Protein 6BVD (pdb70)

Radius of gyration: 31.52 Å; Cα contacts (8 Å, |Δi|>4): 1681; chains: 2; bounding box: 86×89×65 Å

Foldseek 3Di:
DQWDFDDDFLPDDFDVPQWFWWQAPPNVVVSDTAIWGRRTAQEIERAAADDPPHDPCLLPDDPVVPVPDPFDHDNCQRVDSVNSRVVRVLVSLLLLLLSQFPVSSVLVVLQNQLAFFQDFPPDDLQERHQPDNFFWTWIAHPVGDIDIDGGAEYEYEYYSTLADKAKAGDWDDPDDRDTTQQLQQQRAGRMYIHARQFKWWWFWDADPPVRAIFTFTAFSSLVVLLRSLQSSSSSRNLHDFDLWDDAPDQDPQFDDDDTGHLVQLLQQDDCSPVRRDPVVVVVSLVSNLVSLQVSLVSLQNHDYYPDPDDSVVVSVSVCVSQVWDQDPVRRTGDDVVSNVVNVCVSSVNHSNVVCVSLLHDDYPGSRGDIHFIKGAQPCVDCVQQGSNRGQCPDVCSVVVVSRTDTRGPVVNVVCVVVVNDDNGIDGDD/DQWDFDDDFLPDDADQPQWFWWQAPPCVVVVDTAIWGNRTAQEIEGAAADPPPHDPCLQPDDPVVPPVDPFDHDNCQRVDSVNSRVVRVLVSLLLLLLSQFPLSSVLVVLLNQLAFFQDFPPDALQARHQPDNFFWTWTQHPVGDIDIDGHAEYEYEYYSTLADKDKAGDWDDDDPRDTTQQLQQQRAGRMYIHDHQFKWWWFWDPVQIFTFTAFSSLVVLLRSLLSSSRSRNLHDFDLWDDAPDDDPQFDDDGTGHLVQLLQQDDPSPPSRDPVVVVVSLVSNLVSLQVSLVSLQNHDYYPDPDDSVVVSVSVCVSQVWDQDPVRRTGRDVVSNVVNVCVSSVRHSNVVCVSLLHDDYPGPRGDIHFIKGFPPCVPCVQQGSNRGQCPDVCSPVVVSRTDTRHDVVLVVCVVVVNDDNGIDGDD

Organism: Clostridium botulinum (NCBI:txid1491)

Structure (mmCIF, N/CA/C/O backbone):
data_6BVD
#
_entry.id   6BVD
#
_cell.length_a   76.249
_cell.length_b   160.745
_cell.length_c   219.099
_cell.angle_alpha   90.00
_cell.angle_beta   90.00
_cell.angle_gamma   90.00
#
_symmetry.space_group_name_H-M   'C 2 2 21'
#
loop_
_entity.id
_entity.type
_entity.pdbx_description
1 polymer 'Light Chain'
2 non-polymer 'CALCIUM ION'
3 non-polymer 'ACETATE ION'
4 non-polymer 'ZINC ION'
5 water water
#
loop_
_atom_site.group_PDB
_atom_site.id
_atom_site.type_symbol
_atom_site.label_atom_id
_atom_site.label_alt_id
_atom_site.label_comp_id
_atom_site.label_asym_id
_atom_site.label_entity_id
_atom_site.label_seq_id
_atom_site.pdbx_PDB_ins_code
_atom_site.Cartn_x
_atom_site.Cartn_y
_atom_site.Cartn_z
_atom_site.occupancy
_atom_site.B_iso_or_equiv
_atom_site.auth_seq_id
_atom_site.auth_comp_id
_atom_site.auth_asym_id
_atom_site.auth_atom_id
_atom_site.pdbx_PDB_model_num
ATOM 1 N N . MET A 1 3 ? -2.335 -32.752 -32.530 1.00 75.14 1 MET A N 1
ATOM 2 C CA . MET A 1 3 ? -1.644 -33.902 -31.962 1.00 72.39 1 MET A CA 1
ATOM 3 C C . MET A 1 3 ? -2.624 -34.830 -31.235 1.00 63.75 1 MET A C 1
ATOM 4 O O . MET A 1 3 ? -2.528 -36.053 -31.385 1.00 60.91 1 MET A O 1
ATOM 9 N N . PRO A 1 4 ? -3.582 -34.268 -30.457 1.00 57.00 2 PRO A N 1
ATOM 10 C CA . PRO A 1 4 ? -4.646 -35.190 -30.031 1.00 42.67 2 PRO A CA 1
ATOM 11 C C . PRO A 1 4 ? -5.454 -35.636 -31.252 1.00 38.79 2 PRO A C 1
ATOM 12 O O . PRO A 1 4 ? -5.566 -34.896 -32.241 1.00 29.32 2 PRO A O 1
ATOM 16 N N . VAL A 1 5 ? -5.972 -36.855 -31.212 1.00 30.11 3 VAL A N 1
ATOM 17 C CA . VAL A 1 5 ? -6.672 -37.380 -32.370 1.00 30.59 3 VAL A CA 1
ATOM 18 C C . VAL A 1 5 ? -8.061 -36.750 -32.521 1.00 32.14 3 VAL A C 1
ATOM 19 O O . VAL A 1 5 ? -8.614 -36.134 -31.598 1.00 23.80 3 VAL A O 1
ATOM 23 N N . VAL A 1 6 ? -8.608 -36.916 -33.715 1.00 29.16 4 VAL A N 1
ATOM 24 C CA . VAL A 1 6 ? -9.954 -36.505 -34.045 1.00 26.63 4 VAL A CA 1
ATOM 25 C C . VAL A 1 6 ? -10.950 -37.661 -33.875 1.00 25.74 4 VAL A C 1
ATOM 26 O O . VAL A 1 6 ? -10.745 -38.764 -34.406 1.00 25.00 4 VAL A O 1
ATOM 30 N N . ILE A 1 7 ? -12.016 -37.427 -33.111 1.00 26.52 5 ILE A N 1
ATOM 31 C CA . ILE A 1 7 ? -13.075 -38.415 -32.961 1.00 28.19 5 ILE A CA 1
ATOM 32 C C . ILE A 1 7 ? -14.186 -38.103 -33.964 1.00 24.14 5 ILE A C 1
ATOM 33 O O . ILE A 1 7 ? -14.716 -36.997 -33.961 1.00 24.65 5 ILE A O 1
ATOM 38 N N . ASN A 1 8 ? -14.509 -39.046 -34.863 1.00 19.51 6 ASN A N 1
ATOM 39 C CA . ASN A 1 8 ? -15.582 -38.817 -35.845 1.00 22.50 6 ASN A CA 1
ATOM 40 C C . ASN A 1 8 ? -16.978 -39.161 -35.332 1.00 29.13 6 ASN A C 1
ATOM 41 O O . ASN A 1 8 ? -17.104 -40.063 -34.534 1.00 27.30 6 ASN A O 1
ATOM 46 N N . SER A 1 9 ? -18.016 -38.490 -35.836 1.00 22.97 7 SER A N 1
ATOM 47 C CA . SER A 1 9 ? -19.423 -38.847 -35.571 1.00 23.56 7 SER A CA 1
ATOM 48 C C . SER A 1 9 ? -20.131 -39.356 -36.850 1.00 23.78 7 SER A C 1
ATOM 49 O O . SER A 1 9 ? -19.731 -39.029 -37.969 1.00 21.57 7 SER A O 1
ATOM 52 N N . PHE A 1 10 ? -21.144 -40.195 -36.657 1.00 21.04 8 PHE A N 1
ATOM 53 C CA . PHE A 1 10 ? -21.901 -40.848 -37.726 1.00 25.84 8 PHE A CA 1
ATOM 54 C C . PHE A 1 10 ? -23.174 -41.423 -37.111 1.00 30.82 8 PHE A C 1
ATOM 55 O O . PHE A 1 10 ? -23.223 -41.705 -35.902 1.00 26.47 8 PHE A O 1
ATOM 63 N N . ASN A 1 11 ? -24.200 -41.585 -37.934 1.00 23.96 9 ASN A N 1
ATOM 64 C CA . ASN A 1 11 ? -25.385 -42.348 -37.558 1.00 27.19 9 ASN A CA 1
ATOM 65 C C . ASN A 1 11 ? -25.334 -43.693 -38.288 1.00 27.23 9 ASN A C 1
ATOM 66 O O . ASN A 1 11 ? -24.710 -43.777 -39.346 1.00 25.96 9 ASN A O 1
ATOM 71 N N . TYR A 1 12 ? -25.962 -44.738 -37.744 1.00 24.77 10 TYR A N 1
ATOM 72 C CA . TYR A 1 12 ? -25.864 -46.054 -38.387 1.00 28.24 10 TYR A CA 1
ATOM 73 C C . TYR A 1 12 ? -26.382 -45.999 -39.834 1.00 27.43 10 TYR A C 1
ATOM 74 O O . TYR A 1 12 ? -25.871 -46.705 -40.707 1.00 30.52 10 TYR A O 1
ATOM 83 N N . ASP A 1 13 ? -27.383 -45.166 -40.082 1.00 30.36 11 ASP A N 1
ATOM 84 C CA . ASP A 1 13 ? -27.977 -45.106 -41.408 1.00 37.70 11 ASP A CA 1
ATOM 85 C C . ASP A 1 13 ? -27.289 -44.143 -42.381 1.00 34.08 11 ASP A C 1
ATOM 86 O O . ASP A 1 13 ? -27.717 -44.052 -43.522 1.00 36.47 11 ASP A O 1
ATOM 91 N N . ASP A 1 14 ? -26.236 -43.444 -41.965 1.00 26.70 12 ASP A N 1
ATOM 92 C CA . ASP A 1 14 ? -25.518 -42.575 -42.903 1.00 29.26 12 ASP A CA 1
ATOM 93 C C . ASP A 1 14 ? -24.991 -43.402 -44.086 1.00 27.57 12 ASP A C 1
ATOM 94 O O . ASP A 1 14 ? -24.523 -44.526 -43.931 1.00 27.63 12 ASP A O 1
ATOM 99 N N . PRO A 1 15 ? -25.023 -42.829 -45.278 1.00 31.52 13 PRO A N 1
ATOM 100 C CA . PRO A 1 15 ? -24.553 -43.613 -46.434 1.00 33.63 13 PRO A CA 1
ATOM 101 C C . PRO A 1 15 ? -23.046 -43.841 -46.414 1.00 30.67 13 PRO A C 1
ATOM 102 O O . PRO A 1 15 ? -22.329 -43.080 -45.767 1.00 28.62 13 PRO A O 1
ATOM 106 N N . VAL A 1 16 ? -22.576 -44.886 -47.091 1.00 24.09 14 VAL A N 1
ATOM 107 C CA . VAL A 1 16 ? -21.140 -45.125 -47.279 1.00 26.58 14 VAL A CA 1
ATOM 108 C C . VAL A 1 16 ? -20.476 -43.899 -47.906 1.00 28.16 14 VAL A C 1
ATOM 109 O O . VAL A 1 16 ? -21.090 -43.228 -48.744 1.00 32.02 14 VAL A O 1
ATOM 113 N N . ASN A 1 17 ? -19.256 -43.563 -47.488 1.00 23.72 15 ASN A N 1
ATOM 114 C CA . ASN A 1 17 ? -18.655 -42.306 -47.969 1.00 25.08 15 ASN A CA 1
ATOM 115 C C . ASN A 1 17 ? -17.170 -42.450 -48.282 1.00 24.37 15 ASN A C 1
ATOM 116 O O . ASN A 1 17 ? -16.478 -41.454 -48.457 1.00 26.16 15 ASN A O 1
ATOM 121 N N . ASP A 1 18 ? -16.691 -43.695 -48.349 1.00 27.94 16 ASP A N 1
ATOM 122 C CA . ASP A 1 18 ? -15.295 -44.015 -48.676 1.00 26.76 16 ASP A CA 1
ATOM 123 C C . ASP A 1 18 ? -14.266 -43.354 -47.763 1.00 30.16 16 ASP A C 1
ATOM 124 O O . ASP A 1 18 ? -13.127 -43.154 -48.160 1.00 23.24 16 ASP A O 1
ATOM 129 N N . ASN A 1 19 ? -14.672 -42.963 -46.556 1.00 23.83 17 ASN A N 1
ATOM 130 C CA . ASN A 1 19 ? -13.766 -42.279 -45.647 1.00 28.16 17 ASN A CA 1
ATOM 131 C C . ASN A 1 19 ? -14.031 -42.760 -44.214 1.00 34.02 17 ASN A C 1
ATOM 132 O O . ASN A 1 19 ? -13.241 -43.532 -43.677 1.00 28.98 17 ASN A O 1
ATOM 137 N N . THR A 1 20 ? -15.152 -42.342 -43.625 1.00 29.98 18 THR A N 1
ATOM 138 C CA . THR A 1 20 ? -15.468 -42.808 -42.263 1.00 28.15 18 THR A CA 1
ATOM 139 C C . THR A 1 20 ? -16.472 -43.944 -42.217 1.00 30.89 18 THR A C 1
ATOM 140 O O . THR A 1 20 ? -16.674 -44.559 -41.152 1.00 23.35 18 THR A O 1
ATOM 144 N N . ILE A 1 21 ? -17.119 -44.222 -43.360 1.00 23.03 19 ILE A N 1
ATOM 145 C CA . ILE A 1 21 ? -18.095 -45.296 -43.418 1.00 23.44 19 ILE A CA 1
ATOM 146 C C . ILE A 1 21 ? -17.954 -46.091 -44.699 1.00 28.81 19 ILE A C 1
ATOM 147 O O . ILE A 1 21 ? -18.266 -45.557 -45.782 1.00 23.09 19 ILE A O 1
ATOM 152 N N . ILE A 1 22 ? -17.514 -47.339 -44.549 1.00 21.84 20 ILE A N 1
ATOM 153 C CA . ILE A 1 22 ? -17.314 -48.274 -45.677 1.00 29.77 20 ILE A CA 1
ATOM 154 C C . ILE A 1 22 ? -17.754 -49.665 -45.255 1.00 29.81 20 ILE A C 1
ATOM 155 O O . ILE A 1 22 ? -18.024 -49.905 -44.087 1.00 26.25 20 ILE A O 1
ATOM 160 N N . TYR A 1 23 ? -17.893 -50.577 -46.218 1.00 24.03 21 TYR A N 1
ATOM 161 C CA . TYR A 1 23 ? -18.096 -51.987 -45.869 1.00 23.26 21 TYR A CA 1
ATOM 162 C C . TYR A 1 23 ? -16.775 -52.706 -45.715 1.00 28.91 21 TYR A C 1
ATOM 163 O O . TYR A 1 23 ? -15.879 -52.560 -46.559 1.00 34.83 21 TYR A O 1
ATOM 172 N N . ILE A 1 24 ? -16.597 -53.485 -44.649 1.00 23.73 22 ILE A N 1
ATOM 173 C CA . ILE A 1 24 ? -15.316 -54.151 -44.568 1.00 20.69 22 ILE A CA 1
ATOM 174 C C . ILE A 1 24 ? -15.483 -55.659 -44.424 1.00 20.55 22 ILE A C 1
ATOM 175 O O . ILE A 1 24 ? -16.454 -56.145 -43.859 1.00 20.76 22 ILE A O 1
ATOM 180 N N . ARG A 1 25 ? -14.522 -56.387 -44.962 1.00 20.08 23 ARG A N 1
ATOM 181 C CA . ARG A 1 25 ? -14.481 -57.860 -44.851 1.00 20.69 23 ARG A CA 1
ATOM 182 C C . ARG A 1 25 ? -13.525 -58.180 -43.726 1.00 22.91 23 ARG A C 1
ATOM 183 O O . ARG A 1 25 ? -12.319 -58.114 -43.930 1.00 19.92 23 ARG A O 1
ATOM 191 N N . PRO A 1 26 ? -14.046 -58.483 -42.523 1.00 24.21 24 PRO A N 1
ATOM 192 C CA . PRO A 1 26 ? -13.093 -58.524 -41.403 1.00 27.90 24 PRO A CA 1
ATOM 193 C C . PRO A 1 26 ? -12.266 -59.827 -41.376 1.00 30.27 24 PRO A C 1
ATOM 194 O O . PRO A 1 26 ? -12.579 -60.772 -42.102 1.00 24.37 24 PRO A O 1
ATOM 198 N N . PRO A 1 27 ? -11.166 -59.852 -40.593 1.00 23.97 25 PRO A N 1
ATOM 199 C CA . PRO A 1 27 ? -10.323 -61.051 -40.562 1.00 26.06 25 PRO A CA 1
ATOM 200 C C . PRO A 1 27 ? -11.149 -62.294 -40.218 1.00 24.11 25 PRO A C 1
ATOM 201 O O . PRO A 1 27 ? -12.074 -62.197 -39.389 1.00 22.95 25 PRO A O 1
ATOM 205 N N . TYR A 1 28 ? -10.836 -63.392 -40.904 1.00 24.82 26 TYR A N 1
ATOM 206 C CA . TYR A 1 28 ? -11.493 -64.707 -40.824 1.00 22.60 26 TYR A CA 1
ATOM 207 C C . TYR A 1 28 ? -12.780 -64.792 -41.688 1.00 31.10 26 TYR A C 1
ATOM 208 O O . TYR A 1 28 ? -13.371 -65.874 -41.801 1.00 31.88 26 TYR A O 1
ATOM 217 N N . TYR A 1 29 ? -13.194 -63.695 -42.338 1.00 25.79 27 TYR A N 1
ATOM 218 C CA . TYR A 1 29 ? -14.387 -63.736 -43.195 1.00 19.29 27 TYR A CA 1
ATOM 219 C C . TYR A 1 29 ? -13.999 -63.808 -44.705 1.00 27.32 27 TYR A C 1
ATOM 220 O O . TYR A 1 29 ? -14.825 -63.555 -45.606 1.00 24.45 27 TYR A O 1
ATOM 229 N N . GLU A 1 30 ? -12.747 -64.150 -44.965 1.00 23.57 28 GLU A N 1
ATOM 230 C CA . GLU A 1 30 ? -12.212 -64.110 -46.327 1.00 26.57 28 GLU A CA 1
ATOM 231 C C . GLU A 1 30 ? -12.900 -65.142 -47.241 1.00 28.92 28 GLU A C 1
ATOM 232 O O . GLU A 1 30 ? -13.344 -64.806 -48.324 1.00 33.05 28 GLU A O 1
ATOM 238 N N . THR A 1 31 ? -13.031 -66.382 -46.780 1.00 30.32 29 THR A N 1
ATOM 239 C CA . THR A 1 31 ? -13.570 -67.440 -47.638 1.00 38.49 29 THR A CA 1
ATOM 240 C C . THR A 1 31 ? -15.051 -67.251 -47.877 1.00 36.44 29 THR A C 1
ATOM 241 O O . THR A 1 31 ? -15.531 -67.412 -49.003 1.00 31.59 29 THR A O 1
ATOM 245 N N . SER A 1 32 ? -15.784 -66.920 -46.819 1.00 31.77 30 SER A N 1
ATOM 246 C CA . SER A 1 32 ? -17.192 -66.666 -46.984 1.00 28.32 30 SER A CA 1
ATOM 247 C C . SER A 1 32 ? -17.433 -65.330 -47.710 1.00 30.57 30 SER A C 1
ATOM 248 O O . SER A 1 32 ? -18.532 -65.086 -48.192 1.00 35.40 30 SER A O 1
ATOM 251 N N . ASN A 1 33 ? -16.422 -64.468 -47.767 1.00 26.16 31 ASN A N 1
ATOM 252 C CA . ASN A 1 33 ? -16.545 -63.141 -48.403 1.00 29.46 31 ASN A CA 1
ATOM 253 C C . ASN A 1 33 ? -17.689 -62.285 -47.832 1.00 28.52 31 ASN A C 1
ATOM 254 O O . ASN A 1 33 ? -18.464 -61.677 -48.586 1.00 29.77 31 ASN A O 1
ATOM 259 N N . THR A 1 34 ? -17.778 -62.210 -46.508 1.00 26.93 32 THR A N 1
ATOM 260 C CA . THR A 1 34 ? -18.857 -61.517 -45.824 1.00 22.50 32 THR A CA 1
ATOM 261 C C . THR A 1 34 ? -18.421 -60.095 -45.477 1.00 28.81 32 THR A C 1
ATOM 262 O O . THR A 1 34 ? -17.369 -59.911 -44.866 1.00 27.55 32 THR A O 1
ATOM 266 N N . TYR A 1 35 ? -19.219 -59.096 -45.855 1.00 30.98 33 TYR A N 1
ATOM 267 C CA . TYR A 1 35 ? -18.886 -57.688 -45.567 1.00 22.91 33 TYR A CA 1
ATOM 268 C C . TYR A 1 35 ? -19.839 -57.110 -44.541 1.00 24.64 33 TYR A C 1
ATOM 269 O O . TYR A 1 35 ? -20.983 -57.505 -44.477 1.00 30.56 33 TYR A O 1
ATOM 278 N N . PHE A 1 36 ? -19.340 -56.166 -43.744 1.00 22.51 34 PHE A N 1
ATOM 279 C CA . PHE A 1 36 ? -20.100 -55.524 -42.680 1.00 22.15 34 PHE A CA 1
ATOM 280 C C . PHE A 1 36 ? -19.935 -54.015 -42.779 1.00 21.94 34 PHE A C 1
ATOM 281 O O . PHE A 1 36 ? -18.821 -53.528 -42.992 1.00 28.61 34 PHE A O 1
ATOM 289 N N . LYS A 1 37 ? -21.018 -53.285 -42.558 1.00 20.30 35 LYS A N 1
ATOM 290 C CA . LYS A 1 37 ? -20.958 -51.820 -42.499 1.00 24.58 35 LYS A CA 1
ATOM 291 C C . LYS A 1 37 ? -20.130 -51.390 -41.270 1.00 24.43 35 LYS A C 1
ATOM 292 O O . LYS A 1 37 ? -20.417 -51.809 -40.134 1.00 25.09 35 LYS A O 1
ATOM 298 N N . ALA A 1 38 ? -19.094 -50.592 -41.505 1.00 23.53 36 ALA A N 1
ATOM 299 C CA . ALA A 1 38 ? -18.137 -50.209 -40.440 1.00 23.49 36 ALA A CA 1
ATOM 300 C C . ALA A 1 38 ? -17.910 -48.705 -40.381 1.00 27.66 36 ALA A C 1
ATOM 301 O O . ALA A 1 38 ? -18.088 -47.985 -41.407 1.00 23.06 36 ALA A O 1
ATOM 303 N N . PHE A 1 39 ? -17.528 -48.226 -39.179 1.00 25.65 37 PHE A N 1
ATOM 304 C CA . PHE A 1 39 ? -17.505 -46.788 -38.842 1.00 18.02 37 PHE A CA 1
ATOM 305 C C . PHE A 1 39 ? -16.150 -46.437 -38.217 1.00 18.84 37 PHE A C 1
ATOM 306 O O . PHE A 1 39 ? -15.734 -47.054 -37.244 1.00 20.21 37 PHE A O 1
ATOM 314 N N . GLN A 1 40 ? -15.412 -45.523 -38.839 1.00 16.63 38 GLN A N 1
ATOM 315 C CA . GLN A 1 40 ? -14.051 -45.241 -38.419 1.00 21.49 38 GLN A CA 1
ATOM 316 C C . GLN A 1 40 ? -14.106 -44.158 -37.358 1.00 23.26 38 GLN A C 1
ATOM 317 O O . GLN A 1 40 ? -14.152 -42.968 -37.665 1.00 22.01 38 GLN A O 1
ATOM 323 N N . ILE A 1 41 ? -14.142 -44.594 -36.109 1.00 20.31 39 ILE A N 1
ATOM 324 C CA . ILE A 1 41 ? -14.294 -43.664 -34.976 1.00 18.41 39 ILE A CA 1
ATOM 325 C C . ILE A 1 41 ? -13.083 -42.748 -34.815 1.00 20.88 39 ILE A C 1
ATOM 326 O O . ILE A 1 41 ? -13.200 -41.584 -34.342 1.00 23.40 39 ILE A O 1
ATOM 331 N N . MET A 1 42 ? -11.899 -43.241 -35.175 1.00 21.67 40 MET A N 1
ATOM 332 C CA . MET A 1 42 ? -10.684 -42.413 -35.207 1.00 19.95 40 MET A CA 1
ATOM 333 C C . MET A 1 42 ? -9.761 -43.073 -36.169 1.00 22.78 40 MET A C 1
ATOM 334 O O . MET A 1 42 ? -9.988 -44.256 -36.504 1.00 20.76 40 MET A O 1
ATOM 339 N N . ASP A 1 43 ? -8.708 -42.381 -36.620 1.00 22.22 41 ASP A N 1
ATOM 340 C CA A ASP A 1 43 ? -7.770 -42.992 -37.581 0.54 20.53 41 ASP A CA 1
ATOM 341 C CA B ASP A 1 43 ? -7.784 -42.996 -37.579 0.46 20.93 41 ASP A CA 1
ATOM 342 C C . ASP A 1 43 ? -7.304 -44.390 -37.127 1.00 25.79 41 ASP A C 1
ATOM 343 O O . ASP A 1 43 ? -6.756 -44.548 -36.018 1.00 21.35 41 ASP A O 1
ATOM 352 N N . ASN A 1 44 ? -7.492 -45.391 -38.011 1.00 21.93 42 ASN A N 1
ATOM 353 C CA . ASN A 1 44 ? -7.107 -46.785 -37.815 1.00 20.82 42 ASN A CA 1
ATOM 354 C C . ASN A 1 44 ? -7.988 -47.573 -36.830 1.00 15.53 42 ASN A C 1
ATOM 355 O O . ASN A 1 44 ? -7.645 -48.674 -36.453 1.00 20.81 42 ASN A O 1
ATOM 360 N N . VAL A 1 45 ? -9.117 -47.040 -36.424 1.00 19.13 43 VAL A N 1
ATOM 361 C CA . VAL A 1 45 ? -9.998 -47.790 -35.515 1.00 21.09 43 VAL A CA 1
ATOM 362 C C . VAL A 1 45 ? -11.394 -47.840 -36.115 1.00 21.90 43 VAL A C 1
ATOM 363 O O . VAL A 1 45 ? -12.031 -46.801 -36.386 1.00 22.38 43 VAL A O 1
ATOM 367 N N . TRP A 1 46 ? -11.883 -49.054 -36.319 1.00 20.23 44 TRP A N 1
ATOM 368 C CA . TRP A 1 46 ? -13.199 -49.251 -36.921 1.00 19.13 44 TRP A CA 1
ATOM 369 C C . TRP A 1 46 ? -14.126 -49.874 -35.935 1.00 19.84 44 TRP A C 1
ATOM 370 O O . TRP A 1 46 ? -13.721 -50.765 -35.176 1.00 24.20 44 TRP A O 1
ATOM 381 N N . ILE A 1 47 ? -15.376 -49.437 -35.959 1.00 22.37 45 ILE A N 1
ATOM 382 C CA . ILE A 1 47 ? -16.416 -50.102 -35.181 1.00 22.84 45 ILE A CA 1
ATOM 383 C C . ILE A 1 47 ? -17.424 -50.823 -36.067 1.00 27.07 45 ILE A C 1
ATOM 384 O O . ILE A 1 47 ? -17.971 -50.230 -37.015 1.00 20.93 45 ILE A O 1
ATOM 389 N N . ILE A 1 48 ? -17.674 -52.101 -35.754 1.00 18.99 46 ILE A N 1
ATOM 390 C CA . ILE A 1 48 ? -18.812 -52.794 -36.330 1.00 19.68 46 ILE A CA 1
ATOM 391 C C . ILE A 1 48 ? -19.853 -53.037 -35.238 1.00 26.72 46 ILE A C 1
ATOM 392 O O . ILE A 1 48 ? -19.710 -53.950 -34.423 1.00 25.10 46 ILE A O 1
ATOM 397 N N . PRO A 1 49 ? -20.918 -52.222 -35.221 1.00 33.83 47 PRO A N 1
ATOM 398 C CA . PRO A 1 49 ? -21.818 -52.256 -34.052 1.00 30.68 47 PRO A CA 1
ATOM 399 C C . PRO A 1 49 ? -22.824 -53.406 -34.118 1.00 31.99 47 PRO A C 1
ATOM 400 O O . PRO A 1 49 ? -24.030 -53.203 -34.156 1.00 41.09 47 PRO A O 1
ATOM 404 N N . GLU A 1 50 ? -22.296 -54.623 -34.171 1.00 27.63 48 GLU A N 1
ATOM 405 C CA . GLU A 1 50 ? -23.070 -55.836 -34.225 1.00 23.82 48 GLU A CA 1
ATOM 406 C C . GLU A 1 50 ? -22.535 -56.832 -33.216 1.00 24.18 48 GLU A C 1
ATOM 407 O O . GLU A 1 50 ? -21.356 -56.737 -32.815 1.00 28.69 48 GLU A O 1
ATOM 413 N N . ARG A 1 51 ? -23.348 -57.834 -32.884 1.00 24.32 49 ARG A N 1
ATOM 414 C CA . ARG A 1 51 ? -22.893 -58.931 -32.017 1.00 26.67 49 ARG A CA 1
ATOM 415 C C . ARG A 1 51 ? -21.752 -59.703 -32.653 1.00 31.41 49 ARG A C 1
ATOM 416 O O . ARG A 1 51 ? -21.754 -60.000 -33.877 1.00 32.02 49 ARG A O 1
ATOM 424 N N . TYR A 1 52 ? -20.757 -60.023 -31.833 1.00 27.73 50 TYR A N 1
ATOM 425 C CA . TYR A 1 52 ? -19.648 -60.855 -32.272 1.00 31.54 50 TYR A CA 1
ATOM 426 C C . TYR A 1 52 ? -20.097 -62.313 -32.334 1.00 29.23 50 TYR A C 1
ATOM 427 O O . TYR A 1 52 ? -20.546 -62.866 -31.319 1.00 25.34 50 TYR A O 1
ATOM 436 N N . ARG A 1 53 ? -19.969 -62.937 -33.510 1.00 28.29 51 ARG A N 1
ATOM 437 C CA . ARG A 1 53 ? -20.443 -64.315 -33.716 1.00 28.97 51 ARG A CA 1
ATOM 438 C C . ARG A 1 53 ? -19.400 -65.281 -34.265 1.00 34.36 51 ARG A C 1
ATOM 439 O O . ARG A 1 53 ? -19.624 -66.495 -34.278 1.00 34.21 51 ARG A O 1
ATOM 447 N N . LEU A 1 54 ? -18.248 -64.780 -34.693 1.00 33.89 52 LEU A N 1
ATOM 448 C CA . LEU A 1 54 ? -17.314 -65.676 -35.377 1.00 39.48 52 LEU A CA 1
ATOM 449 C C . LEU A 1 54 ? -16.780 -66.848 -34.519 1.00 39.43 52 LEU A C 1
ATOM 450 O O . LEU A 1 54 ? -16.200 -66.648 -33.444 1.00 37.58 52 LEU A O 1
ATOM 455 N N . GLY A 1 55 ? -16.946 -68.071 -35.026 1.00 37.18 53 GLY A N 1
ATOM 456 C CA . GLY A 1 55 ? -16.425 -69.247 -34.346 1.00 36.58 53 GLY A CA 1
ATOM 457 C C . GLY A 1 55 ? -17.209 -69.656 -33.116 1.00 41.45 53 GLY A C 1
ATOM 458 O O . GLY A 1 55 ? -16.770 -70.512 -32.337 1.00 44.58 53 GLY A O 1
ATOM 459 N N . ILE A 1 56 ? -18.384 -69.068 -32.943 1.00 43.62 54 ILE A N 1
ATOM 460 C CA . ILE A 1 56 ? -19.152 -69.282 -31.724 1.00 43.47 54 ILE A CA 1
ATOM 461 C C . ILE A 1 56 ? -20.428 -70.067 -31.994 1.00 48.08 54 ILE A C 1
ATOM 462 O O . ILE A 1 56 ? -21.258 -69.663 -32.811 1.00 48.52 54 ILE A O 1
ATOM 467 N N . ASP A 1 57 ? -20.583 -71.177 -31.281 1.00 57.58 55 ASP A N 1
ATOM 468 C CA . ASP A 1 57 ? -21.806 -71.970 -31.324 1.00 62.93 55 ASP A CA 1
ATOM 469 C C . ASP A 1 57 ? -23.007 -71.071 -31.026 1.00 59.36 55 ASP A C 1
ATOM 470 O O . ASP A 1 57 ? -23.084 -70.476 -29.947 1.00 61.48 55 ASP A O 1
ATOM 475 N N . PRO A 1 58 ? -23.938 -70.952 -31.995 1.00 49.16 56 PRO A N 1
ATOM 476 C CA . PRO A 1 58 ? -25.081 -70.032 -31.921 1.00 44.80 56 PRO A CA 1
ATOM 477 C C . PRO A 1 58 ? -26.038 -70.308 -30.765 1.00 51.22 56 PRO A C 1
ATOM 478 O O . PRO A 1 58 ? -26.787 -69.416 -30.349 1.00 51.87 56 PRO A O 1
ATOM 482 N N . SER A 1 59 ? -26.013 -71.531 -30.248 1.00 58.09 57 SER A N 1
ATOM 483 C CA . SER A 1 59 ? -26.895 -71.896 -29.154 1.00 51.14 57 SER A CA 1
ATOM 484 C C . SER A 1 59 ? -26.444 -71.184 -27.884 1.00 41.90 57 SER A C 1
ATOM 485 O O . SER A 1 59 ? -27.220 -71.021 -26.968 1.00 42.62 57 SER A O 1
ATOM 488 N N . LEU A 1 60 ? -25.198 -70.721 -27.852 1.00 44.61 58 LEU A N 1
ATOM 489 C CA . LEU A 1 60 ? -24.675 -70.077 -26.653 1.00 46.00 58 LEU A CA 1
ATOM 490 C C . LEU A 1 60 ? -25.254 -68.682 -26.415 1.00 40.51 58 LEU A C 1
ATOM 491 O O . LEU A 1 60 ? -25.181 -68.174 -25.292 1.00 39.88 58 LEU A O 1
ATOM 496 N N . PHE A 1 61 ? -25.857 -68.079 -27.438 1.00 36.48 59 PHE A N 1
ATOM 497 C CA . PHE A 1 61 ? -26.426 -66.733 -27.296 1.00 40.52 59 PHE A CA 1
ATOM 498 C C . PHE A 1 61 ? -27.702 -66.763 -26.471 1.00 41.47 59 PHE A C 1
ATOM 499 O O . PHE A 1 61 ? -28.144 -65.729 -25.975 1.00 31.99 59 PHE A O 1
ATOM 507 N N . ASN A 1 62 ? -28.291 -67.951 -26.345 1.00 39.34 60 ASN A N 1
ATOM 508 C CA . ASN A 1 62 ? -29.527 -68.105 -25.609 1.00 44.68 60 ASN A CA 1
ATOM 509 C C . ASN A 1 62 ? -29.496 -69.294 -24.639 1.00 55.29 60 ASN A C 1
ATOM 510 O O . ASN A 1 62 ? -30.275 -70.238 -24.794 1.00 51.54 60 ASN A O 1
ATOM 515 N N . PRO A 1 63 ? -28.634 -69.231 -23.607 1.00 58.70 61 PRO A N 1
ATOM 516 C CA . PRO A 1 63 ? -28.469 -70.387 -22.705 1.00 61.28 61 PRO A CA 1
ATOM 517 C C . PRO A 1 63 ? -29.724 -70.723 -21.901 1.00 61.55 61 PRO A C 1
ATOM 518 O O . PRO A 1 63 ? -30.468 -69.817 -21.525 1.00 57.47 61 PRO A O 1
ATOM 522 N N . PRO A 1 64 ? -29.933 -72.021 -21.612 1.00 67.22 62 PRO A N 1
ATOM 523 C CA . PRO A 1 64 ? -31.080 -72.532 -20.849 1.00 73.01 62 PRO A CA 1
ATOM 524 C C . PRO A 1 64 ? -31.035 -72.094 -19.389 1.00 77.11 62 PRO A C 1
ATOM 525 O O . PRO A 1 64 ? -30.002 -71.594 -18.939 1.00 71.65 62 PRO A O 1
ATOM 529 N N . VAL A 1 65 ? -32.150 -72.260 -18.677 1.00 88.05 63 VAL A N 1
ATOM 530 C CA . VAL A 1 65 ? -32.277 -71.819 -17.283 1.00 92.31 63 VAL A CA 1
ATOM 531 C C . VAL A 1 65 ? -31.176 -72.435 -16.419 1.00 97.27 63 VAL A C 1
ATOM 532 O O . VAL A 1 65 ? -30.642 -71.791 -15.508 1.00 93.19 63 VAL A O 1
ATOM 536 N N . SER A 1 66 ? -30.841 -73.688 -16.724 1.00 102.65 64 SER A N 1
ATOM 537 C CA . SER A 1 66 ? -29.847 -74.436 -15.965 1.00 105.91 64 SER A CA 1
ATOM 538 C C . SER A 1 66 ? -28.449 -73.832 -15.964 1.00 107.08 64 SER A C 1
ATOM 539 O O . SER A 1 66 ? -27.883 -73.583 -14.898 1.00 107.67 64 SER A O 1
ATOM 542 N N . LEU A 1 67 ? -27.877 -73.648 -17.148 1.00 108.33 65 LEU A N 1
ATOM 543 C CA . LEU A 1 67 ? -26.574 -73.004 -17.277 1.00 110.86 65 LEU A CA 1
ATOM 544 C C . LEU A 1 67 ? -26.604 -71.544 -16.829 1.00 108.95 65 LEU A C 1
ATOM 545 O O . LEU A 1 67 ? -25.678 -71.062 -16.176 1.00 108.58 65 LEU A O 1
ATOM 550 N N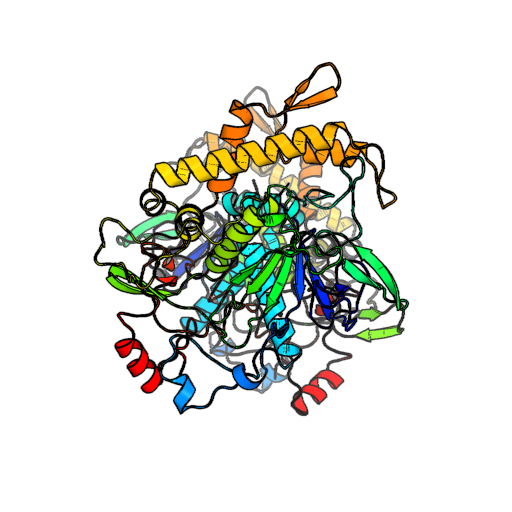 . LYS A 1 68 ? -27.674 -70.847 -17.197 1.00 105.30 66 LYS A N 1
ATOM 551 C CA . LYS A 1 68 ? -27.794 -69.407 -16.972 1.00 102.07 66 LYS A CA 1
ATOM 552 C C . LYS A 1 68 ? -27.811 -68.975 -15.505 1.00 107.77 66 LYS A C 1
ATOM 553 O O . LYS A 1 68 ? -27.203 -67.967 -15.145 1.00 105.69 66 LYS A O 1
ATOM 559 N N . ALA A 1 69 ? -28.512 -69.728 -14.664 1.00 115.26 67 ALA A N 1
ATOM 560 C CA . ALA A 1 69 ? -28.708 -69.328 -13.274 1.00 119.53 67 ALA A CA 1
ATOM 561 C C . ALA A 1 69 ? -27.398 -69.239 -12.494 1.00 117.95 67 ALA A C 1
ATOM 562 O O . ALA A 1 69 ? -27.194 -68.309 -11.714 1.00 119.46 67 ALA A O 1
ATOM 564 N N . GLY A 1 70 ? -26.516 -70.208 -12.709 1.00 111.55 68 GLY A N 1
ATOM 565 C CA . GLY A 1 70 ? -25.232 -70.234 -12.034 1.00 103.23 68 GLY A CA 1
ATOM 566 C C . GLY A 1 70 ? -24.329 -69.065 -12.384 1.00 96.88 68 GLY A C 1
ATOM 567 O O . GLY A 1 70 ? -23.638 -68.519 -11.524 1.00 99.11 68 GLY A O 1
ATOM 568 N N . SER A 1 71 ? -24.330 -68.692 -13.659 1.00 80.36 69 SER A N 1
ATOM 569 C CA . SER A 1 71 ? -23.403 -67.693 -14.182 1.00 65.52 69 SER A CA 1
ATOM 570 C C . SER A 1 71 ? -23.570 -66.279 -13.621 1.00 53.44 69 SER A C 1
ATOM 571 O O . SER A 1 71 ? -24.683 -65.802 -13.405 1.00 52.59 69 SER A O 1
ATOM 574 N N . ASP A 1 72 ? -22.433 -65.625 -13.402 1.00 45.63 70 ASP A N 1
ATOM 575 C CA . ASP A 1 72 ? -22.362 -64.209 -13.044 1.00 55.68 70 ASP A CA 1
ATOM 576 C C . ASP A 1 72 ? -22.714 -63.259 -14.197 1.00 56.14 70 ASP A C 1
ATOM 577 O O . ASP A 1 72 ? -22.799 -62.047 -13.987 1.00 56.08 70 ASP A O 1
ATOM 582 N N . GLY A 1 73 ? -22.938 -63.798 -15.397 1.00 48.41 71 GLY A N 1
ATOM 583 C CA . GLY A 1 73 ? -23.199 -62.953 -16.562 1.00 49.90 71 GLY A CA 1
ATOM 584 C C . GLY A 1 73 ? -24.657 -62.635 -16.876 1.00 45.67 71 GLY A C 1
ATOM 585 O O . GLY A 1 73 ? -25.550 -62.872 -16.071 1.00 47.04 71 GLY A O 1
ATOM 586 N N . TYR A 1 74 ? -24.900 -62.083 -18.062 1.00 36.58 72 TYR A N 1
ATOM 587 C CA . TYR A 1 74 ? -26.254 -61.768 -18.490 1.00 30.96 72 TYR A CA 1
ATOM 588 C C . TYR A 1 74 ? -26.394 -62.034 -19.996 1.00 37.45 72 TYR A C 1
ATOM 589 O O . TYR A 1 74 ? -25.513 -61.686 -20.782 1.00 36.97 72 TYR A O 1
ATOM 598 N N . PHE A 1 75 ? -27.524 -62.607 -20.390 1.00 33.66 73 PHE A N 1
ATOM 599 C CA . PHE A 1 75 ? -27.718 -63.078 -21.750 1.00 32.86 73 PHE A CA 1
ATOM 600 C C . PHE A 1 75 ? -28.998 -62.533 -22.342 1.00 30.44 73 PHE A C 1
ATOM 601 O O . PHE A 1 75 ? -30.013 -62.485 -21.671 1.00 35.90 73 PHE A O 1
ATOM 609 N N . ASP A 1 76 ? -28.929 -62.114 -23.599 1.00 29.72 74 ASP A N 1
ATOM 610 C CA . ASP A 1 76 ? -30.100 -61.669 -24.357 1.00 30.70 74 ASP A CA 1
ATOM 611 C C . ASP A 1 76 ? -29.779 -61.705 -25.856 1.00 33.16 74 ASP A C 1
ATOM 612 O O . ASP A 1 76 ? -29.018 -60.874 -26.362 1.00 37.66 74 ASP A O 1
ATOM 617 N N . PRO A 1 77 ? -30.366 -62.670 -26.575 1.00 40.47 75 PRO A N 1
ATOM 618 C CA . PRO A 1 77 ? -30.043 -62.888 -27.986 1.00 39.80 75 PRO A CA 1
ATOM 619 C C . PRO A 1 77 ? -30.483 -61.722 -28.848 1.00 34.48 75 PRO A C 1
ATOM 620 O O . PRO A 1 77 ? -30.042 -61.631 -29.976 1.00 37.18 75 PRO A O 1
ATOM 624 N N . ASN A 1 78 ? -31.364 -60.868 -28.332 1.00 42.52 76 ASN A N 1
ATOM 625 C CA . ASN A 1 78 ? -31.933 -59.794 -29.137 1.00 43.73 76 ASN A CA 1
ATOM 626 C C . ASN A 1 78 ? -31.184 -58.464 -29.042 1.00 39.71 76 ASN A C 1
ATOM 627 O O . ASN A 1 78 ? -31.472 -57.543 -29.799 1.00 38.13 76 ASN A O 1
ATOM 632 N N . TYR A 1 79 ? -30.210 -58.362 -28.142 1.00 39.43 77 TYR A N 1
ATOM 633 C CA . TYR A 1 79 ? -29.408 -57.140 -28.060 1.00 34.35 77 TYR A CA 1
ATOM 634 C C . TYR A 1 79 ? -28.697 -56.902 -29.399 1.00 27.81 77 TYR A C 1
ATOM 635 O O . TYR A 1 79 ? -28.105 -57.829 -29.955 1.00 28.36 77 TYR A O 1
ATOM 644 N N . LEU A 1 80 ? -28.801 -55.670 -29.905 1.00 28.39 78 LEU A N 1
ATOM 645 C CA . LEU A 1 80 ? -28.247 -55.218 -31.192 1.00 30.74 78 LEU A CA 1
ATOM 646 C C . LEU A 1 80 ? -28.845 -55.914 -32.422 1.00 35.11 78 LEU A C 1
ATOM 647 O O . LEU A 1 80 ? -28.194 -55.987 -33.448 1.00 34.83 78 LEU A O 1
ATOM 652 N N . SER A 1 81 ? -30.089 -56.366 -32.335 1.00 36.75 79 SER A N 1
ATOM 653 C CA . SER A 1 81 ? -30.757 -56.986 -33.479 1.00 37.92 79 SER A CA 1
ATOM 654 C C . SER A 1 81 ? -31.413 -55.949 -34.400 1.00 38.63 79 SER A C 1
ATOM 655 O O . SER A 1 81 ? -31.696 -56.244 -35.548 1.00 40.79 79 SER A O 1
ATOM 658 N N . THR A 1 82 ? -31.657 -54.743 -33.895 1.00 35.89 80 THR A N 1
ATOM 659 C CA . THR A 1 82 ? -32.266 -53.680 -34.699 1.00 36.83 80 THR A CA 1
ATOM 660 C C . THR A 1 82 ? -31.298 -52.532 -35.038 1.00 38.19 80 THR A C 1
ATOM 661 O O . THR A 1 82 ? -30.351 -52.263 -34.294 1.00 41.18 80 THR A O 1
ATOM 665 N N . ASN A 1 83 ? -31.565 -51.847 -36.152 1.00 37.31 81 ASN A N 1
ATOM 666 C CA . ASN A 1 83 ? -30.780 -50.699 -36.573 1.00 33.08 81 ASN A CA 1
ATOM 667 C C . ASN A 1 83 ? -30.810 -49.567 -35.573 1.00 38.63 81 ASN A C 1
ATOM 668 O O . ASN A 1 83 ? -29.815 -48.859 -35.404 1.00 36.71 81 ASN A O 1
ATOM 673 N N . THR A 1 84 ? -31.954 -49.375 -34.922 1.00 38.81 82 THR A N 1
ATOM 674 C CA . THR A 1 84 ? -32.049 -48.334 -33.913 1.00 36.76 82 THR A CA 1
ATOM 675 C C . THR A 1 84 ? -31.069 -48.614 -32.762 1.00 33.14 82 THR A C 1
ATOM 676 O O . THR A 1 84 ? -30.354 -47.720 -32.309 1.00 35.19 82 THR A O 1
ATOM 680 N N . GLU A 1 85 ? -31.014 -49.853 -32.292 1.00 31.49 83 GLU A N 1
ATOM 681 C CA . GLU A 1 85 ? -30.086 -50.163 -31.210 1.00 28.25 83 GLU A CA 1
ATOM 682 C C . GLU A 1 85 ? -28.611 -50.169 -31.668 1.00 30.10 83 GLU A C 1
ATOM 683 O O . GLU A 1 85 ? -27.723 -49.863 -30.877 1.00 28.58 83 GLU A O 1
ATOM 689 N N . LYS A 1 86 ? -28.333 -50.519 -32.925 1.00 23.04 84 LYS A N 1
ATOM 690 C CA . LYS A 1 86 ? -26.958 -50.410 -33.419 1.00 22.41 84 LYS A CA 1
ATOM 691 C C . LYS A 1 86 ? -26.516 -48.932 -33.415 1.00 24.58 84 LYS A C 1
ATOM 692 O O . LYS A 1 86 ? -25.363 -48.597 -33.090 1.00 22.20 84 LYS A O 1
ATOM 698 N N . ASN A 1 87 ? -27.445 -48.046 -33.765 1.00 25.02 85 ASN A N 1
ATOM 699 C CA . ASN A 1 87 ? -27.135 -46.627 -33.780 1.00 24.46 85 ASN A CA 1
ATOM 700 C C . ASN A 1 87 ? -26.897 -46.108 -32.358 1.00 23.26 85 ASN A C 1
ATOM 701 O O . ASN A 1 87 ? -26.022 -45.287 -32.126 1.00 29.06 85 ASN A O 1
ATOM 706 N N . LYS A 1 88 ? -27.688 -46.596 -31.413 1.00 23.17 86 LYS A N 1
ATOM 707 C CA . LYS A 1 88 ? -27.518 -46.190 -30.031 1.00 24.50 86 LYS A CA 1
ATOM 708 C C . LYS A 1 88 ? -26.123 -46.594 -29.548 1.00 32.33 86 LYS A C 1
ATOM 709 O O . LYS A 1 88 ? -25.416 -45.781 -28.956 1.00 23.15 86 LYS A O 1
ATOM 715 N N . TYR A 1 89 ? -25.725 -47.840 -29.862 1.00 24.19 87 TYR A N 1
ATOM 716 C CA . TYR A 1 89 ? -24.405 -48.381 -29.544 1.00 24.11 87 TYR A CA 1
ATOM 717 C C . TYR A 1 89 ? -23.295 -47.489 -30.140 1.00 26.53 87 TYR A C 1
ATOM 718 O O . TYR A 1 89 ? -22.297 -47.180 -29.478 1.00 20.42 87 TYR A O 1
ATOM 727 N N . LEU A 1 90 ? -23.448 -47.109 -31.402 1.00 22.00 88 LEU A N 1
ATOM 728 C CA . LEU A 1 90 ? -22.503 -46.204 -32.041 1.00 24.15 88 LEU A CA 1
ATOM 729 C C . LEU A 1 90 ? -22.398 -44.864 -31.267 1.00 22.88 88 LEU A C 1
ATOM 730 O O . LEU A 1 90 ? -21.313 -44.370 -31.044 1.00 23.71 88 LEU A O 1
ATOM 735 N N . GLN A 1 91 ? -23.527 -44.277 -30.898 1.00 20.97 89 GLN A N 1
ATOM 736 C CA . GLN A 1 91 ? -23.465 -42.972 -30.213 1.00 22.44 89 GLN A CA 1
ATOM 737 C C . GLN A 1 91 ? -22.803 -43.057 -28.839 1.00 16.70 89 GLN A C 1
ATOM 738 O O . GLN A 1 91 ? -22.189 -42.093 -28.371 1.00 19.31 89 GLN A O 1
ATOM 744 N N . ILE A 1 92 ? -22.998 -44.167 -28.145 1.00 22.91 90 ILE A N 1
ATOM 745 C CA . ILE A 1 92 ? -22.373 -44.330 -26.842 1.00 19.10 90 ILE A CA 1
ATOM 746 C C . ILE A 1 92 ? -20.874 -44.461 -27.045 1.00 22.95 90 ILE A C 1
ATOM 747 O O . ILE A 1 92 ? -20.089 -43.867 -26.324 1.00 20.92 90 ILE A O 1
ATOM 752 N N . MET A 1 93 ? -20.470 -45.231 -28.054 1.00 15.58 91 MET A N 1
ATOM 753 C CA . MET A 1 93 ? -19.058 -45.415 -28.331 1.00 18.92 91 MET A CA 1
ATOM 754 C C . MET A 1 93 ? -18.408 -44.064 -28.685 1.00 19.01 91 MET A C 1
ATOM 755 O O . MET A 1 93 ? -17.290 -43.766 -28.249 1.00 22.78 91 MET A O 1
ATOM 760 N N . ILE A 1 94 ? -19.122 -43.238 -29.437 1.00 17.99 92 ILE A N 1
ATOM 761 C CA . ILE A 1 94 ? -18.645 -41.900 -29.746 1.00 16.71 92 ILE A CA 1
ATOM 762 C C . ILE A 1 94 ? -18.462 -41.109 -28.434 1.00 15.61 92 ILE A C 1
ATOM 763 O O . ILE A 1 94 ? -17.460 -40.446 -28.193 1.00 18.31 92 ILE A O 1
ATOM 768 N N . LYS A 1 95 ? -19.434 -41.241 -27.554 1.00 16.91 93 LYS A N 1
ATOM 769 C CA . LYS A 1 95 ? -19.349 -40.500 -26.272 1.00 18.73 93 LYS A CA 1
ATOM 770 C C . LYS A 1 95 ? -18.157 -40.983 -25.430 1.00 18.11 93 LYS A C 1
ATOM 771 O O . LYS A 1 95 ? -17.429 -40.177 -24.799 1.00 19.56 93 LYS A O 1
ATOM 777 N N . LEU A 1 96 ? -17.924 -42.296 -25.433 1.00 21.94 94 LEU A N 1
ATOM 778 C CA . LEU A 1 96 ? -16.824 -42.841 -24.639 1.00 19.80 94 LEU A CA 1
ATOM 779 C C . LEU A 1 96 ? -15.448 -42.475 -25.200 1.00 21.04 94 LEU A C 1
ATOM 780 O O . LEU A 1 96 ? -14.532 -42.147 -24.441 1.00 13.90 94 LEU A O 1
ATOM 785 N N . PHE A 1 97 ? -15.315 -42.448 -26.529 1.00 16.09 95 PHE A N 1
ATOM 786 C CA . PHE A 1 97 ? -14.065 -42.011 -27.112 1.00 13.53 95 PHE A CA 1
ATOM 787 C C . PHE A 1 97 ? -13.841 -40.507 -26.847 1.00 17.25 95 PHE A C 1
ATOM 788 O O . PHE A 1 97 ? -12.705 -40.115 -26.569 1.00 19.15 95 PHE A O 1
ATOM 796 N N . LYS A 1 98 ? -14.898 -39.692 -26.916 1.00 19.16 96 LYS A N 1
ATOM 797 C CA . LYS A 1 98 ? -14.767 -38.269 -26.575 1.00 22.65 96 LYS A CA 1
ATOM 798 C C . LYS A 1 98 ? -14.401 -38.085 -25.097 1.00 23.09 96 LYS A C 1
ATOM 799 O O . LYS A 1 98 ? -13.708 -37.132 -24.757 1.00 24.27 96 LYS A O 1
ATOM 805 N N . ARG A 1 99 ? -14.908 -38.958 -24.232 1.00 24.24 97 ARG A N 1
ATOM 806 C CA . ARG A 1 99 ? -14.545 -38.871 -22.799 1.00 26.42 97 ARG A CA 1
ATOM 807 C C . ARG A 1 99 ? -13.039 -39.173 -22.648 1.00 21.58 97 ARG A C 1
ATOM 808 O O . ARG A 1 99 ? -12.293 -38.420 -22.033 1.00 18.49 97 ARG A O 1
ATOM 816 N N . ILE A 1 100 ? -12.582 -40.258 -23.278 1.00 17.44 98 ILE A N 1
ATOM 817 C CA . ILE A 1 100 ? -11.182 -40.628 -23.216 1.00 18.70 98 ILE A CA 1
ATOM 818 C C . ILE A 1 100 ? -10.300 -39.503 -23.760 1.00 23.08 98 ILE A C 1
ATOM 819 O O . ILE A 1 100 ? -9.230 -39.180 -23.205 1.00 24.10 98 ILE A O 1
ATOM 824 N N . ASN A 1 101 ? -10.771 -38.859 -24.823 1.00 24.36 99 ASN A N 1
ATOM 825 C CA . ASN A 1 101 ? -9.993 -37.795 -25.446 1.00 28.24 99 ASN A CA 1
ATOM 826 C C . ASN A 1 101 ? -10.128 -36.461 -24.696 1.00 23.55 99 ASN A C 1
ATOM 827 O O . ASN A 1 101 ? -9.617 -35.465 -25.170 1.00 22.79 99 ASN A O 1
ATOM 832 N N . SER A 1 102 ? -10.810 -36.430 -23.542 1.00 21.83 100 SER A N 1
ATOM 833 C CA . SER A 1 102 ? -11.036 -35.131 -22.854 1.00 28.58 100 SER A CA 1
ATOM 834 C C . SER A 1 102 ? -9.937 -34.783 -21.863 1.00 32.07 100 SER A C 1
ATOM 835 O O . SER A 1 102 ? -9.890 -33.652 -21.349 1.00 30.36 100 SER A O 1
ATOM 838 N N . LYS A 1 103 ? -9.054 -35.723 -21.578 1.00 27.84 101 LYS A N 1
ATOM 839 C CA . LYS A 1 103 ? -7.930 -35.424 -20.694 1.00 25.93 101 LYS A CA 1
ATOM 840 C C . LYS A 1 103 ? -6.639 -35.900 -21.311 1.00 24.99 101 LYS A C 1
ATOM 841 O O . LYS A 1 103 ? -6.641 -36.911 -22.026 1.00 22.16 101 LYS A O 1
ATOM 847 N N . PRO A 1 104 ? -5.526 -35.220 -21.005 1.00 29.64 102 PRO A N 1
ATOM 848 C CA . PRO A 1 104 ? -4.205 -35.572 -21.559 1.00 27.98 102 PRO A CA 1
ATOM 849 C C . PRO A 1 104 ? -3.800 -37.032 -21.406 1.00 32.67 102 PRO A C 1
ATOM 850 O O . PRO A 1 104 ? -3.304 -37.633 -22.374 1.00 28.70 102 PRO A O 1
ATOM 854 N N . ALA A 1 105 ? -4.002 -37.624 -20.227 1.00 24.85 103 ALA A N 1
ATOM 855 C CA . ALA A 1 105 ? -3.598 -39.022 -20.044 1.00 25.70 103 ALA A CA 1
ATOM 856 C C . ALA A 1 105 ? -4.292 -39.961 -21.036 1.00 21.12 103 ALA A C 1
ATOM 857 O O . ALA A 1 105 ? -3.707 -40.949 -21.475 1.00 28.94 103 ALA A O 1
ATOM 859 N N . GLY A 1 106 ? -5.549 -39.679 -21.352 1.00 25.38 104 GLY A N 1
ATOM 860 C CA . GLY A 1 106 ? -6.312 -40.469 -22.314 1.00 21.34 104 GLY A CA 1
ATOM 861 C C . GLY A 1 106 ? -6.028 -40.090 -23.764 1.00 26.36 104 GLY A C 1
ATOM 862 O O . GLY A 1 106 ? -6.225 -40.906 -24.688 1.00 16.62 104 GLY A O 1
ATOM 863 N N . GLN A 1 107 ? -5.643 -38.834 -23.973 1.00 24.52 105 GLN A N 1
ATOM 864 C CA . GLN A 1 107 ? -5.259 -38.376 -25.312 1.00 25.52 105 GLN A CA 1
ATOM 865 C C . GLN A 1 107 ? -4.006 -39.101 -25.766 1.00 24.27 105 GLN A C 1
ATOM 866 O O . GLN A 1 107 ? -3.890 -39.532 -26.923 1.00 25.40 105 GLN A O 1
ATOM 872 N N . ILE A 1 108 ? -3.072 -39.273 -24.837 1.00 24.36 106 ILE A N 1
ATOM 873 C CA . ILE A 1 108 ? -1.814 -39.938 -25.119 1.00 22.11 106 ILE A CA 1
ATOM 874 C C . ILE A 1 108 ? -2.104 -41.426 -25.447 1.00 28.63 106 ILE A C 1
ATOM 875 O O . ILE A 1 108 ? -1.529 -41.990 -26.394 1.00 26.87 106 ILE A O 1
ATOM 880 N N . LEU A 1 109 ? -2.995 -42.063 -24.680 1.00 23.23 107 LEU A N 1
ATOM 881 C CA . LEU A 1 109 ? -3.413 -43.452 -25.004 1.00 22.48 107 LEU A CA 1
ATOM 882 C C . LEU A 1 109 ? -3.979 -43.591 -26.449 1.00 23.00 107 LEU A C 1
ATOM 883 O O . LEU A 1 109 ? -3.575 -44.481 -27.215 1.00 22.45 107 LEU A O 1
ATOM 888 N N . LEU A 1 110 ? -4.892 -42.699 -26.820 1.00 22.85 108 LEU A N 1
ATOM 889 C CA . LEU A 1 110 ? -5.482 -42.782 -28.162 1.00 22.18 108 LEU A CA 1
ATOM 890 C C . LEU A 1 110 ? -4.472 -42.518 -29.290 1.00 23.56 108 LEU A C 1
ATOM 891 O O . LEU A 1 110 ? -4.572 -43.173 -30.367 1.00 19.39 108 LEU A O 1
ATOM 896 N N . GLU A 1 111 ? -3.500 -41.616 -29.055 1.00 20.99 109 GLU A N 1
ATOM 897 C CA . GLU A 1 111 ? -2.396 -41.375 -30.025 1.00 28.18 109 GLU A CA 1
ATOM 898 C C . GLU A 1 111 ? -1.540 -42.640 -30.235 1.00 30.76 109 GLU A C 1
ATOM 899 O O . GLU A 1 111 ? -1.100 -42.950 -31.362 1.00 23.18 109 GLU A O 1
ATOM 905 N N . GLU A 1 112 ? -1.302 -43.395 -29.159 1.00 17.82 110 GLU A N 1
ATOM 906 C CA . GLU A 1 112 ? -0.616 -44.671 -29.295 1.00 23.91 110 GLU A CA 1
ATOM 907 C C . GLU A 1 112 ? -1.412 -45.668 -30.101 1.00 21.97 110 GLU A C 1
ATOM 908 O O . GLU A 1 112 ? -0.856 -46.355 -30.945 1.00 27.25 110 GLU A O 1
ATOM 914 N N . ILE A 1 113 ? -2.700 -45.781 -29.822 1.00 18.43 111 ILE A N 1
ATOM 915 C CA . ILE A 1 113 ? -3.563 -46.704 -30.559 1.00 16.84 111 ILE A CA 1
ATOM 916 C C . ILE A 1 113 ? -3.577 -46.372 -32.077 1.00 29.40 111 ILE A C 1
ATOM 917 O O . ILE A 1 113 ? -3.746 -47.255 -32.931 1.00 24.87 111 ILE A O 1
ATOM 922 N N . LYS A 1 114 ? -3.464 -45.083 -32.387 1.00 18.05 112 LYS A N 1
ATOM 923 C CA . LYS A 1 114 ? -3.454 -44.627 -33.780 1.00 22.27 112 LYS A CA 1
ATOM 924 C C . LYS A 1 114 ? -2.132 -44.918 -34.451 1.00 16.89 112 LYS A C 1
ATOM 925 O O . LYS A 1 114 ? -2.095 -45.390 -35.585 1.00 24.48 112 LYS A O 1
ATOM 931 N N . ASN A 1 115 ? -1.045 -44.680 -33.733 1.00 22.14 113 ASN A N 1
ATOM 932 C CA . ASN A 1 115 ? 0.303 -44.673 -34.314 1.00 29.16 113 ASN A CA 1
ATOM 933 C C . ASN A 1 115 ? 1.105 -45.978 -34.238 1.00 21.65 113 ASN A C 1
ATOM 934 O O . ASN A 1 115 ? 2.083 -46.106 -34.975 1.00 20.78 113 ASN A O 1
ATOM 939 N N . ALA A 1 116 ? 0.729 -46.913 -33.364 1.00 17.44 114 ALA A N 1
ATOM 940 C CA . ALA A 1 116 ? 1.534 -48.157 -33.220 1.00 20.40 114 ALA A CA 1
ATOM 941 C C . ALA A 1 116 ? 1.103 -49.194 -34.258 1.00 21.68 114 ALA A C 1
ATOM 942 O O . ALA A 1 116 ? 0.650 -50.281 -33.922 1.00 21.16 114 ALA A O 1
ATOM 944 N N . ILE A 1 117 ? 1.288 -48.876 -35.520 1.00 19.93 115 ILE A N 1
ATOM 945 C CA . ILE A 1 117 ? 0.862 -49.814 -36.562 1.00 19.59 115 ILE A CA 1
ATOM 946 C C . ILE A 1 117 ? 1.658 -51.159 -36.533 1.00 16.33 115 ILE A C 1
ATOM 947 O O . ILE A 1 117 ? 2.839 -51.206 -36.196 1.00 20.17 115 ILE A O 1
ATOM 952 N N . PRO A 1 118 ? 1.016 -52.274 -36.882 1.00 18.53 116 PRO A N 1
ATOM 953 C CA . PRO A 1 118 ? 1.762 -53.549 -36.902 1.00 18.44 116 PRO A CA 1
ATOM 954 C C . PRO A 1 118 ? 2.948 -53.582 -37.885 1.00 21.06 116 PRO A C 1
ATOM 955 O O . PRO A 1 118 ? 2.902 -52.883 -38.894 1.00 24.71 116 PRO A O 1
ATOM 959 N N . TYR A 1 119 ? 4.001 -54.334 -37.576 1.00 27.24 117 TYR A N 1
ATOM 960 C CA . TYR A 1 119 ? 5.098 -54.542 -38.521 1.00 26.84 117 TYR A CA 1
ATOM 961 C C . TYR A 1 119 ? 4.550 -55.295 -39.729 1.00 18.19 117 TYR A C 1
ATOM 962 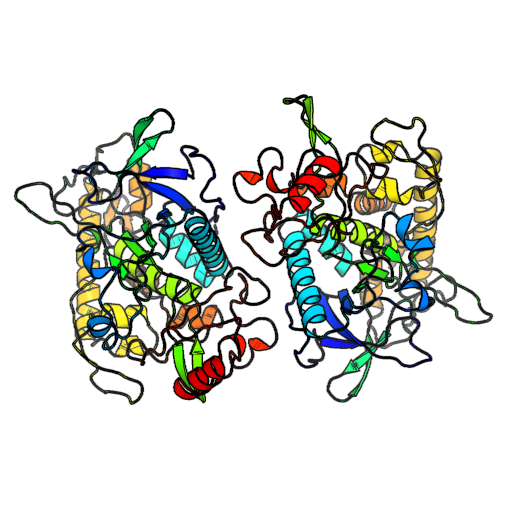O O . TYR A 1 119 ? 3.723 -56.184 -39.556 1.00 15.15 117 TYR A O 1
ATOM 971 N N . LEU A 1 120 ? 5.015 -54.927 -40.927 1.00 17.35 118 LEU A N 1
ATOM 972 C CA . LEU A 1 120 ? 4.586 -55.600 -42.181 1.00 21.85 118 LEU A CA 1
ATOM 973 C C . LEU A 1 120 ? 5.374 -56.911 -42.378 1.00 25.75 118 LEU A C 1
ATOM 974 O O . LEU A 1 120 ? 6.250 -57.044 -43.250 1.00 21.40 118 LEU A O 1
ATOM 979 N N . GLY A 1 121 ? 5.111 -57.883 -41.507 1.00 20.99 119 GLY A N 1
ATOM 980 C CA . GLY A 1 121 ? 5.781 -59.162 -41.633 1.00 13.95 119 GLY A CA 1
ATOM 981 C C . GLY A 1 121 ? 5.661 -59.899 -40.322 1.00 20.19 119 GLY A C 1
ATOM 982 O O . GLY A 1 121 ? 5.249 -59.296 -39.312 1.00 17.60 119 GLY A O 1
ATOM 983 N N . ASN A 1 122 ? 5.983 -61.186 -40.345 1.00 20.12 120 ASN A N 1
ATOM 984 C CA . ASN A 1 122 ? 5.949 -61.977 -39.120 1.00 21.52 120 ASN A CA 1
ATOM 985 C C . ASN A 1 122 ? 6.907 -63.164 -39.215 1.00 29.10 120 ASN A C 1
ATOM 986 O O . ASN A 1 122 ? 7.721 -63.240 -40.150 1.00 26.35 120 ASN A O 1
ATOM 991 N N . SER A 1 123 ? 6.838 -64.103 -38.258 1.00 24.69 121 SER A N 1
ATOM 992 C CA . SER A 1 123 ? 7.810 -65.181 -38.251 1.00 26.49 121 SER A CA 1
ATOM 993 C C . SER A 1 123 ? 7.854 -65.993 -39.540 1.00 24.99 121 SER A C 1
ATOM 994 O O . SER A 1 123 ? 8.916 -66.446 -39.923 1.00 28.87 121 SER A O 1
ATOM 997 N N . TYR A 1 124 ? 6.717 -66.117 -40.211 1.00 23.58 122 TYR A N 1
ATOM 998 C CA . TYR A 1 124 ? 6.583 -66.956 -41.401 1.00 26.85 122 TYR A CA 1
ATOM 999 C C . TYR A 1 124 ? 6.445 -66.170 -42.705 1.00 32.00 122 TYR A C 1
ATOM 1000 O O . TYR A 1 124 ? 5.831 -66.678 -43.652 1.00 30.02 122 TYR A O 1
ATOM 1009 N N . THR A 1 125 ? 7.015 -64.961 -42.760 1.00 28.28 123 THR A N 1
ATOM 1010 C CA . THR A 1 125 ? 7.100 -64.209 -44.031 1.00 26.74 123 THR A CA 1
ATOM 1011 C C . THR A 1 125 ? 8.574 -63.901 -44.311 1.00 28.35 123 THR A C 1
ATOM 1012 O O . THR A 1 125 ? 9.411 -63.999 -43.408 1.00 30.35 123 THR A O 1
ATOM 1016 N N . GLN A 1 126 ? 8.918 -63.600 -45.568 1.00 25.52 124 GLN A N 1
ATOM 1017 C CA . GLN A 1 126 ? 10.303 -63.304 -45.947 1.00 26.15 124 GLN A CA 1
ATOM 1018 C C . GLN A 1 126 ? 10.862 -62.042 -45.274 1.00 29.87 124 GLN A C 1
ATOM 1019 O O . GLN A 1 126 ? 10.228 -60.977 -45.325 1.00 24.87 124 GLN A O 1
ATOM 1025 N N . GLU A 1 127 ? 12.083 -62.148 -44.747 1.00 23.82 125 GLU A N 1
ATOM 1026 C CA . GLU A 1 127 ? 12.720 -61.038 -44.024 1.00 28.42 125 GLU A CA 1
ATOM 1027 C C . GLU A 1 127 ? 12.997 -59.818 -44.919 1.00 29.21 125 GLU A C 1
ATOM 1028 O O . GLU A 1 127 ? 12.945 -58.690 -44.440 1.00 26.18 125 GLU A O 1
ATOM 1034 N N . GLU A 1 128 ? 13.276 -60.058 -46.202 1.00 19.70 126 GLU A N 1
ATOM 1035 C CA . GLU A 1 128 ? 13.600 -58.977 -47.157 1.00 24.87 126 GLU A CA 1
ATOM 1036 C C . GLU A 1 128 ? 12.406 -58.168 -47.629 1.00 23.93 126 GLU A C 1
ATOM 1037 O O . GLU A 1 128 ? 12.541 -57.185 -48.369 1.00 24.87 126 GLU A O 1
ATOM 1043 N N . GLN A 1 129 ? 11.229 -58.567 -47.195 1.00 25.56 127 GLN A N 1
ATOM 1044 C CA . GLN A 1 129 ? 9.995 -58.046 -47.750 1.00 23.34 127 GLN A CA 1
ATOM 1045 C C . GLN A 1 129 ? 9.118 -57.414 -46.692 1.00 33.76 127 GLN A C 1
ATOM 1046 O O . GLN A 1 129 ? 8.983 -57.967 -45.593 1.00 29.11 127 GLN A O 1
ATOM 1052 N N . PHE A 1 130 ? 8.581 -56.235 -46.999 1.00 22.99 128 PHE A N 1
ATOM 1053 C CA . PHE A 1 130 ? 7.427 -55.696 -46.275 1.00 26.85 128 PHE A CA 1
ATOM 1054 C C . PHE A 1 130 ? 6.189 -56.404 -46.816 1.00 28.92 128 PHE A C 1
ATOM 1055 O O . PHE A 1 130 ? 5.816 -56.212 -47.986 1.00 25.83 128 PHE A O 1
ATOM 1063 N N . THR A 1 131 ? 5.570 -57.245 -45.989 1.00 25.82 129 THR A N 1
ATOM 1064 C CA . THR A 1 131 ? 4.428 -58.045 -46.409 1.00 27.32 129 THR A CA 1
ATOM 1065 C C . THR A 1 131 ? 3.073 -57.461 -45.958 1.00 30.52 129 THR A C 1
ATOM 1066 O O . THR A 1 131 ? 2.772 -57.342 -44.756 1.00 27.75 129 THR A O 1
ATOM 1070 N N . THR A 1 132 ? 2.257 -57.105 -46.945 1.00 22.61 130 THR A N 1
ATOM 1071 C CA . THR A 1 132 ? 0.986 -56.458 -46.707 1.00 23.05 130 THR A CA 1
ATOM 1072 C C . THR A 1 132 ? -0.193 -57.388 -46.985 1.00 24.75 130 THR A C 1
ATOM 1073 O O . THR A 1 132 ? -1.301 -57.098 -46.607 1.00 31.05 130 THR A O 1
ATOM 1077 N N . ASN A 1 133 ? 0.025 -58.512 -47.644 1.00 23.24 131 ASN A N 1
ATOM 1078 C CA . ASN A 1 133 ? -1.124 -59.208 -48.204 1.00 29.40 131 ASN A CA 1
ATOM 1079 C C . ASN A 1 133 ? -1.574 -60.409 -47.389 1.00 27.80 131 ASN A C 1
ATOM 1080 O O . ASN A 1 133 ? -1.636 -61.539 -47.899 1.00 28.65 131 ASN A O 1
ATOM 1085 N N . ASN A 1 134 ? -1.817 -60.200 -46.096 1.00 25.69 132 ASN A N 1
ATOM 1086 C CA . ASN A 1 134 ? -2.485 -61.227 -45.319 1.00 26.80 132 ASN A CA 1
ATOM 1087 C C . ASN A 1 134 ? -3.312 -60.598 -44.171 1.00 25.29 132 ASN A C 1
ATOM 1088 O O . ASN A 1 134 ? -3.215 -59.377 -43.901 1.00 21.37 132 ASN A O 1
ATOM 1093 N N . ARG A 1 135 ? -4.124 -61.426 -43.511 1.00 23.69 133 ARG A N 1
ATOM 1094 C CA . ARG A 1 135 ? -5.187 -60.938 -42.647 1.00 18.46 133 ARG A CA 1
ATOM 1095 C C . ARG A 1 135 ? -4.708 -60.339 -41.339 1.00 25.33 133 ARG A C 1
ATOM 1096 O O . ARG A 1 135 ? -5.520 -59.722 -40.622 1.00 24.36 133 ARG A O 1
ATOM 1104 N N . THR A 1 136 ? -3.423 -60.457 -41.034 1.00 23.11 134 THR A N 1
ATOM 1105 C CA . THR A 1 136 ? -2.909 -59.825 -39.797 1.00 24.09 134 THR A CA 1
ATOM 1106 C C . THR A 1 136 ? -2.586 -58.334 -39.937 1.00 29.14 134 THR A C 1
ATOM 1107 O O . THR A 1 136 ? -2.384 -57.669 -38.919 1.00 21.55 134 THR A O 1
ATOM 1111 N N . VAL A 1 137 ? -2.507 -57.819 -41.179 1.00 22.98 135 VAL A N 1
ATOM 1112 C CA . VAL A 1 137 ? -2.125 -56.428 -41.410 1.00 19.50 135 VAL A CA 1
ATOM 1113 C C . VAL A 1 137 ? -3.089 -55.662 -42.358 1.00 18.49 135 VAL A C 1
ATOM 1114 O O . VAL A 1 137 ? -3.163 -54.455 -42.297 1.00 22.25 135 VAL A O 1
ATOM 1118 N N . SER A 1 138 ? -3.866 -56.352 -43.190 1.00 17.71 136 SER A N 1
ATOM 1119 C CA . SER A 1 138 ? -4.809 -55.627 -44.028 1.00 23.60 136 SER A CA 1
ATOM 1120 C C . SER A 1 138 ? -6.091 -56.419 -44.261 1.00 25.40 136 SER A C 1
ATOM 1121 O O . SER A 1 138 ? -6.177 -57.603 -43.929 1.00 25.96 136 SER A O 1
ATOM 1124 N N . PHE A 1 139 ? -7.123 -55.745 -44.766 1.00 23.95 137 PHE A N 1
ATOM 1125 C CA . PHE A 1 139 ? -8.399 -56.393 -45.088 1.00 18.39 137 PHE A CA 1
ATOM 1126 C C . PHE A 1 139 ? -9.047 -55.767 -46.317 1.00 26.28 137 PHE A C 1
ATOM 1127 O O . PHE A 1 139 ? -8.770 -54.602 -46.651 1.00 21.67 137 PHE A O 1
ATOM 1135 N N . ASN A 1 140 ? -9.915 -56.532 -46.979 1.00 20.36 138 ASN A N 1
ATOM 1136 C CA . ASN A 1 140 ? -10.732 -55.961 -48.061 1.00 28.03 138 ASN A CA 1
ATOM 1137 C C . ASN A 1 140 ? -11.808 -54.992 -47.584 1.00 27.27 138 ASN A C 1
ATOM 1138 O O . ASN A 1 140 ? -12.499 -55.244 -46.593 1.00 22.98 138 ASN A O 1
ATOM 1143 N N . VAL A 1 141 ? -11.977 -53.886 -48.312 1.00 24.71 139 VAL A N 1
ATOM 1144 C CA . VAL A 1 141 ? -13.118 -53.006 -48.078 1.00 30.68 139 VAL A CA 1
ATOM 1145 C C . VAL A 1 141 ? -13.842 -52.726 -49.402 1.00 30.61 139 VAL A C 1
ATOM 1146 O O . VAL A 1 141 ? -13.225 -52.702 -50.474 1.00 28.57 139 VAL A O 1
ATOM 1150 N N . LYS A 1 142 ? -15.153 -52.575 -49.325 1.00 27.41 140 LYS A N 1
ATOM 1151 C CA . LYS A 1 142 ? -15.958 -52.331 -50.515 1.00 27.39 140 LYS A CA 1
ATOM 1152 C C . LYS A 1 142 ? -16.436 -50.872 -50.530 1.00 26.89 140 LYS A C 1
ATOM 1153 O O . LYS A 1 142 ? -17.091 -50.395 -49.585 1.00 29.92 140 LYS A O 1
ATOM 1159 N N . LEU A 1 143 ? -16.023 -50.130 -51.551 1.00 28.55 141 LEU A N 1
ATOM 1160 C CA . LEU A 1 143 ? -16.344 -48.717 -51.647 1.00 24.25 141 LEU A CA 1
ATOM 1161 C C . LEU A 1 143 ? -17.779 -48.424 -52.151 1.00 28.33 141 LEU A C 1
ATOM 1162 O O . LEU A 1 143 ? -18.538 -49.331 -52.522 1.00 28.07 141 LEU A O 1
ATOM 1167 N N . ALA A 1 144 ? -18.139 -47.143 -52.151 1.00 30.89 142 ALA A N 1
ATOM 1168 C CA . ALA A 1 144 ? -19.469 -46.714 -52.568 1.00 26.67 142 ALA A CA 1
ATOM 1169 C C . ALA A 1 144 ? -19.810 -47.181 -53.990 1.00 27.57 142 ALA A C 1
ATOM 1170 O O . ALA A 1 144 ? -20.932 -47.617 -54.247 1.00 33.13 142 ALA A O 1
ATOM 1172 N N . ASN A 1 145 ? -18.847 -47.118 -54.901 1.00 30.36 143 ASN A N 1
ATOM 1173 C CA . ASN A 1 145 ? -19.113 -47.563 -56.280 1.00 34.37 143 ASN A CA 1
ATOM 1174 C C . ASN A 1 145 ? -18.985 -49.076 -56.421 1.00 37.39 143 ASN A C 1
ATOM 1175 O O . ASN A 1 145 ? -19.088 -49.616 -57.527 1.00 31.83 143 ASN A O 1
ATOM 1180 N N . GLY A 1 146 ? -18.679 -49.759 -55.326 1.00 33.03 144 GLY A N 1
ATOM 1181 C CA . GLY A 1 146 ? -18.545 -51.200 -55.385 1.00 26.44 144 GLY A CA 1
ATOM 1182 C C . GLY A 1 146 ? -17.141 -51.733 -55.630 1.00 26.44 144 GLY A C 1
ATOM 1183 O O . GLY A 1 146 ? -16.953 -52.946 -55.564 1.00 32.59 144 GLY A O 1
ATOM 1184 N N . ASN A 1 147 ? -16.146 -50.867 -55.827 1.00 20.96 145 ASN A N 1
ATOM 1185 C CA . ASN A 1 147 ? -14.796 -51.369 -56.041 1.00 25.64 145 ASN A CA 1
ATOM 1186 C C . ASN A 1 147 ? -14.269 -51.903 -54.722 1.00 31.95 145 ASN A C 1
ATOM 1187 O O . ASN A 1 147 ? -14.605 -51.366 -53.636 1.00 30.02 145 ASN A O 1
ATOM 1192 N N . ILE A 1 148 ? -13.483 -52.969 -54.824 1.00 28.11 146 ILE A N 1
ATOM 1193 C CA . ILE A 1 148 ? -12.898 -53.638 -53.658 1.00 32.34 146 ILE A CA 1
ATOM 1194 C C . ILE A 1 148 ? -11.408 -53.317 -53.625 1.00 31.56 146 ILE A C 1
ATOM 1195 O O . ILE A 1 148 ? -10.697 -53.559 -54.609 1.00 31.53 146 ILE A O 1
ATOM 1200 N N . VAL A 1 149 ? -10.940 -52.756 -52.516 1.00 22.28 147 VAL A N 1
ATOM 1201 C CA . VAL A 1 149 ? -9.529 -52.437 -52.332 1.00 22.64 147 VAL A CA 1
ATOM 1202 C C . VAL A 1 149 ? -9.028 -52.981 -50.979 1.00 28.04 147 VAL A C 1
ATOM 1203 O O . VAL A 1 149 ? -9.840 -53.377 -50.128 1.00 24.91 147 VAL A O 1
ATOM 1207 N N . GLN A 1 150 ? -7.708 -52.982 -50.773 1.00 25.51 148 GLN A N 1
ATOM 1208 C CA . GLN A 1 150 ? -7.130 -53.449 -49.507 1.00 31.33 148 GLN A CA 1
ATOM 1209 C C . GLN A 1 150 ? -6.824 -52.229 -48.641 1.00 35.00 148 GLN A C 1
ATOM 1210 O O . GLN A 1 150 ? -6.464 -51.165 -49.138 1.00 30.78 148 GLN A O 1
ATOM 1216 N N . GLN A 1 151 ? -6.975 -52.393 -47.338 1.00 28.73 149 GLN A N 1
ATOM 1217 C CA . GLN A 1 151 ? -6.774 -51.299 -46.410 1.00 23.81 149 GLN A CA 1
ATOM 1218 C C . GLN A 1 151 ? -6.091 -51.823 -45.138 1.00 23.20 149 GLN A C 1
ATOM 1219 O O . GLN A 1 151 ? -6.293 -52.963 -44.765 1.00 23.74 149 GLN A O 1
ATOM 1225 N N . MET A 1 152 ? -5.226 -51.017 -44.533 1.00 21.80 150 MET A N 1
ATOM 1226 C CA . MET A 1 152 ? -4.608 -51.373 -43.253 1.00 30.15 150 MET A CA 1
ATOM 1227 C C . MET A 1 152 ? -5.341 -50.665 -42.110 1.00 28.94 150 MET A C 1
ATOM 1228 O O . MET A 1 152 ? -5.928 -49.618 -42.335 1.00 26.95 150 MET A O 1
ATOM 1233 N N . ALA A 1 153 ? -5.325 -51.242 -40.904 1.00 20.19 151 ALA A N 1
ATOM 1234 C CA . ALA A 1 153 ? -5.879 -50.569 -39.703 1.00 20.50 151 ALA A CA 1
ATOM 1235 C C . ALA A 1 153 ? -5.291 -51.276 -38.472 1.00 22.87 151 ALA A C 1
ATOM 1236 O O . ALA A 1 153 ? -4.589 -52.275 -38.619 1.00 19.39 151 ALA A O 1
ATOM 1238 N N . ASN A 1 154 ? -5.539 -50.748 -37.272 1.00 18.68 152 ASN A N 1
ATOM 1239 C CA . ASN A 1 154 ? -4.956 -51.343 -36.064 1.00 17.39 152 ASN A CA 1
ATOM 1240 C C . ASN A 1 154 ? -5.986 -52.103 -35.219 1.00 18.95 152 ASN A C 1
ATOM 1241 O O . ASN A 1 154 ? -5.633 -53.019 -34.472 1.00 23.14 152 ASN A O 1
ATOM 1246 N N . LEU A 1 155 ? -7.246 -51.716 -35.298 1.00 16.98 153 LEU A N 1
ATOM 1247 C CA . LEU A 1 155 ? -8.233 -52.208 -34.340 1.00 19.68 153 LEU A CA 1
ATOM 1248 C C . LEU A 1 155 ? -9.655 -52.215 -34.904 1.00 19.99 153 LEU A C 1
ATOM 1249 O O . LEU A 1 155 ? -10.092 -51.261 -35.525 1.00 18.04 153 LEU A O 1
ATOM 1254 N N . ILE A 1 156 ? -10.372 -53.305 -34.664 1.00 15.58 154 ILE A N 1
ATOM 1255 C CA . ILE A 1 156 ? -11.774 -53.404 -35.002 1.00 15.72 154 ILE A CA 1
ATOM 1256 C C . ILE A 1 156 ? -12.545 -53.783 -33.749 1.00 18.54 154 ILE A C 1
ATOM 1257 O O . ILE A 1 156 ? -12.269 -54.821 -33.125 1.00 22.15 154 ILE A O 1
ATOM 1262 N N . ILE A 1 157 ? -13.518 -52.951 -33.396 1.00 18.76 155 ILE A N 1
ATOM 1263 C CA . ILE A 1 157 ? -14.346 -53.145 -32.205 1.00 20.45 155 ILE A CA 1
ATOM 1264 C C . ILE A 1 157 ? -15.704 -53.632 -32.609 1.00 15.85 155 ILE A C 1
ATOM 1265 O O . ILE A 1 157 ? -16.318 -53.028 -33.464 1.00 17.08 155 ILE A O 1
ATOM 1270 N N . TRP A 1 158 ? -16.138 -54.749 -32.025 1.00 16.34 156 TRP A N 1
ATOM 1271 C CA . TRP A 1 158 ? -17.484 -55.307 -32.178 1.00 19.25 156 TRP A CA 1
ATOM 1272 C C . TRP A 1 158 ? -18.309 -55.161 -30.892 1.00 23.45 156 TRP A C 1
ATOM 1273 O O . TRP A 1 158 ? -17.755 -54.999 -29.809 1.00 21.69 156 TRP A O 1
ATOM 1284 N N . GLY A 1 159 ? -19.620 -55.333 -31.019 1.00 25.58 157 GLY A N 1
ATOM 1285 C CA . GLY A 1 159 ? -20.507 -55.507 -29.872 1.00 25.30 157 GLY A CA 1
ATOM 1286 C C . GLY A 1 159 ? -20.238 -56.831 -29.184 1.00 26.13 157 GLY A C 1
ATOM 1287 O O . GLY A 1 159 ? -19.375 -57.572 -29.611 1.00 24.83 157 GLY A O 1
ATOM 1288 N N . PRO A 1 160 ? -20.955 -57.120 -28.091 1.00 21.91 158 PRO A N 1
ATOM 1289 C CA . PRO A 1 160 ? -20.668 -58.356 -27.351 1.00 23.73 158 PRO A CA 1
ATOM 1290 C C . PRO A 1 160 ? -20.990 -59.661 -28.061 1.00 27.94 158 PRO A C 1
ATOM 1291 O O . PRO A 1 160 ? -21.837 -59.709 -28.971 1.00 20.16 158 PRO A O 1
ATOM 1295 N N . GLY A 1 161 ? -20.317 -60.714 -27.606 1.00 24.61 159 GLY A N 1
ATOM 1296 C CA . GLY A 1 161 ? -20.736 -62.083 -27.900 1.00 24.96 159 GLY A CA 1
ATOM 1297 C C . GLY A 1 161 ? -21.948 -62.486 -27.058 1.00 30.42 159 GLY A C 1
ATOM 1298 O O . GLY A 1 161 ? -22.776 -61.630 -26.709 1.00 27.87 159 GLY A O 1
ATOM 1299 N N . PRO A 1 162 ? -22.064 -63.785 -26.717 1.00 26.31 160 PRO A N 1
ATOM 1300 C CA . PRO A 1 162 ? -23.215 -64.288 -25.950 1.00 28.37 160 PRO A CA 1
ATOM 1301 C C . PRO A 1 162 ? -23.443 -63.594 -24.616 1.00 29.22 160 PRO A C 1
ATOM 1302 O O . PRO A 1 162 ? -24.584 -63.236 -24.336 1.00 31.98 160 PRO A O 1
ATOM 1306 N N . ASP A 1 163 ? -22.395 -63.448 -23.814 1.00 27.27 161 ASP A N 1
ATOM 1307 C CA . ASP A 1 163 ? -22.502 -62.802 -22.498 1.00 30.57 161 ASP A CA 1
ATOM 1308 C C . ASP A 1 163 ? -22.359 -61.284 -22.647 1.00 26.23 161 ASP A C 1
ATOM 1309 O O . ASP A 1 163 ? -21.269 -60.789 -22.943 1.00 28.30 161 ASP A O 1
ATOM 1314 N N . LEU A 1 164 ? -23.458 -60.560 -22.448 1.00 28.99 162 LEU A N 1
ATOM 1315 C CA . LEU A 1 164 ? -23.462 -59.104 -22.603 1.00 33.75 162 LEU A CA 1
ATOM 1316 C C . LEU A 1 164 ? -22.579 -58.373 -21.603 1.00 32.00 162 LEU A C 1
ATOM 1317 O O . LEU A 1 164 ? -22.339 -57.186 -21.792 1.00 33.37 162 LEU A O 1
ATOM 1322 N N . THR A 1 165 ? -22.090 -59.061 -20.561 1.00 26.68 163 THR A N 1
ATOM 1323 C CA . THR A 1 165 ? -21.231 -58.409 -19.564 1.00 26.49 163 THR A CA 1
ATOM 1324 C C . THR A 1 165 ? -19.731 -58.655 -19.820 1.00 33.80 163 THR A C 1
ATOM 1325 O O . THR A 1 165 ? -18.875 -58.053 -19.170 1.00 36.31 163 THR A O 1
ATOM 1329 N N . THR A 1 166 ? -19.402 -59.499 -20.795 1.00 26.62 164 THR A N 1
ATOM 1330 C CA . THR A 1 166 ? -18.006 -59.845 -21.050 1.00 27.03 164 THR A CA 1
ATOM 1331 C C . THR A 1 166 ? -17.377 -58.971 -22.145 1.00 29.20 164 THR A C 1
ATOM 1332 O O . THR A 1 166 ? -17.830 -58.989 -23.281 1.00 35.03 164 THR A O 1
ATOM 1336 N N . ASN A 1 167 ? -16.337 -58.215 -21.800 1.00 27.50 165 ASN A N 1
ATOM 1337 C CA . ASN A 1 167 ? -15.514 -57.541 -22.795 1.00 28.69 165 ASN A CA 1
ATOM 1338 C C . ASN A 1 167 ? -14.247 -58.345 -23.014 1.00 32.57 165 ASN A C 1
ATOM 1339 O O . ASN A 1 167 ? -13.747 -58.973 -22.071 1.00 30.36 165 ASN A O 1
ATOM 1344 N N . LYS A 1 168 ? -13.731 -58.417 -24.245 1.00 32.06 166 LYS A N 1
ATOM 1345 C CA . LYS A 1 168 ? -12.464 -59.126 -24.409 1.00 28.57 166 LYS A CA 1
ATOM 1346 C C . LYS A 1 168 ? -11.680 -58.659 -25.606 1.00 27.09 166 LYS A C 1
ATOM 1347 O O . LYS A 1 168 ? -12.243 -58.206 -26.578 1.00 24.08 166 LYS A O 1
ATOM 1353 N N . THR A 1 169 ? -10.366 -58.818 -25.528 1.00 26.39 167 THR A N 1
ATOM 1354 C CA . THR A 1 169 ? -9.456 -58.357 -26.574 1.00 26.01 167 THR A CA 1
ATOM 1355 C C . THR A 1 169 ? -8.758 -59.593 -27.134 1.00 22.36 167 THR A C 1
ATOM 1356 O O . THR A 1 169 ? -8.555 -60.558 -26.393 1.00 22.13 167 THR A O 1
ATOM 1360 N N . GLY A 1 170 ? -8.396 -59.573 -28.414 1.00 15.20 168 GLY A N 1
ATOM 1361 C CA . GLY A 1 170 ? -7.684 -60.664 -29.057 1.00 14.45 168 GLY A CA 1
ATOM 1362 C C . GLY A 1 170 ? -6.866 -60.217 -30.253 1.00 20.80 168 GLY A C 1
ATOM 1363 O O . GLY A 1 170 ? -7.085 -59.129 -30.744 1.00 20.22 168 GLY A O 1
ATOM 1364 N N . GLY A 1 171 ? -5.903 -61.036 -30.711 1.00 19.30 169 GLY A N 1
ATOM 1365 C CA . GLY A 1 171 ? -5.098 -60.663 -31.875 1.00 17.79 169 GLY A CA 1
ATOM 1366 C C . GLY A 1 171 ? -5.516 -61.504 -33.086 1.00 21.98 169 GLY A C 1
ATOM 1367 O O . GLY A 1 171 ? -6.453 -62.309 -32.982 1.00 23.91 169 GLY A O 1
ATOM 1368 N N . ILE A 1 172 ? -4.810 -61.355 -34.209 1.00 17.36 170 ILE A N 1
ATOM 1369 C CA . ILE A 1 172 ? -5.125 -62.134 -35.412 1.00 16.54 170 ILE A CA 1
ATOM 1370 C C . ILE A 1 172 ? -4.017 -63.120 -35.764 1.00 21.19 170 ILE A C 1
ATOM 1371 O O . ILE A 1 172 ? -2.825 -62.826 -35.593 1.00 26.17 170 ILE A O 1
ATOM 1376 N N . ILE A 1 173 ? -4.416 -64.309 -36.236 1.00 23.23 171 ILE A N 1
ATOM 1377 C CA . ILE A 1 173 ? -3.520 -65.385 -36.597 1.00 27.76 171 ILE A CA 1
ATOM 1378 C C . ILE A 1 173 ? -3.268 -65.487 -38.116 1.00 28.94 171 ILE A C 1
ATOM 1379 O O . ILE A 1 173 ? -4.201 -65.384 -38.897 1.00 25.05 171 ILE A O 1
ATOM 1384 N N . TYR A 1 174 ? -2.006 -65.684 -38.506 1.00 24.83 172 TYR A N 1
ATOM 1385 C CA . TYR A 1 174 ? -1.624 -65.928 -39.906 1.00 34.91 172 TYR A CA 1
ATOM 1386 C C . TYR A 1 174 ? -1.379 -67.422 -40.120 1.00 33.64 172 TYR A C 1
ATOM 1387 O O . TYR A 1 174 ? -0.708 -68.067 -39.313 1.00 34.00 172 TYR A O 1
ATOM 1396 N N . SER A 1 175 ? -1.950 -67.975 -41.185 1.00 32.97 173 SER A N 1
ATOM 1397 C CA . SER A 1 175 ? -1.674 -69.344 -41.539 1.00 30.43 173 SER A CA 1
ATOM 1398 C C . SER A 1 175 ? -1.329 -69.461 -43.012 1.00 32.78 173 SER A C 1
ATOM 1399 O O . SER A 1 175 ? -2.225 -69.634 -43.829 1.00 34.59 173 SER A O 1
ATOM 1402 N N . PRO A 1 176 ? -0.023 -69.432 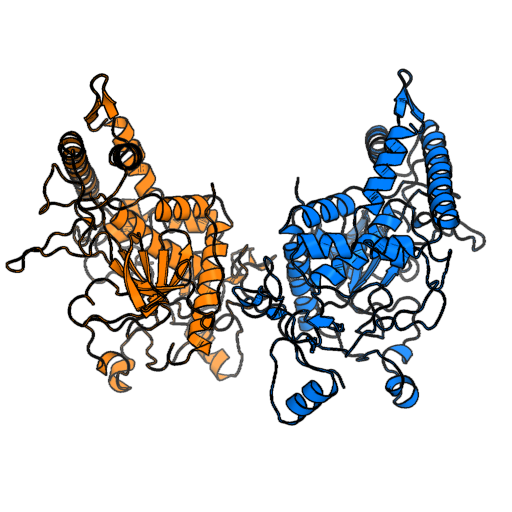-43.335 1.00 32.99 174 PRO A N 1
ATOM 1403 C CA . PRO A 1 176 ? 0.477 -69.458 -44.725 1.00 37.41 174 PRO A CA 1
ATOM 1404 C C . PRO A 1 176 ? 0.160 -70.776 -45.447 1.00 42.43 174 PRO A C 1
ATOM 1405 O O . PRO A 1 176 ? -0.322 -70.806 -46.585 1.00 39.29 174 PRO A O 1
ATOM 1409 N N . TYR A 1 177 ? 0.436 -71.876 -44.755 1.00 37.69 175 TYR A N 1
ATOM 1410 C CA . TYR A 1 177 ? 0.252 -73.195 -45.312 1.00 35.75 175 TYR A CA 1
ATOM 1411 C C . TYR A 1 177 ? 0.331 -74.226 -44.202 1.00 40.04 175 TYR A C 1
ATOM 1412 O O . TYR A 1 177 ? 0.707 -73.899 -43.067 1.00 31.58 175 TYR A O 1
ATOM 1421 N N . GLN A 1 178 ? -0.058 -75.453 -44.538 1.00 39.96 176 GLN A N 1
ATOM 1422 C CA . GLN A 1 178 ? 0.044 -76.614 -43.649 1.00 33.51 176 GLN A CA 1
ATOM 1423 C C . GLN A 1 178 ? -0.535 -76.425 -42.255 1.00 40.97 176 GLN A C 1
ATOM 1424 O O . GLN A 1 178 ? -0.047 -77.050 -41.295 1.00 41.75 176 GLN A O 1
ATOM 1430 N N . SER A 1 179 ? -1.583 -75.606 -42.153 1.00 34.60 177 SER A N 1
ATOM 1431 C CA . SER A 1 179 ? -2.316 -75.377 -40.902 1.00 36.35 177 SER A CA 1
ATOM 1432 C C . SER A 1 179 ? -1.463 -74.692 -39.837 1.00 31.30 177 SER A C 1
ATOM 1433 O O . SER A 1 179 ? -1.865 -74.582 -38.691 1.00 35.47 177 SER A O 1
ATOM 1436 N N . MET A 1 180 ? -0.281 -74.257 -40.233 1.00 22.20 178 MET A N 1
ATOM 1437 C CA . MET A 1 180 ? 0.624 -73.523 -39.380 1.00 32.01 178 MET A CA 1
ATOM 1438 C C . MET A 1 180 ? -0.017 -72.254 -38.806 1.00 39.11 178 MET A C 1
ATOM 1439 O O . MET A 1 180 ? -0.853 -71.624 -39.459 1.00 38.17 178 MET A O 1
ATOM 1444 N N . GLU A 1 181 ? 0.404 -71.831 -37.617 1.00 39.30 179 GLU A N 1
ATOM 1445 C CA . GLU A 1 181 ? -0.194 -70.636 -37.012 1.00 33.27 179 GLU A CA 1
ATOM 1446 C C . GLU A 1 181 ? 0.852 -69.683 -36.451 1.00 33.69 179 GLU A C 1
ATOM 1447 O O . GLU A 1 181 ? 1.656 -70.042 -35.591 1.00 32.18 179 GLU A O 1
ATOM 1453 N N . ALA A 1 182 ? 0.881 -68.488 -37.022 1.00 34.14 180 ALA A N 1
ATOM 1454 C CA . ALA A 1 182 ? 1.713 -67.418 -36.515 1.00 31.89 180 ALA A CA 1
ATOM 1455 C C . ALA A 1 182 ? 0.843 -66.474 -35.698 1.00 31.72 180 ALA A C 1
ATOM 1456 O O . ALA A 1 182 ? -0.304 -66.163 -36.082 1.00 30.99 180 ALA A O 1
ATOM 1458 N N . THR A 1 183 ? 1.383 -66.009 -34.575 1.00 27.79 181 THR A N 1
ATOM 1459 C CA . THR A 1 183 ? 0.687 -65.016 -33.753 1.00 28.30 181 THR A CA 1
ATOM 1460 C C . THR A 1 183 ? 1.566 -63.781 -33.575 1.00 27.76 181 THR A C 1
ATOM 1461 O O . THR A 1 183 ? 2.174 -63.586 -32.528 1.00 26.24 181 THR A O 1
ATOM 1465 N N . PRO A 1 184 ? 1.652 -62.938 -34.622 1.00 21.62 182 PRO A N 1
ATOM 1466 C CA . PRO A 1 184 ? 2.620 -61.847 -34.568 1.00 16.10 182 PRO A CA 1
ATOM 1467 C C . PRO A 1 184 ? 2.374 -60.849 -33.438 1.00 20.17 182 PRO A C 1
ATOM 1468 O O . PRO A 1 184 ? 3.333 -60.201 -33.069 1.00 22.02 182 PRO A O 1
ATOM 1472 N N . TYR A 1 185 ? 1.148 -60.743 -32.925 1.00 16.17 183 TYR A N 1
ATOM 1473 C CA . TYR A 1 185 ? 0.861 -59.861 -31.817 1.00 22.59 183 TYR A CA 1
ATOM 1474 C C . TYR A 1 185 ? 1.489 -60.306 -30.468 1.00 22.89 183 TYR A C 1
ATOM 1475 O O . TYR A 1 185 ? 1.387 -59.541 -29.466 1.00 23.88 183 TYR A O 1
ATOM 1484 N N . LYS A 1 186 ? 2.081 -61.504 -30.441 1.00 19.34 184 LYS A N 1
ATOM 1485 C CA . LYS A 1 186 ? 2.807 -62.052 -29.260 1.00 22.40 184 LYS A CA 1
ATOM 1486 C C . LYS A 1 186 ? 4.312 -62.080 -29.490 1.00 29.05 184 LYS A C 1
ATOM 1487 O O . LYS A 1 186 ? 5.096 -62.346 -28.564 1.00 26.43 184 LYS A O 1
ATOM 1493 N N . ASP A 1 187 ? 4.731 -61.746 -30.711 1.00 24.42 185 ASP A N 1
ATOM 1494 C CA . ASP A 1 187 ? 6.127 -61.911 -31.087 1.00 30.80 185 ASP A CA 1
ATOM 1495 C C . ASP A 1 187 ? 6.857 -60.602 -31.468 1.00 27.64 185 ASP A C 1
ATOM 1496 O O . ASP A 1 187 ? 7.817 -60.668 -32.221 1.00 22.25 185 ASP A O 1
ATOM 1501 N N . GLY A 1 188 ? 6.421 -59.441 -30.954 1.00 23.65 186 GLY A N 1
ATOM 1502 C CA . GLY A 1 188 ? 7.055 -58.166 -31.263 1.00 16.51 186 GLY A CA 1
ATOM 1503 C C . GLY A 1 188 ? 6.539 -57.423 -32.507 1.00 21.15 186 GLY A C 1
ATOM 1504 O O . GLY A 1 188 ? 6.668 -56.224 -32.585 1.00 24.30 186 GLY A O 1
ATOM 1505 N N . PHE A 1 189 ? 6.008 -58.147 -33.495 1.00 18.53 187 PHE A N 1
ATOM 1506 C CA . PH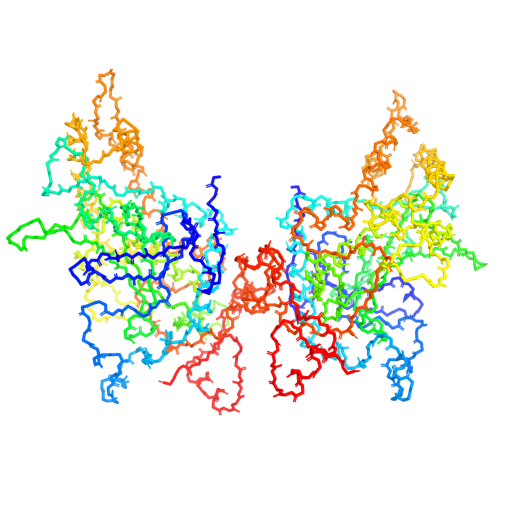E A 1 189 ? 5.467 -57.549 -34.727 1.00 21.17 187 PHE A CA 1
ATOM 1507 C C . PHE A 1 189 ? 4.157 -56.787 -34.554 1.00 23.95 187 PHE A C 1
ATOM 1508 O O . PHE A 1 189 ? 3.964 -55.678 -35.100 1.00 23.01 187 PHE A O 1
ATOM 1516 N N . GLY A 1 190 ? 3.247 -57.376 -33.784 1.00 18.38 188 GLY A N 1
ATOM 1517 C CA . GLY A 1 190 ? 1.930 -56.814 -33.592 1.00 11.73 188 GLY A CA 1
ATOM 1518 C C . GLY A 1 190 ? 0.995 -57.322 -34.673 1.00 20.34 188 GLY A C 1
ATOM 1519 O O . GLY A 1 190 ? 1.425 -57.967 -35.635 1.00 18.82 188 GLY A O 1
ATOM 1520 N N . SER A 1 191 ? -0.294 -57.068 -34.528 1.00 24.80 189 SER A N 1
ATOM 1521 C CA . SER A 1 191 ? -1.243 -57.431 -35.599 1.00 28.84 189 SER A CA 1
ATOM 1522 C C . SER A 1 191 ? -2.453 -56.575 -35.420 1.00 32.78 189 SER A C 1
ATOM 1523 O O . SER A 1 191 ? -2.569 -55.884 -34.383 1.00 27.38 189 SER A O 1
ATOM 1526 N N . ILE A 1 192 ? -3.356 -56.601 -36.402 1.00 25.31 190 ILE A N 1
ATOM 1527 C CA . ILE A 1 192 ? -4.682 -56.065 -36.212 1.00 18.19 190 ILE A CA 1
ATOM 1528 C C . ILE A 1 192 ? -5.258 -56.648 -34.929 1.00 23.93 190 ILE A C 1
ATOM 1529 O O . ILE A 1 192 ? -5.132 -57.852 -34.689 1.00 22.54 190 ILE A O 1
ATOM 1534 N N . MET A 1 193 ? -5.894 -55.805 -34.102 1.00 22.89 191 MET A N 1
ATOM 1535 C CA . MET A 1 193 ? -6.479 -56.291 -32.855 1.00 23.42 191 MET A CA 1
ATOM 1536 C C . MET A 1 193 ? -7.982 -56.279 -32.975 1.00 17.82 191 MET A C 1
ATOM 1537 O O . MET A 1 193 ? -8.529 -55.625 -33.846 1.00 19.60 191 MET A O 1
ATOM 1542 N N . THR A 1 194 ? -8.630 -57.109 -32.163 1.00 17.48 192 THR A N 1
ATOM 1543 C CA . THR A 1 194 ? -10.076 -57.221 -32.069 1.00 16.38 192 THR A CA 1
ATOM 1544 C C . THR A 1 194 ? -10.505 -56.923 -30.629 1.00 24.59 192 THR A C 1
ATOM 1545 O O . THR A 1 194 ? -9.900 -57.487 -29.685 1.00 18.89 192 THR A O 1
ATOM 1549 N N . VAL A 1 195 ? -11.556 -56.115 -30.457 1.00 23.72 193 VAL A N 1
ATOM 1550 C CA . VAL A 1 195 ? -12.229 -55.995 -29.142 1.00 24.44 193 VAL A CA 1
ATOM 1551 C C . VAL A 1 195 ? -13.730 -56.313 -29.222 1.00 21.92 193 VAL A C 1
ATOM 1552 O O . VAL A 1 195 ? -14.401 -55.893 -30.132 1.00 26.42 193 VAL A O 1
ATOM 1556 N N . GLU A 1 196 ? -14.248 -57.113 -28.298 1.00 14.71 194 GLU A N 1
ATOM 1557 C CA . GLU A 1 196 ? -15.682 -57.238 -28.119 1.00 17.80 194 GLU A CA 1
ATOM 1558 C C . GLU A 1 196 ? -16.026 -56.367 -26.925 1.00 22.34 194 GLU A C 1
ATOM 1559 O O . GLU A 1 196 ? -15.510 -56.616 -25.822 1.00 22.54 194 GLU A O 1
ATOM 1565 N N . PHE A 1 197 ? -16.836 -55.340 -27.146 1.00 20.99 195 PHE A N 1
ATOM 1566 C CA . PHE A 1 197 ? -17.101 -54.361 -26.089 1.00 24.54 195 PHE A CA 1
ATOM 1567 C C . PHE A 1 197 ? -18.589 -54.071 -25.935 1.00 27.22 195 PHE A C 1
ATOM 1568 O O . PHE A 1 197 ? -19.334 -53.847 -26.922 1.00 24.78 195 PHE A O 1
ATOM 1576 N N . SER A 1 198 ? -19.009 -54.000 -24.674 1.00 20.08 196 SER A N 1
ATOM 1577 C CA . SER A 1 198 ? -20.410 -53.868 -24.342 1.00 20.83 196 SER A CA 1
ATOM 1578 C C . SER A 1 198 ? -20.551 -52.752 -23.288 1.00 31.38 196 SER A C 1
ATOM 1579 O O . SER A 1 198 ? -20.464 -53.031 -22.091 1.00 29.67 196 SER A O 1
ATOM 1582 N N . PRO A 1 199 ? -20.728 -51.486 -23.736 1.00 27.38 197 PRO A N 1
ATOM 1583 C CA . PRO A 1 199 ? -20.721 -50.335 -22.805 1.00 28.14 197 PRO A CA 1
ATOM 1584 C C . PRO A 1 199 ? -21.929 -50.225 -21.870 1.00 27.80 197 PRO A C 1
ATOM 1585 O O . PRO A 1 199 ? -21.824 -49.572 -20.817 1.00 31.51 197 PRO A O 1
ATOM 1589 N N . GLU A 1 200 ? -23.059 -50.805 -22.244 1.00 24.27 198 GLU A N 1
ATOM 1590 C CA . GLU A 1 200 ? -24.283 -50.672 -21.464 1.00 25.96 198 GLU A CA 1
ATOM 1591 C C . GLU A 1 200 ? -24.482 -51.699 -20.342 1.00 30.57 198 GLU A C 1
ATOM 1592 O O . GLU A 1 200 ? -25.453 -51.596 -19.609 1.00 33.72 198 GLU A O 1
ATOM 1598 N N . TYR A 1 201 ? -23.598 -52.680 -20.228 1.00 30.78 199 TYR A N 1
ATOM 1599 C CA . TYR A 1 201 ? -23.713 -53.710 -19.170 1.00 32.08 199 TYR A CA 1
ATOM 1600 C C . TYR A 1 201 ? -22.432 -53.702 -18.343 1.00 41.36 199 TYR A C 1
ATOM 1601 O O . TYR A 1 201 ? -21.335 -53.804 -18.883 1.00 50.73 199 TYR A O 1
ATOM 1610 N N . ALA A 1 202 ? -22.571 -53.539 -17.032 1.00 29.99 200 ALA A N 1
ATOM 1611 C CA . ALA A 1 202 ? -21.436 -53.232 -16.185 1.00 22.49 200 ALA A CA 1
ATOM 1612 C C . ALA A 1 202 ? -21.551 -53.958 -14.859 1.00 29.74 200 ALA A C 1
ATOM 1613 O O . ALA A 1 202 ? -22.629 -54.407 -14.489 1.00 29.54 200 ALA A O 1
ATOM 1615 N N . THR A 1 203 ? -20.434 -54.064 -14.150 1.00 28.99 201 THR A N 1
ATOM 1616 C CA . THR A 1 203 ? -20.471 -54.583 -12.801 1.00 29.35 201 THR A CA 1
ATOM 1617 C C . THR A 1 203 ? -20.076 -53.451 -11.856 1.00 24.90 201 THR A C 1
ATOM 1618 O O . THR A 1 203 ? -19.583 -52.414 -12.297 1.00 23.24 201 THR A O 1
ATOM 1622 N N . ALA A 1 204 ? -20.313 -53.669 -10.570 1.00 20.64 202 ALA A N 1
ATOM 1623 C CA . ALA A 1 204 ? -19.933 -52.744 -9.501 1.00 20.77 202 ALA A CA 1
ATOM 1624 C C . ALA A 1 204 ? -18.863 -53.389 -8.622 1.00 33.45 202 ALA A C 1
ATOM 1625 O O . ALA A 1 204 ? -18.659 -54.613 -8.673 1.00 31.52 202 ALA A O 1
ATOM 1627 N N . PHE A 1 205 ? -18.170 -52.574 -7.826 1.00 27.37 203 PHE A N 1
ATOM 1628 C CA . PHE A 1 205 ? -17.181 -53.099 -6.888 1.00 25.78 203 PHE A CA 1
ATOM 1629 C C . PHE A 1 205 ? -17.494 -52.577 -5.486 1.00 34.19 203 PHE A C 1
ATOM 1630 O O . PHE A 1 205 ? -18.275 -51.643 -5.357 1.00 29.25 203 PHE A O 1
ATOM 1638 N N . ASN A 1 206 ? -16.861 -53.135 -4.452 1.00 30.54 204 ASN A N 1
ATOM 1639 C CA A ASN A 1 206 ? -17.126 -52.709 -3.077 0.66 35.77 204 ASN A CA 1
ATOM 1640 C CA B ASN A 1 206 ? -17.122 -52.708 -3.080 0.34 35.22 204 ASN A CA 1
ATOM 1641 C C . ASN A 1 206 ? -15.968 -51.890 -2.509 1.00 35.68 204 ASN A C 1
ATOM 1642 O O . ASN A 1 206 ? -14.812 -52.101 -2.859 1.00 30.24 204 ASN A O 1
ATOM 1651 N N . ASP A 1 207 ? -16.285 -50.947 -1.627 1.00 35.42 205 ASP A N 1
ATOM 1652 C CA . ASP A 1 207 ? -15.265 -50.197 -0.914 1.00 49.11 205 ASP A CA 1
ATOM 1653 C C . ASP A 1 207 ? -15.845 -49.679 0.395 1.00 58.37 205 ASP A C 1
ATOM 1654 O O . ASP A 1 207 ? -17.036 -49.395 0.491 1.00 47.98 205 ASP A O 1
ATOM 1659 N N . ILE A 1 208 ? -14.984 -49.580 1.397 1.00 74.37 206 ILE A N 1
ATOM 1660 C CA . ILE A 1 208 ? -15.386 -49.183 2.736 1.00 84.27 206 ILE A CA 1
ATOM 1661 C C . ILE A 1 208 ? -14.903 -47.756 2.966 1.00 92.35 206 ILE A C 1
ATOM 1662 O O . ILE A 1 208 ? -13.710 -47.488 2.863 1.00 90.78 206 ILE A O 1
ATOM 1667 N N . SER A 1 209 ? -15.810 -46.842 3.284 1.00 102.95 207 SER A N 1
ATOM 1668 C CA . SER A 1 209 ? -15.412 -45.458 3.492 1.00 111.55 207 SER A CA 1
ATOM 1669 C C . SER A 1 209 ? -14.577 -45.336 4.775 1.00 118.26 207 SER A C 1
ATOM 1670 O O . SER A 1 209 ? -14.899 -45.942 5.801 1.00 122.00 207 SER A O 1
ATOM 1673 N N . ILE A 1 210 ? -13.490 -44.571 4.695 1.00 118.39 208 ILE A N 1
ATOM 1674 C CA . ILE A 1 210 ? -12.559 -44.413 5.809 1.00 115.63 208 ILE A CA 1
ATOM 1675 C C . ILE A 1 210 ? -13.233 -43.697 6.983 1.00 111.54 208 ILE A C 1
ATOM 1676 O O . ILE A 1 210 ? -12.877 -43.916 8.141 1.00 111.87 208 ILE A O 1
ATOM 1681 N N . ALA A 1 211 ? -14.234 -42.873 6.681 1.00 108.33 209 ALA A N 1
ATOM 1682 C CA . ALA A 1 211 ? -14.941 -42.107 7.705 1.00 107.23 209 ALA A CA 1
ATOM 1683 C C . ALA A 1 211 ? -16.139 -42.862 8.290 1.00 111.20 209 ALA A C 1
ATOM 1684 O O . ALA A 1 211 ? -16.168 -43.153 9.489 1.00 111.09 209 ALA A O 1
ATOM 1686 N N . SER A 1 212 ? -17.121 -43.176 7.446 1.00 114.66 210 SER A N 1
ATOM 1687 C CA . SER A 1 212 ? -18.352 -43.836 7.895 1.00 114.83 210 SER A CA 1
ATOM 1688 C C . SER A 1 212 ? -18.101 -45.248 8.425 1.00 119.33 210 SER A C 1
ATOM 1689 O O . SER A 1 212 ? -18.900 -45.777 9.201 1.00 116.93 210 SER A O 1
ATOM 1692 N N . HIS A 1 213 ? -16.992 -45.847 7.993 1.00 126.04 211 HIS A N 1
ATOM 1693 C CA . HIS A 1 213 ? -16.684 -47.249 8.272 1.00 129.98 211 HIS A CA 1
ATOM 1694 C C . HIS A 1 213 ? -17.816 -48.132 7.746 1.00 121.09 211 HIS A C 1
ATOM 1695 O O . HIS A 1 213 ? -18.144 -49.165 8.325 1.00 124.33 211 HIS A O 1
ATOM 1702 N N . SER A 1 214 ? -18.417 -47.709 6.641 1.00 105.39 212 SER A N 1
ATOM 1703 C CA . SER A 1 214 ? -19.528 -48.449 6.064 1.00 92.25 212 SER A CA 1
ATOM 1704 C C . SER A 1 214 ? -19.247 -48.801 4.601 1.00 78.36 212 SER A C 1
ATOM 1705 O O . SER A 1 214 ? -18.679 -47.992 3.854 1.00 74.58 212 SER A O 1
ATOM 1708 N N . PRO A 1 215 ? -19.672 -50.005 4.186 1.00 65.11 213 PRO A N 1
ATOM 1709 C CA . PRO A 1 215 ? -19.450 -50.513 2.829 1.00 61.03 213 PRO A CA 1
ATOM 1710 C C . PRO A 1 215 ? -20.482 -49.978 1.859 1.00 49.29 213 PRO A C 1
ATOM 1711 O O . PRO A 1 215 ? -21.612 -49.681 2.230 1.00 46.57 213 PRO A O 1
ATOM 1715 N N . SER A 1 216 ? -20.067 -49.820 0.612 1.00 43.43 214 SER A N 1
ATOM 1716 C CA . SER A 1 216 ? -20.962 -49.313 -0.399 1.00 43.03 214 SER A CA 1
ATOM 1717 C C . SER A 1 216 ? -20.509 -49.881 -1.738 1.00 32.90 214 SER A C 1
ATOM 1718 O O . SER A 1 216 ? -19.328 -50.148 -1.916 1.00 30.70 214 SER A O 1
ATOM 1721 N N . LEU A 1 217 ? -21.443 -50.032 -2.671 1.00 29.55 215 LEU A N 1
ATOM 1722 C CA . LEU A 1 217 ? -21.138 -50.474 -4.031 1.00 29.82 215 LEU A CA 1
ATOM 1723 C C . LEU A 1 217 ? -20.991 -49.260 -4.967 1.00 32.46 215 LEU A C 1
ATOM 1724 O O . LEU A 1 217 ? -21.712 -48.271 -4.829 1.00 29.60 215 LEU A O 1
ATOM 1729 N N . PHE A 1 218 ? -20.044 -49.346 -5.897 1.00 30.58 216 PHE A N 1
ATOM 1730 C CA . PHE A 1 218 ? -19.795 -48.289 -6.869 1.00 26.06 216 PHE A CA 1
ATOM 1731 C C . PHE A 1 218 ? -19.847 -48.856 -8.290 1.00 30.94 216 PHE A C 1
ATOM 1732 O O . PHE A 1 218 ? -19.216 -49.860 -8.573 1.00 25.86 216 PHE A O 1
ATOM 1740 N N . ILE A 1 219 ? -20.628 -48.236 -9.170 1.00 26.09 217 ILE A N 1
ATOM 1741 C CA . ILE A 1 219 ? -20.705 -48.722 -10.542 1.00 25.10 217 ILE A CA 1
ATOM 1742 C C . ILE A 1 219 ? -19.445 -48.245 -11.304 1.00 26.17 217 ILE A C 1
ATOM 1743 O O . ILE A 1 219 ? -18.883 -47.172 -11.035 1.00 23.48 217 ILE A O 1
ATOM 1748 N N . LYS A 1 220 ? -18.988 -49.064 -12.237 1.00 23.92 218 LYS A N 1
ATOM 1749 C CA . LYS A 1 220 ? -17.790 -48.768 -12.992 1.00 20.44 218 LYS A CA 1
ATOM 1750 C C . LYS A 1 220 ? -18.129 -47.810 -14.138 1.00 23.17 218 LYS A C 1
ATOM 1751 O O . LYS A 1 220 ? -19.198 -47.918 -14.731 1.00 21.28 218 LYS A O 1
ATOM 1757 N N . ASP A 1 221 ? -17.223 -46.873 -14.411 1.00 19.92 219 ASP A N 1
ATOM 1758 C CA . ASP A 1 221 ? -17.358 -45.914 -15.526 1.00 17.56 219 ASP A CA 1
ATOM 1759 C C . ASP A 1 221 ? -17.001 -46.643 -16.839 1.00 18.41 219 ASP A C 1
ATOM 1760 O O . ASP A 1 221 ? -15.898 -47.100 -16.977 1.00 23.27 219 ASP A O 1
ATOM 1765 N N . PRO A 1 222 ? -17.950 -46.754 -17.786 1.00 25.10 220 PRO A N 1
ATOM 1766 C CA . PRO A 1 222 ? -17.645 -47.450 -19.058 1.00 22.53 220 PRO A CA 1
ATOM 1767 C C . PRO A 1 222 ? -16.433 -46.905 -19.801 1.00 20.81 220 PRO A C 1
ATOM 1768 O O . PRO A 1 222 ? -15.810 -47.690 -20.507 1.00 20.16 220 PRO A O 1
ATOM 1772 N N . ALA A 1 223 ? -16.071 -45.626 -19.633 1.00 17.97 221 ALA A N 1
ATOM 1773 C CA . ALA A 1 223 ? -14.892 -45.107 -20.326 1.00 17.88 221 ALA A CA 1
ATOM 1774 C C . ALA A 1 223 ? -13.591 -45.751 -19.789 1.00 19.30 221 ALA A C 1
ATOM 1775 O O . ALA A 1 223 ? -12.635 -46.006 -20.541 1.00 17.39 221 ALA A O 1
ATOM 1777 N N . LEU A 1 224 ? -13.566 -46.041 -18.491 1.00 17.58 222 LEU A N 1
ATOM 1778 C CA . LEU A 1 224 ? -12.416 -46.680 -17.882 1.00 25.76 222 LEU A CA 1
ATOM 1779 C C . LEU A 1 224 ? -12.390 -48.156 -18.301 1.00 20.83 222 LEU A C 1
ATOM 1780 O O . LEU A 1 224 ? -11.306 -48.697 -18.572 1.00 19.77 222 LEU A O 1
ATOM 1785 N N . ILE A 1 225 ? -13.577 -48.777 -18.397 1.00 16.08 223 ILE A N 1
ATOM 1786 C CA . ILE A 1 225 ? -13.682 -50.152 -18.876 1.00 22.64 223 ILE A CA 1
ATOM 1787 C C . ILE A 1 225 ? -13.149 -50.238 -20.330 1.00 23.11 223 ILE A C 1
ATOM 1788 O O . ILE A 1 225 ? -12.415 -51.160 -20.644 1.00 25.13 223 ILE A O 1
ATOM 1793 N N . LEU A 1 226 ? -13.482 -49.255 -21.168 1.00 22.58 224 LEU A N 1
ATOM 1794 C CA . LEU A 1 226 ? -12.966 -49.248 -22.549 1.00 22.51 224 LEU A CA 1
ATOM 1795 C C . LEU A 1 226 ? -11.440 -49.040 -22.542 1.00 24.11 224 LEU A C 1
ATOM 1796 O O . LEU A 1 226 ? -10.683 -49.750 -23.224 1.00 24.48 224 LEU A O 1
ATOM 1801 N N . MET A 1 227 ? -10.960 -48.108 -21.722 1.00 17.83 225 MET A N 1
ATOM 1802 C CA . MET A 1 227 ? -9.512 -47.896 -21.617 1.00 25.17 225 MET A CA 1
ATOM 1803 C C . MET A 1 227 ? -8.732 -49.181 -21.195 1.00 23.89 225 MET A C 1
ATOM 1804 O O . MET A 1 227 ? -7.645 -49.476 -21.723 1.00 20.44 225 MET A O 1
ATOM 1809 N N . HIS A 1 228 ? -9.301 -49.952 -20.280 1.00 16.05 226 HIS A N 1
ATOM 1810 C CA . HIS A 1 228 ? -8.712 -51.209 -19.856 1.00 15.42 226 HIS A CA 1
ATOM 1811 C C . HIS A 1 228 ? -8.526 -52.131 -21.089 1.00 17.23 226 HIS A C 1
ATOM 1812 O O . HIS A 1 228 ? -7.462 -52.648 -21.281 1.00 19.02 226 HIS A O 1
ATOM 1819 N N . GLU A 1 229 ? -9.549 -52.252 -21.944 1.00 18.17 227 GLU A N 1
ATOM 1820 C CA . GLU A 1 229 ? -9.411 -53.074 -23.162 1.00 27.41 227 GLU A CA 1
ATOM 1821 C C . GLU A 1 229 ? -8.391 -52.442 -24.146 1.00 17.87 227 GLU A C 1
ATOM 1822 O O . GLU A 1 229 ? -7.627 -53.138 -24.790 1.00 21.50 227 GLU A O 1
ATOM 1828 N N . LEU A 1 230 ? -8.363 -51.121 -24.244 1.00 23.63 228 LEU A N 1
ATOM 1829 C CA . LEU A 1 230 ? -7.388 -50.452 -25.122 1.00 17.37 228 LEU A CA 1
ATOM 1830 C C . LEU A 1 230 ? -5.951 -50.676 -24.667 1.00 17.96 228 LEU A C 1
ATOM 1831 O O . LEU A 1 230 ? -5.028 -50.677 -25.475 1.00 20.10 228 LEU A O 1
ATOM 1836 N N . ILE A 1 231 ? -5.744 -50.908 -23.374 1.00 14.85 229 ILE A N 1
ATOM 1837 C CA . ILE A 1 231 ? -4.407 -51.214 -22.914 1.00 15.62 229 ILE A CA 1
ATOM 1838 C C . ILE A 1 231 ? -3.939 -52.594 -23.449 1.00 19.01 229 ILE A C 1
ATOM 1839 O O . ILE A 1 231 ? -2.782 -52.734 -23.859 1.00 20.24 229 ILE A O 1
ATOM 1844 N N . HIS A 1 232 ? -4.837 -53.585 -23.423 1.00 19.00 230 HIS A N 1
ATOM 1845 C CA . HIS A 1 232 ? -4.574 -54.897 -24.036 1.00 17.80 230 HIS A CA 1
ATOM 1846 C C . HIS A 1 232 ? -4.279 -54.761 -25.560 1.00 20.85 230 HIS A C 1
ATOM 1847 O O . HIS A 1 232 ? -3.435 -55.468 -26.082 1.00 25.53 230 HIS A O 1
ATOM 1854 N N . VAL A 1 233 ? -5.041 -53.923 -26.255 1.00 27.83 231 VAL A N 1
ATOM 1855 C CA . VAL A 1 233 ? -4.822 -53.671 -27.700 1.00 24.29 231 VAL A CA 1
ATOM 1856 C C . VAL A 1 233 ? -3.409 -53.157 -27.892 1.00 20.76 231 VAL A C 1
ATOM 1857 O O . VAL A 1 233 ? -2.642 -53.641 -28.705 1.00 22.18 231 VAL A O 1
ATOM 1861 N N . LEU A 1 234 ? -3.047 -52.179 -27.066 1.00 25.90 232 LEU A N 1
ATOM 1862 C CA . LEU A 1 234 ? -1.739 -51.571 -27.131 1.00 23.37 232 LEU A CA 1
ATOM 1863 C C . LEU A 1 234 ? -0.620 -52.582 -26.974 1.00 22.06 232 LEU A C 1
ATOM 1864 O O . LEU A 1 234 ? 0.406 -52.502 -27.689 1.00 19.58 232 LEU A O 1
ATOM 1869 N N . HIS A 1 235 ? -0.768 -53.521 -26.036 1.00 19.95 233 HIS A N 1
ATOM 1870 C CA . HIS A 1 235 ? 0.229 -54.546 -25.886 1.00 19.96 233 HIS A CA 1
ATOM 1871 C C . HIS A 1 235 ? 0.295 -55.368 -27.196 1.00 19.66 233 HIS A C 1
ATOM 1872 O O . HIS A 1 235 ? 1.369 -55.724 -27.654 1.00 20.21 233 HIS A O 1
ATOM 1879 N N . GLY A 1 236 ? -0.862 -55.675 -27.762 1.00 19.11 234 GLY A N 1
ATOM 1880 C CA . GLY A 1 236 ? -0.878 -56.480 -29.002 1.00 15.64 234 GLY A CA 1
ATOM 1881 C C . GLY A 1 236 ? -0.218 -55.745 -30.197 1.00 16.61 234 GLY A C 1
ATOM 1882 O O . GLY A 1 236 ? 0.494 -56.334 -30.987 1.00 22.17 234 GLY A O 1
ATOM 1883 N N . LEU A 1 237 ? -0.469 -54.452 -30.304 1.00 20.48 235 LEU A N 1
ATOM 1884 C CA . LEU A 1 237 ? 0.092 -53.633 -31.390 1.00 22.74 235 LEU A CA 1
ATOM 1885 C C . LEU A 1 237 ? 1.612 -53.592 -31.290 1.00 23.25 235 LEU A C 1
ATOM 1886 O O . LEU A 1 237 ? 2.324 -53.587 -32.300 1.00 18.46 235 LEU A O 1
ATOM 1891 N N . TYR A 1 238 ? 2.116 -53.570 -30.052 1.00 19.94 236 TYR A N 1
ATOM 1892 C CA . TYR A 1 238 ? 3.548 -53.620 -29.805 1.00 16.93 236 TYR A CA 1
ATOM 1893 C C . TYR A 1 238 ? 4.104 -55.062 -29.759 1.00 20.47 236 TYR A C 1
ATOM 1894 O O . TYR A 1 238 ? 5.301 -55.267 -29.549 1.00 22.27 236 TYR A O 1
ATOM 1903 N N . GLY A 1 239 ? 3.238 -56.059 -29.956 1.00 24.01 237 GLY A N 1
ATOM 1904 C CA . GLY A 1 239 ? 3.683 -57.447 -30.028 1.00 14.48 237 GLY A CA 1
ATOM 1905 C C . GLY A 1 239 ? 4.161 -58.000 -28.664 1.00 23.55 237 GLY A C 1
ATOM 1906 O O . GLY A 1 239 ? 4.966 -58.945 -28.629 1.00 21.36 237 GLY A O 1
ATOM 1907 N N . THR A 1 240 ? 3.687 -57.401 -27.561 1.00 22.81 238 THR A N 1
ATOM 1908 C CA . THR A 1 240 ? 4.056 -57.852 -26.193 1.00 26.10 238 THR A CA 1
ATOM 1909 C C . THR A 1 240 ? 2.915 -58.609 -25.526 1.00 32.01 238 THR A C 1
ATOM 1910 O O . THR A 1 240 ? 2.982 -58.936 -24.330 1.00 28.24 238 THR A O 1
ATOM 1914 N N . TYR A 1 241 ? 1.870 -58.910 -26.292 1.00 29.88 239 TYR A N 1
ATOM 1915 C CA . TYR A 1 241 ? 0.668 -59.550 -25.765 1.00 25.46 239 TYR A CA 1
ATOM 1916 C C . TYR A 1 241 ? 0.948 -60.952 -25.219 1.00 25.00 239 TYR A C 1
ATOM 1917 O O . TYR A 1 241 ? 1.630 -61.758 -25.856 1.00 22.70 239 TYR A O 1
ATOM 1926 N N . ILE A 1 242 ? 0.444 -61.240 -24.013 1.00 19.80 240 ILE A N 1
ATOM 1927 C CA . ILE A 1 242 ? 0.583 -62.613 -23.488 1.00 23.92 240 ILE A CA 1
ATOM 1928 C C . ILE A 1 242 ? -0.732 -63.244 -23.022 1.00 23.99 240 ILE A C 1
ATOM 1929 O O . ILE A 1 242 ? -1.676 -62.554 -22.636 1.00 24.09 240 ILE A O 1
ATOM 1934 N N . THR A 1 243 ? -0.781 -64.584 -23.086 1.00 25.92 241 THR A N 1
ATOM 1935 C CA . THR A 1 243 ? -1.869 -65.360 -22.535 1.00 24.08 241 THR A CA 1
ATOM 1936 C C . THR A 1 243 ? -1.412 -66.288 -21.372 1.00 26.84 241 THR A C 1
ATOM 1937 O O . THR A 1 243 ? -2.252 -66.747 -20.604 1.00 25.11 241 THR A O 1
ATOM 1941 N N . GLU A 1 244 ? -0.115 -66.594 -21.270 1.00 21.31 242 GLU A N 1
ATOM 1942 C CA . GLU A 1 244 ? 0.339 -67.564 -20.254 1.00 26.15 242 GLU A CA 1
ATOM 1943 C C . GLU A 1 244 ? 0.981 -66.823 -19.088 1.00 26.07 242 GLU A C 1
ATOM 1944 O O . GLU A 1 244 ? 0.500 -65.757 -18.737 1.00 24.06 242 GLU A O 1
ATOM 1950 N N . TYR A 1 245 ? 2.047 -67.349 -18.483 1.00 23.08 243 TYR A N 1
ATOM 1951 C CA . TYR A 1 245 ? 2.608 -66.663 -17.282 1.00 28.81 243 TYR A CA 1
ATOM 1952 C C . TYR A 1 245 ? 1.498 -66.478 -16.231 1.00 23.20 243 TYR A C 1
ATOM 1953 O O . TYR A 1 245 ? 1.347 -65.399 -15.635 1.00 22.40 243 TYR A O 1
ATOM 1962 N N . LYS A 1 246 ? 0.719 -67.531 -16.000 1.00 29.08 244 LYS A N 1
ATOM 1963 C CA . LYS A 1 246 ? -0.458 -67.436 -15.127 1.00 28.23 244 LYS A CA 1
ATOM 1964 C C . LYS A 1 246 ? -0.070 -67.599 -13.651 1.00 33.16 244 LYS A C 1
ATOM 1965 O O . LYS A 1 246 ? 0.810 -68.410 -13.329 1.00 29.97 244 LYS A O 1
ATOM 1971 N N . ILE A 1 247 ? -0.686 -66.806 -12.766 1.00 26.65 245 ILE A N 1
ATOM 1972 C CA . ILE A 1 247 ? -0.306 -66.837 -11.354 1.00 26.67 245 ILE A CA 1
ATOM 1973 C C . ILE A 1 247 ? -1.516 -66.713 -10.451 1.00 26.46 245 ILE A C 1
ATOM 1974 O O . ILE A 1 247 ? -2.605 -66.307 -10.886 1.00 24.29 245 ILE A O 1
ATOM 1979 N N . THR A 1 248 ? -1.308 -67.061 -9.181 1.00 22.04 246 THR A N 1
ATOM 1980 C CA . THR A 1 248 ? -2.246 -66.781 -8.108 1.00 29.70 246 THR A CA 1
ATOM 1981 C C . THR A 1 248 ? -1.538 -65.837 -7.105 1.00 25.42 246 THR A C 1
ATOM 1982 O O . THR A 1 248 ? -0.325 -65.693 -7.127 1.00 25.35 246 THR A O 1
ATOM 1986 N N . PRO A 1 249 ? -2.305 -65.127 -6.281 1.00 24.85 247 PRO A N 1
ATOM 1987 C CA . PRO A 1 249 ? -1.621 -64.213 -5.352 1.00 29.78 247 PRO A CA 1
ATOM 1988 C C . PRO A 1 249 ? -0.952 -64.971 -4.168 1.00 27.33 247 PRO A C 1
ATOM 1989 O O . PRO A 1 249 ? -1.339 -66.106 -3.875 1.00 27.06 247 PRO A O 1
ATOM 1993 N N . ASN A 1 250 ? 0.051 -64.363 -3.525 1.00 30.74 248 ASN A N 1
ATOM 1994 C CA . ASN A 1 250 ? 0.702 -64.939 -2.334 1.00 30.39 248 ASN A CA 1
ATOM 1995 C C . ASN A 1 250 ? -0.267 -65.081 -1.165 1.00 32.21 248 ASN A C 1
ATOM 1996 O O . ASN A 1 250 ? -0.376 -66.129 -0.551 1.00 36.79 248 ASN A O 1
ATOM 2001 N N . VAL A 1 251 ? -0.947 -63.995 -0.855 1.00 40.91 249 VAL A N 1
ATOM 2002 C CA . VAL A 1 251 ? -2.008 -63.982 0.130 1.00 47.65 249 VAL A CA 1
ATOM 2003 C C . VAL A 1 251 ? -3.327 -63.570 -0.499 1.00 43.19 249 VAL A C 1
ATOM 2004 O O . VAL A 1 251 ? -3.383 -62.590 -1.235 1.00 41.38 249 VAL A O 1
ATOM 2008 N N . VAL A 1 252 ? -4.368 -64.366 -0.294 1.00 38.13 250 VAL A N 1
ATOM 2009 C CA . VAL A 1 252 ? -5.684 -63.949 -0.743 1.00 41.27 250 VAL A CA 1
ATOM 2010 C C . VAL A 1 252 ? -6.250 -62.938 0.251 1.00 44.56 250 VAL A C 1
ATOM 2011 O O . VAL A 1 252 ? -6.556 -63.278 1.384 1.00 48.48 250 VAL A O 1
ATOM 2015 N N . GLN A 1 253 ? -6.335 -61.679 -0.166 1.00 43.29 251 GLN A N 1
ATOM 2016 C CA . GLN A 1 253 ? -6.848 -60.640 0.705 1.00 42.58 251 GLN A CA 1
ATOM 2017 C C . GLN A 1 253 ? -8.375 -60.631 0.680 1.00 39.99 251 GLN A C 1
ATOM 2018 O O . GLN A 1 253 ? -8.994 -61.173 -0.240 1.00 37.43 251 GLN A O 1
ATOM 2024 N N . SER A 1 254 ? -8.978 -60.037 1.706 1.00 40.51 252 SER A N 1
ATOM 2025 C CA . SER A 1 254 ? -10.426 -60.138 1.907 1.00 44.17 252 SER A CA 1
ATOM 2026 C C . SER A 1 254 ? -11.227 -59.557 0.744 1.00 39.04 252 SER A C 1
ATOM 2027 O O . SER A 1 254 ? -12.355 -59.984 0.512 1.00 43.04 252 SER A O 1
ATOM 2030 N N . TYR A 1 255 ? -10.661 -58.577 0.034 1.00 36.16 253 TYR A N 1
ATOM 2031 C CA . TYR A 1 255 ? -11.360 -57.948 -1.082 1.00 33.56 253 TYR A CA 1
ATOM 2032 C C . TYR A 1 255 ? -11.373 -58.815 -2.337 1.00 37.42 253 TYR A C 1
ATOM 2033 O O . TYR A 1 255 ? -12.137 -58.538 -3.275 1.00 47.24 253 TYR A O 1
ATOM 2042 N N . MET A 1 256 ? -10.480 -59.797 -2.379 1.00 38.46 254 MET A N 1
ATOM 2043 C CA . MET A 1 256 ? -10.270 -60.650 -3.559 1.00 40.78 254 MET A CA 1
ATOM 2044 C C . MET A 1 256 ? -11.229 -61.836 -3.663 1.00 47.36 254 MET A C 1
ATOM 2045 O O . MET A 1 256 ? -11.644 -62.415 -2.637 1.00 39.22 254 MET A O 1
ATOM 2050 N N . LYS A 1 257 ? -11.563 -62.194 -4.900 1.00 41.65 255 LYS A N 1
ATOM 2051 C CA . LYS A 1 257 ? -12.226 -63.454 -5.198 1.00 40.62 255 LYS A CA 1
ATOM 2052 C C . LYS A 1 257 ? -11.388 -64.245 -6.226 1.00 44.44 255 LYS A C 1
ATOM 2053 O O . LYS A 1 257 ? -11.366 -63.903 -7.413 1.00 43.11 255 LYS A O 1
ATOM 2059 N N . VAL A 1 258 ? -10.650 -65.251 -5.760 1.00 36.48 256 VAL A N 1
ATOM 2060 C CA . VAL A 1 258 ? -9.717 -65.986 -6.622 1.00 44.80 256 VAL A CA 1
ATOM 2061 C C . VAL A 1 258 ? -10.257 -67.380 -6.966 1.00 43.40 256 VAL A C 1
ATOM 2062 O O . VAL A 1 258 ? -10.705 -68.091 -6.080 1.00 49.01 256 VAL A O 1
ATOM 2066 N N . THR A 1 259 ? -10.214 -67.783 -8.232 1.00 50.41 257 THR A N 1
ATOM 2067 C CA . THR A 1 259 ? -10.749 -69.096 -8.629 1.00 58.68 257 THR A CA 1
ATOM 2068 C C . THR A 1 259 ? -9.696 -69.951 -9.339 1.00 56.40 257 THR A C 1
ATOM 2069 O O . THR A 1 259 ? -9.604 -71.153 -9.111 1.00 64.85 257 THR A O 1
ATOM 2073 N N . LYS A 1 260 ? -8.956 -69.341 -10.249 1.00 45.30 258 LYS A N 1
ATOM 2074 C CA . LYS A 1 260 ? -7.922 -70.036 -11.012 1.00 40.35 258 LYS A CA 1
ATOM 2075 C C . LYS A 1 260 ? -6.683 -69.142 -11.186 1.00 37.07 258 LYS A C 1
ATOM 2076 O O . LYS A 1 260 ? -6.729 -67.945 -10.872 1.00 32.75 258 LYS A O 1
ATOM 2082 N N . PRO A 1 261 ? -5.556 -69.721 -11.651 1.00 36.46 259 PRO A N 1
ATOM 2083 C CA . PRO A 1 261 ? -4.478 -68.796 -12.040 1.00 25.59 259 PRO A CA 1
ATOM 2084 C C . PRO A 1 261 ? -4.876 -67.903 -13.222 1.00 27.75 259 PRO A C 1
ATOM 2085 O O . PRO A 1 261 ? -5.696 -68.281 -14.086 1.00 27.72 259 PRO A O 1
ATOM 2089 N N . ILE A 1 262 ? -4.291 -66.717 -13.221 1.00 31.45 260 ILE A N 1
ATOM 2090 C CA . ILE A 1 262 ? -4.631 -65.619 -14.148 1.00 33.81 260 ILE A CA 1
ATOM 2091 C C . ILE A 1 262 ? -3.350 -65.120 -14.830 1.00 27.17 260 ILE A C 1
ATOM 2092 O O . ILE A 1 262 ? -2.344 -64.923 -14.152 1.00 22.55 260 ILE A O 1
ATOM 2097 N N . THR A 1 263 ? -3.371 -64.860 -16.145 1.00 24.67 261 THR A N 1
ATOM 2098 C CA . THR A 1 263 ? -2.160 -64.349 -16.811 1.00 21.42 261 THR A CA 1
ATOM 2099 C C . THR A 1 263 ? -1.604 -63.105 -16.106 1.00 23.01 261 THR A C 1
ATOM 2100 O O . THR A 1 263 ? -2.373 -62.248 -15.661 1.00 28.25 261 THR A O 1
ATOM 2104 N N . SER A 1 264 ? -0.270 -63.029 -15.990 1.00 22.59 262 SER A N 1
ATOM 2105 C CA . SER A 1 264 ? 0.412 -61.885 -15.375 1.00 25.12 262 SER A CA 1
ATOM 2106 C C . SER A 1 264 ? 0.026 -60.559 -16.029 1.00 28.04 262 SER A C 1
ATOM 2107 O O . SER A 1 264 ? 0.178 -59.506 -15.412 1.00 25.24 262 SER A O 1
ATOM 2110 N N . ALA A 1 265 ? -0.447 -60.629 -17.277 1.00 28.70 263 ALA A N 1
ATOM 2111 C CA . ALA A 1 265 ? -0.816 -59.414 -18.032 1.00 30.88 263 ALA A CA 1
ATOM 2112 C C . ALA A 1 265 ? -1.998 -58.661 -17.403 1.00 24.99 263 ALA A C 1
ATOM 2113 O O . ALA A 1 265 ? -2.098 -57.443 -17.548 1.00 20.82 263 ALA A O 1
ATOM 2115 N N . GLU A 1 266 ? -2.910 -59.373 -16.731 1.00 24.17 264 GLU A N 1
ATOM 2116 C CA . GLU A 1 266 ? -4.044 -58.663 -16.123 1.00 25.51 264 GLU A CA 1
ATOM 2117 C C . GLU A 1 266 ? -3.548 -57.807 -14.982 1.00 23.79 264 GLU A C 1
ATOM 2118 O O . GLU A 1 266 ? -4.060 -56.705 -14.764 1.00 28.12 264 GLU A O 1
ATOM 2124 N N . PHE A 1 267 ? -2.557 -58.304 -14.239 1.00 29.58 265 PHE A N 1
ATOM 2125 C CA . PHE A 1 267 ? -2.079 -57.498 -13.098 1.00 27.46 265 PHE A CA 1
ATOM 2126 C C . PHE A 1 267 ? -1.247 -56.310 -13.598 1.00 31.02 265 PHE A C 1
ATOM 2127 O O . PHE A 1 267 ? -1.275 -55.222 -12.997 1.00 25.48 265 PHE A O 1
ATOM 2135 N N . LEU A 1 268 ? -0.505 -56.504 -14.693 1.00 32.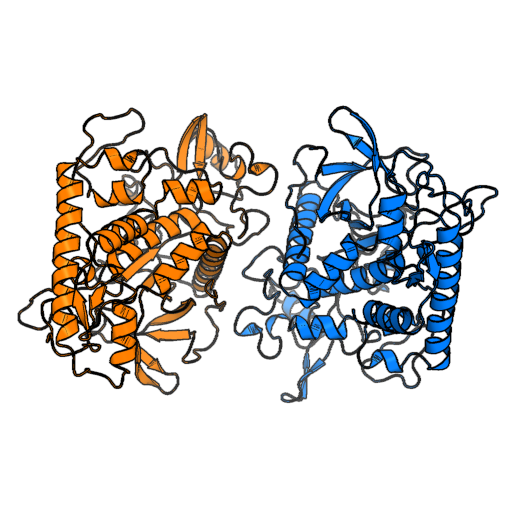37 266 LEU A N 1
ATOM 2136 C CA . LEU A 1 268 ? 0.279 -55.400 -15.250 1.00 30.38 266 LEU A CA 1
ATOM 2137 C C . LEU A 1 268 ? -0.657 -54.377 -15.867 1.00 31.39 266 LEU A C 1
ATOM 2138 O O . LEU A 1 268 ? -0.359 -53.167 -15.886 1.00 30.18 266 LEU A O 1
ATOM 2143 N N . THR A 1 269 ? -1.798 -54.844 -16.363 1.00 20.15 267 THR A N 1
ATOM 2144 C CA . THR A 1 269 ? -2.734 -53.925 -16.983 1.00 21.39 267 THR A CA 1
ATOM 2145 C C . THR A 1 269 ? -3.441 -53.093 -15.891 1.00 24.46 267 THR A C 1
ATOM 2146 O O . THR A 1 269 ? -3.623 -51.873 -16.032 1.00 21.33 267 THR A O 1
ATOM 2150 N N . PHE A 1 270 ? -3.800 -53.739 -14.785 1.00 20.77 268 PHE A N 1
ATOM 2151 C CA . PHE A 1 270 ? -4.377 -52.978 -13.684 1.00 20.05 268 PHE A CA 1
ATOM 2152 C C . PHE A 1 270 ? -3.355 -51.986 -13.135 1.00 22.59 268 PHE A C 1
ATOM 2153 O O . PHE A 1 270 ? -3.664 -50.821 -12.958 1.00 23.24 268 PHE A O 1
ATOM 2161 N N . GLY A 1 271 ? -2.128 -52.434 -12.888 1.00 24.90 269 GLY A N 1
ATOM 2162 C CA . GLY A 1 271 ? -1.092 -51.529 -12.408 1.00 23.78 269 GLY A CA 1
ATOM 2163 C C . GLY A 1 271 ? -1.145 -51.345 -10.890 1.00 25.81 269 GLY A C 1
ATOM 2164 O O . GLY A 1 271 ? -1.625 -52.236 -10.170 1.00 23.54 269 GLY A O 1
ATOM 2165 N N . GLY A 1 272 ? -0.633 -50.204 -10.413 1.00 26.49 270 GLY A N 1
ATOM 2166 C CA . GLY A 1 272 ? -0.620 -49.864 -8.993 1.00 21.16 270 GLY A CA 1
ATOM 2167 C C . GLY A 1 272 ? 0.027 -50.986 -8.191 1.00 26.85 270 GLY A C 1
ATOM 2168 O O . GLY A 1 272 ? 1.058 -51.521 -8.584 1.00 33.65 270 GLY A O 1
ATOM 2169 N N . ARG A 1 273 ? -0.620 -51.390 -7.105 1.00 32.06 271 ARG A N 1
ATOM 2170 C CA . ARG A 1 273 ? -0.077 -52.438 -6.252 1.00 30.71 271 ARG A CA 1
ATOM 2171 C C . ARG A 1 273 ? -0.152 -53.825 -6.900 1.00 33.94 271 ARG A C 1
ATOM 2172 O O . ARG A 1 273 ? 0.557 -54.745 -6.480 1.00 33.74 271 ARG A O 1
ATOM 2180 N N . ASP A 1 274 ? -1.041 -54.016 -7.880 1.00 31.83 272 ASP A N 1
ATOM 2181 C CA . ASP A 1 274 ? -1.099 -55.330 -8.550 1.00 27.10 272 ASP A CA 1
ATOM 2182 C C . ASP A 1 274 ? 0.205 -55.731 -9.249 1.00 26.51 272 ASP A C 1
ATOM 2183 O O . ASP A 1 274 ? 0.457 -56.936 -9.456 1.00 29.36 272 ASP A O 1
ATOM 2188 N N . ARG A 1 275 ? 1.037 -54.756 -9.610 1.00 26.91 273 ARG A N 1
ATOM 2189 C CA . ARG A 1 275 ? 2.334 -55.068 -10.222 1.00 29.51 273 ARG A CA 1
ATOM 2190 C C . ARG A 1 275 ? 3.170 -55.975 -9.316 1.00 29.88 273 ARG A C 1
ATOM 2191 O O . ARG A 1 275 ? 3.893 -56.859 -9.786 1.00 30.56 273 ARG A O 1
ATOM 2199 N N . ASN A 1 276 ? 3.048 -55.771 -8.002 1.00 28.58 274 ASN A N 1
ATOM 2200 C CA . ASN A 1 276 ? 3.859 -56.524 -7.063 1.00 30.43 274 ASN A CA 1
ATOM 2201 C C . ASN A 1 276 ? 3.358 -57.960 -6.874 1.00 29.97 274 ASN A C 1
ATOM 2202 O O . ASN A 1 276 ? 4.042 -58.787 -6.281 1.00 30.11 274 ASN A O 1
ATOM 2207 N N . ILE A 1 277 ? 2.154 -58.250 -7.356 1.00 28.32 275 ILE A N 1
ATOM 2208 C CA . ILE A 1 277 ? 1.677 -59.626 -7.390 1.00 28.04 275 ILE A CA 1
ATOM 2209 C C . ILE A 1 277 ? 2.481 -60.466 -8.408 1.00 28.32 275 ILE A C 1
ATOM 2210 O O . ILE A 1 277 ? 2.745 -61.662 -8.202 1.00 28.62 275 ILE A O 1
ATOM 2215 N N . VAL A 1 278 ? 2.900 -59.843 -9.500 1.00 23.19 276 VAL A N 1
ATOM 2216 C CA . VAL A 1 278 ? 3.686 -60.574 -10.491 1.00 23.71 276 VAL A CA 1
ATOM 2217 C C . VAL A 1 278 ? 5.096 -60.743 -9.980 1.00 28.79 276 VAL A C 1
ATOM 2218 O O . VAL A 1 278 ? 5.765 -59.745 -9.702 1.00 21.32 276 VAL A O 1
ATOM 2222 N N . PRO A 1 279 ? 5.553 -62.012 -9.843 1.00 29.41 277 PRO A N 1
ATOM 2223 C CA . PRO A 1 279 ? 6.907 -62.322 -9.373 1.00 26.70 277 PRO A CA 1
ATOM 2224 C C . PRO A 1 279 ? 7.995 -61.664 -10.188 1.00 35.99 277 PRO A C 1
ATOM 2225 O O . PRO A 1 279 ? 7.910 -61.595 -11.438 1.00 29.38 277 PRO A O 1
ATOM 2229 N N . GLN A 1 280 ? 9.053 -61.262 -9.493 1.00 28.31 278 GLN A N 1
ATOM 2230 C CA . GLN A 1 280 ? 10.210 -60.629 -10.126 1.00 27.49 278 GLN A CA 1
ATOM 2231 C C . GLN A 1 280 ? 10.807 -61.422 -11.301 1.00 36.27 278 GLN A C 1
ATOM 2232 O O . GLN A 1 280 ? 11.250 -60.819 -12.299 1.00 33.75 278 GLN A O 1
ATOM 2238 N N . SER A 1 281 ? 10.866 -62.755 -11.164 1.00 22.83 279 SER A N 1
ATOM 2239 C CA . SER A 1 281 ? 11.432 -63.602 -12.210 1.00 21.72 279 SER A CA 1
ATOM 2240 C C . SER A 1 281 ? 10.587 -63.586 -13.479 1.00 20.82 279 SER A C 1
ATOM 2241 O O . SER A 1 281 ? 11.129 -63.669 -14.592 1.00 27.15 279 SER A O 1
ATOM 2244 N N . ILE A 1 282 ? 9.269 -63.538 -13.319 1.00 23.64 280 ILE A N 1
ATOM 2245 C CA . ILE A 1 282 ? 8.364 -63.399 -14.473 1.00 29.17 280 ILE A CA 1
ATOM 2246 C C . ILE A 1 282 ? 8.491 -61.997 -15.076 1.00 28.60 280 ILE A C 1
ATOM 2247 O O . ILE A 1 282 ? 8.527 -61.828 -16.295 1.00 24.97 280 ILE A O 1
ATOM 2252 N N . GLN A 1 283 ? 8.599 -60.979 -14.236 1.00 24.87 281 GLN A N 1
ATOM 2253 C CA . GLN A 1 283 ? 8.783 -59.626 -14.780 1.00 26.03 281 GLN A CA 1
ATOM 2254 C C . GLN A 1 283 ? 10.069 -59.505 -15.612 1.00 26.55 281 GLN A C 1
ATOM 2255 O O . GLN A 1 283 ? 10.073 -58.853 -16.679 1.00 24.92 281 GLN A O 1
ATOM 2261 N N . SER A 1 284 ? 11.133 -60.179 -15.182 1.00 27.38 282 SER A N 1
ATOM 2262 C CA . SER A 1 284 ? 12.371 -60.199 -15.955 1.00 26.46 282 SER A CA 1
ATOM 2263 C C . SER A 1 284 ? 12.272 -61.069 -17.217 1.00 32.53 282 SER A C 1
ATOM 2264 O O . SER A 1 284 ? 12.842 -60.717 -18.267 1.00 26.24 282 SER A O 1
ATOM 2267 N N . GLN A 1 285 ? 11.560 -62.189 -17.129 1.00 27.56 283 GLN A N 1
ATOM 2268 C CA . GLN A 1 285 ? 11.325 -63.015 -18.323 1.00 27.72 283 GLN A CA 1
ATOM 2269 C C . GLN A 1 285 ? 10.623 -62.219 -19.446 1.00 28.19 283 GLN A C 1
ATOM 2270 O O . GLN A 1 285 ? 11.052 -62.266 -20.620 1.00 26.57 283 GLN A O 1
ATOM 2276 N N . LEU A 1 286 ? 9.534 -61.531 -19.097 1.00 23.94 284 LEU A N 1
ATOM 2277 C CA . LEU A 1 286 ? 8.779 -60.738 -20.085 1.00 25.89 284 LEU A CA 1
ATOM 2278 C C . LEU A 1 286 ? 9.640 -59.642 -20.715 1.00 27.93 284 LEU A C 1
ATOM 2279 O O . LEU A 1 286 ? 9.604 -59.430 -21.924 1.00 26.10 284 LEU A O 1
ATOM 2284 N N . TYR A 1 287 ? 10.391 -58.934 -19.882 1.00 27.06 285 TYR A N 1
ATOM 2285 C CA . TYR A 1 287 ? 11.297 -57.904 -20.345 1.00 29.04 285 TYR A CA 1
ATOM 2286 C C . TYR A 1 287 ? 12.332 -58.467 -21.316 1.00 34.55 285 TYR A C 1
ATOM 2287 O O . TYR A 1 287 ? 12.609 -57.863 -22.368 1.00 29.85 285 TYR A O 1
ATOM 2296 N N . ASN A 1 288 ? 12.919 -59.609 -20.972 1.00 30.63 286 ASN A N 1
ATOM 2297 C CA . ASN A 1 288 ? 13.931 -60.199 -21.842 1.00 27.86 286 ASN A CA 1
ATOM 2298 C C . ASN A 1 288 ? 13.337 -60.820 -23.109 1.00 24.04 286 ASN A C 1
ATOM 2299 O O . ASN A 1 288 ? 14.003 -60.855 -24.152 1.00 31.43 286 ASN A O 1
ATOM 2304 N N . LYS A 1 289 ? 12.110 -61.313 -23.032 1.00 23.80 287 LYS A N 1
ATOM 2305 C CA . LYS A 1 289 ? 11.455 -61.844 -24.229 1.00 24.19 287 LYS A CA 1
ATOM 2306 C C . LYS A 1 289 ? 11.219 -60.710 -25.239 1.00 28.91 287 LYS A C 1
ATOM 2307 O O . LYS A 1 289 ? 11.531 -60.858 -26.431 1.00 31.74 287 LYS A O 1
ATOM 2313 N N . VAL A 1 290 ? 10.690 -59.581 -24.760 1.00 24.84 288 VAL A N 1
ATOM 2314 C CA . VAL A 1 290 ? 10.384 -58.456 -25.661 1.00 27.96 288 VAL A CA 1
ATOM 2315 C C . VAL A 1 290 ? 11.667 -57.915 -26.279 1.00 24.93 288 VAL A C 1
ATOM 2316 O O . VAL A 1 290 ? 11.698 -57.599 -27.473 1.00 27.36 288 VAL A O 1
ATOM 2320 N N . LEU A 1 291 ? 12.724 -57.831 -25.476 1.00 19.06 289 LEU A N 1
ATOM 2321 C CA . LEU A 1 291 ? 14.012 -57.347 -25.933 1.00 27.56 289 LEU A CA 1
ATOM 2322 C C . LEU A 1 291 ? 14.596 -58.237 -27.028 1.00 29.37 289 LEU A C 1
ATOM 2323 O O . LEU A 1 291 ? 15.115 -57.748 -28.033 1.00 33.54 289 LEU A O 1
ATOM 2328 N N . SER A 1 292 ? 14.508 -59.546 -26.820 1.00 24.24 290 SER A N 1
ATOM 2329 C CA . SER A 1 292 ? 14.932 -60.480 -27.829 1.00 28.31 290 SER A CA 1
ATOM 2330 C C . SER A 1 292 ? 14.100 -60.338 -29.139 1.00 35.24 290 SER A C 1
ATOM 2331 O O . SER A 1 292 ? 14.665 -60.342 -30.244 1.00 34.14 290 SER A O 1
ATOM 2334 N N . ASP A 1 293 ? 12.788 -60.171 -29.026 1.00 26.81 291 ASP A N 1
ATOM 2335 C CA . ASP A 1 293 ? 11.931 -60.006 -30.219 1.00 32.55 291 ASP A CA 1
ATOM 2336 C C . ASP A 1 293 ? 12.238 -58.697 -30.960 1.00 31.72 291 ASP A C 1
ATOM 2337 O O . ASP A 1 293 ? 12.252 -58.664 -32.194 1.00 27.51 291 ASP A O 1
ATOM 2342 N N . TYR A 1 294 ? 12.468 -57.616 -30.218 1.00 22.90 292 TYR A N 1
ATOM 2343 C CA . TYR A 1 294 ? 12.785 -56.341 -30.888 1.00 25.67 292 TYR A CA 1
ATOM 2344 C C . TYR A 1 294 ? 14.153 -56.366 -31.552 1.00 22.87 292 TYR A C 1
ATOM 2345 O O . TYR A 1 294 ? 14.305 -55.735 -32.599 1.00 21.47 292 TYR A O 1
ATOM 2354 N N . LYS A 1 295 ? 15.135 -57.084 -30.981 1.00 25.58 293 LYS A N 1
ATOM 2355 C CA . LYS A 1 295 ? 16.439 -57.269 -31.645 1.00 26.61 293 LYS A CA 1
ATOM 2356 C C . LYS A 1 295 ? 16.285 -57.998 -32.988 1.00 30.40 293 LYS A C 1
ATOM 2357 O O . LYS A 1 295 ? 16.987 -57.676 -33.974 1.00 30.40 293 LYS A O 1
ATOM 2363 N N . ARG A 1 296 ? 15.425 -59.010 -33.012 1.00 28.67 294 ARG A N 1
ATOM 2364 C CA . ARG A 1 296 ? 15.153 -59.715 -34.261 1.00 33.05 294 ARG A CA 1
ATOM 2365 C C . ARG A 1 296 ? 14.499 -58.785 -35.281 1.00 28.24 294 ARG A C 1
ATOM 2366 O O . ARG A 1 296 ? 14.818 -58.864 -36.461 1.00 29.16 294 ARG A O 1
ATOM 2374 N N . ILE A 1 297 ? 13.602 -57.903 -34.834 1.00 29.39 295 ILE A N 1
ATOM 2375 C CA . ILE A 1 297 ? 12.936 -56.986 -35.786 1.00 30.20 295 ILE A CA 1
ATOM 2376 C C . ILE A 1 297 ? 13.932 -55.964 -36.340 1.00 26.80 295 ILE A C 1
ATOM 2377 O O . ILE A 1 297 ? 13.896 -55.681 -37.531 1.00 24.28 295 ILE A O 1
ATOM 2382 N N . ALA A 1 298 ? 14.880 -55.498 -35.527 1.00 26.36 296 ALA A N 1
ATOM 2383 C CA . ALA A 1 298 ? 15.909 -54.571 -36.011 1.00 32.06 296 ALA A CA 1
ATOM 2384 C C . ALA A 1 298 ? 16.750 -55.209 -37.108 1.00 33.47 296 ALA A C 1
ATOM 2385 O O . ALA A 1 298 ? 17.075 -54.561 -38.114 1.00 31.75 296 ALA A O 1
ATOM 2387 N N . SER A 1 299 ? 17.120 -56.469 -36.886 1.00 30.53 297 SER A N 1
ATOM 2388 C CA . SER A 1 299 ? 17.909 -57.259 -37.828 1.00 28.10 297 SER A CA 1
ATOM 2389 C C . SER A 1 299 ? 17.184 -57.473 -39.161 1.00 28.22 297 SER A C 1
ATOM 2390 O O . SER A 1 299 ? 17.781 -57.413 -40.237 1.00 33.12 297 SER A O 1
ATOM 2393 N N . ARG A 1 300 ? 15.896 -57.758 -39.067 1.00 30.35 298 ARG A N 1
ATOM 2394 C CA . ARG A 1 300 ? 15.056 -58.004 -40.224 1.00 35.68 298 ARG A CA 1
ATOM 2395 C C . ARG A 1 3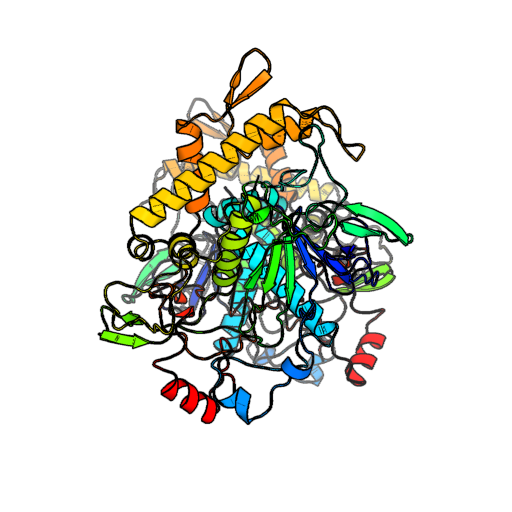00 ? 14.817 -56.701 -41.015 1.00 36.31 298 ARG A C 1
ATOM 2396 O O . ARG A 1 300 ? 14.756 -56.712 -42.243 1.00 35.10 298 ARG A O 1
ATOM 2404 N N . LEU A 1 301 ? 14.716 -55.580 -40.308 1.00 26.32 299 LEU A N 1
ATOM 2405 C CA . LEU A 1 301 ? 14.507 -54.283 -40.939 1.00 30.83 299 LEU A CA 1
ATOM 2406 C C . LEU A 1 301 ? 15.734 -53.885 -41.776 1.00 31.18 299 LEU A C 1
ATOM 2407 O O . LEU A 1 301 ? 15.612 -53.142 -42.763 1.00 29.59 299 LEU A O 1
ATOM 2412 N N . ASN A 1 302 ? 16.913 -54.367 -41.394 1.00 32.12 300 ASN A N 1
ATOM 2413 C CA . ASN A 1 302 ? 18.135 -54.088 -42.181 1.00 30.89 300 ASN A CA 1
ATOM 2414 C C . ASN A 1 302 ? 18.140 -54.823 -43.535 1.00 32.44 300 ASN A C 1
ATOM 2415 O O . ASN A 1 302 ? 18.901 -54.467 -44.450 1.00 32.51 300 ASN A O 1
ATOM 2420 N N . LYS A 1 303 ? 17.267 -55.813 -43.658 1.00 25.18 301 LYS A N 1
ATOM 2421 C CA . LYS A 1 303 ? 17.216 -56.633 -44.863 1.00 29.23 301 LYS A CA 1
ATOM 2422 C C . LYS A 1 303 ? 16.115 -56.238 -45.858 1.00 22.98 301 LYS A C 1
ATOM 2423 O O . LYS A 1 303 ? 16.111 -56.720 -46.988 1.00 33.58 301 LYS A O 1
ATOM 2429 N N . VAL A 1 304 ? 15.188 -55.383 -45.456 1.00 24.35 302 VAL A N 1
ATOM 2430 C CA . VAL A 1 304 ? 14.028 -55.109 -46.290 1.00 22.89 302 VAL A CA 1
ATOM 2431 C C . VAL A 1 304 ? 14.399 -54.314 -47.556 1.00 26.92 302 VAL A C 1
ATOM 2432 O O . VAL A 1 304 ? 15.032 -53.264 -47.463 1.00 24.33 302 VAL A O 1
ATOM 2436 N N . ASN A 1 305 ? 14.052 -54.851 -48.731 1.00 29.86 303 ASN A N 1
ATOM 2437 C CA . ASN A 1 305 ? 14.328 -54.133 -49.980 1.00 26.60 303 ASN A CA 1
ATOM 2438 C C . ASN A 1 305 ? 13.146 -54.163 -50.927 1.00 29.56 303 ASN A C 1
ATOM 2439 O O . ASN A 1 305 ? 13.236 -53.663 -52.065 1.00 26.68 303 ASN A O 1
ATOM 2444 N N . THR A 1 306 ? 12.035 -54.736 -50.487 1.00 23.83 304 THR A N 1
ATOM 2445 C CA . THR A 1 306 ? 10.866 -54.772 -51.357 1.00 29.02 304 THR A CA 1
ATOM 2446 C C . THR A 1 306 ? 9.565 -54.862 -50.566 1.00 31.13 304 THR A C 1
ATOM 2447 O O . THR A 1 306 ? 9.575 -55.120 -49.350 1.00 25.84 304 THR A O 1
ATOM 2451 N N . ALA A 1 307 ? 8.433 -54.669 -51.241 1.00 25.61 305 ALA A N 1
ATOM 2452 C CA . ALA A 1 307 ? 7.144 -54.716 -50.559 1.00 28.91 305 ALA A CA 1
ATOM 2453 C C . ALA A 1 307 ? 6.156 -55.444 -51.435 1.00 33.44 305 ALA A C 1
ATOM 2454 O O . ALA A 1 307 ? 6.366 -55.508 -52.633 1.00 34.00 305 ALA A O 1
ATOM 2456 N N . THR A 1 308 ? 5.087 -55.992 -50.849 1.00 31.75 306 THR A N 1
ATOM 2457 C CA . THR A 1 308 ? 4.065 -56.680 -51.641 1.00 32.70 306 THR A CA 1
ATOM 2458 C C . THR A 1 308 ? 3.010 -55.717 -52.167 1.00 40.22 306 THR A C 1
ATOM 2459 O O . THR A 1 308 ? 2.033 -56.140 -52.773 1.00 47.39 306 THR A O 1
ATOM 2463 N N . ALA A 1 309 ? 3.201 -54.426 -51.943 1.00 39.01 307 ALA A N 1
ATOM 2464 C CA . ALA A 1 309 ? 2.264 -53.447 -52.461 1.00 38.07 307 ALA A CA 1
ATOM 2465 C C . ALA A 1 309 ? 3.007 -52.196 -52.833 1.00 31.09 307 ALA A C 1
ATOM 2466 O O . ALA A 1 309 ? 4.169 -52.009 -52.451 1.00 35.15 307 ALA A O 1
ATOM 2468 N N . LEU A 1 310 ? 2.329 -51.321 -53.554 1.00 33.45 308 LEU A N 1
ATOM 2469 C CA . LEU A 1 310 ? 2.899 -50.028 -53.881 1.00 44.95 308 LEU A CA 1
ATOM 2470 C C . LEU A 1 310 ? 2.846 -49.119 -52.650 1.00 48.19 308 LEU A C 1
ATOM 2471 O O . LEU A 1 310 ? 1.968 -48.267 -52.534 1.00 52.94 308 LEU A O 1
ATOM 2476 N N . ILE A 1 311 ? 3.785 -49.321 -51.729 1.00 39.43 309 ILE A N 1
ATOM 2477 C CA . ILE A 1 311 ? 3.906 -48.469 -50.558 1.00 30.61 309 ILE A CA 1
ATOM 2478 C C . ILE A 1 311 ? 5.272 -47.853 -50.599 1.00 28.38 309 ILE A C 1
ATOM 2479 O O . ILE A 1 311 ? 6.159 -48.360 -51.275 1.00 31.86 309 ILE A O 1
ATOM 2484 N N . ASN A 1 312 ? 5.462 -46.783 -49.844 1.00 23.27 310 ASN A N 1
ATOM 2485 C CA . ASN A 1 312 ? 6.758 -46.161 -49.739 1.00 25.26 310 ASN A CA 1
ATOM 2486 C C . ASN A 1 312 ? 7.649 -46.834 -48.702 1.00 35.16 310 ASN A C 1
ATOM 2487 O O . ASN A 1 312 ? 7.527 -46.544 -47.492 1.00 28.98 310 ASN A O 1
ATOM 2492 N N . ILE A 1 313 ? 8.586 -47.657 -49.185 1.00 31.12 311 ILE A N 1
ATOM 2493 C CA . ILE A 1 313 ? 9.444 -48.467 -48.322 1.00 34.14 311 ILE A CA 1
ATOM 2494 C C . ILE A 1 313 ? 10.227 -47.645 -47.300 1.00 33.57 311 ILE A C 1
ATOM 2495 O O . ILE A 1 313 ? 10.211 -47.979 -46.099 1.00 27.10 311 ILE A O 1
ATOM 2500 N N . ASP A 1 314 ? 10.870 -46.566 -47.738 1.00 24.26 312 ASP A N 1
ATOM 2501 C CA . ASP A 1 314 ? 11.666 -45.771 -46.793 1.00 31.38 312 ASP A CA 1
ATOM 2502 C C . ASP A 1 314 ? 10.801 -45.101 -45.739 1.00 31.57 312 ASP A C 1
ATOM 2503 O O . ASP A 1 314 ? 11.234 -44.980 -44.586 1.00 33.06 312 ASP A O 1
ATOM 2508 N N . GLU A 1 315 ? 9.595 -44.668 -46.099 1.00 27.49 313 GLU A N 1
ATOM 2509 C CA . GLU A 1 315 ? 8.699 -44.091 -45.091 1.00 28.83 313 GLU A CA 1
ATOM 2510 C C . GLU A 1 315 ? 8.298 -45.110 -44.005 1.00 30.22 313 GLU A C 1
ATOM 2511 O O . GLU A 1 315 ? 8.238 -44.768 -42.816 1.00 24.96 313 GLU A O 1
ATOM 2517 N N . PHE A 1 316 ? 8.035 -46.354 -44.393 1.00 22.06 314 PHE A N 1
ATOM 2518 C CA . PHE A 1 316 ? 7.705 -47.382 -43.387 1.00 21.86 314 PHE A CA 1
ATOM 2519 C C . PHE A 1 316 ? 8.915 -47.727 -42.546 1.00 22.74 314 PHE A C 1
ATOM 2520 O O . PHE A 1 316 ? 8.753 -47.992 -41.344 1.00 23.98 314 PHE A O 1
ATOM 2528 N N . LYS A 1 317 ? 10.120 -47.719 -43.124 1.00 18.55 315 LYS A N 1
ATOM 2529 C CA . LYS A 1 317 ? 11.329 -47.930 -42.307 1.00 25.01 315 LYS A CA 1
ATOM 2530 C C . LYS A 1 317 ? 11.515 -46.831 -41.248 1.00 26.01 315 LYS A C 1
ATOM 2531 O O . LYS A 1 317 ? 11.950 -47.108 -40.119 1.00 26.51 315 LYS A O 1
ATOM 2537 N N . ASN A 1 318 ? 11.249 -45.590 -41.634 1.00 20.23 316 ASN A N 1
ATOM 2538 C CA . ASN A 1 318 ? 11.285 -44.499 -40.660 1.00 29.28 316 ASN A CA 1
ATOM 2539 C C . ASN A 1 318 ? 10.254 -44.719 -39.573 1.00 24.82 316 ASN A C 1
ATOM 2540 O O . ASN A 1 318 ? 10.505 -44.487 -38.388 1.00 30.63 316 ASN A O 1
ATOM 2545 N N . LEU A 1 319 ? 9.084 -45.186 -39.978 1.00 22.27 317 LEU A N 1
ATOM 2546 C CA . LEU A 1 319 ? 8.011 -45.410 -39.026 1.00 26.49 317 LEU A CA 1
ATOM 2547 C C . LEU A 1 319 ? 8.370 -46.484 -37.969 1.00 28.05 317 LEU A C 1
ATOM 2548 O O . LEU A 1 319 ? 8.091 -46.282 -36.768 1.00 22.80 317 LEU A O 1
ATOM 2553 N N . TYR A 1 320 ? 8.994 -47.591 -38.389 1.00 24.69 318 TYR A N 1
ATOM 2554 C CA . TYR A 1 320 ? 9.387 -48.664 -37.440 1.00 26.12 318 TYR A CA 1
ATOM 2555 C C . TYR A 1 320 ? 10.629 -48.272 -36.621 1.00 31.57 318 TYR A C 1
ATOM 2556 O O . TYR A 1 320 ? 10.782 -48.696 -35.460 1.00 20.14 318 TYR A O 1
ATOM 2565 N N . GLU A 1 321 ? 11.487 -47.420 -37.196 1.00 26.92 319 GLU A N 1
ATOM 2566 C CA . GLU A 1 321 ? 12.625 -46.895 -36.454 1.00 27.58 319 GLU A CA 1
ATOM 2567 C C . GLU A 1 321 ? 12.120 -46.146 -35.221 1.00 27.28 319 GLU A C 1
ATOM 2568 O O . GLU A 1 321 ? 12.628 -46.353 -34.114 1.00 25.50 319 GLU A O 1
ATOM 2574 N N . TRP A 1 322 ? 11.094 -45.325 -35.424 1.00 25.43 320 TRP A N 1
ATOM 2575 C CA A TRP A 1 322 ? 10.447 -44.590 -34.342 0.51 30.80 320 TRP A CA 1
ATOM 2576 C CA B TRP A 1 322 ? 10.547 -44.590 -34.343 0.49 28.15 320 TRP A CA 1
ATOM 2577 C C . TRP A 1 322 ? 9.646 -45.487 -33.375 1.00 37.18 320 TRP A C 1
ATOM 2578 O O . TRP A 1 322 ? 9.776 -45.347 -32.142 1.00 31.31 320 TRP A O 1
ATOM 2599 N N . LYS A 1 323 ? 8.802 -46.371 -33.927 1.00 28.65 321 LYS A N 1
ATOM 2600 C CA . LYS A 1 323 ? 7.943 -47.253 -33.136 1.00 28.84 321 LYS A CA 1
ATOM 2601 C C . LYS A 1 323 ? 8.748 -48.095 -32.149 1.00 30.97 321 LYS A C 1
ATOM 2602 O O . LYS A 1 323 ? 8.389 -48.189 -30.975 1.00 27.67 321 LYS A O 1
ATOM 2608 N N . TYR A 1 324 ? 9.821 -48.719 -32.634 1.00 23.47 322 TYR A N 1
ATOM 2609 C CA . TYR A 1 324 ? 10.596 -49.618 -31.786 1.00 25.90 322 TYR A CA 1
ATOM 2610 C C . TYR A 1 324 ? 11.771 -48.917 -31.142 1.00 21.38 322 TYR A C 1
ATOM 2611 O O . TYR A 1 324 ? 12.550 -49.549 -30.455 1.00 23.72 322 TYR A O 1
ATOM 2620 N N . GLN A 1 325 ? 11.890 -47.609 -31.374 1.00 26.27 323 GLN A N 1
ATOM 2621 C CA . GLN A 1 325 ? 12.950 -46.780 -30.804 1.00 26.20 323 GLN A CA 1
ATOM 2622 C C . GLN A 1 325 ? 14.327 -47.325 -31.070 1.00 31.78 323 GLN A C 1
ATOM 2623 O O . GLN A 1 325 ? 15.207 -47.349 -30.187 1.00 26.17 323 GLN A O 1
ATOM 2629 N N . PHE A 1 326 ? 14.512 -47.775 -32.299 1.00 24.99 324 PHE A N 1
ATOM 2630 C CA . PHE A 1 326 ? 15.787 -48.282 -32.733 1.00 24.72 324 PHE A CA 1
ATOM 2631 C C . PHE A 1 326 ? 16.817 -47.182 -32.881 1.00 34.15 324 PHE A C 1
ATOM 2632 O O . PHE A 1 326 ? 16.481 -46.053 -33.272 1.00 33.63 324 PHE A O 1
ATOM 2640 N N . ALA A 1 327 ? 18.083 -47.539 -32.647 1.00 30.71 325 ALA A N 1
ATOM 2641 C CA . ALA A 1 327 ? 19.227 -46.734 -33.070 1.00 28.38 325 ALA A CA 1
ATOM 2642 C C . ALA A 1 327 ? 19.491 -46.920 -34.575 1.00 36.09 325 ALA A C 1
ATOM 2643 O O . ALA A 1 327 ? 19.252 -47.997 -35.101 1.00 34.66 325 ALA A O 1
ATOM 2645 N N . LYS A 1 328 ? 19.960 -45.872 -35.255 1.00 33.56 326 LYS A N 1
ATOM 2646 C CA . LYS A 1 328 ? 20.355 -45.943 -36.671 1.00 31.25 326 LYS A CA 1
ATOM 2647 C C . LYS A 1 328 ? 21.740 -45.352 -36.857 1.00 35.73 326 LYS A C 1
ATOM 2648 O O . LYS A 1 328 ? 21.930 -44.174 -36.563 1.00 42.33 326 LYS A O 1
ATOM 2654 N N . ASP A 1 329 ? 22.722 -46.138 -37.293 1.00 38.17 327 ASP A N 1
ATOM 2655 C CA . ASP A 1 329 ? 24.083 -45.593 -37.379 1.00 40.43 327 ASP A CA 1
ATOM 2656 C C . ASP A 1 329 ? 24.298 -44.823 -38.683 1.00 42.01 327 ASP A C 1
ATOM 2657 O O . ASP A 1 329 ? 23.362 -44.670 -39.472 1.00 43.57 327 ASP A O 1
ATOM 2662 N N . SER A 1 330 ? 25.513 -44.320 -38.882 1.00 42.72 328 SER A N 1
ATOM 2663 C CA . SER A 1 330 ? 25.823 -43.450 -40.015 1.00 47.12 328 SER A CA 1
ATOM 2664 C C . SER A 1 330 ? 25.728 -44.153 -41.361 1.00 48.20 328 SER A C 1
ATOM 2665 O O . SER A 1 330 ? 25.709 -43.501 -42.404 1.00 47.66 328 SER A O 1
ATOM 2668 N N . ASN A 1 331 ? 25.708 -45.481 -41.335 1.00 44.69 329 ASN A N 1
ATOM 2669 C CA . ASN A 1 331 ? 25.517 -46.271 -42.543 1.00 48.73 329 ASN A CA 1
ATOM 2670 C C . ASN A 1 331 ? 24.083 -46.719 -42.758 1.00 42.69 329 ASN A C 1
ATOM 2671 O O . ASN A 1 331 ? 23.821 -47.505 -43.653 1.00 40.25 329 ASN A O 1
ATOM 2676 N N . GLY A 1 332 ? 23.160 -46.234 -41.934 1.00 37.72 330 GLY A N 1
ATOM 2677 C CA . GLY A 1 332 ? 21.765 -46.595 -42.072 1.00 34.43 330 GLY A CA 1
ATOM 2678 C C . GLY A 1 332 ? 21.399 -47.931 -41.426 1.00 39.91 330 GLY A C 1
ATOM 2679 O O . GLY A 1 332 ? 20.304 -48.454 -41.667 1.00 36.87 330 GLY A O 1
ATOM 2680 N N . VAL A 1 333 ? 22.290 -48.474 -40.589 1.00 36.28 331 VAL A N 1
ATOM 2681 C CA . VAL A 1 333 ? 22.044 -49.765 -39.943 1.00 27.66 331 VAL A CA 1
ATOM 2682 C C . VAL A 1 333 ? 21.280 -49.627 -38.618 1.00 32.05 331 VAL A C 1
ATOM 2683 O O . VAL A 1 333 ? 21.651 -48.826 -37.754 1.00 27.29 331 VAL A O 1
ATOM 2687 N N . TYR A 1 334 ? 20.200 -50.400 -38.489 1.00 28.83 332 TYR A N 1
ATOM 2688 C CA . TYR A 1 334 ? 19.334 -50.356 -37.315 1.00 31.62 332 TYR A CA 1
ATOM 2689 C C . TYR A 1 334 ? 19.810 -51.323 -36.228 1.00 36.34 332 TYR A C 1
ATOM 2690 O O . TYR A 1 334 ? 20.275 -52.426 -36.522 1.00 34.35 332 TYR A O 1
ATOM 2699 N N . SER A 1 335 ? 19.678 -50.924 -34.969 1.00 26.18 333 SER A N 1
ATOM 2700 C CA . SER A 1 335 ? 19.962 -51.868 -33.883 1.00 25.60 333 SER A CA 1
ATOM 2701 C C . SER A 1 335 ? 19.201 -51.465 -32.628 1.00 29.40 333 SER A C 1
ATOM 2702 O O . SER A 1 335 ? 18.647 -50.376 -32.576 1.00 29.61 333 SER A O 1
ATOM 2705 N N . VAL A 1 336 ? 19.195 -52.318 -31.607 1.00 34.01 334 VAL A N 1
ATOM 2706 C CA . VAL A 1 336 ? 18.560 -51.933 -30.349 1.00 26.18 334 VAL A CA 1
ATOM 2707 C C . VAL A 1 336 ? 19.552 -51.181 -29.456 1.00 35.77 334 VAL A C 1
ATOM 2708 O O . VAL A 1 336 ? 20.677 -51.634 -29.225 1.00 41.07 334 VAL A O 1
ATOM 2712 N N . ASP A 1 337 ? 19.150 -49.983 -29.031 1.00 33.25 335 ASP A N 1
ATOM 2713 C CA . ASP A 1 337 ? 19.832 -49.220 -27.983 1.00 34.96 335 ASP A CA 1
ATOM 2714 C C . ASP A 1 337 ? 19.193 -49.567 -26.629 1.00 32.82 335 ASP A C 1
ATOM 2715 O O . ASP A 1 337 ? 17.984 -49.373 -26.462 1.00 28.83 335 ASP A O 1
ATOM 2720 N N . LEU A 1 338 ? 19.976 -50.093 -25.687 1.00 29.14 336 LEU A N 1
ATOM 2721 C CA . LEU A 1 338 ? 19.397 -50.627 -24.451 1.00 32.63 336 LEU A CA 1
ATOM 2722 C C . LEU A 1 338 ? 18.682 -49.570 -23.609 1.00 35.52 336 LEU A C 1
ATOM 2723 O O . LEU A 1 338 ? 17.671 -49.857 -22.976 1.00 39.01 336 LEU A O 1
ATOM 2728 N N . ASN A 1 339 ? 19.176 -48.341 -23.640 1.00 36.85 337 ASN A N 1
ATOM 2729 C CA . ASN A 1 339 ? 18.573 -47.264 -22.858 1.00 37.01 337 ASN A CA 1
ATOM 2730 C C . ASN A 1 339 ? 17.240 -46.821 -23.475 1.00 35.78 337 ASN A C 1
ATOM 2731 O O . ASN A 1 339 ? 16.262 -46.574 -22.758 1.00 27.50 337 ASN A O 1
ATOM 2736 N N . LYS A 1 340 ? 17.193 -46.717 -24.802 1.00 22.66 338 LYS A N 1
ATOM 2737 C CA . LYS A 1 340 ? 15.934 -46.389 -25.450 1.00 22.44 338 LYS A CA 1
ATOM 2738 C C . LYS A 1 340 ? 14.924 -47.540 -25.292 1.00 29.85 338 LYS A C 1
ATOM 2739 O O . LYS A 1 340 ? 13.719 -47.306 -25.203 1.00 33.65 338 LYS A O 1
ATOM 2745 N N . PHE A 1 341 ? 15.400 -48.789 -25.253 1.00 37.57 339 PHE A N 1
ATOM 2746 C CA . PHE A 1 341 ? 14.492 -49.912 -25.039 1.00 32.49 339 PHE A CA 1
ATOM 2747 C C . PHE A 1 341 ? 13.860 -49.874 -23.647 1.00 29.31 339 PHE A C 1
ATOM 2748 O O . PHE A 1 341 ? 12.673 -50.131 -23.472 1.00 24.58 339 PHE A O 1
ATOM 2756 N N . GLU A 1 342 ? 14.670 -49.593 -22.646 1.00 30.84 340 GLU A N 1
ATOM 2757 C CA . GLU A 1 342 ? 14.139 -49.534 -21.291 1.00 30.07 340 GLU A CA 1
ATOM 2758 C C . GLU A 1 342 ? 13.044 -48.467 -21.184 1.00 28.10 340 GLU A C 1
ATOM 2759 O O . GLU A 1 342 ? 11.983 -48.710 -20.603 1.00 25.78 340 GLU A O 1
ATOM 2765 N N . GLN A 1 343 ? 13.260 -47.314 -21.815 1.00 25.33 341 GLN A N 1
ATOM 2766 C CA . GLN A 1 343 ? 12.257 -46.259 -21.793 1.00 28.40 341 GLN A CA 1
ATOM 2767 C C . GLN A 1 343 ? 11.003 -46.631 -22.577 1.00 26.39 341 GLN A C 1
ATOM 2768 O O . GLN A 1 343 ? 9.887 -46.324 -22.157 1.00 25.34 341 GLN A O 1
ATOM 2774 N N . LEU A 1 344 ? 11.167 -47.340 -23.692 1.00 27.42 342 LEU A N 1
ATOM 2775 C CA . LEU A 1 344 ? 10.000 -47.761 -24.458 1.00 21.28 342 LEU A CA 1
ATOM 2776 C C . LEU A 1 344 ? 9.146 -48.763 -23.668 1.00 20.68 342 LEU A C 1
ATOM 2777 O O . LEU A 1 344 ? 7.932 -48.612 -23.533 1.00 25.92 342 LEU A O 1
ATOM 2782 N N . TYR A 1 345 ? 9.803 -49.748 -23.096 1.00 23.94 343 TYR A N 1
ATOM 2783 C CA . TYR A 1 345 ? 9.125 -50.764 -22.313 1.00 19.50 343 TYR A CA 1
ATOM 2784 C C . TYR A 1 345 ? 8.390 -50.099 -21.162 1.00 18.90 343 TYR A C 1
ATOM 2785 O O . TYR A 1 345 ? 7.235 -50.418 -20.879 1.00 25.28 343 TYR A O 1
ATOM 2794 N N . LYS A 1 346 ? 9.023 -49.101 -20.558 1.00 22.56 344 LYS A N 1
ATOM 2795 C CA . LYS A 1 346 ? 8.405 -48.399 -19.445 1.00 24.69 344 LYS A CA 1
ATOM 2796 C C . LYS A 1 346 ? 7.167 -47.671 -19.935 1.00 27.74 344 LYS A C 1
ATOM 2797 O O . LYS A 1 346 ? 6.121 -47.716 -19.278 1.00 25.37 344 LYS A O 1
ATOM 2803 N N . LYS A 1 347 ? 7.258 -47.058 -21.103 1.00 26.24 345 LYS A N 1
ATOM 2804 C CA . LYS A 1 347 ? 6.155 -46.348 -21.700 1.00 20.73 345 LYS A CA 1
ATOM 2805 C C . LYS A 1 347 ? 4.985 -47.258 -22.017 1.00 28.38 345 LYS A C 1
ATOM 2806 O O . LYS A 1 347 ? 3.873 -46.945 -21.682 1.00 28.87 345 LYS A O 1
ATOM 2812 N N . ILE A 1 348 ? 5.254 -48.415 -22.589 1.00 21.74 346 ILE A N 1
ATOM 2813 C CA . ILE A 1 348 ? 4.199 -49.319 -22.928 1.00 18.74 346 ILE A CA 1
ATOM 2814 C C . ILE A 1 348 ? 3.453 -49.720 -21.671 1.00 26.22 346 ILE A C 1
ATOM 2815 O O . ILE A 1 348 ? 2.271 -49.792 -21.683 1.00 28.55 346 ILE A O 1
ATOM 2820 N N . TYR A 1 349 ? 4.161 -49.964 -20.594 1.00 19.59 347 TYR A N 1
ATOM 2821 C CA . TYR A 1 349 ? 3.552 -50.416 -19.373 1.00 21.61 347 TYR A CA 1
ATOM 2822 C C . TYR A 1 349 ? 3.158 -49.317 -18.424 1.00 26.77 347 TYR A C 1
ATOM 2823 O O . TYR A 1 349 ? 2.768 -49.582 -17.344 1.00 27.49 347 TYR A O 1
ATOM 2832 N N . SER A 1 350 ? 3.356 -48.083 -18.837 1.00 26.83 348 SER A N 1
ATOM 2833 C CA . SER A 1 350 ? 2.846 -46.933 -18.123 1.00 29.88 348 SER A CA 1
ATOM 2834 C C . SER A 1 350 ? 1.328 -46.789 -18.149 1.00 29.83 348 SER A C 1
ATOM 2835 O O . SER A 1 350 ? 0.751 -46.186 -17.304 1.00 26.35 348 SER A O 1
ATOM 2838 N N . PHE A 1 351 ? 0.705 -47.302 -19.179 1.00 21.39 349 PHE A N 1
ATOM 2839 C CA . PHE A 1 351 ? -0.738 -47.224 -19.305 1.00 20.47 349 PHE A CA 1
ATOM 2840 C C . PHE A 1 351 ? -1.447 -48.277 -18.437 1.00 23.74 349 PHE A C 1
ATOM 2841 O O . PHE A 1 351 ? -1.394 -49.449 -18.762 1.00 23.04 349 PHE A O 1
ATOM 2849 N N . THR A 1 352 ? -2.089 -47.856 -17.346 1.00 19.13 350 THR A N 1
ATOM 2850 C CA . THR A 1 352 ? -2.708 -48.810 -16.419 1.00 24.04 350 THR A CA 1
ATOM 2851 C C . THR A 1 352 ? -4.072 -48.308 -16.012 1.00 22.05 350 THR A C 1
ATOM 2852 O O . THR A 1 352 ? -4.310 -47.108 -16.043 1.00 23.51 350 THR A O 1
ATOM 2856 N N . GLU A 1 353 ? -4.950 -49.218 -15.597 1.00 24.49 351 GLU A N 1
ATOM 2857 C CA . GLU A 1 353 ? -6.277 -48.855 -15.115 1.00 22.80 351 GLU A CA 1
ATOM 2858 C C . GLU A 1 353 ? -6.160 -47.964 -13.857 1.00 22.00 351 GLU A C 1
ATOM 2859 O O . GLU A 1 353 ? -6.875 -46.978 -13.703 1.00 22.23 351 GLU A O 1
ATOM 2865 N N . PHE A 1 354 ? -5.247 -48.335 -12.977 1.00 27.16 352 PHE A N 1
ATOM 2866 C CA . PHE A 1 354 ? -5.014 -47.593 -11.729 1.00 27.86 352 PHE A CA 1
ATOM 2867 C C . PHE A 1 354 ? -4.636 -46.124 -12.002 1.00 23.66 352 PHE A C 1
ATOM 2868 O O . PHE A 1 354 ? -5.188 -45.201 -11.388 1.00 21.95 352 PHE A O 1
ATOM 2876 N N . ASN A 1 355 ? -3.679 -45.903 -12.902 1.00 23.01 353 ASN A N 1
ATOM 2877 C CA . ASN A 1 355 ? -3.213 -44.556 -13.188 1.00 25.89 353 ASN A CA 1
ATOM 2878 C C . ASN A 1 355 ? -4.242 -43.726 -13.946 1.00 31.18 353 ASN A C 1
ATOM 2879 O O . ASN A 1 355 ? -4.387 -42.525 -13.683 1.00 30.40 353 ASN A O 1
ATOM 2884 N N . LEU A 1 356 ? -4.924 -44.345 -14.912 1.00 24.59 354 LEU A N 1
ATOM 2885 C CA . LEU A 1 356 ? -5.941 -43.630 -15.691 1.00 22.25 354 LEU A CA 1
ATOM 2886 C C . LEU A 1 356 ? -7.138 -43.287 -14.782 1.00 24.56 354 LEU A C 1
ATOM 2887 O O . LEU A 1 356 ? -7.753 -42.240 -14.920 1.00 20.96 354 LEU A O 1
ATOM 2892 N N . ALA A 1 357 ? -7.449 -44.161 -13.826 1.00 14.62 355 ALA A N 1
ATOM 2893 C CA . ALA A 1 357 ? -8.544 -43.869 -12.923 1.00 26.87 355 ALA A CA 1
ATOM 2894 C C . ALA A 1 357 ? -8.221 -42.625 -12.095 1.00 23.85 355 ALA A C 1
ATOM 2895 O O . ALA A 1 357 ? -9.070 -41.760 -11.905 1.00 27.69 355 ALA A O 1
ATOM 2897 N N . TYR A 1 358 ? -6.967 -42.535 -11.653 1.00 27.24 356 TYR A N 1
ATOM 2898 C CA . TYR A 1 358 ? -6.488 -41.398 -10.870 1.00 27.88 356 TYR A CA 1
ATOM 2899 C C . TYR A 1 358 ? -6.525 -40.111 -11.718 1.00 27.98 356 TYR A C 1
ATOM 2900 O O . TYR A 1 358 ? -7.026 -39.044 -11.292 1.00 23.19 356 TYR A O 1
ATOM 2909 N N . GLU A 1 359 ? -6.009 -40.218 -12.932 1.00 23.82 357 GLU A N 1
ATOM 2910 C CA . GLU A 1 359 ? -6.005 -39.066 -13.856 1.00 26.49 357 GLU A CA 1
ATOM 2911 C C . GLU A 1 359 ? -7.404 -38.552 -14.242 1.00 28.92 357 GLU A C 1
ATOM 2912 O O . GLU A 1 359 ? -7.607 -37.333 -14.409 1.00 28.12 357 GLU A O 1
ATOM 2918 N N . PHE A 1 360 ? -8.363 -39.464 -14.345 1.00 21.99 358 PHE A N 1
ATOM 2919 C CA . PHE A 1 360 ? -9.733 -39.124 -14.699 1.00 19.50 358 PHE A CA 1
ATOM 2920 C C . PHE A 1 360 ? -10.662 -38.863 -13.493 1.00 24.06 358 PHE A C 1
ATOM 2921 O O . PHE A 1 360 ? -11.844 -38.513 -13.673 1.00 22.85 358 PHE A O 1
ATOM 2929 N N . LYS A 1 361 ? -10.144 -39.019 -12.269 1.00 22.09 359 LYS A N 1
ATOM 2930 C CA . LYS A 1 361 ? -10.998 -38.922 -11.089 1.00 20.88 359 LYS A CA 1
ATOM 2931 C C . LYS A 1 361 ? -12.212 -39.810 -11.204 1.00 20.42 359 LYS A C 1
ATOM 2932 O O . LYS A 1 361 ? -13.354 -39.403 -10.919 1.00 24.68 359 LYS A O 1
ATOM 2938 N N . ILE A 1 362 ? -11.940 -41.050 -11.645 1.00 24.39 360 ILE A N 1
ATOM 2939 C CA . ILE A 1 362 ? -12.871 -42.134 -11.642 1.00 18.01 360 ILE A CA 1
ATOM 2940 C C . ILE A 1 362 ? -12.496 -43.109 -10.505 1.00 24.84 360 ILE A C 1
ATOM 2941 O O . ILE A 1 362 ? -11.333 -43.402 -10.301 1.00 25.50 360 ILE A O 1
ATOM 2946 N N . LYS A 1 363 ? -13.468 -43.543 -9.726 1.00 21.66 361 LYS A N 1
ATOM 2947 C CA . LYS A 1 363 ? -13.192 -44.547 -8.689 1.00 20.77 361 LYS A CA 1
ATOM 2948 C C . LYS A 1 363 ? -13.137 -45.908 -9.342 1.00 25.06 361 LYS A C 1
ATOM 2949 O O . LYS A 1 363 ? -13.967 -46.210 -10.192 1.00 28.55 361 LYS A O 1
ATOM 2955 N N . THR A 1 364 ? -12.173 -46.734 -8.937 1.00 25.26 362 THR A N 1
ATOM 2956 C CA . THR A 1 364 ? -12.115 -48.091 -9.433 1.00 21.69 362 THR A CA 1
ATOM 2957 C C . THR A 1 364 ? -11.855 -49.065 -8.299 1.00 29.54 362 THR A C 1
ATOM 2958 O O . THR A 1 364 ? -11.613 -48.679 -7.115 1.00 23.88 362 THR A O 1
ATOM 2962 N N . ARG A 1 365 ? -11.966 -50.328 -8.666 1.00 25.23 363 ARG A N 1
ATOM 2963 C CA . ARG A 1 365 ? -11.811 -51.460 -7.775 1.00 26.22 363 ARG A CA 1
ATOM 2964 C C . ARG A 1 365 ? -10.431 -51.504 -7.140 1.00 29.20 363 ARG A C 1
ATOM 2965 O O . ARG A 1 365 ? -9.455 -50.974 -7.666 1.00 27.41 363 ARG A O 1
ATOM 2973 N N . LEU A 1 366 ? -10.330 -52.219 -6.027 1.00 29.29 364 LEU A N 1
ATOM 2974 C CA . LEU A 1 366 ? -9.085 -52.296 -5.281 1.00 28.92 364 LEU A CA 1
ATOM 2975 C C . LEU A 1 366 ? -7.954 -53.003 -5.994 1.00 27.34 364 LEU A C 1
ATOM 2976 O O . LEU A 1 366 ? -6.783 -52.771 -5.682 1.00 37.66 364 LEU A O 1
ATOM 2981 N N . GLY A 1 367 ? -8.291 -53.872 -6.947 1.00 29.69 365 GLY A N 1
ATOM 2982 C CA . GLY A 1 367 ? -7.305 -54.607 -7.719 1.00 25.80 365 GLY A CA 1
ATOM 2983 C C . GLY A 1 367 ? -8.021 -55.509 -8.713 1.00 25.71 365 GLY A C 1
ATOM 2984 O O . GLY A 1 367 ? -9.247 -55.659 -8.636 1.00 25.06 365 GLY A O 1
ATOM 2985 N N . TYR A 1 368 ? -7.276 -56.131 -9.621 1.00 25.28 366 TYR A N 1
ATOM 2986 C CA . TYR A 1 368 ? -7.888 -56.990 -10.632 1.00 30.34 366 TYR A CA 1
ATOM 2987 C C . TYR A 1 368 ? -8.735 -58.132 -10.054 1.00 28.47 366 TYR A C 1
ATOM 2988 O O . TYR A 1 368 ? -9.769 -58.492 -10.611 1.00 32.11 366 TYR A O 1
ATOM 2997 N N . LEU A 1 369 ? -8.306 -58.689 -8.922 1.00 27.44 367 LEU A N 1
ATOM 2998 C CA . LEU A 1 369 ? -8.980 -59.832 -8.332 1.00 30.71 367 LEU A CA 1
ATOM 2999 C C . LEU A 1 369 ? -10.163 -59.455 -7.46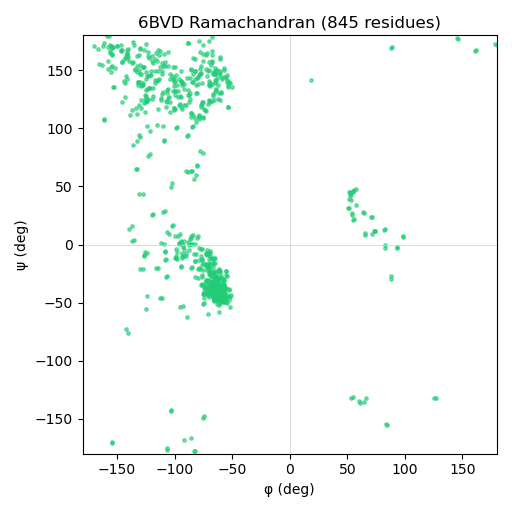0 1.00 36.89 367 LEU A C 1
ATOM 3000 O O . LEU A 1 369 ? -10.718 -60.325 -6.763 1.00 31.46 367 LEU A O 1
ATOM 3005 N N . ALA A 1 370 ? -10.540 -58.174 -7.476 1.00 31.19 368 ALA A N 1
ATOM 3006 C CA . ALA A 1 370 ? -11.675 -57.715 -6.666 1.00 33.09 368 ALA A CA 1
ATOM 3007 C C . ALA A 1 370 ? -12.973 -58.380 -7.120 1.00 35.47 368 ALA A C 1
ATOM 3008 O O . ALA A 1 370 ? -13.147 -58.699 -8.308 1.00 29.55 368 ALA A O 1
ATOM 3010 N N . GLU A 1 371 ? -13.902 -58.552 -6.176 1.00 32.66 369 GLU A N 1
ATOM 3011 C CA . GLU A 1 371 ? -15.168 -59.197 -6.488 1.00 31.89 369 GLU A CA 1
ATOM 3012 C C . GLU A 1 371 ? -15.994 -58.276 -7.382 1.00 35.35 369 GLU A C 1
ATOM 3013 O O . GLU A 1 371 ? -16.025 -57.052 -7.178 1.00 31.36 369 GLU A O 1
ATOM 3019 N N . ASN A 1 372 ? -16.644 -58.863 -8.382 1.00 29.21 370 ASN A N 1
ATOM 3020 C CA . ASN A 1 372 ? -17.595 -58.139 -9.227 1.00 37.11 370 ASN A CA 1
ATOM 3021 C C . ASN A 1 372 ? -18.994 -58.309 -8.680 1.00 40.93 370 ASN A C 1
ATOM 3022 O O . ASN A 1 372 ? -19.334 -59.393 -8.205 1.00 35.67 370 ASN A O 1
ATOM 3027 N N . PHE A 1 373 ? -19.789 -57.238 -8.701 1.00 30.96 371 PHE A N 1
ATOM 3028 C CA . PHE A 1 373 ? -21.180 -57.314 -8.246 1.00 30.35 371 PHE A CA 1
ATOM 3029 C C . PHE A 1 373 ? -22.178 -56.906 -9.330 1.00 38.18 371 PHE A C 1
ATOM 3030 O O . PHE A 1 373 ? -21.903 -56.032 -10.161 1.00 34.82 371 PHE A O 1
ATOM 3038 N N . GLY A 1 374 ? -23.341 -57.548 -9.324 1.00 34.80 372 GLY A N 1
ATOM 3039 C CA . GLY A 1 374 ? -24.375 -57.201 -10.274 1.00 29.20 372 GLY A CA 1
ATOM 3040 C C . GLY A 1 374 ? -24.797 -58.435 -11.044 1.00 35.65 372 GLY A C 1
ATOM 3041 O O . GLY A 1 374 ? -25.004 -59.488 -10.453 1.00 38.08 372 GLY A O 1
ATOM 3042 N N . PRO A 1 375 ? -24.884 -58.325 -12.373 1.00 39.00 373 PRO A N 1
ATOM 3043 C CA . PRO A 1 375 ? -24.528 -57.136 -13.151 1.00 31.09 373 PRO A CA 1
ATOM 3044 C C . PRO A 1 375 ? -25.665 -56.130 -13.340 1.00 32.60 373 PRO A C 1
ATOM 3045 O O . PRO A 1 375 ? -26.817 -56.392 -12.973 1.00 29.02 373 PRO A O 1
ATOM 3049 N N . PHE A 1 376 ? -25.313 -54.984 -13.929 1.00 29.32 374 PHE A N 1
ATOM 3050 C CA . PHE A 1 376 ? -26.217 -53.854 -14.109 1.00 31.80 374 PHE A CA 1
ATOM 3051 C C . PHE A 1 376 ? -26.379 -53.420 -15.565 1.00 29.30 374 PHE A C 1
ATOM 3052 O O . PHE A 1 376 ? -25.441 -53.487 -16.344 1.00 32.19 374 PHE A O 1
ATOM 3060 N N . TYR A 1 377 ? -27.580 -52.980 -15.908 1.00 26.19 375 TYR A N 1
ATOM 3061 C CA . TYR A 1 377 ? -27.801 -52.262 -17.162 1.00 28.29 375 TYR A CA 1
ATOM 3062 C C . TYR A 1 377 ? -27.694 -50.754 -16.895 1.00 26.30 375 TYR A C 1
ATOM 3063 O O . TYR A 1 377 ? -28.197 -50.273 -15.866 1.00 29.15 375 TYR A O 1
ATOM 3072 N N . LEU A 1 378 ? -27.013 -50.028 -17.786 1.00 25.09 376 LEU A N 1
ATOM 3073 C CA . LEU A 1 378 ? -26.871 -48.573 -17.705 1.00 33.25 376 LEU A CA 1
ATOM 3074 C C . LEU A 1 378 ? -27.690 -47.915 -18.813 1.00 35.26 376 LEU A C 1
ATOM 3075 O O . LEU A 1 378 ? -27.172 -47.703 -19.908 1.00 31.67 376 LEU A O 1
ATOM 3080 N N . PRO A 1 379 ? -28.959 -47.599 -18.536 1.00 33.50 377 PRO A N 1
ATOM 3081 C CA . PRO A 1 379 ? -29.926 -47.163 -19.555 1.00 32.72 377 PRO A CA 1
ATOM 3082 C C . PRO A 1 379 ? -29.714 -45.757 -20.145 1.00 37.54 377 PRO A C 1
ATOM 3083 O O . PRO A 1 379 ? -30.244 -45.511 -21.247 1.00 37.93 377 PRO A O 1
ATOM 3087 N N . ASN A 1 380 ? -28.973 -44.879 -19.464 1.00 26.79 378 ASN A N 1
ATOM 3088 C CA . ASN A 1 380 ? -28.910 -43.481 -19.877 1.00 25.96 378 ASN A CA 1
ATOM 3089 C C . ASN A 1 380 ? -27.536 -42.850 -20.003 1.00 23.89 378 ASN A C 1
ATOM 3090 O O . ASN A 1 380 ? -27.334 -41.711 -19.569 1.00 26.40 378 ASN A O 1
ATOM 3095 N N . LEU A 1 381 ? -26.589 -43.561 -20.588 1.00 25.07 379 LEU A N 1
ATOM 3096 C CA . LEU A 1 381 ? -25.248 -43.047 -20.768 1.00 21.27 379 LEU A CA 1
ATOM 3097 C C . LEU A 1 381 ? -25.266 -41.825 -21.698 1.00 27.45 379 LEU A C 1
ATOM 3098 O O . LEU A 1 381 ? -24.398 -40.944 -21.609 1.00 28.27 379 LEU A O 1
ATOM 3103 N N . LEU A 1 382 ? -26.255 -41.789 -22.584 1.00 21.18 380 LEU A N 1
ATOM 3104 C CA . LEU A 1 382 ? -26.359 -40.698 -23.565 1.00 25.34 380 LEU A CA 1
ATOM 3105 C C . LEU A 1 382 ? -26.934 -39.399 -22.999 1.00 21.99 380 LEU A C 1
ATOM 3106 O O . LEU A 1 382 ? -26.825 -38.365 -23.639 1.00 23.51 380 LEU A O 1
ATOM 3111 N N . ASP A 1 383 ? -27.531 -39.456 -21.800 1.00 25.46 381 ASP A N 1
ATOM 3112 C CA . ASP A 1 383 ? -28.143 -38.310 -21.123 1.00 25.33 381 ASP A CA 1
ATOM 3113 C C . ASP A 1 383 ? -27.117 -37.509 -20.299 1.00 30.65 381 ASP A C 1
ATOM 3114 O O . ASP A 1 383 ? -26.626 -37.995 -19.268 1.00 31.22 381 ASP A O 1
ATOM 3119 N N . ASP A 1 384 ? -26.838 -36.271 -20.723 1.00 28.78 382 ASP A N 1
ATOM 3120 C CA . ASP A 1 384 ? -25.782 -35.464 -20.099 1.00 23.67 382 ASP A CA 1
ATOM 3121 C C . ASP A 1 384 ? -26.117 -35.037 -18.662 1.00 25.25 382 ASP A C 1
ATOM 3122 O O . ASP A 1 384 ? -25.238 -34.535 -17.964 1.00 23.68 382 ASP A O 1
ATOM 3127 N N . SER A 1 385 ? -27.366 -35.209 -18.224 1.00 25.97 383 SER A N 1
ATOM 3128 C CA . SER A 1 385 ? -27.664 -35.008 -16.790 1.00 33.99 383 SER A CA 1
ATOM 3129 C C . SER A 1 385 ? -27.310 -36.233 -15.921 1.00 31.46 383 SER A C 1
ATOM 3130 O O . SER A 1 385 ? -27.359 -36.148 -14.675 1.00 30.48 383 SER A O 1
ATOM 3133 N N . ILE A 1 386 ? -26.954 -37.357 -16.558 1.00 21.75 384 ILE A N 1
ATOM 3134 C CA . ILE A 1 386 ? -26.597 -38.612 -15.855 1.00 21.09 384 ILE A CA 1
ATOM 3135 C C . ILE A 1 386 ? -25.109 -38.928 -16.007 1.00 29.79 384 ILE A C 1
ATOM 3136 O O . ILE A 1 386 ? -24.415 -39.287 -15.061 1.00 21.44 384 ILE A O 1
ATOM 3141 N N . TYR A 1 387 ? -24.626 -38.799 -17.240 1.00 20.53 385 TYR A N 1
ATOM 3142 C CA . TYR A 1 387 ? -23.280 -39.158 -17.574 1.00 24.34 385 TYR A CA 1
ATOM 3143 C C . TYR A 1 387 ? -22.743 -38.165 -18.607 1.00 20.92 385 TYR A C 1
ATOM 3144 O O . TYR A 1 387 ? -23.386 -37.961 -19.628 1.00 21.46 385 TYR A O 1
ATOM 3153 N N . THR A 1 388 ? -21.597 -37.544 -18.362 1.00 24.01 386 THR A N 1
ATOM 3154 C CA . THR A 1 388 ? -21.048 -36.592 -19.351 1.00 20.08 386 THR A CA 1
ATOM 3155 C C . THR A 1 388 ? -19.696 -36.986 -19.904 1.00 20.16 386 THR A C 1
ATOM 3156 O O . THR A 1 388 ? -18.923 -37.731 -19.257 1.00 17.33 386 THR A O 1
ATOM 3160 N N . GLU A 1 389 ? -19.365 -36.481 -21.101 1.00 16.22 387 GLU A N 1
ATOM 3161 C CA . GLU A 1 389 ? -17.983 -36.665 -21.609 1.00 20.52 387 GLU A CA 1
ATOM 3162 C C . GLU A 1 389 ? -16.899 -36.218 -20.618 1.00 20.39 387 GLU A C 1
ATOM 3163 O O . GLU A 1 389 ? -15.922 -36.918 -20.406 1.00 26.79 387 GLU A O 1
ATOM 3169 N N . VAL A 1 390 ? -17.050 -35.026 -20.056 1.00 20.30 388 VAL A N 1
ATOM 3170 C CA . VAL A 1 390 ? -15.983 -34.402 -19.258 1.00 24.00 388 VAL A CA 1
ATOM 3171 C C . VAL A 1 390 ? -15.877 -35.026 -17.855 1.00 21.48 388 VAL A C 1
ATOM 3172 O O . VAL A 1 390 ? -14.764 -35.122 -17.311 1.00 26.94 388 VAL A O 1
ATOM 3176 N N . ASP A 1 391 ? -16.998 -35.437 -17.272 1.00 22.10 389 ASP A N 1
ATOM 3177 C CA . ASP A 1 391 ? -16.961 -35.905 -15.837 1.00 24.51 389 ASP A CA 1
ATOM 3178 C C . ASP A 1 391 ? -17.493 -37.300 -15.546 1.00 21.95 389 ASP A C 1
ATOM 3179 O O . ASP A 1 391 ? -17.408 -37.787 -14.391 1.00 22.12 389 ASP A O 1
ATOM 3184 N N . GLY A 1 392 ? -18.089 -37.949 -16.550 1.00 21.34 390 GLY A N 1
ATOM 3185 C CA . GLY A 1 392 ? -18.738 -39.222 -16.333 1.00 15.25 390 GLY A CA 1
ATOM 3186 C C . GLY A 1 392 ? -19.962 -39.097 -15.437 1.00 27.73 390 GLY A C 1
ATOM 3187 O O . GLY A 1 392 ? -20.838 -38.250 -15.653 1.00 21.36 390 GLY A O 1
ATOM 3188 N N . PHE A 1 393 ? -20.060 -39.975 -14.439 1.00 24.20 391 PHE A N 1
ATOM 3189 C CA . PHE A 1 393 ? -21.204 -39.922 -13.536 1.00 19.13 391 PHE A CA 1
ATOM 3190 C C . PHE A 1 393 ? -21.054 -38.837 -12.481 1.00 23.10 391 PHE A C 1
ATOM 3191 O O . PHE A 1 393 ? -22.049 -38.446 -11.846 1.00 23.35 391 PHE A O 1
ATOM 3199 N N . ASN A 1 394 ? -19.810 -38.432 -12.258 1.00 18.54 392 ASN A N 1
ATOM 3200 C CA . ASN A 1 394 ? -19.456 -37.585 -11.131 1.00 20.51 392 ASN A CA 1
ATOM 3201 C C . ASN A 1 394 ? -19.591 -36.070 -11.466 1.00 25.60 392 ASN A C 1
ATOM 3202 O O . ASN A 1 394 ? -18.629 -35.317 -11.413 1.00 23.52 392 ASN A O 1
ATOM 3207 N N . ILE A 1 395 ? -20.817 -35.664 -11.772 1.00 19.37 393 ILE A N 1
ATOM 3208 C CA . ILE A 1 395 ? -21.170 -34.305 -12.166 1.00 22.91 393 ILE A CA 1
ATOM 3209 C C . ILE A 1 395 ? -21.311 -33.402 -10.928 1.00 26.29 393 ILE A C 1
ATOM 3210 O O . ILE A 1 395 ? -21.982 -33.775 -9.967 1.00 23.44 393 ILE A O 1
ATOM 3215 N N . GLY A 1 396 ? -20.659 -32.247 -10.950 1.00 22.56 394 GLY A N 1
ATOM 3216 C CA . GLY A 1 396 ? -20.828 -31.253 -9.868 1.00 23.42 394 GLY A CA 1
ATOM 3217 C C . GLY A 1 396 ? -20.399 -31.850 -8.523 1.00 27.57 394 GLY A C 1
ATOM 3218 O O . GLY A 1 396 ? -19.357 -32.500 -8.425 1.00 23.64 394 GLY A O 1
ATOM 3219 N N . ALA A 1 397 ? -21.209 -31.644 -7.492 1.00 31.60 395 ALA A N 1
ATOM 3220 C CA . ALA A 1 397 ? -20.841 -32.083 -6.146 1.00 29.18 395 ALA A CA 1
ATOM 3221 C C . ALA A 1 397 ? -20.882 -33.613 -6.020 1.00 28.54 395 ALA A C 1
ATOM 3222 O O . ALA A 1 397 ? -20.427 -34.182 -5.035 1.00 29.72 395 ALA A O 1
ATOM 3224 N N . LEU A 1 398 ? -21.367 -34.301 -7.054 1.00 26.72 396 LEU A N 1
ATOM 3225 C CA . LEU A 1 398 ? -21.337 -35.752 -7.025 1.00 22.51 396 LEU A CA 1
ATOM 3226 C C . LEU A 1 398 ? -19.895 -36.263 -7.078 1.00 27.84 396 LEU A C 1
ATOM 3227 O O . LEU A 1 398 ? -19.635 -37.445 -6.823 1.00 24.61 396 LEU A O 1
ATOM 3232 N N . SER A 1 399 ? -18.951 -35.373 -7.381 1.00 27.49 397 SER A N 1
ATOM 3233 C CA . SER A 1 399 ? -17.553 -35.776 -7.395 1.00 22.74 397 SER A CA 1
ATOM 3234 C C . SER A 1 399 ? -17.048 -36.056 -5.956 1.00 33.14 397 SER A C 1
ATOM 3235 O O . SER A 1 399 ? -16.108 -36.833 -5.761 1.00 32.72 397 SER A O 1
ATOM 3238 N N . ILE A 1 400 ? -17.665 -35.448 -4.943 1.00 23.28 398 ILE A N 1
ATOM 3239 C CA . ILE A 1 400 ? -17.174 -35.678 -3.589 1.00 19.19 398 ILE A CA 1
ATOM 3240 C C . ILE A 1 400 ? -17.448 -37.111 -3.134 1.00 26.73 398 ILE A C 1
ATOM 3241 O O . ILE A 1 400 ? -18.592 -37.586 -3.152 1.00 30.37 398 ILE A O 1
ATOM 3246 N N . ASN A 1 401 ? -16.367 -37.803 -2.776 1.00 29.09 399 ASN A N 1
ATOM 3247 C CA . ASN A 1 401 ? -16.378 -39.228 -2.465 1.00 28.68 399 ASN A CA 1
ATOM 3248 C C . ASN A 1 401 ? -16.995 -40.078 -3.596 1.00 33.57 399 ASN A C 1
ATOM 3249 O O . ASN A 1 401 ? -17.551 -41.143 -3.327 1.00 21.87 399 ASN A O 1
ATOM 3254 N N . TYR A 1 402 ? -16.905 -39.575 -4.831 1.00 21.67 400 TYR A N 1
ATOM 3255 C CA . TYR A 1 402 ? -17.403 -40.281 -6.021 1.00 28.47 400 TYR A CA 1
ATOM 3256 C C . TYR A 1 402 ? -18.835 -40.723 -5.833 1.00 23.34 400 TYR A C 1
ATOM 3257 O O . TYR A 1 402 ? -19.192 -41.841 -6.213 1.00 21.24 400 TYR A O 1
ATOM 3266 N N . GLN A 1 403 ? -19.630 -39.865 -5.208 1.00 27.27 401 GLN A N 1
ATOM 3267 C CA . GLN A 1 403 ? -21.040 -40.135 -4.926 1.00 27.44 401 GLN A CA 1
ATOM 3268 C C . GLN A 1 403 ? -21.818 -40.446 -6.214 1.00 34.18 401 GLN A C 1
ATOM 3269 O O . GLN A 1 403 ? -22.783 -41.229 -6.203 1.00 30.77 401 GLN A O 1
ATOM 3275 N N . GLY A 1 404 ? -21.367 -39.871 -7.333 1.00 29.27 402 GLY A N 1
ATOM 3276 C CA . GLY A 1 404 ? -21.983 -40.142 -8.621 1.00 22.28 402 GLY A CA 1
ATOM 3277 C C . GLY A 1 404 ? -21.917 -41.613 -9.010 1.00 25.51 402 GLY A C 1
ATOM 3278 O O . GLY A 1 404 ? -22.791 -42.088 -9.721 1.00 29.14 402 GLY A O 1
ATOM 3279 N N . GLN A 1 405 ? -20.901 -42.339 -8.546 1.00 23.35 403 GLN A N 1
ATOM 3280 C CA . GLN A 1 405 ? -20.803 -43.766 -8.839 1.00 21.78 403 GLN A CA 1
ATOM 3281 C C . GLN A 1 405 ? -21.431 -44.631 -7.738 1.00 27.13 403 GLN A C 1
ATOM 3282 O O . GLN A 1 405 ? -21.657 -45.829 -7.926 1.00 26.63 403 GLN A O 1
ATOM 3288 N N . ASN A 1 406 ? -21.749 -44.014 -6.598 1.00 27.64 404 ASN A N 1
ATOM 3289 C CA . ASN A 1 406 ? -22.304 -44.778 -5.464 1.00 27.34 404 ASN A CA 1
ATOM 3290 C C . ASN A 1 406 ? -23.753 -45.217 -5.723 1.00 30.04 404 ASN A C 1
ATOM 3291 O O . ASN A 1 406 ? -24.644 -44.374 -5.804 1.00 34.73 404 ASN A O 1
ATOM 3296 N N . ILE A 1 407 ? -24.009 -46.518 -5.818 1.00 23.63 405 ILE A N 1
ATOM 3297 C CA . ILE A 1 407 ? -25.354 -46.935 -6.189 1.00 26.01 405 ILE A CA 1
ATOM 3298 C C . ILE A 1 407 ? -26.129 -47.579 -5.034 1.00 28.40 405 ILE A C 1
ATOM 3299 O O . ILE A 1 407 ? -27.274 -47.988 -5.199 1.00 36.09 405 ILE A O 1
ATOM 3304 N N . GLY A 1 408 ? -25.522 -47.667 -3.864 1.00 32.82 406 GLY A N 1
ATOM 3305 C CA . GLY A 1 408 ? -26.224 -48.256 -2.731 1.00 35.69 406 GLY A CA 1
ATOM 3306 C C . GLY A 1 408 ? -25.308 -49.033 -1.807 1.00 39.28 406 GLY A C 1
ATOM 3307 O O . GLY A 1 408 ? -24.126 -49.193 -2.075 1.00 39.25 406 GLY A O 1
ATOM 3308 N N . SER A 1 409 ? -25.864 -49.559 -0.722 1.00 42.93 407 SER A N 1
ATOM 3309 C CA . SER A 1 409 ? -25.057 -50.247 0.267 1.00 45.87 407 SER A CA 1
ATOM 3310 C C . SER A 1 409 ? -24.596 -51.638 -0.196 1.00 44.74 407 SER A C 1
ATOM 3311 O O . SER A 1 409 ? -23.414 -51.960 -0.090 1.00 48.81 407 SER A O 1
ATOM 3314 N N . ASP A 1 410 ? -25.517 -52.466 -0.678 1.00 42.94 408 ASP A N 1
ATOM 3315 C CA . ASP A 1 410 ? -25.154 -53.776 -1.224 1.00 44.84 408 ASP A CA 1
ATOM 3316 C C . ASP A 1 410 ? -26.239 -54.294 -2.154 1.00 42.32 408 ASP A C 1
ATOM 3317 O O . ASP A 1 410 ? -27.271 -53.642 -2.307 1.00 45.32 408 ASP A O 1
ATOM 3322 N N . ILE A 1 411 ? -26.028 -55.477 -2.738 1.00 41.84 409 ILE A N 1
ATOM 3323 C CA . ILE A 1 411 ? -26.973 -56.033 -3.705 1.00 45.11 409 ILE A CA 1
ATOM 3324 C C . ILE A 1 411 ? -28.345 -56.190 -3.049 1.00 52.87 409 ILE A C 1
ATOM 3325 O O . ILE A 1 411 ? -29.370 -55.824 -3.626 1.00 51.91 409 ILE A O 1
ATOM 3330 N N . ASN A 1 412 ? -28.356 -56.731 -1.834 1.00 61.11 410 ASN A N 1
ATOM 3331 C CA . ASN A 1 412 ? -29.604 -56.913 -1.093 1.00 64.37 410 ASN A CA 1
ATOM 3332 C C . ASN A 1 412 ? -30.476 -55.666 -0.982 1.00 55.05 410 ASN A C 1
ATOM 3333 O O . ASN A 1 412 ? -31.639 -55.701 -1.353 1.00 55.48 410 ASN A O 1
ATOM 3338 N N . SER A 1 413 ? -29.915 -54.560 -0.506 1.00 52.37 411 SER A N 1
ATOM 3339 C CA . SER A 1 413 ? -30.692 -53.327 -0.369 1.00 51.40 411 SER A CA 1
ATOM 3340 C C . SER A 1 413 ? -31.169 -52.805 -1.720 1.00 55.50 411 SER A C 1
ATOM 3341 O O . SER A 1 413 ? -32.318 -52.382 -1.870 1.00 51.89 411 SER A O 1
ATOM 3344 N N . ILE A 1 414 ? -30.267 -52.832 -2.698 1.00 55.29 412 ILE A N 1
ATOM 3345 C CA . ILE A 1 414 ? -30.586 -52.403 -4.058 1.00 53.46 412 ILE A CA 1
ATOM 3346 C C . ILE A 1 414 ? -31.740 -53.227 -4.634 1.00 57.71 412 ILE A C 1
ATOM 3347 O O . ILE A 1 414 ? -32.696 -52.681 -5.197 1.00 50.51 412 ILE A O 1
ATOM 3352 N N . LYS A 1 415 ? -31.650 -54.544 -4.469 1.00 63.18 413 LYS A N 1
ATOM 3353 C CA . LYS A 1 415 ? -32.664 -55.446 -4.985 1.00 65.56 413 LYS A CA 1
ATOM 3354 C C . LYS A 1 415 ? -34.023 -55.141 -4.356 1.00 68.09 413 LYS A C 1
ATOM 3355 O O . LYS A 1 415 ? -35.044 -55.125 -5.047 1.00 66.73 413 LYS A O 1
ATOM 3361 N N . LYS A 1 416 ? -34.027 -54.884 -3.046 1.00 71.10 414 LYS A N 1
ATOM 3362 C CA . LYS A 1 416 ? -35.262 -54.571 -2.321 1.00 72.81 414 LYS A CA 1
ATOM 3363 C C . LYS A 1 416 ? -35.888 -53.278 -2.836 1.00 69.74 414 LYS A C 1
ATOM 3364 O O . LYS A 1 416 ? -37.093 -53.218 -3.079 1.00 69.03 414 LYS A O 1
ATOM 3370 N N . LEU A 1 417 ? -35.061 -52.247 -2.997 1.00 66.62 415 LEU A N 1
ATOM 3371 C CA . LEU A 1 417 ? -35.533 -50.962 -3.492 1.00 60.90 415 LEU A CA 1
ATOM 3372 C C . LEU A 1 417 ? -36.142 -51.082 -4.881 1.00 62.07 415 LEU A C 1
ATOM 3373 O O . LEU A 1 417 ? -37.188 -50.481 -5.152 1.00 60.63 415 LEU A O 1
ATOM 3378 N N . GLN A 1 418 ? -35.494 -51.855 -5.754 1.00 62.90 416 GLN A N 1
ATOM 3379 C CA . GLN A 1 418 ? -35.986 -52.054 -7.117 1.00 68.64 416 GLN A CA 1
ATOM 3380 C C . GLN A 1 418 ? -37.307 -52.818 -7.094 1.00 78.71 416 GLN A C 1
ATOM 3381 O O . GLN A 1 418 ? -38.199 -52.564 -7.907 1.00 79.53 416 GLN A O 1
ATOM 3387 N N . GLY A 1 419 ? -37.426 -53.741 -6.142 1.00 84.28 417 GLY A N 1
ATOM 3388 C CA . GLY A 1 419 ? -38.661 -54.464 -5.912 1.00 89.80 417 GLY A CA 1
ATOM 3389 C C . GLY A 1 419 ? -39.789 -53.529 -5.519 1.00 92.02 417 GLY A C 1
ATOM 3390 O O . GLY A 1 419 ? -40.927 -53.700 -5.958 1.00 99.27 417 GLY A O 1
ATOM 3391 N N . GLN A 1 420 ? -39.478 -52.553 -4.668 1.00 84.78 418 GLN A N 1
ATOM 3392 C CA . GLN A 1 420 ? -40.468 -51.582 -4.211 1.00 80.03 418 GLN A CA 1
ATOM 3393 C C . GLN A 1 420 ? -40.895 -50.571 -5.274 1.00 80.89 418 GLN A C 1
ATOM 3394 O O . GLN A 1 420 ? -41.831 -49.805 -5.056 1.00 83.81 418 GLN A O 1
ATOM 3400 N N . GLY A 1 421 ? -40.209 -50.546 -6.409 1.00 78.52 419 GLY A N 1
ATOM 3401 C CA . GLY A 1 421 ? -40.582 -49.634 -7.475 1.00 78.47 419 GLY A CA 1
ATOM 3402 C C . GLY A 1 421 ? -39.737 -48.373 -7.488 1.00 75.39 419 GLY A C 1
ATOM 3403 O O . GLY A 1 421 ? -40.014 -47.426 -8.228 1.00 77.33 419 GLY A O 1
ATOM 3404 N N . VAL A 1 422 ? -38.710 -48.346 -6.650 1.00 67.89 420 VAL A N 1
ATOM 3405 C CA . VAL A 1 422 ? -37.766 -47.240 -6.654 1.00 63.80 420 VAL A CA 1
ATOM 3406 C C . VAL A 1 422 ? -36.851 -47.378 -7.865 1.00 63.39 420 VAL A C 1
ATOM 3407 O O . VAL A 1 422 ? -36.023 -48.286 -7.911 1.00 59.84 420 VAL A O 1
ATOM 3411 N N . VAL A 1 423 ? -37.010 -46.498 -8.851 1.00 65.64 421 VAL A N 1
ATOM 3412 C CA . VAL A 1 423 ? -36.208 -46.589 -10.073 1.00 68.16 421 VAL A CA 1
ATOM 3413 C C . VAL A 1 423 ? -34.955 -45.722 -10.009 1.00 62.92 421 VAL A C 1
ATOM 3414 O O . VAL A 1 423 ? -35.002 -44.581 -9.540 1.00 64.42 421 VAL A O 1
ATOM 3418 N N . SER A 1 424 ? -33.841 -46.261 -10.501 1.00 53.14 422 SER A N 1
ATOM 3419 C CA . SER A 1 424 ? -32.644 -45.459 -10.735 1.00 45.62 422 SER A CA 1
ATOM 3420 C C . SER A 1 424 ? -32.460 -45.169 -12.219 1.00 42.92 422 SER A C 1
ATOM 3421 O O . SER A 1 424 ? -32.708 -46.032 -13.065 1.00 42.58 422 SER A O 1
ATOM 3424 N N . ARG A 1 425 ? -32.000 -43.963 -12.528 1.00 35.92 423 ARG A N 1
ATOM 3425 C CA . ARG A 1 425 ? -31.726 -43.609 -13.910 1.00 41.39 423 ARG A CA 1
ATOM 3426 C C . ARG A 1 425 ? -30.236 -43.819 -14.191 1.00 39.13 423 ARG A C 1
ATOM 3427 O O . ARG A 1 425 ? -29.756 -43.618 -15.312 1.00 38.93 423 ARG A O 1
ATOM 3435 N N . VAL A 1 426 ? -29.505 -44.267 -13.175 1.00 37.09 424 VAL A N 1
ATOM 3436 C CA . VAL A 1 426 ? -28.095 -44.551 -13.355 1.00 28.09 424 VAL A CA 1
ATOM 3437 C C . VAL A 1 426 ? -27.875 -46.017 -13.720 1.00 30.65 424 VAL A C 1
ATOM 3438 O O . VAL A 1 426 ? -27.193 -46.310 -14.695 1.00 31.14 424 VAL A O 1
ATOM 3442 N N . VAL A 1 427 ? -28.428 -46.918 -12.901 1.00 33.68 425 VAL A N 1
ATOM 3443 C CA . VAL A 1 427 ? -28.312 -48.369 -13.057 1.00 36.68 425 VAL A CA 1
ATOM 3444 C C . VAL A 1 427 ? -29.635 -49.124 -12.895 1.00 38.07 425 VAL A C 1
ATOM 3445 O O . VAL A 1 427 ? -30.518 -48.684 -12.156 1.00 39.80 425 VAL A O 1
ATOM 3449 N N . ARG A 1 428 ? -29.765 -50.267 -13.577 1.00 38.04 426 ARG A N 1
ATOM 3450 C CA . ARG A 1 428 ? -30.829 -51.241 -13.297 1.00 38.04 426 ARG A CA 1
ATOM 3451 C C . ARG A 1 428 ? -30.221 -52.609 -13.036 1.00 36.59 426 ARG A C 1
ATOM 3452 O O . ARG A 1 428 ? -29.468 -53.123 -13.859 1.00 29.82 426 ARG A O 1
ATOM 3460 N N . LEU A 1 429 ? -30.541 -53.206 -11.893 1.00 31.12 427 LEU A N 1
ATOM 3461 C CA . LEU A 1 429 ? -30.036 -54.541 -11.590 1.00 32.01 427 LEU A CA 1
ATOM 3462 C C . LEU A 1 429 ? -30.648 -55.544 -12.575 1.00 36.35 427 LEU A C 1
ATOM 3463 O O . LEU A 1 429 ? -31.854 -55.537 -12.782 1.00 43.11 427 LEU A O 1
ATOM 3468 N N . CYS A 1 430 ? -29.812 -56.364 -13.210 1.00 38.59 428 CYS A N 1
ATOM 3469 C CA . CYS A 1 430 ? -30.265 -57.347 -14.196 1.00 41.15 428 CYS A CA 1
ATOM 3470 C C . CYS A 1 430 ? -30.883 -58.555 -13.520 1.00 52.28 428 CYS A C 1
ATOM 3471 O O . CYS A 1 430 ? -30.539 -58.863 -12.384 1.00 54.30 428 CYS A O 1
ATOM 3474 N N . SER A 1 431 ? -31.788 -59.237 -14.219 1.00 63.70 429 SER A N 1
ATOM 3475 C CA . SER A 1 431 ? -32.412 -60.457 -13.700 1.00 76.77 429 SER A CA 1
ATOM 3476 C C . SER A 1 431 ? -31.380 -61.505 -13.280 1.00 77.69 429 SER A C 1
ATOM 3477 O O . SER A 1 431 ? -30.888 -62.277 -14.104 1.00 78.02 429 SER A O 1
ATOM 3480 N N . MET B 1 3 ? -6.927 -19.375 -22.167 1.00 69.97 1 MET B N 1
ATOM 3481 C CA . MET B 1 3 ? -7.653 -18.219 -22.699 1.00 69.94 1 MET B CA 1
ATOM 3482 C C . MET B 1 3 ? -9.157 -18.485 -22.919 1.00 60.62 1 MET B C 1
ATOM 3483 O O . MET B 1 3 ? -9.971 -17.606 -22.614 1.00 49.35 1 MET B O 1
ATOM 3488 N N . PRO B 1 4 ? -9.540 -19.680 -23.439 1.00 58.80 2 PRO B N 1
ATOM 3489 C CA . PRO B 1 4 ? -10.987 -19.948 -23.427 1.00 52.06 2 PRO B CA 1
ATOM 3490 C C . PRO B 1 4 ? -11.502 -20.057 -21.991 1.00 47.73 2 PRO B C 1
ATOM 3491 O O . PRO B 1 4 ? -10.767 -20.547 -21.130 1.00 45.96 2 PRO B O 1
ATOM 3495 N N . VAL B 1 5 ? -12.739 -19.635 -21.747 1.00 34.25 3 VAL B N 1
ATOM 3496 C CA . VAL B 1 5 ? -13.268 -19.652 -20.397 1.00 34.04 3 VAL B CA 1
ATOM 3497 C C . VAL B 1 5 ? -13.542 -21.090 -19.969 1.00 35.30 3 VAL B C 1
ATOM 3498 O O . VAL B 1 5 ? -13.556 -22.012 -20.802 1.00 31.31 3 VAL B O 1
ATOM 3502 N N . VAL B 1 6 ? -13.718 -21.255 -18.659 1.00 33.15 4 VAL B N 1
ATOM 3503 C CA . VAL B 1 6 ? -14.110 -22.508 -18.042 1.00 27.12 4 VAL B CA 1
ATOM 3504 C C . VAL B 1 6 ? -15.611 -22.560 -17.784 1.00 25.80 4 VAL B C 1
ATOM 3505 O O . VAL B 1 6 ? -16.197 -21.655 -17.196 1.00 30.37 4 VAL B O 1
ATOM 3509 N N . ILE B 1 7 ? -16.253 -23.612 -18.254 1.00 22.60 5 ILE B N 1
ATOM 3510 C CA . ILE B 1 7 ? -17.654 -23.817 -17.976 1.00 20.30 5 ILE B CA 1
ATOM 3511 C C . ILE B 1 7 ? -17.763 -24.756 -16.773 1.00 28.37 5 ILE B C 1
ATOM 3512 O O . ILE B 1 7 ? -17.249 -25.878 -16.821 1.00 26.33 5 ILE B O 1
ATOM 3517 N N . ASN B 1 8 ? -18.400 -24.284 -15.688 1.00 25.83 6 ASN B N 1
ATOM 3518 C CA . ASN B 1 8 ? -18.603 -25.097 -14.484 1.00 23.82 6 ASN B CA 1
ATOM 3519 C C . ASN B 1 8 ? -19.850 -25.969 -14.546 1.00 27.81 6 ASN B C 1
ATOM 3520 O O . ASN B 1 8 ? -20.846 -25.583 -15.152 1.00 30.99 6 ASN B O 1
ATOM 3525 N N . SER B 1 9 ? -19.825 -27.125 -13.881 1.00 28.54 7 SER B N 1
ATOM 3526 C CA . SER B 1 9 ? -20.996 -27.985 -13.780 1.00 22.68 7 SER B CA 1
ATOM 3527 C C . SER B 1 9 ? -21.529 -28.109 -12.349 1.00 24.70 7 SER B C 1
ATOM 3528 O O . SER B 1 9 ? -20.770 -28.075 -11.405 1.00 26.97 7 SER B O 1
ATOM 3531 N N . PHE B 1 10 ? -22.835 -28.292 -12.214 1.00 22.65 8 PHE B N 1
ATOM 3532 C CA . PHE B 1 10 ? -23.480 -28.377 -10.915 1.00 27.02 8 PHE B CA 1
ATOM 3533 C C . PHE B 1 10 ? -24.846 -28.999 -11.087 1.00 32.70 8 PHE B C 1
ATOM 3534 O O . PHE B 1 10 ? -25.478 -28.872 -12.140 1.00 30.95 8 PHE B O 1
ATOM 3542 N N . ASN B 1 11 ? -25.329 -29.622 -10.021 1.00 27.93 9 ASN B N 1
ATOM 3543 C CA . ASN B 1 11 ? -26.712 -30.061 -9.944 1.00 22.94 9 ASN B CA 1
ATOM 3544 C C . ASN B 1 11 ? -27.511 -29.082 -9.102 1.00 28.25 9 ASN B C 1
ATOM 3545 O O . ASN B 1 11 ? -26.956 -28.420 -8.207 1.00 24.15 9 ASN B O 1
ATOM 3550 N N . TYR B 1 12 ? -28.813 -28.988 -9.370 1.00 24.72 10 TYR B N 1
ATOM 3551 C CA . TYR B 1 12 ? -29.636 -28.019 -8.701 1.00 23.85 10 TYR B CA 1
ATOM 3552 C C . TYR B 1 12 ? -29.594 -28.215 -7.194 1.00 27.16 10 TYR B C 1
ATOM 3553 O O . TYR B 1 12 ? -29.558 -27.251 -6.454 1.00 26.08 10 TYR B O 1
ATOM 3562 N N . ASP B 1 13 ? -29.515 -29.470 -6.757 1.00 29.65 11 ASP B N 1
ATOM 3563 C CA . ASP B 1 13 ? -29.542 -29.781 -5.322 1.00 33.11 11 ASP B CA 1
ATOM 3564 C C . ASP B 1 13 ? -28.186 -29.776 -4.628 1.00 32.35 11 ASP B C 1
ATOM 3565 O O . ASP B 1 13 ? -28.113 -30.061 -3.427 1.00 34.44 11 ASP B O 1
ATOM 3570 N N . ASP B 1 14 ? -27.117 -29.463 -5.350 1.00 27.81 12 ASP B N 1
ATOM 3571 C CA . ASP B 1 14 ? -25.803 -29.348 -4.715 1.00 27.92 12 ASP B CA 1
ATOM 3572 C C . ASP B 1 14 ? -25.865 -28.267 -3.629 1.00 30.01 12 ASP B C 1
ATOM 3573 O O . ASP B 1 14 ? -26.534 -27.263 -3.800 1.00 28.49 12 ASP B O 1
ATOM 3578 N N . PRO B 1 15 ? -25.153 -28.471 -2.521 1.00 31.99 13 PRO B N 1
ATOM 3579 C CA . PRO B 1 15 ? -25.227 -27.441 -1.455 1.00 28.36 13 PRO B CA 1
ATOM 3580 C C . PRO B 1 15 ? -24.570 -26.112 -1.847 1.00 25.73 13 PRO B C 1
ATOM 3581 O O . PRO B 1 15 ? -23.661 -26.092 -2.689 1.00 23.87 13 PRO B O 1
ATOM 3585 N N . VAL B 1 16 ? -25.016 -25.013 -1.238 1.00 28.45 14 VAL B N 1
ATOM 3586 C CA . VAL B 1 16 ? -24.373 -23.710 -1.440 1.00 23.97 14 VAL B CA 1
ATOM 3587 C C . VAL B 1 16 ? -22.917 -23.862 -1.059 1.00 27.16 14 VAL B C 1
ATOM 3588 O O . VAL B 1 16 ? -22.596 -24.620 -0.131 1.00 29.35 14 VAL B O 1
ATOM 3592 N N . ASN B 1 17 ? -22.024 -23.181 -1.758 1.00 24.21 15 ASN B N 1
ATOM 3593 C CA . ASN B 1 17 ? -20.617 -23.390 -1.478 1.00 28.64 15 ASN B CA 1
ATOM 3594 C C . ASN B 1 17 ? -19.849 -22.072 -1.444 1.00 28.31 15 ASN B C 1
ATOM 3595 O O . ASN B 1 17 ? -18.632 -22.076 -1.518 1.00 36.64 15 ASN B O 1
ATOM 3600 N N . ASP B 1 18 ? -20.571 -20.950 -1.334 1.00 36.84 16 ASP B N 1
ATOM 3601 C CA . ASP B 1 18 ? -19.985 -19.595 -1.249 1.00 30.87 16 ASP B CA 1
ATOM 3602 C C . ASP B 1 18 ? -19.046 -19.267 -2.411 1.00 33.72 16 ASP B C 1
ATOM 3603 O O . ASP B 1 18 ? -18.240 -18.357 -2.310 1.00 36.41 16 ASP B O 1
ATOM 3608 N N . ASN B 1 19 ? -19.181 -19.980 -3.524 1.00 36.08 17 ASN B N 1
ATOM 3609 C CA . ASN B 1 19 ? -18.286 -19.808 -4.661 1.00 36.92 17 ASN B CA 1
ATOM 3610 C C . ASN B 1 19 ? -19.041 -19.887 -5.995 1.00 37.03 17 ASN B C 1
ATOM 3611 O O . ASN B 1 19 ? -19.317 -18.858 -6.606 1.00 35.85 17 ASN B O 1
ATOM 3616 N N . THR B 1 20 ? -19.407 -21.098 -6.422 1.00 35.74 18 THR B N 1
ATOM 3617 C CA . THR B 1 20 ? -20.179 -21.268 -7.660 1.00 37.33 18 THR B CA 1
ATOM 3618 C C . THR B 1 20 ? -21.675 -21.431 -7.410 1.00 30.43 18 THR B C 1
ATOM 3619 O O . THR B 1 20 ? -22.478 -21.337 -8.351 1.00 25.48 18 THR B O 1
ATOM 3623 N N . ILE B 1 21 ? -22.056 -21.664 -6.150 1.00 18.48 19 ILE B N 1
ATOM 3624 C CA . ILE B 1 21 ? -23.459 -21.810 -5.828 1.00 20.84 19 ILE B CA 1
ATOM 3625 C C . ILE B 1 21 ? -23.721 -20.934 -4.608 1.00 28.88 19 ILE B C 1
ATOM 3626 O O . ILE B 1 21 ? -23.173 -21.209 -3.526 1.00 33.21 19 ILE B O 1
ATOM 3631 N N . ILE B 1 22 ? -24.499 -19.865 -4.787 1.00 27.38 20 ILE B N 1
ATOM 3632 C CA . ILE B 1 22 ? -24.800 -18.964 -3.649 1.00 27.38 20 ILE B CA 1
ATOM 3633 C C . ILE B 1 22 ? -26.228 -18.436 -3.724 1.00 27.41 20 ILE B C 1
ATOM 3634 O O . ILE B 1 22 ? -26.815 -18.405 -4.793 1.00 31.98 20 ILE B O 1
ATOM 3639 N N . TYR B 1 23 ? -26.799 -17.965 -2.620 1.00 29.61 21 TYR B N 1
ATOM 3640 C CA . TYR B 1 23 ? -28.067 -17.264 -2.734 1.00 25.86 21 TYR B CA 1
ATOM 3641 C C . TYR B 1 23 ? -27.789 -15.793 -3.025 1.00 24.95 21 TYR B C 1
ATOM 3642 O O . TYR B 1 23 ? -26.978 -15.134 -2.355 1.00 26.93 21 TYR B O 1
ATOM 3651 N N . ILE B 1 24 ? -28.457 -15.262 -4.042 1.00 23.80 22 ILE B N 1
ATOM 3652 C CA . ILE B 1 24 ? -28.244 -13.863 -4.379 1.00 23.54 22 ILE B CA 1
ATOM 3653 C C . ILE B 1 24 ? -29.513 -13.041 -4.443 1.00 19.26 22 ILE B C 1
ATOM 3654 O O . ILE B 1 24 ? -30.611 -13.554 -4.671 1.00 25.32 22 ILE B O 1
ATOM 3659 N N . ARG B 1 25 ? -29.347 -11.750 -4.175 1.00 21.71 23 ARG B N 1
ATOM 3660 C CA . ARG B 1 25 ? -30.415 -10.788 -4.290 1.00 19.59 23 ARG B CA 1
ATOM 3661 C C . ARG B 1 25 ? -30.270 -10.091 -5.651 1.00 22.96 23 ARG B C 1
ATOM 3662 O O . ARG B 1 25 ? -29.395 -9.236 -5.798 1.00 17.17 23 ARG B O 1
ATOM 3670 N N . PRO B 1 26 ? -31.078 -10.503 -6.651 1.00 21.27 24 PRO B N 1
ATOM 3671 C CA . PRO B 1 26 ? -30.864 -9.902 -7.992 1.00 18.20 24 PRO B CA 1
ATOM 3672 C C . PRO B 1 26 ? -31.330 -8.451 -8.069 1.00 22.99 24 PRO B C 1
ATOM 3673 O O . PRO B 1 26 ? -32.081 -7.948 -7.220 1.00 24.89 24 PRO B O 1
ATOM 3677 N N . PRO B 1 27 ? -30.863 -7.723 -9.103 1.00 27.21 25 PRO B N 1
ATOM 3678 C CA . PRO B 1 27 ? -31.294 -6.327 -9.216 1.00 24.36 25 PRO B CA 1
ATOM 3679 C C . PRO B 1 27 ? -32.814 -6.124 -9.167 1.00 26.60 25 PRO B C 1
ATOM 3680 O O . PRO B 1 27 ? -33.568 -6.918 -9.738 1.00 28.02 25 PRO B O 1
ATOM 3684 N N . TYR B 1 28 ? -33.234 -5.073 -8.454 1.00 31.36 26 TYR B N 1
ATOM 3685 C CA . TYR B 1 28 ? -34.652 -4.692 -8.236 1.00 34.25 26 TYR B CA 1
ATOM 3686 C C . TYR B 1 28 ? -35.327 -5.462 -7.087 1.00 38.88 26 TYR B C 1
ATOM 3687 O O . TYR B 1 28 ? -36.504 -5.217 -6.776 1.00 37.06 26 TYR B O 1
ATOM 3696 N N . TYR B 1 29 ? -34.588 -6.370 -6.447 1.00 30.17 27 TYR B N 1
ATOM 3697 C CA . TYR B 1 29 ? -35.120 -7.086 -5.291 1.00 18.38 27 TYR B CA 1
ATOM 3698 C C . TYR B 1 29 ? -34.580 -6.497 -3.998 1.00 23.83 27 TYR B C 1
ATOM 3699 O O . TYR B 1 29 ? -34.680 -7.116 -2.929 1.00 28.63 27 TYR B O 1
ATOM 3708 N N . GLU B 1 30 ? -34.046 -5.276 -4.090 1.00 26.37 28 GLU B N 1
ATOM 3709 C CA . GLU B 1 30 ? -33.390 -4.626 -2.953 1.00 29.27 28 GLU B CA 1
ATOM 3710 C C . GLU B 1 30 ? -34.369 -4.371 -1.816 1.00 36.04 28 GLU B C 1
ATOM 3711 O O . GLU B 1 30 ? -34.048 -4.643 -0.658 1.00 39.99 28 GLU B O 1
ATOM 3717 N N . THR B 1 31 ? -35.546 -3.840 -2.133 1.00 41.68 29 THR B N 1
ATOM 3718 C CA . THR B 1 31 ? -36.489 -3.467 -1.078 1.00 49.07 29 THR B CA 1
ATOM 3719 C C . THR B 1 31 ? -37.169 -4.694 -0.449 1.00 47.97 29 THR B C 1
ATOM 3720 O O . THR B 1 31 ? -37.240 -4.802 0.779 1.00 47.36 29 THR B O 1
ATOM 3724 N N . SER B 1 32 ? -37.639 -5.622 -1.283 1.00 39.45 30 SER B N 1
ATOM 3725 C CA . SER B 1 32 ? -38.262 -6.854 -0.769 1.00 39.64 30 SER B CA 1
ATOM 3726 C C . SER B 1 32 ? -37.230 -7.759 -0.116 1.00 42.30 30 SER B C 1
ATOM 3727 O O . SER B 1 32 ? -37.572 -8.613 0.717 1.00 46.28 30 SER B O 1
ATOM 3730 N N . ASN B 1 33 ? -35.965 -7.546 -0.482 1.00 35.20 31 ASN B N 1
ATOM 3731 C CA . ASN B 1 33 ? -34.859 -8.310 0.047 1.00 34.84 31 ASN B CA 1
ATOM 3732 C C . ASN B 1 33 ? -34.980 -9.829 -0.180 1.00 30.30 31 ASN B C 1
ATOM 3733 O O . ASN B 1 33 ? -34.780 -10.626 0.733 1.00 33.68 31 ASN B O 1
ATOM 3738 N N . THR B 1 34 ? -35.310 -10.216 -1.409 1.00 21.82 32 THR B N 1
ATOM 3739 C CA . THR B 1 34 ? -35.516 -11.605 -1.753 1.00 23.50 32 THR B CA 1
ATOM 3740 C C . THR B 1 34 ? -34.273 -12.267 -2.391 1.00 30.29 32 THR B C 1
ATOM 3741 O O . THR B 1 34 ? -33.658 -11.726 -3.323 1.00 27.41 32 THR B O 1
ATOM 3745 N N . TYR B 1 35 ? -33.918 -13.448 -1.885 1.00 28.88 33 TYR B N 1
ATOM 3746 C CA . TYR B 1 35 ? -32.734 -14.148 -2.363 1.00 30.55 33 TYR B CA 1
ATOM 3747 C C . TYR B 1 35 ? -33.091 -15.403 -3.144 1.00 29.10 33 TYR B C 1
ATOM 3748 O O . TYR B 1 35 ? -34.071 -16.091 -2.841 1.00 30.22 33 TYR B O 1
ATOM 3757 N N . PHE B 1 36 ? -32.259 -15.689 -4.136 1.00 24.87 34 PHE B N 1
ATOM 3758 C CA . PHE B 1 36 ? -32.458 -16.836 -5.045 1.00 24.22 34 PHE B CA 1
ATOM 3759 C C . PHE B 1 36 ? -31.197 -17.674 -5.170 1.00 21.26 34 PHE B C 1
ATOM 3760 O O . PHE B 1 36 ? -30.097 -17.116 -5.301 1.00 22.98 34 PHE B O 1
ATOM 3768 N N . LYS B 1 37 ? -31.351 -19.004 -5.206 1.00 22.97 35 LYS B N 1
ATOM 3769 C CA . LYS B 1 37 ? -30.232 -19.900 -5.408 1.00 23.78 35 LYS B CA 1
ATOM 3770 C C . LYS B 1 37 ? -29.665 -19.758 -6.825 1.00 22.48 35 LYS B C 1
ATOM 3771 O O . LYS B 1 37 ? -30.386 -19.925 -7.816 1.00 25.93 35 LYS B O 1
ATOM 3777 N N . ALA B 1 38 ? -28.381 -19.453 -6.928 1.00 23.94 36 ALA B N 1
ATOM 3778 C CA . ALA B 1 38 ? -27.790 -19.150 -8.237 1.00 24.09 36 ALA B CA 1
ATOM 3779 C C . ALA B 1 38 ? -26.489 -19.882 -8.465 1.00 28.07 36 ALA B C 1
ATOM 3780 O O . ALA B 1 38 ? -25.774 -20.288 -7.511 1.00 21.35 36 ALA B O 1
ATOM 3782 N N . PHE B 1 39 ? -26.202 -20.093 -9.755 1.00 22.08 37 PHE B N 1
ATOM 3783 C CA . PHE B 1 39 ? -25.167 -20.973 -10.184 1.00 19.14 37 PHE B CA 1
ATOM 3784 C C . PHE B 1 39 ? -24.270 -20.244 -11.165 1.00 23.46 37 PHE B C 1
ATOM 3785 O O . PHE B 1 39 ? -24.752 -19.736 -12.176 1.00 19.18 37 PHE B O 1
ATOM 3793 N N . GLN B 1 40 ? -22.970 -20.205 -10.861 1.00 22.90 38 GLN B N 1
ATOM 3794 C CA . GLN B 1 40 ? -22.009 -19.468 -11.671 1.00 29.06 38 GLN B CA 1
ATOM 3795 C C . GLN B 1 40 ? -21.494 -20.382 -12.780 1.00 19.91 38 GLN B C 1
ATOM 3796 O O . GLN B 1 40 ? -20.595 -21.141 -12.581 1.00 27.98 38 GLN B O 1
ATOM 3802 N N . ILE B 1 41 ? -22.123 -20.301 -13.939 1.00 24.29 39 ILE B N 1
ATOM 3803 C CA . ILE B 1 41 ? -21.838 -21.179 -15.071 1.00 23.29 39 ILE B CA 1
ATOM 3804 C C . ILE B 1 41 ? -20.449 -20.883 -15.651 1.00 26.54 39 ILE B C 1
ATOM 3805 O O . ILE B 1 41 ? -19.769 -21.761 -16.177 1.00 31.73 39 ILE B O 1
ATOM 3810 N N . MET B 1 42 ? -20.051 -19.618 -15.589 1.00 23.36 40 MET B N 1
ATOM 3811 C CA . MET B 1 42 ? -18.719 -19.190 -15.980 1.00 21.97 40 MET B CA 1
ATOM 3812 C C . MET B 1 42 ? -18.479 -17.895 -15.232 1.00 23.98 40 MET B C 1
ATOM 3813 O O . MET B 1 42 ? -19.415 -17.336 -14.684 1.00 23.90 40 MET B O 1
ATOM 3818 N N . ASP B 1 43 ? -17.232 -17.441 -15.203 1.00 27.04 41 ASP B N 1
ATOM 3819 C CA A ASP B 1 43 ? -16.877 -16.231 -14.468 0.53 30.19 41 ASP B CA 1
ATOM 3820 C CA B ASP B 1 43 ? -16.777 -16.231 -14.468 0.47 31.11 41 ASP B CA 1
ATOM 3821 C C . ASP B 1 43 ? -17.783 -15.055 -14.857 1.00 33.51 41 ASP B C 1
ATOM 3822 O O . ASP B 1 43 ? -17.976 -14.785 -16.039 1.00 26.81 41 ASP B O 1
ATOM 3831 N N . ASN B 1 44 ? -18.387 -14.411 -13.847 1.00 24.74 42 ASN B N 1
ATOM 3832 C CA . ASN B 1 44 ? -19.267 -13.237 -14.000 1.00 25.74 42 ASN B CA 1
ATOM 3833 C C . ASN B 1 44 ? -20.640 -13.522 -14.613 1.00 29.30 42 ASN B C 1
ATOM 3834 O O . ASN B 1 44 ? -21.362 -12.593 -14.938 1.00 26.87 42 ASN B O 1
ATOM 3839 N N . VAL B 1 45 ? -20.992 -14.795 -14.782 1.00 20.24 43 VAL B N 1
ATOM 3840 C CA . VAL B 1 45 ? -22.312 -15.142 -15.288 1.00 23.36 43 VAL B CA 1
ATOM 3841 C C . VAL B 1 45 ? -23.055 -16.086 -14.342 1.00 23.50 43 VAL B C 1
ATOM 3842 O O . VAL B 1 45 ? -22.577 -17.184 -14.041 1.00 23.30 43 VAL B O 1
ATOM 3846 N N . TRP B 1 46 ? -24.241 -15.668 -13.917 1.00 23.64 44 TRP B N 1
ATOM 3847 C CA . TRP B 1 46 ? -25.037 -16.442 -12.968 1.00 23.47 44 TRP B CA 1
ATOM 3848 C C . TRP B 1 46 ? -26.334 -16.869 -13.621 1.00 20.59 44 TRP B C 1
ATOM 3849 O O . TRP B 1 46 ? -26.958 -16.094 -14.334 1.00 19.31 44 TRP B O 1
ATOM 3860 N N . ILE B 1 47 ? -26.728 -18.108 -13.361 1.00 18.40 45 ILE B N 1
ATOM 3861 C CA . ILE B 1 47 ? -28.021 -18.637 -13.780 1.00 23.55 45 ILE B CA 1
ATOM 3862 C C . ILE B 1 47 ? -28.925 -18.838 -12.572 1.00 25.39 45 ILE B C 1
ATOM 3863 O O . ILE B 1 47 ? -28.489 -19.376 -11.531 1.00 22.41 45 ILE B O 1
ATOM 3868 N N . ILE B 1 48 ? -30.147 -18.338 -12.689 1.00 19.77 46 ILE B N 1
ATOM 3869 C CA . ILE B 1 48 ? -31.226 -18.657 -11.741 1.00 21.08 46 ILE B CA 1
ATOM 3870 C C . ILE B 1 48 ? -32.303 -19.408 -12.480 1.00 21.46 46 ILE B C 1
ATOM 3871 O O . ILE B 1 48 ? -33.072 -18.790 -13.214 1.00 23.11 46 ILE B O 1
ATOM 3876 N N . PRO B 1 49 ? -32.361 -20.746 -12.304 1.00 25.06 47 PRO B N 1
ATOM 3877 C CA . PRO B 1 49 ? -33.228 -21.579 -13.163 1.00 31.62 47 PRO B CA 1
ATOM 3878 C C . PRO B 1 49 ? -34.679 -21.623 -12.696 1.00 25.49 47 PRO B C 1
ATOM 3879 O O . PRO B 1 49 ? -35.225 -22.696 -12.447 1.00 30.47 47 PRO B O 1
ATOM 3883 N N . GLU B 1 50 ? -35.281 -20.450 -12.583 1.00 19.46 48 GLU B N 1
ATOM 3884 C CA . GLU B 1 50 ? -36.652 -20.278 -12.144 1.00 27.85 48 GLU B CA 1
ATOM 3885 C C . GLU B 1 50 ? -37.308 -19.363 -13.151 1.00 25.08 48 GLU B C 1
ATOM 3886 O O . GLU B 1 50 ? -36.606 -18.676 -13.881 1.00 27.26 48 GLU B O 1
ATOM 3892 N N . ARG B 1 51 ? -38.631 -19.334 -13.170 1.00 21.67 49 ARG B N 1
ATOM 3893 C CA . ARG B 1 51 ? -39.372 -18.410 -14.016 1.00 29.50 49 ARG B CA 1
ATOM 3894 C C . ARG B 1 51 ? -39.119 -16.972 -13.597 1.00 35.78 49 ARG B C 1
ATOM 3895 O O . ARG B 1 51 ? -39.047 -16.668 -12.401 1.00 28.20 49 ARG B O 1
ATOM 3903 N N . TYR B 1 52 ? -38.969 -16.091 -14.585 1.00 33.15 50 TYR B N 1
ATOM 3904 C CA . TYR B 1 52 ? -38.875 -14.659 -14.315 1.00 31.62 50 TYR B CA 1
ATOM 3905 C C . TYR B 1 52 ? -40.274 -14.130 -13.966 1.00 36.32 50 TYR B C 1
ATOM 3906 O O . TYR B 1 52 ? -41.206 -14.244 -14.762 1.00 36.54 50 TYR B O 1
ATOM 3915 N N . ARG B 1 53 ? -40.429 -13.518 -12.789 1.00 35.94 51 ARG B N 1
ATOM 3916 C CA . ARG B 1 53 ? -41.745 -13.078 -12.346 1.00 31.10 51 ARG B CA 1
ATOM 3917 C C . ARG B 1 53 ? -41.805 -11.586 -11.953 1.00 36.35 51 ARG B C 1
ATOM 3918 O O . ARG B 1 53 ? -42.888 -11.058 -11.739 1.00 38.45 51 ARG B O 1
ATOM 3926 N N . LEU B 1 54 ? -40.656 -10.919 -11.878 1.00 40.58 52 LEU B N 1
ATOM 3927 C CA . LEU B 1 54 ? -40.593 -9.535 -11.384 1.00 43.78 52 LEU B CA 1
ATOM 3928 C C . LEU B 1 54 ? -41.409 -8.524 -12.196 1.00 38.93 52 LEU B C 1
ATOM 3929 O O . LEU B 1 54 ? -41.226 -8.377 -13.405 1.00 39.99 52 LEU B O 1
ATOM 3934 N N . GLY B 1 55 ? -42.298 -7.814 -11.512 1.00 42.60 53 GLY B N 1
ATOM 3935 C CA . GLY B 1 55 ? -43.069 -6.753 -12.135 1.00 45.56 53 GLY B CA 1
ATOM 3936 C C . GLY B 1 55 ? -44.147 -7.279 -13.058 1.00 51.65 53 GLY B C 1
ATOM 3937 O O . GLY B 1 55 ? -44.749 -6.518 -13.814 1.00 54.47 53 GLY B O 1
ATOM 3938 N N . ILE B 1 56 ? -44.395 -8.583 -12.994 1.00 49.44 54 ILE B N 1
ATOM 3939 C CA . ILE B 1 56 ? -45.330 -9.214 -13.907 1.00 49.13 54 ILE B CA 1
ATOM 3940 C C . ILE B 1 56 ? -46.584 -9.696 -13.192 1.00 47.54 54 ILE B C 1
ATOM 3941 O O . ILE B 1 56 ? -46.507 -10.410 -12.197 1.00 50.86 54 ILE B O 1
ATOM 3946 N N . ASP B 1 57 ? -47.734 -9.262 -13.693 1.00 47.40 55 ASP B N 1
ATOM 3947 C CA . ASP B 1 57 ? -49.037 -9.738 -13.247 1.00 52.93 55 ASP B CA 1
ATOM 3948 C C . ASP B 1 57 ? -49.118 -11.265 -13.324 1.00 51.95 55 ASP B C 1
ATOM 3949 O O . ASP B 1 57 ? -48.989 -11.846 -14.405 1.00 47.43 55 ASP B O 1
ATOM 3954 N N . PRO B 1 58 ? -49.328 -11.922 -12.170 1.00 53.49 56 PRO B N 1
ATOM 3955 C CA . PRO B 1 58 ? -49.291 -13.387 -12.092 1.00 50.42 56 PRO B CA 1
ATOM 3956 C C . PRO B 1 58 ? -50.341 -14.094 -12.939 1.00 53.18 56 PRO B C 1
ATOM 3957 O O . PRO B 1 58 ? -50.160 -15.263 -13.268 1.00 59.89 56 PRO B O 1
ATOM 3961 N N . SER B 1 59 ? -51.415 -13.400 -13.291 1.00 56.77 57 SER B N 1
ATOM 3962 C CA . SER B 1 59 ? -52.493 -14.015 -14.056 1.00 55.51 57 SER B CA 1
ATOM 3963 C C . SER B 1 59 ? -52.059 -14.289 -15.492 1.00 52.79 57 SER B C 1
ATOM 3964 O O . SER B 1 59 ? -52.672 -15.092 -16.205 1.00 57.92 57 SER B O 1
ATOM 3967 N N . LEU B 1 60 ? -50.991 -13.622 -15.911 1.00 49.06 58 LEU B N 1
ATOM 3968 C CA . LEU B 1 60 ? -50.470 -13.765 -17.261 1.00 47.62 58 LEU B CA 1
ATOM 3969 C C . LEU B 1 60 ? -49.769 -15.107 -17.475 1.00 40.34 58 LEU B C 1
ATOM 3970 O O . LEU B 1 60 ? -49.546 -15.513 -18.609 1.00 40.15 58 LEU B O 1
ATOM 3975 N N . PHE B 1 61 ? -49.410 -15.783 -16.387 1.00 39.78 59 PHE B N 1
ATOM 3976 C CA . PHE B 1 61 ? -48.742 -17.079 -16.489 1.00 49.02 59 PHE B CA 1
ATOM 3977 C C . PHE B 1 61 ? -49.718 -18.189 -16.877 1.00 55.72 59 PHE B C 1
ATOM 3978 O O . PHE B 1 61 ? -49.320 -19.228 -17.419 1.00 53.85 59 PHE B O 1
ATOM 3986 N N . ASN B 1 62 ? -51.001 -17.964 -16.629 1.00 59.35 60 ASN B N 1
ATOM 3987 C CA . ASN B 1 62 ? -51.983 -18.985 -16.948 1.00 61.12 60 ASN B CA 1
ATOM 3988 C C . ASN B 1 62 ? -53.193 -18.432 -17.692 1.00 61.13 60 ASN B C 1
ATOM 3989 O O . ASN B 1 62 ? -54.309 -18.459 -17.171 1.00 60.80 60 ASN B O 1
ATOM 3994 N N . PRO B 1 63 ? -52.977 -17.939 -18.921 1.00 59.10 61 PRO B N 1
ATOM 3995 C CA . PRO B 1 63 ? -54.070 -17.306 -19.663 1.00 66.39 61 PRO B CA 1
ATOM 3996 C C . PRO B 1 63 ? -55.159 -18.315 -20.033 1.00 77.09 61 PRO B C 1
ATOM 3997 O O . PRO B 1 63 ? -54.841 -19.482 -20.273 1.00 73.81 61 PRO B O 1
ATOM 4001 N N . PRO B 1 64 ? -56.430 -17.873 -20.076 1.00 87.17 62 PRO B N 1
ATOM 4002 C CA . PRO B 1 64 ? -57.540 -18.773 -20.414 1.00 92.25 62 PRO B CA 1
ATOM 4003 C C . PRO B 1 64 ? -57.482 -19.243 -21.866 1.00 94.58 62 PRO B C 1
ATOM 4004 O O . PRO B 1 64 ? -56.779 -18.635 -22.676 1.00 92.81 62 PRO B O 1
ATOM 4008 N N . VAL B 1 65 ? -58.212 -20.315 -22.177 1.00 95.07 63 VAL B N 1
ATOM 4009 C CA . VAL B 1 65 ? -58.185 -20.938 -23.502 1.00 96.40 63 VAL B CA 1
ATOM 4010 C C . VAL B 1 65 ? -58.587 -19.953 -24.611 1.00 101.57 63 VAL B C 1
ATOM 4011 O O . VAL B 1 65 ? -58.001 -19.956 -25.698 1.00 102.53 63 VAL B O 1
ATOM 4015 N N . SER B 1 66 ? -59.593 -19.136 -24.366 1.00 104.62 64 SER B N 1
ATOM 4016 C CA . SER B 1 66 ? -60.010 -18.179 -25.368 1.00 106.80 64 SER B CA 1
ATOM 4017 C C . SER B 1 66 ? -58.861 -17.240 -25.601 1.00 109.43 64 SER B C 1
ATOM 4018 O O . SER B 1 66 ? -58.528 -16.904 -26.721 1.00 106.19 64 SER B O 1
ATOM 4021 N N . LEU B 1 67 ? -58.237 -16.834 -24.512 1.00 113.84 65 LEU B N 1
ATOM 4022 C CA . LEU B 1 67 ? -57.131 -15.892 -24.583 1.00 112.16 65 LEU B CA 1
ATOM 4023 C C . LEU B 1 67 ? -55.932 -16.446 -25.333 1.00 107.79 65 LEU B C 1
ATOM 4024 O O . LEU B 1 67 ? -55.280 -15.729 -26.086 1.00 104.74 65 LEU B O 1
ATOM 4029 N N . LYS B 1 68 ? -55.647 -17.726 -25.120 1.00 106.53 66 LYS B N 1
ATOM 4030 C CA . LYS B 1 68 ? -54.469 -18.381 -25.706 1.00 103.48 66 LYS B CA 1
ATOM 4031 C C . LYS B 1 68 ? -54.378 -18.494 -27.240 1.00 107.60 66 LYS B C 1
ATOM 4032 O O . LYS B 1 68 ? -53.305 -18.364 -27.805 1.00 107.18 66 LYS B O 1
ATOM 4038 N N . ALA B 1 69 ? -55.497 -18.739 -27.909 1.00 110.88 67 ALA B N 1
ATOM 4039 C CA . ALA B 1 69 ? -55.480 -19.129 -29.315 1.00 111.80 67 ALA B CA 1
ATOM 4040 C C . ALA B 1 69 ? -54.858 -18.100 -30.234 1.00 113.83 67 ALA B C 1
ATOM 4041 O O . ALA B 1 69 ? -54.148 -18.444 -31.178 1.00 113.71 67 ALA B O 1
ATOM 4043 N N . GLY B 1 70 ? -55.101 -16.833 -29.962 1.00 112.53 68 GLY B N 1
ATOM 4044 C CA . GLY B 1 70 ? -54.609 -15.800 -30.845 1.00 108.49 68 GLY B CA 1
ATOM 4045 C C . GLY B 1 70 ? -53.099 -15.879 -30.941 1.00 104.47 68 GLY B C 1
ATOM 4046 O O . GLY B 1 70 ? -52.517 -15.625 -31.989 1.00 102.80 68 GLY B O 1
ATOM 4047 N N . SER B 1 71 ? -52.471 -16.205 -29.822 1.00 100.55 69 SER B N 1
ATOM 4048 C CA . SER B 1 71 ? -51.028 -16.093 -29.655 1.00 90.33 69 SER B CA 1
ATOM 4049 C C . SER B 1 71 ? -50.128 -17.015 -30.455 1.00 83.12 69 SER B C 1
ATOM 4050 O O . SER B 1 71 ? -50.364 -18.201 -30.555 1.00 83.79 69 SER B O 1
ATOM 4053 N N . ASP B 1 72 ? -49.053 -16.437 -30.955 1.00 76.41 70 ASP B N 1
ATOM 4054 C CA . ASP B 1 72 ? -47.934 -17.162 -31.523 1.00 76.52 70 ASP B CA 1
ATOM 4055 C C . ASP B 1 72 ? -47.199 -17.979 -30.479 1.00 70.43 70 ASP B C 1
ATOM 4056 O O . ASP B 1 72 ? -46.502 -18.917 -30.794 1.00 74.81 70 ASP B O 1
ATOM 4061 N N . GLY B 1 73 ? -47.318 -17.581 -29.234 1.00 59.22 71 GLY B N 1
ATOM 4062 C CA . GLY B 1 73 ? -46.512 -18.107 -28.147 1.00 49.89 71 GLY B CA 1
ATOM 4063 C C . GLY B 1 73 ? -47.058 -19.374 -27.530 1.00 45.82 71 GLY B C 1
ATOM 4064 O O . GLY B 1 73 ? -47.923 -20.038 -28.104 1.00 51.76 71 GLY B O 1
ATOM 4065 N N . TYR B 1 74 ? -46.512 -19.735 -26.375 1.00 42.67 72 TYR B N 1
ATOM 4066 C CA . TYR B 1 74 ? -46.961 -20.908 -25.638 1.00 39.89 72 TYR B CA 1
ATOM 4067 C C . TYR B 1 74 ? -46.903 -20.661 -24.122 1.00 39.31 72 TYR B C 1
ATOM 4068 O O . TYR B 1 74 ? -45.974 -20.011 -23.626 1.00 43.61 72 TYR B O 1
ATOM 4077 N N . PHE B 1 75 ? -47.900 -21.162 -23.400 1.00 41.67 73 PHE B N 1
ATOM 4078 C CA . PHE B 1 75 ? -48.045 -20.874 -21.971 1.00 43.23 73 PHE B CA 1
ATOM 4079 C C . PHE B 1 75 ? -48.225 -22.160 -21.179 1.00 42.99 73 PHE B C 1
ATOM 4080 O O . PHE B 1 75 ? -48.951 -23.051 -21.600 1.00 48.20 73 PHE B O 1
ATOM 4088 N N . ASP B 1 76 ? -47.522 -22.252 -20.053 1.00 36.93 74 ASP B N 1
ATOM 4089 C CA . ASP B 1 76 ? -47.629 -23.363 -19.101 1.00 39.03 74 ASP B CA 1
ATOM 4090 C C . ASP B 1 76 ? -47.046 -22.916 -17.764 1.00 41.79 74 ASP B C 1
ATOM 4091 O O . ASP B 1 76 ? -45.837 -22.811 -17.628 1.00 44.19 74 ASP B O 1
ATOM 4096 N N . PRO B 1 77 ? -47.913 -22.681 -16.771 1.00 43.53 75 PRO B N 1
ATOM 4097 C CA . PRO B 1 77 ? -47.544 -22.130 -15.459 1.00 36.86 75 PRO B CA 1
ATOM 4098 C C . PRO B 1 77 ? -46.681 -23.095 -14.672 1.00 39.52 75 PRO B C 1
ATOM 4099 O O . PRO B 1 77 ? -45.976 -22.702 -13.746 1.00 34.28 75 PRO B O 1
ATOM 4103 N N . ASN B 1 78 ? -46.715 -24.363 -15.063 1.00 38.99 76 ASN B N 1
ATOM 4104 C CA . ASN B 1 78 ? -46.058 -25.380 -14.266 1.00 35.75 76 ASN B CA 1
ATOM 4105 C C . ASN B 1 78 ? -44.613 -25.572 -14.708 1.00 37.22 76 ASN B C 1
ATOM 4106 O O . ASN B 1 78 ? -43.856 -26.298 -14.064 1.00 38.66 76 ASN B O 1
ATOM 4111 N N . TYR B 1 79 ? -44.223 -24.931 -15.807 1.00 35.45 77 TYR B N 1
ATOM 4112 C CA . TYR B 1 79 ? -42.840 -25.051 -16.258 1.00 34.00 77 TYR B CA 1
ATOM 4113 C C . TYR B 1 79 ? -41.905 -24.488 -15.181 1.00 40.57 77 TYR B C 1
ATOM 4114 O O . TYR B 1 79 ? -42.132 -23.380 -14.676 1.00 40.60 77 TYR B O 1
ATOM 4123 N N . LEU B 1 80 ? -40.886 -25.277 -14.831 1.00 31.92 78 LEU B N 1
ATOM 4124 C CA . LEU B 1 80 ? -39.891 -24.974 -13.788 1.00 35.20 78 LEU B CA 1
ATOM 4125 C C . LEU B 1 80 ? -40.479 -24.892 -12.377 1.00 35.07 78 LEU B C 1
ATOM 4126 O O . LEU B 1 80 ? -39.922 -24.227 -11.502 1.00 44.62 78 LEU B O 1
ATOM 4131 N N . SER B 1 81 ? -41.573 -25.598 -12.140 1.00 40.09 79 SER B N 1
ATOM 4132 C CA . SER B 1 81 ? -42.179 -25.629 -10.807 1.00 43.84 79 SER B CA 1
ATOM 4133 C C . SER B 1 81 ? -41.549 -26.691 -9.904 1.00 44.33 79 SER B C 1
ATOM 4134 O O . SER B 1 81 ? -41.687 -26.619 -8.689 1.00 47.41 79 SER B O 1
ATOM 4137 N N . THR B 1 82 ? -40.876 -27.684 -10.481 1.00 36.91 80 THR B N 1
ATOM 4138 C CA . THR B 1 82 ? -40.243 -28.727 -9.667 1.00 36.07 80 THR B CA 1
ATOM 4139 C C . THR B 1 82 ? -38.713 -28.583 -9.675 1.00 39.33 80 THR B C 1
ATOM 4140 O O . THR B 1 82 ? -38.143 -28.036 -10.630 1.00 38.72 80 THR B O 1
ATOM 4144 N N . ASN B 1 83 ? -38.051 -29.061 -8.623 1.00 28.34 81 ASN B N 1
ATOM 4145 C CA . ASN B 1 83 ? -36.584 -29.067 -8.578 1.00 35.39 81 ASN B CA 1
ATOM 4146 C C . ASN B 1 83 ? -35.970 -29.937 -9.696 1.00 36.23 81 ASN B C 1
ATOM 4147 O O . ASN B 1 83 ? -34.899 -29.634 -10.212 1.00 33.84 81 ASN B O 1
ATOM 4152 N N . THR B 1 84 ? -36.644 -31.027 -10.029 1.00 29.61 82 THR B N 1
ATOM 4153 C CA . THR B 1 84 ? -36.158 -31.923 -11.055 1.00 31.51 82 THR B CA 1
ATOM 4154 C C . THR B 1 84 ? -36.033 -31.162 -12.371 1.00 26.99 82 THR B C 1
ATOM 4155 O O . THR B 1 84 ? -35.014 -31.273 -13.063 1.00 34.84 82 THR B O 1
ATOM 4159 N N . GLU B 1 85 ? -37.062 -30.390 -12.706 1.00 30.58 83 GLU B N 1
ATOM 4160 C CA . GLU B 1 85 ? -37.050 -29.656 -13.966 1.00 34.37 83 GLU B CA 1
ATOM 4161 C C . GLU B 1 85 ? -36.081 -28.471 -13.919 1.00 29.41 83 GLU B C 1
ATOM 4162 O O . GLU B 1 85 ? -35.443 -28.152 -14.931 1.00 21.50 83 GLU B O 1
ATOM 4168 N N . LYS B 1 86 ? -35.908 -27.846 -12.745 1.00 20.94 84 LYS B N 1
ATOM 4169 C CA . LYS B 1 86 ? -34.909 -26.789 -12.621 1.00 22.72 84 LYS B CA 1
ATOM 4170 C C . LYS B 1 86 ? -33.537 -27.359 -12.871 1.00 30.50 84 LYS B C 1
ATOM 4171 O O . LYS B 1 86 ? -32.675 -26.728 -13.502 1.00 24.60 84 LYS B O 1
ATOM 4177 N N . ASN B 1 87 ? -33.319 -28.582 -12.390 1.00 26.46 85 ASN B N 1
ATOM 4178 C CA . ASN B 1 87 ? -32.054 -29.195 -12.645 1.00 21.91 85 ASN B CA 1
ATOM 4179 C C . ASN B 1 87 ? -31.914 -29.507 -14.144 1.00 21.79 85 ASN B C 1
ATOM 4180 O O . ASN B 1 87 ? -30.840 -29.342 -14.711 1.00 22.86 85 ASN B O 1
ATOM 4185 N N . LYS B 1 88 ? -32.998 -29.957 -14.766 1.00 19.52 86 LYS B N 1
ATOM 4186 C CA . LYS B 1 88 ? -32.948 -30.270 -16.206 1.00 20.11 86 LYS B CA 1
ATOM 4187 C C . LYS B 1 88 ? -32.604 -29.009 -16.983 1.00 23.71 86 LYS B C 1
ATOM 4188 O O . LYS B 1 88 ? -31.770 -29.052 -17.882 1.00 25.04 86 LYS B O 1
ATOM 4194 N N . TYR B 1 89 ? -33.230 -27.893 -16.599 1.00 30.15 87 TYR B N 1
ATOM 4195 C CA . TYR B 1 89 ? -32.942 -26.575 -17.185 1.00 24.32 87 TYR B CA 1
ATOM 4196 C C . TYR B 1 89 ? -31.452 -26.222 -17.025 1.00 23.86 87 TYR B C 1
ATOM 4197 O O . TYR B 1 89 ? -30.772 -25.850 -17.999 1.00 17.02 87 TYR B O 1
ATOM 4206 N N . LEU B 1 90 ? -30.928 -26.357 -15.811 1.00 20.96 88 LEU B N 1
ATOM 4207 C CA . LEU B 1 90 ? -29.498 -26.149 -15.583 1.00 21.86 88 LEU B CA 1
ATOM 4208 C C . LEU B 1 90 ? -28.562 -26.995 -16.445 1.00 22.42 88 LEU B C 1
ATOM 4209 O O . LEU B 1 90 ? -27.562 -26.479 -16.943 1.00 25.68 88 LEU B O 1
ATOM 4214 N N . GLN B 1 91 ? -28.834 -28.296 -16.562 1.00 20.64 89 GLN B N 1
ATOM 4215 C CA . GLN B 1 91 ? -27.947 -29.159 -17.346 1.00 22.77 89 GLN B CA 1
ATOM 4216 C C . GLN B 1 91 ? -27.977 -28.745 -18.822 1.00 14.60 89 GLN B C 1
ATOM 4217 O O . GLN B 1 91 ? -26.967 -28.886 -19.521 1.00 16.57 89 GLN B O 1
ATOM 4223 N N . ILE B 1 92 ? -29.131 -28.282 -19.289 1.00 19.58 90 ILE B N 1
ATOM 4224 C CA . ILE B 1 92 ? -29.224 -27.849 -20.685 1.00 23.34 90 ILE B CA 1
ATOM 4225 C C . ILE B 1 92 ? -28.378 -26.604 -20.873 1.00 21.23 90 ILE B C 1
ATOM 4226 O O . ILE B 1 92 ? -27.621 -26.460 -21.835 1.00 19.04 90 ILE B O 1
ATOM 4231 N N . MET B 1 93 ? -28.474 -25.681 -19.915 1.00 23.56 91 MET B N 1
ATOM 4232 C CA . MET B 1 93 ? -27.720 -24.455 -20.018 1.00 22.02 91 MET B CA 1
ATOM 4233 C C . MET B 1 93 ? -26.238 -24.756 -20.003 1.00 25.37 91 MET B C 1
ATOM 4234 O O . MET B 1 93 ? -25.469 -24.143 -20.726 1.00 24.44 91 MET B O 1
ATOM 4239 N N . ILE B 1 94 ? -25.822 -25.736 -19.205 1.00 16.38 92 ILE B N 1
ATOM 4240 C CA . ILE B 1 94 ? -24.422 -26.176 -19.194 1.00 18.37 92 ILE B CA 1
ATOM 4241 C C . ILE B 1 94 ? -24.013 -26.732 -20.588 1.00 22.54 92 ILE B C 1
ATOM 4242 O O . ILE B 1 94 ? -22.925 -26.450 -21.121 1.00 22.48 92 ILE B O 1
ATOM 4247 N N . LYS B 1 95 ? -24.906 -27.514 -21.157 1.00 17.00 93 LYS B N 1
ATOM 4248 C CA . LYS B 1 95 ? -24.642 -28.064 -22.501 1.00 20.59 93 LYS B CA 1
ATOM 4249 C C . LYS B 1 95 ? -24.552 -26.964 -23.586 1.00 18.21 93 LYS B C 1
ATOM 4250 O O . LYS B 1 95 ? -23.695 -27.037 -24.463 1.00 24.48 93 LYS B O 1
ATOM 4256 N N . LEU B 1 96 ? -25.393 -25.935 -23.515 1.00 25.90 94 LEU B N 1
ATOM 4257 C CA . LEU B 1 96 ? -25.343 -24.871 -24.528 1.00 18.15 94 LEU B CA 1
ATOM 4258 C C . LEU B 1 96 ? -24.111 -24.007 -24.368 1.00 26.98 94 LEU B C 1
ATOM 4259 O O . LEU B 1 96 ? -23.520 -23.551 -25.368 1.00 24.23 94 LEU B O 1
ATOM 4264 N N . PHE B 1 97 ? -23.690 -23.751 -23.124 1.00 20.69 95 PHE B N 1
ATOM 4265 C CA . PHE B 1 97 ? -22.427 -23.047 -22.966 1.00 21.19 95 PHE B CA 1
ATOM 4266 C C . PHE B 1 97 ? -21.253 -23.887 -23.448 1.00 22.64 95 PHE B C 1
ATOM 4267 O O . PHE B 1 97 ? -20.303 -23.334 -24.037 1.00 26.09 95 PHE B O 1
ATOM 4275 N N . LYS B 1 98 ? -21.268 -25.204 -23.215 1.00 18.98 96 LYS B N 1
ATOM 4276 C CA . LYS B 1 98 ? -20.178 -26.010 -23.722 1.00 14.70 96 LYS B CA 1
ATOM 4277 C C . LYS B 1 98 ? -20.192 -25.974 -25.259 1.00 20.01 96 LYS B C 1
ATOM 4278 O O . LYS B 1 98 ? -19.123 -25.964 -25.890 1.00 27.13 96 LYS B O 1
ATOM 4284 N N . ARG B 1 99 ? -21.387 -25.958 -25.840 1.00 19.26 97 ARG B N 1
ATOM 4285 C CA . ARG B 1 99 ? -21.497 -25.905 -27.300 1.00 20.49 97 ARG B CA 1
ATOM 4286 C C . ARG B 1 99 ? -20.897 -24.593 -27.826 1.00 22.35 97 ARG B C 1
ATOM 4287 O O . ARG B 1 99 ? -20.081 -24.606 -28.731 1.00 20.94 97 ARG B O 1
ATOM 4295 N N . ILE B 1 100 ? -21.260 -23.461 -27.228 1.00 23.47 98 ILE B N 1
ATOM 4296 C CA . ILE B 1 100 ? -20.696 -22.183 -27.663 1.00 21.90 98 ILE B CA 1
ATOM 4297 C C . ILE B 1 100 ? -19.166 -22.205 -27.514 1.00 22.80 98 ILE B C 1
ATOM 4298 O O . ILE B 1 100 ? -18.414 -21.755 -28.375 1.00 25.87 98 ILE B O 1
ATOM 4303 N N . ASN B 1 101 ? -18.684 -22.831 -26.457 1.00 18.35 99 ASN B N 1
ATOM 4304 C CA . ASN B 1 101 ? -17.263 -22.882 -26.196 1.00 18.31 99 ASN B CA 1
ATOM 4305 C C . ASN B 1 101 ? -16.538 -23.951 -27.035 1.00 25.74 99 ASN B C 1
ATOM 4306 O O . ASN B 1 101 ? -15.366 -24.192 -26.818 1.00 27.16 99 ASN B O 1
ATOM 4311 N N . SER B 1 102 ? -17.217 -24.598 -27.984 1.00 26.09 100 SER B N 1
ATOM 4312 C CA . SER B 1 102 ? -16.569 -25.678 -28.742 1.00 21.39 100 SER B CA 1
ATOM 4313 C C . SER B 1 102 ? -15.914 -25.186 -30.025 1.00 28.47 100 SER B C 1
ATOM 4314 O O . SER B 1 102 ? -15.205 -25.936 -30.684 1.00 32.87 100 SER B O 1
ATOM 4317 N N . LYS B 1 103 ? -16.166 -23.937 -30.397 1.00 29.41 101 LYS B N 1
ATOM 4318 C CA . LYS B 1 103 ? -15.523 -23.393 -31.597 1.00 28.77 101 LYS B CA 1
ATOM 4319 C C . LYS B 1 103 ? -14.945 -22.010 -31.315 1.00 36.35 101 LYS B C 1
ATOM 4320 O O . LYS B 1 103 ? -15.489 -21.272 -30.484 1.00 31.81 101 LYS B O 1
ATOM 4326 N N . PRO B 1 104 ? -13.833 -21.646 -31.993 1.00 37.03 102 PRO B N 1
ATOM 4327 C CA . PRO B 1 104 ? -13.154 -20.367 -31.733 1.00 35.28 102 PRO B CA 1
ATOM 4328 C C . PRO B 1 104 ? -14.074 -19.148 -31.766 1.00 33.46 102 PRO B C 1
ATOM 4329 O O . PRO B 1 104 ? -13.976 -18.267 -30.905 1.00 29.24 102 PRO B O 1
ATOM 4333 N N . ALA B 1 105 ? -14.967 -19.090 -32.748 1.00 33.41 103 ALA B N 1
ATOM 4334 C CA . ALA B 1 105 ? -15.844 -17.939 -32.877 1.00 28.70 103 ALA B CA 1
ATOM 4335 C C . ALA B 1 105 ? -16.719 -17.774 -31.620 1.00 33.15 103 ALA B C 1
ATOM 4336 O O . ALA B 1 105 ? -16.943 -16.658 -31.164 1.00 33.54 103 ALA B O 1
ATOM 4338 N N . GLY B 1 106 ? -17.193 -18.875 -31.054 1.00 28.81 104 GLY B N 1
ATOM 4339 C CA . GLY B 1 106 ? -17.976 -18.799 -29.822 1.00 27.72 104 GLY B CA 1
ATOM 4340 C C . GLY B 1 106 ? -17.113 -18.626 -28.585 1.00 24.38 104 GLY B C 1
ATOM 4341 O O . GLY B 1 106 ? -17.533 -17.992 -27.611 1.00 33.22 104 GLY B O 1
ATOM 4342 N N . GLN B 1 107 ? -15.884 -19.124 -28.629 1.00 36.26 105 GLN B N 1
ATOM 4343 C CA . GLN B 1 107 ? -14.945 -18.934 -27.516 1.00 34.23 105 GLN B CA 1
ATOM 4344 C C . GLN B 1 107 ? -14.633 -17.476 -27.307 1.00 36.32 105 GLN B C 1
ATOM 4345 O O . GLN B 1 107 ? -14.525 -17.009 -26.164 1.00 22.73 105 GLN B O 1
ATOM 4351 N N . ILE B 1 108 ? -14.486 -16.755 -28.416 1.00 30.30 106 ILE B N 1
ATOM 4352 C CA . ILE B 1 108 ? -14.176 -15.340 -28.351 1.00 30.73 106 ILE B CA 1
ATOM 4353 C C . ILE B 1 108 ? -15.321 -14.562 -27.745 1.00 31.55 106 ILE B C 1
ATOM 4354 O O . ILE B 1 108 ? -15.081 -13.664 -26.940 1.00 37.51 106 ILE B O 1
ATOM 4359 N N . LEU B 1 109 ? -16.552 -14.884 -28.142 1.00 28.26 107 LEU B N 1
ATOM 4360 C CA . LEU B 1 109 ? -17.750 -14.263 -27.588 1.00 24.52 107 LEU B CA 1
ATOM 4361 C C . LEU B 1 109 ? -17.854 -14.445 -26.058 1.00 31.13 107 LEU B C 1
ATOM 4362 O O . LEU B 1 109 ? -18.155 -13.490 -25.320 1.00 27.63 107 LEU B O 1
ATOM 4367 N N . LEU B 1 110 ? -17.628 -15.668 -25.587 1.00 23.30 108 LEU B N 1
ATOM 4368 C CA . LEU B 1 110 ? -17.714 -15.915 -24.138 1.00 23.95 108 LEU B CA 1
ATOM 4369 C C . LEU B 1 110 ? -16.587 -15.186 -23.410 1.00 27.20 108 LEU B C 1
ATOM 4370 O O . LEU B 1 110 ? -16.787 -14.654 -22.302 1.00 23.17 108 LEU B O 1
ATOM 4375 N N . GLU B 1 111 ? -15.413 -15.110 -24.031 1.00 29.34 109 GLU B N 1
ATOM 4376 C CA . GLU B 1 111 ? -14.317 -14.340 -23.435 1.00 30.56 109 GLU B CA 1
ATOM 4377 C C . GLU B 1 111 ? -14.703 -12.862 -23.279 1.00 31.20 109 GLU B C 1
ATOM 4378 O O . GLU B 1 111 ? -14.325 -12.224 -22.294 1.00 29.68 109 GLU B O 1
ATOM 4384 N N . GLU B 1 112 ? -15.443 -12.317 -24.249 1.00 29.50 110 GLU B N 1
ATOM 4385 C CA . GLU B 1 112 ? -15.957 -10.937 -24.143 1.00 27.53 110 GLU B CA 1
ATOM 4386 C C . GLU B 1 112 ? -16.998 -10.780 -23.029 1.00 30.67 110 GLU B C 1
ATOM 4387 O O . GLU B 1 112 ? -16.939 -9.820 -22.274 1.00 35.23 110 GLU B O 1
ATOM 4393 N N . ILE B 1 113 ? -17.952 -11.708 -22.939 1.00 28.49 111 ILE B N 1
ATOM 4394 C CA . ILE B 1 113 ? -18.985 -11.689 -21.899 1.00 26.86 111 ILE B CA 1
ATOM 4395 C C . ILE B 1 113 ? -18.335 -11.683 -20.498 1.00 26.01 111 ILE B C 1
ATOM 4396 O O . ILE B 1 113 ? -18.818 -11.016 -19.565 1.00 28.47 111 ILE B O 1
ATOM 4401 N N . LYS B 1 114 ? -17.228 -12.404 -20.366 1.00 28.21 112 LYS B N 1
ATOM 4402 C CA . LYS B 1 114 ? -16.467 -12.471 -19.111 1.00 30.30 112 LYS B CA 1
ATOM 4403 C C . LYS B 1 114 ? -15.651 -11.204 -18.813 1.00 31.51 112 LYS B C 1
ATOM 4404 O O . LYS B 1 114 ? -15.625 -10.724 -17.666 1.00 31.19 112 LYS B O 1
ATOM 4410 N N . ASN B 1 115 ? -14.998 -10.655 -19.829 1.00 22.16 113 ASN B N 1
ATOM 4411 C CA . ASN B 1 115 ? -14.014 -9.603 -19.611 1.00 33.92 113 ASN B CA 1
ATOM 4412 C C . ASN B 1 115 ? -14.510 -8.171 -19.741 1.00 29.11 113 ASN B C 1
ATOM 4413 O O . ASN B 1 115 ? -13.858 -7.265 -19.220 1.00 31.02 113 ASN B O 1
ATOM 4418 N N . ALA B 1 116 ? -15.643 -7.962 -20.411 1.00 27.59 114 ALA B N 1
ATOM 4419 C CA . ALA B 1 116 ? -16.147 -6.597 -20.644 1.00 30.09 114 ALA B CA 1
ATOM 4420 C C . ALA B 1 116 ? -16.979 -6.099 -19.441 1.00 26.76 114 ALA B C 1
ATOM 4421 O O . ALA B 1 116 ? -18.173 -5.835 -19.546 1.00 26.67 114 ALA B O 1
ATOM 4423 N N . ILE B 1 117 ? -16.323 -5.976 -18.298 1.00 27.07 115 ILE B N 1
ATOM 4424 C CA . ILE B 1 117 ? -17.005 -5.548 -17.069 1.00 26.61 115 ILE B CA 1
ATOM 4425 C C . ILE B 1 117 ? -17.500 -4.089 -17.188 1.00 31.44 115 ILE B C 1
ATOM 4426 O O . ILE B 1 117 ? -16.894 -3.262 -17.882 1.00 29.61 115 ILE B O 1
ATOM 4431 N N . PRO B 1 118 ? -18.631 -3.780 -16.535 1.00 30.01 116 PRO B N 1
ATOM 4432 C CA . PRO B 1 118 ? -19.159 -2.408 -16.539 1.00 33.99 116 PRO B CA 1
ATOM 4433 C C . PRO B 1 118 ? -18.158 -1.460 -15.912 1.00 26.98 116 PRO B C 1
ATOM 4434 O O . PRO B 1 118 ? -17.417 -1.864 -15.022 1.00 23.30 116 PRO B O 1
ATOM 4438 N N . TYR B 1 119 ? -18.126 -0.227 -16.396 1.00 18.83 117 TYR B N 1
ATOM 4439 C CA . TYR B 1 119 ? -17.333 0.798 -15.768 1.00 28.92 117 TYR B CA 1
ATOM 4440 C C . TYR B 1 119 ? -17.869 1.045 -14.357 1.00 31.19 117 TYR B C 1
ATOM 4441 O O . TYR B 1 119 ? -19.083 0.956 -14.128 1.00 28.40 117 TYR B O 1
ATOM 4450 N N . LEU B 1 120 ? -16.966 1.315 -13.419 1.00 31.44 118 LEU B N 1
ATOM 4451 C CA . LEU B 1 120 ? -17.368 1.606 -12.023 1.00 31.66 118 LEU B CA 1
ATOM 4452 C C . LEU B 1 120 ? -17.828 3.063 -11.866 1.00 30.19 118 LEU B C 1
ATOM 4453 O O . LEU B 1 120 ? -17.164 3.884 -11.213 1.00 25.26 118 LEU B O 1
ATOM 4458 N N . GLY B 1 121 ? -18.961 3.384 -12.491 1.00 19.82 119 GLY B N 1
ATOM 4459 C CA . GLY B 1 121 ? -19.512 4.719 -12.449 1.00 19.71 119 GLY B CA 1
ATOM 4460 C C . GLY B 1 121 ? -20.500 4.898 -13.583 1.00 29.11 119 GLY B C 1
ATOM 4461 O O . GLY B 1 121 ? -20.571 4.037 -14.517 1.00 23.53 119 GLY B O 1
ATOM 4462 N N . ASN B 1 122 ? -21.273 5.975 -13.491 1.00 23.34 120 ASN B N 1
ATOM 4463 C CA . ASN B 1 122 ? -22.255 6.361 -14.511 1.00 26.81 120 ASN B CA 1
ATOM 4464 C C . ASN B 1 122 ? -22.543 7.880 -14.511 1.00 23.26 120 ASN B C 1
ATOM 4465 O O . ASN B 1 122 ? -21.897 8.650 -13.786 1.00 25.10 120 ASN B O 1
ATOM 4470 N N . SER B 1 123 ? -23.552 8.300 -15.272 1.00 23.15 121 SER B N 1
ATOM 4471 C CA . SER B 1 123 ? -23.842 9.732 -15.445 1.00 24.16 121 SER B CA 1
ATOM 4472 C C . SER B 1 123 ? -24.110 10.455 -14.131 1.00 30.09 121 SER B C 1
ATOM 4473 O O . SER B 1 123 ? -23.824 11.635 -14.010 1.00 24.12 121 SER B O 1
ATOM 4476 N N . TYR B 1 124 ? -24.657 9.729 -13.160 1.00 27.28 122 TYR B N 1
ATOM 4477 C CA . TYR B 1 124 ? -25.013 10.307 -11.869 1.00 23.92 122 TYR B CA 1
ATOM 4478 C C . TYR B 1 124 ? -24.118 9.844 -10.694 1.00 31.54 122 TYR B C 1
ATOM 4479 O O . TYR B 1 124 ? -24.587 9.827 -9.531 1.00 27.48 122 TYR B O 1
ATOM 4488 N N . THR B 1 125 ? -22.853 9.489 -10.956 1.00 23.52 123 THR B N 1
ATOM 4489 C CA . THR B 1 125 ? -21.895 9.193 -9.858 1.00 24.25 123 THR B CA 1
ATOM 4490 C C . THR B 1 125 ? -20.660 10.075 -9.927 1.00 30.55 123 THR B C 1
ATOM 4491 O O . THR B 1 125 ? -20.373 10.641 -10.972 1.00 28.53 123 THR B O 1
ATOM 4495 N N . GLN B 1 126 ? -19.917 10.175 -8.821 1.00 33.44 124 GLN B N 1
ATOM 4496 C CA . GLN B 1 126 ? -18.695 10.993 -8.786 1.00 37.18 124 GLN B CA 1
ATOM 4497 C C . GLN B 1 126 ? -17.637 10.559 -9.781 1.00 36.45 124 GLN B C 1
ATOM 4498 O O . GLN B 1 126 ? -17.251 9.403 -9.807 1.00 33.65 124 GLN B O 1
ATOM 4504 N N . GLU B 1 127 ? -17.123 11.516 -10.549 1.00 31.86 125 GLU B N 1
ATOM 4505 C CA . GLU B 1 127 ? -16.111 11.220 -11.564 1.00 30.40 125 GLU B CA 1
ATOM 4506 C C . GLU B 1 127 ? -14.788 10.772 -10.963 1.00 33.69 125 GLU B C 1
ATOM 4507 O O . GLU B 1 127 ? -14.081 9.959 -11.543 1.00 39.12 125 GLU B O 1
ATOM 4513 N N . GLU B 1 128 ? -14.458 11.305 -9.794 1.00 24.85 126 GLU B N 1
ATOM 4514 C CA . GLU B 1 128 ? -13.197 11.003 -9.120 1.00 30.64 126 GLU B CA 1
ATOM 4515 C C . GLU B 1 128 ? -13.201 9.642 -8.428 1.00 30.54 126 GLU B C 1
ATOM 4516 O O . GLU B 1 128 ? -12.184 9.203 -7.907 1.00 37.11 126 GLU B O 1
ATOM 4522 N N . GLN B 1 129 ? -14.341 8.968 -8.450 1.00 32.53 127 GLN B N 1
ATOM 4523 C CA . GLN B 1 129 ? -14.545 7.774 -7.651 1.00 32.92 127 GLN B CA 1
ATOM 4524 C C . GLN B 1 129 ? -14.918 6.591 -8.535 1.00 38.36 127 GLN B C 1
ATOM 4525 O O . GLN B 1 129 ? -15.714 6.744 -9.472 1.00 46.82 127 GLN B O 1
ATOM 4531 N N . PHE B 1 130 ? -14.289 5.441 -8.290 1.00 32.52 128 PHE B N 1
ATOM 4532 C CA . PHE B 1 130 ? -14.771 4.161 -8.796 1.00 32.28 128 PHE B CA 1
ATOM 4533 C C . PHE B 1 130 ? -15.920 3.719 -7.884 1.00 36.20 128 PHE B C 1
ATOM 4534 O O . PHE B 1 130 ? -15.695 3.407 -6.700 1.00 29.57 128 PHE B O 1
ATOM 4542 N N . THR B 1 131 ? -17.142 3.726 -8.412 1.00 33.17 129 THR B N 1
ATOM 4543 C CA . THR B 1 131 ? -18.324 3.436 -7.611 1.00 30.04 129 THR B CA 1
ATOM 4544 C C . THR B 1 131 ? -18.815 2.000 -7.823 1.00 31.16 129 THR B C 1
ATOM 4545 O O . THR B 1 131 ? -19.243 1.644 -8.915 1.00 26.51 129 THR B O 1
ATOM 4549 N N . THR B 1 132 ? -18.769 1.200 -6.760 1.00 22.77 130 THR B N 1
ATOM 4550 C CA . THR B 1 132 ? -19.110 -0.223 -6.806 1.00 26.93 130 THR B CA 1
ATOM 4551 C C . THR B 1 132 ? -20.436 -0.532 -6.140 1.00 28.37 130 THR B C 1
ATOM 4552 O O . THR B 1 132 ? -20.939 -1.630 -6.259 1.00 29.26 130 THR B O 1
ATOM 4556 N N . ASN B 1 133 ? -20.974 0.424 -5.394 1.00 30.84 131 ASN B N 1
ATOM 4557 C CA . ASN B 1 133 ? -22.054 0.128 -4.472 1.00 23.82 131 ASN B CA 1
ATOM 4558 C C . ASN B 1 133 ? -23.448 0.547 -4.928 1.00 23.99 131 ASN B C 1
ATOM 4559 O O . ASN B 1 133 ? -24.200 1.157 -4.181 1.00 25.58 131 ASN B O 1
ATOM 4564 N N . ASN B 1 134 ? -23.823 0.187 -6.147 1.00 25.44 132 ASN B N 1
ATOM 4565 C CA . ASN B 1 134 ? -25.213 0.283 -6.531 1.00 16.83 132 ASN B CA 1
ATOM 4566 C C . ASN B 1 134 ? -25.549 -0.859 -7.499 1.00 18.37 132 ASN B C 1
ATOM 4567 O O . ASN B 1 134 ? -24.678 -1.589 -7.931 1.00 20.21 132 ASN B O 1
ATOM 4572 N N . ARG B 1 135 ? -26.821 -1.012 -7.812 1.00 21.40 133 ARG B N 1
ATOM 4573 C CA . ARG B 1 135 ? -27.302 -2.241 -8.419 1.00 25.45 133 ARG B CA 1
ATOM 4574 C C . ARG B 1 135 ? -26.888 -2.425 -9.876 1.00 26.22 133 ARG B C 1
ATOM 4575 O O . ARG B 1 135 ? -27.168 -3.501 -10.466 1.00 20.27 133 ARG B O 1
ATOM 4583 N N . THR B 1 136 ? -26.270 -1.391 -10.479 1.00 19.84 134 THR B N 1
ATOM 4584 C CA . THR B 1 136 ? -25.845 -1.558 -11.874 1.00 19.95 134 THR B CA 1
ATOM 4585 C C . THR B 1 136 ? -24.519 -2.269 -11.991 1.00 30.72 134 THR B C 1
ATOM 4586 O O . THR B 1 136 ? -24.166 -2.764 -13.102 1.00 28.90 134 THR B O 1
ATOM 4590 N N . VAL B 1 137 ? -23.792 -2.378 -10.861 1.00 19.01 135 VAL B N 1
ATOM 4591 C CA . VAL B 1 137 ? -22.490 -2.989 -10.897 1.00 20.11 135 VAL B CA 1
ATOM 4592 C C . VAL B 1 137 ? -22.334 -4.113 -9.868 1.00 23.43 135 VAL B C 1
ATOM 4593 O O . VAL B 1 137 ? -21.492 -4.978 -10.048 1.00 15.59 135 VAL B O 1
ATOM 4597 N N . SER B 1 138 ? -23.145 -4.134 -8.822 1.00 20.23 136 SER B N 1
ATOM 4598 C CA . SER B 1 138 ? -22.976 -5.270 -7.900 1.00 27.07 136 SER B CA 1
ATOM 4599 C C . SER B 1 138 ? -24.273 -5.673 -7.196 1.00 27.13 136 SER B C 1
ATOM 4600 O O . SER B 1 138 ? -25.309 -5.012 -7.326 1.00 24.14 136 SER B O 1
ATOM 4603 N N . PHE B 1 139 ? -24.243 -6.803 -6.490 1.00 20.49 137 PHE B N 1
ATOM 4604 C CA . PHE B 1 139 ? -25.437 -7.229 -5.797 1.00 24.84 137 PHE B CA 1
ATOM 4605 C C . PHE B 1 139 ? -25.054 -7.918 -4.499 1.00 17.73 137 PHE B C 1
ATOM 4606 O O . PHE B 1 139 ? -23.932 -8.370 -4.373 1.00 26.11 137 PHE B O 1
ATOM 4614 N N . ASN B 1 140 ? -25.991 -7.942 -3.554 1.00 25.35 138 ASN B N 1
ATOM 4615 C CA . ASN B 1 140 ? -25.857 -8.710 -2.300 1.00 23.29 138 ASN B CA 1
ATOM 4616 C C . ASN B 1 140 ? -25.926 -10.244 -2.511 1.00 23.23 138 ASN B C 1
ATOM 4617 O O . ASN B 1 140 ? -26.714 -10.759 -3.306 1.00 20.18 138 ASN B O 1
ATOM 4622 N N . VAL B 1 141 ? -25.094 -10.968 -1.767 1.00 23.63 139 VAL B N 1
ATOM 4623 C CA . VAL B 1 141 ? -25.149 -12.416 -1.727 1.00 22.26 139 VAL B CA 1
ATOM 4624 C C . VAL B 1 141 ? -25.156 -12.822 -0.260 1.00 31.34 139 VAL B C 1
ATOM 4625 O O . VAL B 1 141 ? -24.566 -12.134 0.572 1.00 31.86 139 VAL B O 1
ATOM 4629 N N . LYS B 1 142 ? -25.850 -13.921 0.032 1.00 26.14 140 LYS B N 1
ATOM 4630 C CA . LYS B 1 142 ? -26.018 -14.423 1.395 1.00 29.05 140 LYS B CA 1
ATOM 4631 C C . LYS B 1 142 ? -25.096 -15.622 1.548 1.00 34.69 140 LYS B C 1
ATOM 4632 O O . LYS B 1 142 ? -25.267 -16.635 0.863 1.00 27.35 140 LYS B O 1
ATOM 4638 N N . LEU B 1 143 ? -24.085 -15.516 2.400 1.00 29.77 141 LEU B N 1
ATOM 4639 C CA . LEU B 1 143 ? -23.159 -16.637 2.510 1.00 39.79 141 LEU B CA 1
ATOM 4640 C C . LEU B 1 143 ? -23.825 -17.767 3.309 1.00 30.33 141 LEU B C 1
ATOM 4641 O O . LEU B 1 143 ? -24.923 -17.586 3.838 1.00 29.87 141 LEU B O 1
ATOM 4646 N N . ALA B 1 144 ? -23.174 -18.927 3.354 1.00 32.16 142 ALA B N 1
ATOM 4647 C CA . ALA B 1 144 ? -23.662 -20.107 4.095 1.00 30.07 142 ALA B CA 1
ATOM 4648 C C . ALA B 1 144 ? -23.860 -19.800 5.571 1.00 35.43 142 ALA B C 1
ATOM 4649 O O . ALA B 1 144 ? -24.757 -20.353 6.227 1.00 37.23 142 ALA B O 1
ATOM 4651 N N . ASN B 1 145 ? -22.996 -18.954 6.122 1.00 31.62 143 ASN B N 1
ATOM 4652 C CA . ASN B 1 145 ? -23.129 -18.645 7.548 1.00 35.97 143 ASN B CA 1
ATOM 4653 C C . ASN B 1 145 ? -24.235 -17.627 7.804 1.00 37.04 143 ASN B C 1
ATOM 4654 O O . ASN B 1 145 ? -24.553 -17.300 8.964 1.00 33.33 143 ASN B O 1
ATOM 4659 N N . GLY B 1 146 ? -24.835 -17.153 6.701 1.00 37.91 144 GLY B N 1
ATOM 4660 C CA . GLY B 1 146 ? -25.947 -16.232 6.742 1.00 35.11 144 GLY B CA 1
ATOM 4661 C C . GLY B 1 146 ? -25.627 -14.744 6.672 1.00 30.44 144 GLY B C 1
ATOM 4662 O O . GLY B 1 146 ? -26.551 -13.943 6.753 1.00 30.59 144 GLY B O 1
ATOM 4663 N N . ASN B 1 147 ? -24.344 -14.390 6.614 1.00 29.09 145 ASN B N 1
ATOM 4664 C CA . ASN B 1 147 ? -23.894 -13.005 6.515 1.00 26.83 145 ASN B CA 1
ATOM 4665 C C . ASN B 1 147 ? -23.948 -12.498 5.062 1.00 28.83 145 ASN B C 1
ATOM 4666 O O . ASN B 1 147 ? -23.742 -13.253 4.112 1.00 25.16 145 ASN B O 1
ATOM 4671 N N . ILE B 1 148 ? -24.185 -11.208 4.908 1.00 25.78 146 ILE B N 1
ATOM 4672 C CA . ILE B 1 148 ? -24.317 -10.633 3.565 1.00 32.81 146 ILE B CA 1
ATOM 4673 C C . ILE B 1 148 ? -23.034 -9.947 3.132 1.00 34.19 146 ILE B C 1
ATOM 4674 O O . ILE B 1 148 ? -22.393 -9.253 3.932 1.00 34.60 146 ILE B O 1
ATOM 4679 N N . VAL B 1 149 ? -22.589 -10.254 1.909 1.00 27.89 147 VAL B N 1
ATOM 4680 C CA . VAL B 1 149 ? -21.466 -9.543 1.293 1.00 21.67 147 VAL B CA 1
ATOM 4681 C C . VAL B 1 149 ? -21.857 -9.089 -0.129 1.00 26.56 147 VAL B C 1
ATOM 4682 O O . VAL B 1 149 ? -22.923 -9.465 -0.627 1.00 26.01 147 VAL B O 1
ATOM 4686 N N . GLN B 1 150 ? -21.033 -8.238 -0.741 1.00 25.35 148 GLN B N 1
ATOM 4687 C CA . GLN B 1 150 ? -21.350 -7.716 -2.085 1.00 31.37 148 GLN B CA 1
ATOM 4688 C C . GLN B 1 150 ? -20.512 -8.389 -3.157 1.00 32.59 148 GLN B C 1
ATOM 4689 O O . GLN B 1 150 ? -19.392 -8.790 -2.916 1.00 37.13 148 GLN B O 1
ATOM 4695 N N . GLN B 1 151 ? -21.072 -8.555 -4.339 1.00 29.04 149 GLN B N 1
ATOM 4696 C CA . GLN B 1 151 ? -20.315 -9.189 -5.430 1.00 28.94 149 GLN B CA 1
ATOM 4697 C C . GLN B 1 151 ? -20.597 -8.532 -6.766 1.00 23.90 149 GLN B C 1
ATOM 4698 O O . GLN B 1 151 ? -21.736 -8.221 -7.049 1.00 24.01 149 GLN B O 1
ATOM 4704 N N . MET B 1 152 ? -19.569 -8.416 -7.604 1.00 29.11 150 MET B N 1
ATOM 4705 C CA . MET B 1 152 ? -19.723 -7.901 -8.968 1.00 26.49 150 MET B CA 1
ATOM 4706 C C . MET B 1 152 ? -19.912 -9.044 -9.953 1.00 24.61 150 MET B C 1
ATOM 4707 O O . MET B 1 152 ? -19.411 -10.139 -9.711 1.00 26.68 150 MET B O 1
ATOM 4712 N N . ALA B 1 153 ? -20.651 -8.781 -11.035 1.00 20.66 151 ALA B N 1
ATOM 4713 C CA . ALA B 1 153 ? -20.872 -9.751 -12.130 1.00 21.01 151 ALA B CA 1
ATOM 4714 C C . ALA B 1 153 ? -21.365 -9.021 -13.373 1.00 22.31 151 ALA B C 1
ATOM 4715 O O . ALA B 1 153 ? -21.709 -7.856 -13.302 1.00 19.49 151 ALA B O 1
ATOM 4717 N N . ASN B 1 154 ? -21.428 -9.725 -14.508 1.00 19.19 152 ASN B N 1
ATOM 4718 C CA . ASN B 1 154 ? -21.830 -9.076 -15.785 1.00 18.41 152 ASN B CA 1
ATOM 4719 C C . ASN B 1 154 ? -23.242 -9.464 -16.267 1.00 22.40 152 ASN B C 1
ATOM 4720 O O . ASN B 1 154 ? -23.930 -8.677 -16.931 1.00 20.27 152 ASN B O 1
ATOM 4725 N N . LEU B 1 155 ? -23.690 -10.662 -15.894 1.00 20.89 153 LEU B N 1
ATOM 4726 C CA . LEU B 1 155 ? -24.883 -11.238 -16.474 1.00 20.36 153 LEU B CA 1
ATOM 4727 C C . LEU B 1 155 ? -25.609 -12.214 -15.553 1.00 20.77 153 LEU B C 1
ATOM 4728 O O . LEU B 1 155 ? -24.997 -13.083 -14.932 1.00 19.43 153 LEU B O 1
ATOM 4733 N N . ILE B 1 156 ? -26.918 -12.076 -15.500 1.00 15.27 154 ILE B N 1
ATOM 4734 C CA . ILE B 1 156 ? -27.767 -12.977 -14.747 1.00 17.40 154 ILE B CA 1
ATOM 4735 C C . ILE B 1 156 ? -28.791 -13.504 -15.720 1.00 18.20 154 ILE B C 1
ATOM 4736 O O . ILE B 1 156 ? -29.453 -12.722 -16.385 1.00 15.71 154 ILE B O 1
ATOM 4741 N N . ILE B 1 157 ? -28.846 -14.825 -15.850 1.00 22.36 155 ILE B N 1
ATOM 4742 C CA . ILE B 1 157 ? -29.820 -15.481 -16.728 1.00 25.61 155 ILE B CA 1
ATOM 4743 C C . ILE B 1 157 ? -30.941 -16.155 -15.945 1.00 28.51 155 ILE B C 1
ATOM 4744 O O . ILE B 1 157 ? -30.667 -17.021 -15.096 1.00 20.29 155 ILE B O 1
ATOM 4749 N N . TRP B 1 158 ? -32.183 -15.812 -16.280 1.00 13.41 156 TRP B N 1
ATOM 4750 C CA . TRP B 1 158 ? -33.362 -16.472 -15.744 1.00 20.27 156 TRP B CA 1
ATOM 4751 C C . TRP B 1 158 ? -34.040 -17.393 -16.757 1.00 27.57 156 TRP B C 1
ATOM 4752 O O . TRP B 1 158 ? -33.780 -17.306 -17.965 1.00 26.39 156 TRP B O 1
ATOM 4763 N N . GLY B 1 159 ? -34.934 -18.246 -16.245 1.00 28.58 157 GLY B N 1
ATOM 4764 C CA . GLY B 1 159 ? -35.930 -18.919 -17.079 1.00 31.99 157 GLY B CA 1
ATOM 4765 C C . GLY B 1 159 ? -36.997 -17.959 -17.596 1.00 31.56 157 GLY B C 1
ATOM 4766 O O . GLY B 1 159 ? -37.057 -16.772 -17.206 1.00 27.98 157 GLY B O 1
ATOM 4767 N N . PRO B 1 160 ? -37.900 -18.466 -18.456 1.00 33.09 158 PRO B N 1
ATOM 4768 C CA . PRO B 1 160 ? -38.872 -17.590 -19.121 1.00 30.06 158 PRO B CA 1
ATOM 4769 C C . PRO B 1 160 ? -39.918 -16.956 -18.204 1.00 36.69 158 PRO B C 1
ATOM 4770 O O . PRO B 1 160 ? -40.206 -17.497 -17.137 1.00 30.16 158 PRO B O 1
ATOM 4774 N N . GLY B 1 161 ? -40.500 -15.837 -18.640 1.00 28.11 159 GLY B N 1
ATOM 4775 C CA . GLY B 1 161 ? -41.715 -15.328 -18.024 1.00 32.48 159 GLY B CA 1
ATOM 4776 C C . GLY B 1 161 ? -42.941 -16.142 -18.421 1.00 40.24 159 GLY B C 1
ATOM 4777 O O . GLY B 1 161 ? -42.840 -17.361 -18.635 1.00 38.95 159 GLY B O 1
ATOM 4778 N N . PRO B 1 162 ? -44.106 -15.484 -18.521 1.00 44.03 160 PRO B N 1
ATOM 4779 C CA . PRO B 1 162 ? -45.362 -16.151 -18.906 1.00 38.54 160 PRO B CA 1
ATOM 4780 C C . PRO B 1 162 ? -45.271 -16.919 -20.239 1.00 36.99 160 PRO B C 1
ATOM 4781 O O . PRO B 1 162 ? -45.653 -18.095 -20.262 1.00 40.28 160 PRO B O 1
ATOM 4785 N N . ASP B 1 163 ? -44.766 -16.283 -21.298 1.00 32.90 161 ASP B N 1
ATOM 4786 C CA . ASP B 1 163 ? -44.613 -16.920 -22.625 1.00 35.94 161 ASP B CA 1
ATOM 4787 C C . ASP B 1 163 ? -43.303 -17.723 -22.723 1.00 37.19 161 ASP B C 1
ATOM 4788 O O . ASP B 1 163 ? -42.210 -17.148 -22.741 1.00 39.62 161 ASP B O 1
ATOM 4793 N N . LEU B 1 164 ? -43.418 -19.056 -22.795 1.00 38.25 162 LEU B N 1
ATOM 4794 C CA . LEU B 1 164 ? -42.253 -19.950 -22.832 1.00 34.23 162 LEU B CA 1
ATOM 4795 C C . LEU B 1 164 ? -41.400 -19.814 -24.095 1.00 31.19 162 LEU B C 1
ATOM 4796 O O . LEU B 1 164 ? -40.276 -20.288 -24.115 1.00 37.51 162 LEU B O 1
ATOM 4801 N N . THR B 1 165 ? -41.893 -19.132 -25.122 1.00 31.09 163 THR B N 1
ATOM 4802 C CA . THR B 1 165 ? -41.133 -19.003 -26.366 1.00 27.61 163 THR B CA 1
ATOM 4803 C C . THR B 1 165 ? -40.403 -17.660 -26.454 1.00 31.92 163 THR B C 1
ATOM 4804 O O . THR B 1 165 ? -39.637 -17.414 -27.392 1.00 32.59 163 THR B O 1
ATOM 4808 N N . THR B 1 166 ? -40.613 -16.789 -25.470 1.00 26.92 164 THR B N 1
ATOM 4809 C CA . THR B 1 166 ? -40.026 -15.445 -25.533 1.00 33.44 164 THR B CA 1
ATOM 4810 C C . THR B 1 166 ? -38.691 -15.352 -24.816 1.00 29.93 164 THR B C 1
ATOM 4811 O O . THR B 1 166 ? -38.631 -15.550 -23.616 1.00 33.36 164 THR B O 1
ATOM 4815 N N . ASN B 1 167 ? -37.626 -15.063 -25.554 1.00 23.11 165 ASN B N 1
ATOM 4816 C CA . ASN B 1 167 ? -36.338 -14.738 -24.957 1.00 31.68 165 ASN B CA 1
ATOM 4817 C C . ASN B 1 167 ? -36.140 -13.250 -24.982 1.00 31.61 165 ASN B C 1
ATOM 4818 O O . ASN B 1 167 ? -36.550 -12.615 -25.950 1.00 33.77 165 ASN B O 1
ATOM 4823 N N . LYS B 1 168 ? -35.532 -12.674 -23.943 1.00 33.78 166 LYS B N 1
ATOM 4824 C CA . LYS B 1 168 ? -35.286 -11.227 -23.992 1.00 37.12 166 LYS B CA 1
ATOM 4825 C C . LYS B 1 168 ? -34.130 -10.797 -23.116 1.00 28.65 166 LYS B C 1
ATOM 4826 O O . LYS B 1 168 ? -33.795 -11.472 -22.161 1.00 26.85 166 LYS B O 1
ATOM 4832 N N . THR B 1 169 ? -33.491 -9.691 -23.491 1.00 19.46 167 THR B N 1
ATOM 4833 C CA . THR B 1 169 ? -32.350 -9.152 -22.756 1.00 25.69 167 THR B CA 1
ATOM 4834 C C . THR B 1 169 ? -32.686 -7.716 -22.292 1.00 28.95 167 THR B C 1
ATOM 4835 O O . THR B 1 169 ? -33.439 -6.994 -22.967 1.00 29.47 167 THR B O 1
ATOM 4839 N N . GLY B 1 170 ? -32.123 -7.301 -21.162 1.00 20.31 168 GLY B N 1
ATOM 4840 C CA . GLY B 1 170 ? -32.308 -5.940 -20.668 1.00 18.95 168 GLY B CA 1
ATOM 4841 C C . GLY B 1 170 ? -31.160 -5.486 -19.778 1.00 23.31 168 GLY B C 1
ATOM 4842 O O . GLY B 1 170 ? -30.386 -6.316 -19.312 1.00 21.33 168 GLY B O 1
ATOM 4843 N N . GLY B 1 171 ? -31.063 -4.168 -19.538 1.00 17.32 169 GLY B N 1
ATOM 4844 C CA . GLY B 1 171 ? -29.997 -3.612 -18.729 1.00 19.45 169 GLY B CA 1
ATOM 4845 C C . GLY B 1 171 ? -30.577 -3.208 -17.390 1.00 18.04 169 GLY B C 1
ATOM 4846 O O . GLY B 1 171 ? -31.762 -3.414 -17.156 1.00 22.04 169 GLY B O 1
ATOM 4847 N N . ILE B 1 172 ? -29.755 -2.617 -16.533 1.00 20.14 170 ILE B N 1
ATOM 4848 C CA . ILE B 1 172 ? -30.206 -2.192 -15.209 1.00 18.37 170 ILE B CA 1
ATOM 4849 C C . ILE B 1 172 ? -30.094 -0.675 -15.065 1.00 22.84 170 ILE B C 1
ATOM 4850 O O . ILE B 1 172 ? -29.115 -0.065 -15.516 1.00 20.37 170 ILE B O 1
ATOM 4855 N N . ILE B 1 173 ? -31.089 -0.093 -14.403 1.00 22.90 171 ILE B N 1
ATOM 4856 C CA . ILE B 1 173 ? -31.181 1.358 -14.162 1.00 20.81 171 ILE B CA 1
ATOM 4857 C C . ILE B 1 173 ? -30.678 1.723 -12.754 1.00 24.85 171 ILE B C 1
ATOM 4858 O O . ILE B 1 173 ? -30.975 1.010 -11.783 1.00 24.36 171 ILE B O 1
ATOM 4863 N N . TYR B 1 174 ? -29.907 2.813 -12.668 1.00 23.60 172 TYR B N 1
ATOM 4864 C CA . TYR B 1 174 ? -29.504 3.396 -11.387 1.00 24.01 172 TYR B CA 1
ATOM 4865 C C . TYR B 1 174 ? -30.401 4.576 -11.101 1.00 27.46 172 TYR B C 1
ATOM 4866 O O . TYR B 1 174 ? -30.599 5.505 -11.929 1.00 29.24 172 TYR B O 1
ATOM 4875 N N . SER B 1 175 ? -30.957 4.563 -9.905 1.00 21.96 173 SER B N 1
ATOM 4876 C CA . SER B 1 175 ? -31.814 5.653 -9.495 1.00 27.18 173 SER B CA 1
ATOM 4877 C C . SER B 1 175 ? -31.411 6.196 -8.131 1.00 30.16 173 SER B C 1
ATOM 4878 O O . SER B 1 175 ? -31.837 5.650 -7.089 1.00 27.20 173 SER B O 1
ATOM 4881 N N . PRO B 1 176 ? -30.554 7.235 -8.125 1.00 26.61 174 PRO B N 1
ATOM 4882 C CA . PRO B 1 176 ? -30.019 7.744 -6.844 1.00 27.03 174 PRO B CA 1
ATOM 4883 C C . PRO B 1 176 ? -31.088 8.338 -5.898 1.00 38.80 174 PRO B C 1
ATOM 4884 O O . PRO B 1 176 ? -31.058 8.010 -4.688 1.00 37.85 174 PRO B O 1
ATOM 4888 N N . TYR B 1 177 ? -31.971 9.207 -6.396 1.00 25.07 175 TYR B N 1
ATOM 4889 C CA . TYR B 1 177 ? -33.027 9.831 -5.598 1.00 26.90 175 TYR B CA 1
ATOM 4890 C C . TYR B 1 177 ? -33.976 10.548 -6.575 1.00 34.33 175 TYR B C 1
ATOM 4891 O O . TYR B 1 177 ? -33.684 10.618 -7.781 1.00 20.15 175 TYR B O 1
ATOM 4900 N N . GLN B 1 178 ? -35.102 11.019 -6.045 1.00 21.37 176 GLN B N 1
ATOM 4901 C CA . GLN B 1 178 ? -36.093 11.815 -6.777 1.00 21.90 176 GLN B CA 1
ATOM 4902 C C . GLN B 1 178 ? -36.530 11.162 -8.088 1.00 28.52 176 GLN B C 1
ATOM 4903 O O . GLN B 1 178 ? -36.865 11.878 -9.047 1.00 19.04 176 GLN B O 1
ATOM 4909 N N . SER B 1 179 ? -36.535 9.827 -8.098 1.00 21.63 177 SER B N 1
ATOM 4910 C CA . SER B 1 179 ? -37.006 9.037 -9.259 1.00 28.01 177 SER B CA 1
ATOM 4911 C C . SER B 1 179 ? -36.125 9.213 -10.493 1.00 28.40 177 SER B C 1
ATOM 4912 O O . SER B 1 179 ? -36.511 8.762 -11.583 1.00 28.64 177 SER B O 1
ATOM 4915 N N . MET B 1 180 ? -34.960 9.850 -10.356 1.00 21.26 178 MET B N 1
ATOM 4916 C CA . MET B 1 180 ? -34.004 9.945 -11.480 1.00 20.95 178 MET B CA 1
ATOM 4917 C C . MET B 1 180 ? -33.601 8.578 -12.019 1.00 28.59 178 MET B C 1
ATOM 4918 O O . MET B 1 180 ? -33.559 7.580 -11.282 1.00 27.60 178 MET B O 1
ATOM 4923 N N . GLU B 1 181 ? -33.258 8.521 -13.305 1.00 25.81 179 GLU B N 1
ATOM 4924 C CA . GLU B 1 181 ? -32.886 7.251 -13.902 1.00 26.19 179 GLU B CA 1
ATOM 4925 C C . GLU B 1 181 ? -31.670 7.375 -14.799 1.00 30.51 179 GLU B C 1
ATOM 4926 O O . GLU B 1 181 ? -31.690 8.110 -15.794 1.00 26.81 179 GLU B O 1
ATOM 4932 N N . ALA B 1 182 ? -30.594 6.703 -14.415 1.00 23.22 180 ALA B N 1
ATOM 4933 C CA . ALA B 1 182 ? -29.441 6.594 -15.297 1.00 26.80 180 ALA B CA 1
ATOM 4934 C C . ALA B 1 182 ? -29.502 5.229 -15.969 1.00 24.22 180 ALA B C 1
ATOM 4935 O O . ALA B 1 182 ? -29.860 4.212 -15.323 1.00 24.82 180 ALA B O 1
ATOM 4937 N N . THR B 1 183 ? -29.147 5.188 -17.252 1.00 16.06 181 THR B N 1
ATOM 4938 C CA . THR B 1 183 ? -29.068 3.902 -17.967 1.00 18.30 181 THR B CA 1
ATOM 4939 C C . THR B 1 183 ? -27.664 3.683 -18.528 1.00 23.50 181 THR B C 1
ATOM 4940 O O . THR B 1 183 ? -27.429 3.884 -19.750 1.00 25.11 181 THR B O 1
ATOM 4944 N N . PRO B 1 184 ? -26.708 3.275 -17.673 1.00 21.07 182 PRO B N 1
ATOM 4945 C CA . PRO B 1 184 ? -25.304 3.200 -18.098 1.00 24.81 182 PRO B CA 1
ATOM 4946 C C . PRO B 1 184 ? -25.039 2.202 -19.241 1.00 23.22 182 PRO B C 1
ATOM 4947 O O . PRO B 1 184 ? -24.068 2.398 -19.977 1.00 27.28 182 PRO B O 1
ATOM 4951 N N . TYR B 1 185 ? -25.905 1.208 -19.391 1.00 22.09 183 TYR B N 1
ATOM 4952 C CA . TYR B 1 185 ? -25.783 0.212 -20.467 1.00 12.67 183 TYR B CA 1
ATOM 4953 C C . TYR B 1 185 ? -26.086 0.841 -21.862 1.00 16.47 183 TYR B C 1
ATOM 4954 O O . TYR B 1 185 ? -25.788 0.221 -22.894 1.00 21.04 183 TYR B O 1
ATOM 4963 N N . LYS B 1 186 ? -26.641 2.045 -21.870 1.00 21.67 184 LYS B N 1
ATOM 4964 C CA . LYS B 1 186 ? -26.914 2.790 -23.124 1.00 31.67 184 LYS B CA 1
ATOM 4965 C C . LYS B 1 186 ? -25.976 3.965 -23.316 1.00 31.75 184 LYS B C 1
ATOM 4966 O O . LYS B 1 186 ? -26.022 4.640 -24.357 1.00 35.47 184 LYS B O 1
ATOM 4972 N N . ASP B 1 187 ? -25.140 4.237 -22.315 1.00 31.73 185 ASP B N 1
ATOM 4973 C CA . ASP B 1 187 ? -24.304 5.450 -22.280 1.00 33.66 185 ASP B CA 1
ATOM 4974 C C . ASP B 1 187 ? -22.800 5.214 -22.233 1.00 32.79 185 ASP B C 1
ATOM 4975 O O . ASP B 1 187 ? -22.062 6.075 -21.753 1.00 30.32 185 ASP B O 1
ATOM 4980 N N . GLY B 1 188 ? -22.349 4.072 -22.741 1.00 21.85 186 GLY B N 1
ATOM 4981 C CA . GLY B 1 188 ? -20.934 3.736 -22.763 1.00 21.41 186 GLY B CA 1
ATOM 4982 C C . GLY B 1 188 ? -20.357 3.017 -21.538 1.00 27.73 186 GLY B C 1
ATOM 4983 O O . GLY B 1 188 ? -19.408 2.279 -21.681 1.00 27.38 186 GLY B O 1
ATOM 4984 N N . PHE B 1 189 ? -20.908 3.239 -20.336 1.00 20.14 187 PHE B N 1
ATOM 4985 C CA . PHE B 1 189 ? -20.389 2.578 -19.123 1.00 21.34 187 PHE B CA 1
ATOM 4986 C C . PHE B 1 189 ? -20.677 1.061 -19.075 1.00 25.49 187 PHE B C 1
ATOM 4987 O O . PHE B 1 189 ? -19.837 0.277 -18.601 1.00 28.12 187 PHE B O 1
ATOM 4995 N N . GLY B 1 190 ? -21.883 0.665 -19.488 1.00 18.78 188 GLY B N 1
ATOM 4996 C CA . GLY B 1 190 ? -22.332 -0.713 -19.437 1.00 20.57 188 GLY B CA 1
ATOM 4997 C C . GLY B 1 190 ? -22.965 -0.952 -18.067 1.00 26.58 188 GLY B C 1
ATOM 4998 O O . GLY B 1 190 ? -22.882 -0.079 -17.175 1.00 22.92 188 GLY B O 1
ATOM 4999 N N . SER B 1 191 ? -23.623 -2.083 -17.910 1.00 24.80 189 SER B N 1
ATOM 5000 C CA . SER B 1 191 ? -24.156 -2.494 -16.591 1.00 24.90 189 SER B CA 1
ATOM 5001 C C . SER B 1 191 ? -24.302 -3.974 -16.573 1.00 27.32 189 SER B C 1
ATOM 5002 O O . SER B 1 191 ? -24.107 -4.638 -17.587 1.00 19.84 189 SER B O 1
ATOM 5005 N N . ILE B 1 192 ? -24.606 -4.508 -15.396 1.00 25.73 190 ILE B N 1
ATOM 5006 C CA . ILE B 1 192 ? -25.101 -5.856 -15.314 1.00 23.50 190 ILE B CA 1
ATOM 5007 C C . ILE B 1 192 ? -26.304 -6.012 -16.225 1.00 27.26 190 ILE B C 1
ATOM 5008 O O . ILE B 1 192 ? -27.189 -5.137 -16.268 1.00 25.83 190 ILE B O 1
ATOM 5013 N N . MET B 1 193 ? -26.335 -7.114 -16.965 1.00 20.41 191 MET B N 1
ATOM 5014 C CA . MET B 1 193 ? -27.424 -7.368 -17.877 1.00 21.88 191 MET B CA 1
ATOM 5015 C C . MET B 1 193 ? -28.284 -8.528 -17.390 1.00 23.61 191 MET B C 1
ATOM 5016 O O . MET B 1 193 ? -27.804 -9.429 -16.682 1.00 20.71 191 MET B O 1
ATOM 5021 N N . THR B 1 194 ? -29.530 -8.542 -17.845 1.00 17.46 192 THR B N 1
ATOM 5022 C CA . THR B 1 194 ? -30.464 -9.603 -17.543 1.00 21.35 192 THR B CA 1
ATOM 5023 C C . THR B 1 194 ? -30.911 -10.304 -18.822 1.00 24.28 192 THR B C 1
ATOM 5024 O O . THR B 1 194 ? -31.257 -9.625 -19.790 1.00 22.20 192 THR B O 1
ATOM 5028 N N . VAL B 1 195 ? -30.933 -11.631 -18.797 1.00 20.21 193 VAL B N 1
ATOM 5029 C CA . VAL B 1 195 ? -31.560 -12.425 -19.878 1.00 22.86 193 VAL B CA 1
ATOM 5030 C C . VAL B 1 195 ? -32.619 -13.376 -19.346 1.00 21.90 193 VAL B C 1
ATOM 5031 O O . VAL B 1 195 ? -32.416 -14.051 -18.330 1.00 20.01 193 VAL B O 1
ATOM 5035 N N . GLU B 1 196 ? -33.769 -13.373 -20.012 1.00 24.51 194 GLU B N 1
ATOM 5036 C CA . GLU B 1 196 ? -34.778 -14.395 -19.845 1.00 21.47 194 GLU B CA 1
ATOM 5037 C C . GLU B 1 196 ? -34.646 -15.369 -20.988 1.00 26.81 194 GLU B C 1
ATOM 5038 O O . GLU B 1 196 ? -34.838 -14.987 -22.145 1.00 28.11 194 GLU B O 1
ATOM 5044 N N . PHE B 1 197 ? -34.317 -16.610 -20.674 1.00 20.16 195 PHE B N 1
ATOM 5045 C CA . PHE B 1 197 ? -34.030 -17.574 -21.742 1.00 25.24 195 PHE B CA 1
ATOM 5046 C C . PHE B 1 197 ? -34.747 -18.901 -21.566 1.00 27.06 195 PHE B C 1
ATOM 5047 O O . PHE B 1 197 ? -34.846 -19.427 -20.440 1.00 29.30 195 PHE B O 1
ATOM 5055 N N . SER B 1 198 ? -35.244 -19.454 -22.682 1.00 21.56 196 SER B N 1
ATOM 5056 C CA . SER B 1 198 ? -36.053 -20.652 -22.625 1.00 29.71 196 SER B CA 1
ATOM 5057 C C . SER B 1 198 ? -35.636 -21.633 -23.727 1.00 37.63 196 SER B C 1
ATOM 5058 O O . SER B 1 198 ? -36.265 -21.682 -24.789 1.00 27.29 196 SER B O 1
ATOM 5061 N N . PRO B 1 199 ? -34.625 -22.447 -23.437 1.00 27.99 197 PRO B N 1
ATOM 5062 C CA . PRO B 1 199 ? -33.975 -23.327 -24.427 1.00 30.24 197 PRO B CA 1
ATOM 5063 C C . PRO B 1 199 ? -34.861 -24.452 -24.958 1.00 29.52 197 PRO B C 1
ATOM 5064 O O . PRO B 1 199 ? -34.619 -24.918 -26.065 1.00 28.53 197 PRO B O 1
ATOM 5068 N N . GLU B 1 200 ? -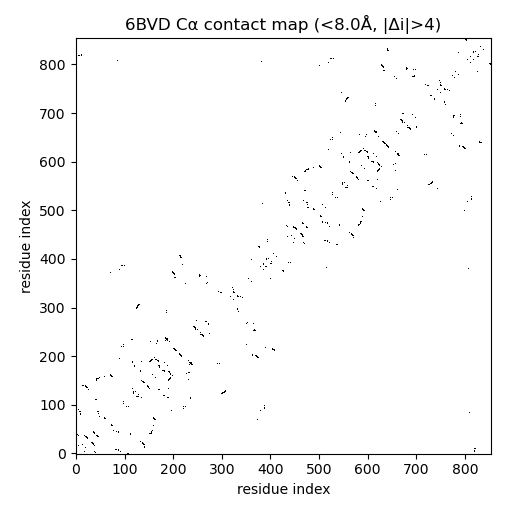35.879 -24.876 -24.220 1.00 29.61 198 GLU B N 1
ATOM 5069 C CA . GLU B 1 200 ? -36.648 -26.031 -24.672 1.00 31.63 198 GLU B CA 1
ATOM 5070 C C . GLU B 1 200 ? -37.862 -25.670 -25.527 1.00 35.16 198 GLU B C 1
ATOM 5071 O O . GLU B 1 200 ? -38.556 -26.564 -25.990 1.00 34.59 198 GLU B O 1
ATOM 5077 N N . TYR B 1 201 ? -38.146 -24.379 -25.716 1.00 33.02 199 TYR B N 1
ATOM 5078 C CA . TYR B 1 201 ? -39.269 -23.996 -26.559 1.00 28.99 199 TYR B CA 1
ATOM 5079 C C . TYR B 1 201 ? -38.734 -23.168 -27.711 1.00 31.84 199 TYR B C 1
ATOM 5080 O O . TYR B 1 201 ? -38.018 -22.208 -27.518 1.00 44.40 199 TYR B O 1
ATOM 5089 N N . ALA B 1 202 ? -39.035 -23.586 -28.929 1.00 39.63 200 ALA B N 1
ATOM 5090 C CA . ALA B 1 202 ? -38.366 -23.013 -30.081 1.00 39.70 200 ALA B CA 1
ATOM 5091 C C . ALA B 1 202 ? -39.324 -22.811 -31.230 1.00 38.52 200 ALA B C 1
ATOM 5092 O O . ALA B 1 202 ? -40.398 -23.418 -31.274 1.00 38.68 200 ALA B O 1
ATOM 5094 N N . THR B 1 203 ? -38.920 -21.965 -32.171 1.00 36.48 201 THR B N 1
ATOM 5095 C CA . THR B 1 203 ? -39.669 -21.777 -33.406 1.00 37.10 201 THR B CA 1
ATOM 5096 C C . THR B 1 203 ? -38.821 -22.319 -34.546 1.00 37.39 201 THR B C 1
ATOM 5097 O O . THR B 1 203 ? -37.636 -22.576 -34.355 1.00 34.48 201 THR B O 1
ATOM 5101 N N . ALA B 1 204 ? -39.433 -22.490 -35.716 1.00 33.81 202 ALA B N 1
ATOM 5102 C CA . ALA B 1 204 ? -38.721 -22.937 -36.907 1.00 37.69 202 ALA B CA 1
ATOM 5103 C C . ALA B 1 204 ? -38.750 -21.859 -37.995 1.00 34.30 202 ALA B C 1
ATOM 5104 O O . ALA B 1 204 ? -39.522 -20.923 -37.907 1.00 42.66 202 ALA B O 1
ATOM 5106 N N . PHE B 1 205 ? -37.896 -21.972 -39.006 1.00 38.93 203 PHE B N 1
ATOM 5107 C CA . PHE B 1 205 ? -37.940 -21.027 -40.136 1.00 43.44 203 PHE B CA 1
ATOM 5108 C C . PHE B 1 205 ? -38.086 -21.774 -41.448 1.00 47.96 203 PHE B C 1
ATOM 5109 O O . PHE B 1 205 ? -37.989 -23.002 -41.489 1.00 47.22 203 PHE B O 1
ATOM 5117 N N . ASN B 1 206 ? -38.294 -21.006 -42.513 1.00 57.52 204 ASN B N 1
ATOM 5118 C CA . ASN B 1 206 ? -38.527 -21.542 -43.838 1.00 63.99 204 ASN B CA 1
ATOM 5119 C C . ASN B 1 206 ? -37.397 -21.148 -44.787 1.00 64.09 204 ASN B C 1
ATOM 5120 O O . ASN B 1 206 ? -36.883 -20.031 -44.723 1.00 58.60 204 ASN B O 1
ATOM 5125 N N . ASP B 1 207 ? -37.000 -22.073 -45.654 1.00 63.90 205 ASP B N 1
ATOM 5126 C CA . ASP B 1 207 ? -36.041 -21.767 -46.710 1.00 71.64 205 ASP B CA 1
ATOM 5127 C C . ASP B 1 207 ? -36.170 -22.776 -47.836 1.00 83.14 205 ASP B C 1
ATOM 5128 O O . ASP B 1 207 ? -36.560 -23.923 -47.609 1.00 74.52 205 ASP B O 1
ATOM 5133 N N . ILE B 1 208 ? -35.846 -22.327 -49.046 1.00 100.14 206 ILE B N 1
ATOM 5134 C CA . ILE B 1 208 ? -36.040 -23.112 -50.261 1.00 111.13 206 ILE B CA 1
ATOM 5135 C C . ILE B 1 208 ? -34.729 -23.691 -50.787 1.00 112.16 206 ILE B C 1
ATOM 5136 O O . ILE B 1 208 ? -33.790 -22.955 -51.083 1.00 108.26 206 ILE B O 1
ATOM 5141 N N . SER B 1 209 ? -34.676 -25.011 -50.919 1.00 119.13 207 SER B N 1
ATOM 5142 C CA . SER B 1 209 ? -33.460 -25.669 -51.372 1.00 128.71 207 SER B CA 1
ATOM 5143 C C . SER B 1 209 ? -33.215 -25.392 -52.856 1.00 132.69 207 SER B C 1
ATOM 5144 O O . SER B 1 209 ? -34.154 -25.271 -53.647 1.00 135.04 207 SER B O 1
ATOM 5147 N N . SER B 1 214 ? -36.509 -27.075 -53.000 1.00 134.85 212 SER B N 1
ATOM 5148 C CA . SER B 1 214 ? -37.708 -27.502 -52.283 1.00 133.81 212 SER B CA 1
ATOM 5149 C C . SER B 1 214 ? -37.900 -26.755 -50.954 1.00 127.52 212 SER B C 1
ATOM 5150 O O . SER B 1 214 ? -36.935 -26.491 -50.224 1.00 121.56 212 SER B O 1
ATOM 5153 N N . PRO B 1 215 ? -39.160 -26.428 -50.629 1.00 123.10 213 PRO B N 1
ATOM 5154 C CA . PRO B 1 215 ? -39.449 -25.706 -49.389 1.00 112.59 213 PRO B CA 1
ATOM 5155 C C . PRO B 1 215 ? -39.578 -26.651 -48.193 1.00 97.31 213 PRO B C 1
ATOM 5156 O O . PRO B 1 215 ? -40.146 -27.737 -48.309 1.00 94.46 213 PRO B O 1
ATOM 5160 N N . SER B 1 216 ? -39.040 -26.236 -47.050 1.00 83.63 214 SER B N 1
ATOM 5161 C CA . SER B 1 216 ? -39.077 -27.070 -45.856 1.00 65.44 214 SER B CA 1
ATOM 5162 C C . SER B 1 216 ? -38.915 -26.253 -44.577 1.00 53.36 214 SER B C 1
ATOM 5163 O O . SER B 1 216 ? -38.380 -25.145 -44.618 1.00 49.30 214 SER B O 1
ATOM 5166 N N . LEU B 1 217 ? -39.369 -26.791 -43.446 1.00 49.83 215 LEU B N 1
ATOM 5167 C CA . LEU B 1 217 ? -39.159 -26.124 -42.156 1.00 50.13 215 LEU B CA 1
ATOM 5168 C C . LEU B 1 217 ? -37.907 -26.636 -41.426 1.00 50.05 215 LEU B C 1
ATOM 5169 O O . LEU B 1 217 ? -37.633 -27.835 -41.417 1.00 40.99 215 LEU B O 1
ATOM 5174 N N . PHE B 1 218 ? -37.174 -25.722 -40.791 1.00 41.99 216 PHE B N 1
ATOM 5175 C CA . PHE B 1 218 ? -35.974 -26.079 -40.041 1.00 35.55 216 PHE B CA 1
ATOM 5176 C C . PHE B 1 218 ? -36.093 -25.563 -38.614 1.00 37.40 216 PHE B C 1
ATOM 5177 O O . PHE B 1 218 ? -36.353 -24.385 -38.423 1.00 29.45 216 PHE B O 1
ATOM 5185 N N . ILE B 1 219 ? -35.885 -26.421 -37.619 1.00 35.34 217 ILE B N 1
ATOM 5186 C CA . ILE B 1 219 ? -35.930 -25.956 -36.229 1.00 36.35 217 ILE B CA 1
ATOM 5187 C C . ILE B 1 219 ? -34.623 -25.212 -35.875 1.00 35.84 217 ILE B C 1
ATOM 5188 O O . ILE B 1 219 ? -33.548 -25.522 -36.386 1.00 31.93 217 ILE B O 1
ATOM 5193 N N . LYS B 1 220 ? -34.719 -24.208 -35.009 1.00 35.83 218 LYS B N 1
ATOM 5194 C CA . LYS B 1 220 ? -33.554 -23.408 -34.638 1.00 28.89 218 LYS B CA 1
ATOM 5195 C C . LYS B 1 220 ? -32.706 -24.122 -33.571 1.00 29.96 218 LYS B C 1
ATOM 5196 O O . LYS B 1 220 ? -33.240 -24.801 -32.686 1.00 31.60 218 LYS B O 1
ATOM 5202 N N . ASP B 1 221 ? -31.386 -23.986 -33.676 1.00 23.63 219 ASP B N 1
ATOM 5203 C CA . ASP B 1 221 ? -30.462 -24.541 -32.685 1.00 26.22 219 ASP B CA 1
ATOM 5204 C C . ASP B 1 221 ? -30.477 -23.642 -31.442 1.00 25.00 219 ASP B C 1
ATOM 5205 O O . ASP B 1 221 ? -30.166 -22.461 -31.530 1.00 25.38 219 ASP B O 1
ATOM 5210 N N . PRO B 1 222 ? -30.855 -24.193 -30.271 1.00 25.36 220 PRO B N 1
ATOM 5211 C CA . PRO B 1 222 ? -30.880 -23.329 -29.072 1.00 20.84 220 PRO B CA 1
ATOM 5212 C C . PRO B 1 222 ? -29.571 -22.613 -28.742 1.00 27.26 220 PRO B C 1
ATOM 5213 O O . PRO B 1 222 ? -29.593 -21.594 -28.061 1.00 32.49 220 PRO B O 1
ATOM 5217 N N . ALA B 1 223 ? -28.437 -23.161 -29.142 1.00 22.38 221 ALA B N 1
ATOM 5218 C CA . ALA B 1 223 ? -27.176 -22.508 -28.819 1.00 20.91 221 ALA B CA 1
ATOM 5219 C C . ALA B 1 223 ? -27.043 -21.206 -29.593 1.00 28.59 221 ALA B C 1
ATOM 5220 O O . ALA B 1 223 ? -26.475 -20.244 -29.095 1.00 21.68 221 ALA B O 1
ATOM 5222 N N . LEU B 1 224 ? -27.569 -21.199 -30.822 1.00 26.88 222 LEU B N 1
ATOM 5223 C CA . LEU B 1 224 ? -27.546 -19.998 -31.647 1.00 21.92 222 LEU B CA 1
ATOM 5224 C C . LEU B 1 224 ? -28.552 -18.988 -31.102 1.00 22.00 222 LEU B C 1
ATOM 5225 O O . LEU B 1 224 ? -28.303 -17.790 -31.080 1.00 25.49 222 LEU B O 1
ATOM 5230 N N . ILE B 1 225 ? -29.695 -19.467 -30.633 1.00 22.25 223 ILE B N 1
ATOM 5231 C CA . ILE B 1 225 ? -30.646 -18.603 -29.988 1.00 23.21 223 ILE B CA 1
ATOM 5232 C C . ILE B 1 225 ? -29.999 -17.952 -28.759 1.00 23.34 223 ILE B C 1
ATOM 5233 O O . ILE B 1 225 ? -30.202 -16.771 -28.476 1.00 22.80 223 ILE B O 1
ATOM 5238 N N . LEU B 1 226 ? -29.243 -18.734 -28.008 1.00 23.37 224 LEU B N 1
ATOM 5239 C CA . LEU B 1 226 ? -28.581 -18.169 -26.839 1.00 25.54 224 LEU B CA 1
ATOM 5240 C C . LEU B 1 226 ? -27.516 -17.146 -27.261 1.00 29.88 224 LEU B C 1
ATOM 5241 O O . LEU B 1 226 ? -27.457 -16.021 -26.725 1.00 26.93 224 LEU B O 1
ATOM 5246 N N . MET B 1 227 ? -26.713 -17.506 -28.263 1.00 26.66 225 MET B N 1
ATOM 5247 C CA . MET B 1 227 ? -25.701 -16.576 -28.755 1.00 26.55 225 MET B CA 1
ATOM 5248 C C . MET B 1 227 ? -26.301 -15.242 -29.208 1.00 22.72 225 MET B C 1
ATOM 5249 O O . MET B 1 227 ? -25.680 -14.194 -28.983 1.00 23.80 225 MET B O 1
ATOM 5254 N N . HIS B 1 228 ? -27.490 -15.279 -29.825 1.00 18.82 226 HIS B N 1
ATOM 5255 C CA . HIS B 1 228 ? -28.246 -14.072 -30.213 1.00 22.81 226 HIS B CA 1
ATOM 5256 C C . HIS B 1 228 ? -28.499 -13.206 -28.977 1.00 24.88 226 HIS B C 1
ATOM 5257 O O . HIS B 1 228 ? -28.330 -11.985 -28.999 1.00 28.58 226 HIS B O 1
ATOM 5264 N N . GLU B 1 229 ? -28.927 -13.827 -27.880 1.00 23.47 227 GLU B N 1
ATOM 5265 C CA . GLU B 1 229 ? -29.136 -13.016 -26.667 1.00 26.35 227 GLU B CA 1
ATOM 5266 C C . GLU B 1 229 ? -27.814 -12.502 -26.117 1.00 17.76 227 GLU B C 1
ATOM 5267 O O . GLU B 1 229 ? -27.749 -11.344 -25.681 1.00 26.96 227 GLU B O 1
ATOM 5273 N N . LEU B 1 230 ? -26.752 -13.313 -26.168 1.00 23.72 228 LEU B N 1
ATOM 5274 C CA . LEU B 1 230 ? -25.441 -12.874 -25.662 1.00 28.33 228 LEU B CA 1
ATOM 5275 C C . LEU B 1 230 ? -24.869 -11.677 -26.462 1.00 33.43 228 LEU B C 1
ATOM 5276 O O . LEU B 1 230 ? -24.107 -10.842 -25.928 1.00 25.24 228 LEU B O 1
ATOM 5281 N N . ILE B 1 231 ? -25.268 -11.580 -27.726 1.00 30.28 229 ILE B N 1
ATOM 5282 C CA . ILE B 1 231 ? -24.890 -10.429 -28.531 1.00 24.59 229 ILE B CA 1
ATOM 5283 C C . ILE B 1 231 ? -25.536 -9.147 -27.967 1.00 21.28 229 ILE B C 1
ATOM 5284 O O . ILE B 1 231 ? -24.820 -8.149 -27.769 1.00 23.98 229 ILE B O 1
ATOM 5289 N N . HIS B 1 232 ? -26.838 -9.170 -27.642 1.00 17.24 230 HIS B N 1
ATOM 5290 C CA . HIS B 1 232 ? -27.482 -8.023 -26.979 1.00 21.13 230 HIS B CA 1
ATOM 5291 C C . HIS B 1 232 ? -26.748 -7.715 -25.680 1.00 24.88 230 HIS B C 1
ATOM 5292 O O . HIS B 1 232 ? -26.589 -6.549 -25.302 1.00 20.90 230 HIS B O 1
ATOM 5299 N N . VAL B 1 233 ? -26.360 -8.767 -24.964 1.00 22.66 231 VAL B N 1
ATOM 5300 C CA . VAL B 1 233 ? -25.633 -8.584 -23.705 1.00 19.17 231 VAL B CA 1
ATOM 5301 C C . VAL B 1 233 ? -24.331 -7.836 -23.895 1.00 24.31 231 VAL B C 1
ATOM 5302 O O . VAL B 1 233 ? -24.004 -6.891 -23.144 1.00 24.02 231 VAL B O 1
ATOM 5306 N N . LEU B 1 234 ? -23.595 -8.251 -24.914 1.00 24.11 232 LEU B N 1
ATOM 5307 C CA . LEU B 1 234 ? -22.333 -7.642 -25.237 1.00 22.21 232 LEU B CA 1
ATOM 5308 C C . LEU B 1 234 ? -22.493 -6.137 -25.501 1.00 19.63 232 LEU B C 1
ATOM 5309 O O . LEU B 1 234 ? -21.727 -5.325 -24.946 1.00 21.14 232 LEU B O 1
ATOM 5314 N N . HIS B 1 235 ? -23.520 -5.756 -26.259 1.00 22.04 233 HIS B N 1
ATOM 5315 C CA . HIS B 1 235 ? -23.805 -4.333 -26.493 1.00 24.34 233 HIS B CA 1
ATOM 5316 C C . HIS B 1 235 ? -24.089 -3.626 -25.173 1.00 27.33 233 HIS B C 1
ATOM 5317 O O . HIS B 1 235 ? -23.635 -2.509 -24.974 1.00 23.68 233 HIS B O 1
ATOM 5324 N N . GLY B 1 236 ? -24.867 -4.273 -24.296 1.00 22.24 234 GLY B N 1
ATOM 5325 C CA . GLY B 1 236 ? -25.139 -3.672 -22.982 1.00 17.25 234 GLY B CA 1
ATOM 5326 C C . GLY B 1 236 ? -23.875 -3.457 -22.157 1.00 17.26 234 GLY B C 1
ATOM 5327 O O . GLY B 1 236 ? -23.713 -2.408 -21.503 1.00 24.37 234 GLY B O 1
ATOM 5328 N N . LEU B 1 237 ? -22.983 -4.445 -22.157 1.00 20.92 235 LEU B N 1
ATOM 5329 C CA . LEU B 1 237 ? -21.738 -4.375 -21.390 1.00 24.95 235 LEU B CA 1
ATOM 5330 C C . LEU B 1 237 ? -20.791 -3.294 -21.917 1.00 30.71 235 LEU B C 1
ATOM 5331 O O . LEU B 1 237 ? -20.123 -2.594 -21.145 1.00 29.81 235 LEU B O 1
ATOM 5336 N N . TYR B 1 238 ? -20.757 -3.125 -23.236 1.00 23.91 236 TYR B N 1
ATOM 5337 C CA . TYR B 1 238 ? -19.954 -2.060 -23.804 1.00 26.42 236 TYR B CA 1
ATOM 5338 C C . TYR B 1 238 ? -20.704 -0.722 -23.830 1.00 30.24 236 TYR B C 1
ATOM 5339 O O . TYR B 1 238 ? -20.180 0.274 -24.333 1.00 26.06 236 TYR B O 1
ATOM 5348 N N . GLY B 1 239 ? -21.944 -0.707 -23.336 1.00 23.11 237 GLY B N 1
ATOM 5349 C CA . GLY B 1 239 ? -22.694 0.532 -23.217 1.00 28.46 237 GLY B CA 1
ATOM 5350 C C . GLY B 1 239 ? -23.167 1.105 -24.549 1.00 27.86 237 GLY B C 1
ATOM 5351 O O . GLY B 1 239 ? -23.408 2.295 -24.642 1.00 25.40 237 GLY B O 1
ATOM 5352 N N . THR B 1 240 ? -23.305 0.253 -25.564 1.00 28.65 238 THR B N 1
ATOM 5353 C CA . THR B 1 240 ? -23.767 0.663 -26.904 1.00 28.83 238 THR B CA 1
ATOM 5354 C C . THR B 1 240 ? -25.206 0.198 -27.184 1.00 36.28 238 THR B C 1
ATOM 5355 O O . THR B 1 240 ? -25.699 0.234 -28.318 1.00 33.10 238 THR B O 1
ATOM 5359 N N . TYR B 1 241 ? -25.862 -0.279 -26.136 1.00 27.80 239 TYR B N 1
ATOM 5360 C CA . TYR B 1 241 ? -27.208 -0.824 -26.225 1.00 27.88 239 TYR B CA 1
ATOM 5361 C C . TYR B 1 241 ? -28.298 0.199 -26.634 1.00 25.74 239 TYR B C 1
ATOM 5362 O O . TYR B 1 241 ? -28.379 1.295 -26.058 1.00 23.67 239 TYR B O 1
ATOM 5371 N N . ILE B 1 242 ? -29.156 -0.125 -27.604 1.00 27.31 240 ILE B N 1
ATOM 5372 C CA . ILE B 1 242 ? -30.236 0.819 -27.958 1.00 24.30 240 ILE B CA 1
ATOM 5373 C C . ILE B 1 242 ? -31.640 0.212 -27.959 1.00 22.21 240 ILE B C 1
ATOM 5374 O O . ILE B 1 242 ? -31.805 -0.989 -28.151 1.00 27.77 240 ILE B O 1
ATOM 5379 N N . THR B 1 243 ? -32.640 1.048 -27.719 1.00 24.42 241 THR B N 1
ATOM 5380 C CA . THR B 1 243 ? -34.037 0.678 -27.869 1.00 24.75 241 THR B CA 1
ATOM 5381 C C . THR B 1 243 ? -34.724 1.460 -28.997 1.00 32.92 241 THR B C 1
ATOM 5382 O O . THR B 1 243 ? -35.755 1.016 -29.512 1.00 31.76 241 THR B O 1
ATOM 5386 N N . GLU B 1 244 ? -34.164 2.603 -29.398 1.00 28.60 242 GLU B N 1
ATOM 5387 C CA . GLU B 1 244 ? -34.855 3.460 -30.374 1.00 28.72 242 GLU B CA 1
ATOM 5388 C C . GLU B 1 244 ? -34.243 3.322 -31.766 1.00 32.34 242 GLU B C 1
ATOM 5389 O O . GLU B 1 244 ? -33.874 2.219 -32.163 1.00 28.56 242 GLU B O 1
ATOM 5395 N N . TYR B 1 245 ? -34.169 4.416 -32.534 1.00 31.86 243 TYR B N 1
ATOM 5396 C CA . TYR B 1 245 ? -33.660 4.260 -33.908 1.00 30.83 243 TYR B CA 1
ATOM 5397 C C . TYR B 1 245 ? -34.470 3.196 -34.697 1.00 32.05 243 TYR B C 1
ATOM 5398 O O . TYR B 1 245 ? -33.926 2.317 -35.410 1.00 28.37 243 TYR B O 1
ATOM 5407 N N . LYS B 1 246 ? -35.793 3.300 -34.581 1.00 34.20 244 LYS B N 1
ATOM 5408 C CA . LYS B 1 246 ? -36.687 2.289 -35.133 1.00 35.25 244 LYS B CA 1
ATOM 5409 C C . LYS B 1 246 ? -36.904 2.512 -36.612 1.00 39.82 244 LYS B C 1
ATOM 5410 O O . LYS B 1 246 ? -37.067 3.653 -37.027 1.00 31.33 244 LYS B O 1
ATOM 5416 N N . ILE B 1 247 ? -36.878 1.427 -37.393 1.00 35.90 245 ILE B N 1
ATOM 5417 C CA . ILE B 1 247 ? -36.991 1.521 -38.846 1.00 39.28 245 ILE B CA 1
ATOM 5418 C C . ILE B 1 247 ? -37.831 0.378 -39.417 1.00 42.87 245 ILE B C 1
ATOM 5419 O O . ILE B 1 247 ? -38.050 -0.647 -38.746 1.00 36.11 245 ILE B O 1
ATOM 5424 N N . THR B 1 248 ? -38.295 0.566 -40.651 1.00 35.05 246 THR B N 1
ATOM 5425 C CA . THR B 1 248 ? -38.869 -0.509 -41.473 1.00 33.74 246 THR B CA 1
ATOM 5426 C C . THR B 1 248 ? -38.016 -0.615 -42.722 1.00 39.93 246 THR B C 1
ATOM 5427 O O . THR B 1 248 ? -37.366 0.355 -43.104 1.00 37.66 246 THR B O 1
ATOM 5431 N N . PRO B 1 249 ? -38.041 -1.775 -43.405 1.00 44.30 247 PRO B N 1
ATOM 5432 C CA . PRO B 1 249 ? -37.134 -1.810 -44.557 1.00 46.10 247 PRO B CA 1
ATOM 5433 C C . PRO B 1 249 ? -37.614 -0.944 -45.727 1.00 42.29 247 PRO B C 1
ATOM 5434 O O . PRO B 1 249 ? -38.812 -0.699 -45.865 1.00 39.79 247 PRO B O 1
ATOM 5438 N N . ASN B 1 250 ? -36.663 -0.441 -46.509 1.00 41.74 248 ASN B N 1
ATOM 5439 C CA . ASN B 1 250 ? -36.965 0.337 -47.711 1.00 55.78 248 ASN B CA 1
ATOM 5440 C C . ASN B 1 250 ? -37.551 -0.573 -48.802 1.00 57.95 248 ASN B C 1
ATOM 5441 O O . ASN B 1 250 ? -38.516 -0.218 -49.477 1.00 66.60 248 ASN B O 1
ATOM 5446 N N . VAL B 1 251 ? -36.942 -1.734 -48.996 1.00 59.35 249 VAL B N 1
ATOM 5447 C CA . VAL B 1 251 ? -37.492 -2.715 -49.933 1.00 60.24 249 VAL B CA 1
ATOM 5448 C C . VAL B 1 251 ? -37.947 -3.958 -49.182 1.00 51.72 249 VAL B C 1
ATOM 5449 O O . VAL B 1 251 ? -37.136 -4.646 -48.573 1.00 49.87 249 VAL B O 1
ATOM 5453 N N . VAL B 1 252 ? -39.251 -4.231 -49.229 1.00 59.55 250 VAL B N 1
ATOM 5454 C CA . VAL B 1 252 ? -39.835 -5.390 -48.554 1.00 68.19 250 VAL B CA 1
ATOM 5455 C C . VAL B 1 252 ? -39.692 -6.659 -49.362 1.00 74.28 250 VAL B C 1
ATOM 5456 O O . VAL B 1 252 ? -40.328 -6.813 -50.407 1.00 80.24 250 VAL B O 1
ATOM 5460 N N . GLN B 1 253 ? -38.832 -7.561 -48.905 1.00 72.74 251 GLN B N 1
ATOM 5461 C CA . GLN B 1 253 ? -38.642 -8.798 -49.640 1.00 69.41 251 GLN B CA 1
ATOM 5462 C C . GLN B 1 253 ? -39.700 -9.819 -49.253 1.00 65.03 251 GLN B C 1
ATOM 5463 O O . GLN B 1 253 ? -40.351 -9.696 -48.210 1.00 56.89 251 GLN B O 1
ATOM 5469 N N . SER B 1 254 ? -39.881 -10.818 -50.113 1.00 59.48 252 SER B N 1
ATOM 5470 C CA . SER B 1 254 ? -40.972 -11.762 -49.947 1.00 59.70 252 SER B CA 1
ATOM 5471 C C . SER B 1 254 ? -40.870 -12.539 -48.631 1.00 56.94 252 SER B C 1
ATOM 5472 O O . SER B 1 254 ? -41.887 -12.906 -48.041 1.00 57.32 252 SER B O 1
ATOM 5475 N N . TYR B 1 255 ? -39.652 -12.757 -48.145 1.00 56.29 253 TYR B N 1
ATOM 5476 C CA . TYR B 1 255 ? -39.480 -13.543 -46.929 1.00 63.55 253 TYR B CA 1
ATOM 5477 C C . TYR B 1 255 ? -39.868 -12.702 -45.699 1.00 61.16 253 TYR B C 1
ATOM 5478 O O . TYR B 1 255 ? -40.085 -13.255 -44.622 1.00 65.02 253 TYR B O 1
ATOM 5487 N N . MET B 1 256 ? -39.968 -11.382 -45.855 1.00 54.96 254 MET B N 1
ATOM 5488 C CA . MET B 1 256 ? -40.166 -10.508 -44.689 1.00 56.73 254 MET B CA 1
ATOM 5489 C C . MET B 1 256 ? -41.610 -10.460 -44.174 1.00 65.27 254 MET B C 1
ATOM 5490 O O . MET B 1 256 ? -42.568 -10.482 -44.938 1.00 69.79 254 MET B O 1
ATOM 5495 N N . LYS B 1 257 ? -41.743 -10.363 -42.856 1.00 62.83 255 LYS B N 1
ATOM 5496 C CA . LYS B 1 257 ? -43.024 -10.147 -42.207 1.00 62.06 255 LYS B CA 1
ATOM 5497 C C . LYS B 1 257 ? -42.894 -8.856 -41.413 1.00 65.74 255 LYS B C 1
ATOM 5498 O O . LYS B 1 257 ? -42.406 -8.857 -40.283 1.00 56.72 255 LYS B O 1
ATOM 5504 N N . VAL B 1 258 ? -43.374 -7.760 -41.994 1.00 65.77 256 VAL B N 1
ATOM 5505 C CA . VAL B 1 258 ? -43.150 -6.432 -41.421 1.00 61.92 256 VAL B CA 1
ATOM 5506 C C . VAL B 1 258 ? -44.387 -6.012 -40.667 1.00 58.74 256 VAL B C 1
ATOM 5507 O O . VAL B 1 258 ? -45.500 -6.134 -41.173 1.00 62.04 256 VAL B O 1
ATOM 5511 N N . THR B 1 259 ? -44.194 -5.533 -39.444 1.00 58.79 257 THR B N 1
ATOM 5512 C CA . THR B 1 259 ? -45.332 -5.219 -38.598 1.00 65.04 257 THR B CA 1
ATOM 5513 C C . THR B 1 259 ? -45.339 -3.782 -38.064 1.00 68.49 257 THR B C 1
ATOM 5514 O O . THR B 1 259 ? -46.287 -3.034 -38.286 1.00 77.13 257 THR B O 1
ATOM 5518 N N . LYS B 1 260 ? -44.262 -3.401 -37.392 1.00 63.42 258 LYS B N 1
ATOM 5519 C CA . LYS B 1 260 ? -44.107 -2.073 -36.820 1.00 56.17 258 LYS B CA 1
ATOM 5520 C C . LYS B 1 260 ? -42.652 -1.689 -37.022 1.00 46.15 258 LYS B C 1
ATOM 5521 O O . LYS B 1 260 ? -41.827 -2.566 -37.261 1.00 39.59 258 LYS B O 1
ATOM 5527 N N . PRO B 1 261 ? -42.310 -0.400 -36.866 1.00 45.16 259 PRO B N 1
ATOM 5528 C CA . PRO B 1 261 ? -40.865 -0.144 -36.877 1.00 43.28 259 PRO B CA 1
ATOM 5529 C C . PRO B 1 261 ? -40.138 -0.861 -35.739 1.00 36.91 259 PRO B C 1
ATOM 5530 O O . PRO B 1 261 ? -40.705 -0.996 -34.661 1.00 43.31 259 PRO B O 1
ATOM 5534 N N . ILE B 1 262 ? -38.904 -1.284 -36.004 1.00 34.66 260 ILE B N 1
ATOM 5535 C CA . ILE B 1 262 ? -38.123 -2.167 -35.137 1.00 44.74 260 ILE B CA 1
ATOM 5536 C C . ILE B 1 262 ? -36.793 -1.480 -34.909 1.00 42.25 260 ILE B C 1
ATOM 5537 O O . ILE B 1 262 ? -36.251 -0.884 -35.847 1.00 38.76 260 ILE B O 1
ATOM 5542 N N . THR B 1 263 ? -36.280 -1.521 -33.682 1.00 30.09 261 THR B N 1
ATOM 5543 C CA . THR B 1 263 ? -34.983 -0.918 -33.393 1.00 30.28 261 THR B CA 1
ATOM 5544 C C . THR B 1 263 ? -33.883 -1.429 -34.338 1.00 33.23 261 THR B C 1
ATOM 5545 O O . THR B 1 263 ? -33.803 -2.625 -34.633 1.00 34.48 261 THR B O 1
ATOM 5549 N N . SER B 1 264 ? -33.036 -0.505 -34.802 1.00 29.19 262 SER B N 1
ATOM 5550 C CA . SER B 1 264 ? -31.936 -0.825 -35.702 1.00 27.89 262 SER B CA 1
ATOM 5551 C C . SER B 1 264 ? -31.024 -1.916 -35.114 1.00 36.05 262 SER B C 1
ATOM 5552 O O . SER B 1 264 ? -30.344 -2.650 -35.852 1.00 33.46 262 SER B O 1
ATOM 5555 N N . ALA B 1 265 ? -31.061 -2.048 -33.790 1.00 33.50 263 ALA B N 1
ATOM 5556 C CA . ALA B 1 265 ? -30.213 -2.986 -33.093 1.00 31.25 263 ALA B CA 1
ATOM 5557 C C . ALA B 1 265 ? -30.503 -4.426 -33.492 1.00 26.25 263 ALA B C 1
ATOM 5558 O O . ALA B 1 265 ? -29.600 -5.254 -33.484 1.00 31.07 263 ALA B O 1
ATOM 5560 N N . GLU B 1 266 ? -31.745 -4.729 -33.850 1.00 28.98 264 GLU B N 1
ATOM 5561 C CA . GLU B 1 266 ? -32.059 -6.101 -34.240 1.00 30.11 264 GLU B CA 1
ATOM 5562 C C . GLU B 1 266 ? -31.382 -6.421 -35.534 1.00 35.23 264 GLU B C 1
ATOM 5563 O O . GLU B 1 266 ? -30.980 -7.570 -35.742 1.00 31.27 264 GLU B O 1
ATOM 5569 N N . PHE B 1 267 ? -31.307 -5.440 -36.448 1.00 28.46 265 PHE B N 1
ATOM 5570 C CA . PHE B 1 267 ? -30.714 -5.744 -37.758 1.00 26.35 265 PHE B CA 1
ATOM 5571 C C . PHE B 1 267 ? -29.204 -5.821 -37.654 1.00 24.63 265 PHE B C 1
ATOM 5572 O O . PHE B 1 267 ? -28.570 -6.626 -38.339 1.00 31.77 265 PHE B O 1
ATOM 5580 N N . LEU B 1 268 ? -28.621 -4.993 -36.791 1.00 24.91 266 LEU B N 1
ATOM 5581 C CA . LEU B 1 268 ? -27.187 -5.052 -36.590 1.00 26.66 266 LEU B CA 1
ATOM 5582 C C . LEU B 1 268 ? -26.824 -6.372 -35.883 1.00 33.69 266 LEU B C 1
ATOM 5583 O O . LEU B 1 268 ? -25.758 -6.942 -36.114 1.00 39.39 266 LEU B O 1
ATOM 5588 N N . THR B 1 269 ? -27.741 -6.856 -35.051 1.00 27.07 267 THR B N 1
ATOM 5589 C CA . THR B 1 269 ? -27.514 -8.063 -34.258 1.00 23.90 267 THR B CA 1
ATOM 5590 C C . THR B 1 269 ? -27.609 -9.310 -35.171 1.00 28.70 267 THR B C 1
ATOM 5591 O O . THR B 1 269 ? -26.806 -10.222 -35.051 1.00 31.49 267 THR B O 1
ATOM 5595 N N . PHE B 1 270 ? -28.582 -9.342 -36.080 1.00 31.44 268 PHE B N 1
ATOM 5596 C CA . PHE B 1 270 ? -28.618 -10.444 -37.051 1.00 30.90 268 PHE B CA 1
ATOM 5597 C C . PHE B 1 270 ? -27.412 -10.394 -37.981 1.00 28.82 268 PHE B C 1
ATOM 5598 O O . PHE B 1 270 ? -26.794 -11.417 -38.260 1.00 31.12 268 PHE B O 1
ATOM 5606 N N . GLY B 1 271 ? -27.137 -9.203 -38.512 1.00 27.76 269 GLY B N 1
ATOM 5607 C CA . GLY B 1 271 ? -25.954 -8.994 -39.321 1.00 30.73 269 GLY B CA 1
ATOM 5608 C C . GLY B 1 271 ? -26.134 -9.386 -40.772 1.00 35.02 269 GLY B C 1
ATOM 5609 O O . GLY B 1 271 ? -27.254 -9.382 -41.289 1.00 33.32 269 GLY B O 1
ATOM 5610 N N . GLY B 1 272 ? -25.028 -9.723 -41.428 1.00 41.00 270 GLY B N 1
ATOM 5611 C CA . GLY B 1 272 ? -25.066 -10.091 -42.833 1.00 40.66 270 GLY B CA 1
ATOM 5612 C C . GLY B 1 272 ? -25.727 -8.979 -43.635 1.00 39.06 270 GLY B C 1
ATOM 5613 O O . GLY B 1 272 ? -25.407 -7.801 -43.458 1.00 36.71 270 GLY B O 1
ATOM 5614 N N . ARG B 1 273 ? -26.683 -9.370 -44.472 1.00 42.02 271 ARG B N 1
ATOM 5615 C CA . ARG B 1 273 ? -27.428 -8.465 -45.353 1.00 48.69 271 ARG B CA 1
ATOM 5616 C C . ARG B 1 273 ? -28.383 -7.531 -44.601 1.00 48.48 271 ARG B C 1
ATOM 5617 O O . ARG B 1 273 ? -28.685 -6.444 -45.074 1.00 42.35 271 ARG B O 1
ATOM 5625 N N . ASP B 1 274 ? -28.839 -7.946 -43.422 1.00 43.63 272 ASP B N 1
ATOM 5626 C CA . ASP B 1 274 ? -29.701 -7.090 -42.596 1.00 38.75 272 ASP B CA 1
ATOM 5627 C C . ASP B 1 274 ? -29.019 -5.781 -42.187 1.00 35.86 272 ASP B C 1
ATOM 5628 O O . ASP B 1 274 ? -29.699 -4.792 -41.868 1.00 41.08 272 ASP B O 1
ATOM 5633 N N . ARG B 1 275 ? -27.685 -5.760 -42.186 1.00 36.63 273 ARG B N 1
ATOM 5634 C CA . ARG B 1 275 ? -26.950 -4.529 -41.855 1.00 45.03 273 ARG B CA 1
ATOM 5635 C C . ARG B 1 275 ? -27.339 -3.367 -42.774 1.00 50.47 273 ARG B C 1
ATOM 5636 O O . ARG B 1 275 ? -27.408 -2.212 -42.357 1.00 49.21 273 ARG B O 1
ATOM 5644 N N . ASN B 1 276 ? -27.600 -3.691 -44.031 1.00 40.83 274 ASN B N 1
ATOM 5645 C CA . ASN B 1 276 ? -27.900 -2.666 -45.022 1.00 47.08 274 ASN B CA 1
ATOM 5646 C C . ASN B 1 276 ? -29.303 -2.111 -44.898 1.00 42.86 274 ASN B C 1
ATOM 5647 O O . ASN B 1 276 ? -29.629 -1.103 -45.513 1.00 36.00 274 ASN B O 1
ATOM 5652 N N . ILE B 1 277 ? -30.146 -2.781 -44.122 1.00 41.07 275 ILE B N 1
ATOM 5653 C CA . ILE B 1 277 ? -31.478 -2.255 -43.855 1.00 42.11 275 ILE B CA 1
ATOM 5654 C C . ILE B 1 277 ? -31.358 -0.983 -43.009 1.00 43.40 275 ILE B C 1
ATOM 5655 O O . ILE B 1 277 ? -32.131 -0.037 -43.180 1.00 38.90 275 ILE B O 1
ATOM 5660 N N . VAL B 1 278 ? -30.361 -0.946 -42.132 1.00 38.74 276 VAL B N 1
ATOM 5661 C CA . VAL B 1 278 ? -30.094 0.264 -41.335 1.00 35.22 276 VAL B CA 1
ATOM 5662 C C . VAL B 1 278 ? -29.454 1.311 -42.240 1.00 42.52 276 VAL B C 1
ATOM 5663 O O . VAL B 1 278 ? -28.346 1.089 -42.744 1.00 36.74 276 VAL B O 1
ATOM 5667 N N . PRO B 1 279 ? -30.145 2.455 -42.439 1.00 44.26 277 PRO B N 1
ATOM 5668 C CA . PRO B 1 279 ? -29.686 3.590 -43.244 1.00 47.53 277 PRO B CA 1
ATOM 5669 C C . PRO B 1 279 ? -28.327 4.072 -42.787 1.00 47.15 277 PRO B C 1
ATOM 5670 O O . PRO B 1 279 ? -28.045 4.029 -41.591 1.00 38.84 277 PRO B O 1
ATOM 5674 N N . GLN B 1 280 ? -27.518 4.542 -43.723 1.00 35.66 278 GLN B N 1
ATOM 5675 C CA . GLN B 1 280 ? -26.215 5.121 -43.427 1.00 44.88 278 GLN B CA 1
ATOM 5676 C C . GLN B 1 280 ? -26.264 6.240 -42.369 1.00 47.17 278 GLN B C 1
ATOM 5677 O O . GLN B 1 280 ? -25.358 6.361 -41.536 1.00 46.82 278 GLN B O 1
ATOM 5683 N N . SER B 1 281 ? -27.309 7.065 -42.418 1.00 41.53 279 SER B N 1
ATOM 5684 C CA . SER B 1 281 ? -27.421 8.192 -41.508 1.00 40.47 279 SER B CA 1
ATOM 5685 C C . SER B 1 281 ? -27.509 7.721 -40.063 1.00 41.75 279 SER B C 1
ATOM 5686 O O . SER B 1 281 ? -26.944 8.347 -39.157 1.00 41.57 279 SER B O 1
ATOM 5689 N N . ILE B 1 282 ? -28.260 6.652 -39.860 1.00 35.14 280 ILE B N 1
ATOM 5690 C CA . ILE B 1 282 ? -28.385 6.062 -38.515 1.00 38.12 280 ILE B CA 1
ATOM 5691 C C . ILE B 1 282 ? -27.104 5.348 -38.096 1.00 34.11 280 ILE B C 1
ATOM 5692 O O . ILE B 1 282 ? -26.702 5.424 -36.936 1.00 44.65 280 ILE B O 1
ATOM 5697 N N . GLN B 1 283 ? -26.468 4.622 -39.013 1.00 35.18 281 GLN B N 1
ATOM 5698 C CA . GLN B 1 283 ? -25.195 3.956 -38.686 1.00 38.61 281 GLN B CA 1
ATOM 5699 C C . GLN B 1 283 ? -24.118 4.971 -38.261 1.00 41.22 281 GLN B C 1
ATOM 5700 O O . GLN B 1 283 ? -23.299 4.686 -37.380 1.00 36.30 281 GLN B O 1
ATOM 5706 N N . SER B 1 284 ? -24.129 6.159 -38.867 1.00 32.65 282 SER B N 1
ATOM 5707 C CA . SER B 1 284 ? -23.203 7.211 -38.482 1.00 35.14 282 SER B CA 1
ATOM 5708 C C . SER B 1 284 ? -23.598 7.864 -37.137 1.00 36.72 282 SER B C 1
ATOM 5709 O O . SER B 1 284 ? -22.737 8.260 -36.345 1.00 37.80 282 SER B O 1
ATOM 5712 N N . GLN B 1 285 ? -24.897 8.020 -36.905 1.00 35.11 283 GLN B N 1
ATOM 5713 C CA . GLN B 1 285 ? -25.368 8.548 -35.619 1.00 40.87 283 GLN B CA 1
ATOM 5714 C C . GLN B 1 285 ? -24.925 7.638 -34.478 1.00 36.00 283 GLN B C 1
ATOM 5715 O O . GLN B 1 285 ? -24.380 8.103 -33.461 1.00 36.62 283 GLN B O 1
ATOM 5721 N N . LEU B 1 286 ? -25.196 6.348 -34.639 1.00 30.29 284 LEU B N 1
ATOM 5722 C CA . LEU B 1 286 ? -24.842 5.366 -33.603 1.00 30.29 284 LEU B CA 1
ATOM 5723 C C . LEU B 1 286 ? -23.342 5.358 -33.349 1.00 33.24 284 LEU B C 1
ATOM 5724 O O . LEU B 1 286 ? -22.886 5.397 -32.203 1.00 36.08 284 LEU B O 1
ATOM 5729 N N . TYR B 1 287 ? -22.576 5.349 -34.430 1.00 34.60 285 TYR B N 1
ATOM 5730 C CA . TYR B 1 287 ? -21.127 5.423 -34.343 1.00 31.10 285 TYR B CA 1
ATOM 5731 C C . TYR B 1 287 ? -20.635 6.663 -33.565 1.00 34.78 285 TYR B C 1
ATOM 5732 O O . TYR B 1 287 ? -19.785 6.554 -32.671 1.00 35.19 285 TYR B O 1
ATOM 5741 N N . ASN B 1 288 ? -21.179 7.833 -33.890 1.00 35.49 286 ASN B N 1
ATOM 5742 C CA . ASN B 1 288 ? -20.721 9.073 -33.264 1.00 39.61 286 ASN B CA 1
ATOM 5743 C C . ASN B 1 288 ? -21.174 9.209 -31.810 1.00 36.25 286 ASN B C 1
ATOM 5744 O O . ASN B 1 288 ? -20.487 9.839 -30.992 1.00 33.41 286 ASN B O 1
ATOM 5749 N N . LYS B 1 289 ? -22.338 8.651 -31.505 1.00 33.40 287 LYS B N 1
ATOM 5750 C CA . LYS B 1 289 ? -22.825 8.625 -30.131 1.00 34.77 287 LYS B CA 1
ATOM 5751 C C . LYS B 1 289 ? -21.880 7.803 -29.262 1.00 39.50 287 LYS B C 1
ATOM 5752 O O . LYS B 1 289 ? -21.535 8.218 -28.152 1.00 35.93 287 LYS B O 1
ATOM 5758 N N . VAL B 1 290 ? -21.483 6.622 -29.754 1.00 29.60 288 VAL B N 1
ATOM 5759 C CA . VAL B 1 290 ? -20.611 5.765 -28.957 1.00 35.89 288 VAL B CA 1
ATOM 5760 C C . VAL B 1 290 ? -19.257 6.430 -28.763 1.00 39.83 288 VAL B C 1
ATOM 5761 O O . VAL B 1 290 ? -18.696 6.380 -27.666 1.00 31.07 288 VAL B O 1
ATOM 5765 N N . LEU B 1 291 ? -18.755 7.082 -29.816 1.00 32.35 289 LEU B N 1
ATOM 5766 C CA . LEU B 1 291 ? -17.489 7.791 -29.748 1.00 36.72 289 LEU B CA 1
ATOM 5767 C C . LEU B 1 291 ? -17.520 8.919 -28.711 1.00 37.13 289 LEU B C 1
ATOM 5768 O O . LEU B 1 291 ? -16.545 9.133 -27.982 1.00 41.38 289 LEU B O 1
ATOM 5773 N N . SER B 1 292 ? -18.614 9.671 -28.677 1.00 36.28 290 SER B N 1
ATOM 5774 C CA . SER B 1 292 ? -18.748 10.748 -27.704 1.00 37.21 290 SER B CA 1
ATOM 5775 C C . SER B 1 292 ? -18.789 10.192 -26.270 1.00 33.45 290 SER B C 1
ATOM 5776 O O . SER B 1 292 ? -18.249 10.800 -25.328 1.00 34.47 290 SER B O 1
ATOM 5779 N N . ASP B 1 293 ? -19.473 9.077 -26.107 1.00 33.50 291 ASP B N 1
ATOM 5780 C CA . ASP B 1 293 ? -19.554 8.432 -24.785 1.00 34.59 291 ASP B CA 1
ATOM 5781 C C . ASP B 1 293 ? -18.211 7.895 -24.313 1.00 29.98 291 ASP B C 1
ATOM 5782 O O . ASP B 1 293 ? -17.864 8.060 -23.154 1.00 34.49 291 ASP B O 1
ATOM 5787 N N . TYR B 1 294 ? -17.442 7.281 -25.206 1.00 30.55 292 TYR B N 1
ATOM 5788 C CA . TYR B 1 294 ? -16.121 6.793 -24.822 1.00 32.50 292 TYR B CA 1
ATOM 5789 C C . TYR B 1 294 ? -15.139 7.940 -24.536 1.00 36.19 292 TYR B C 1
ATOM 5790 O O . TYR B 1 294 ? -14.251 7.817 -23.675 1.00 32.95 292 TYR B O 1
ATOM 5799 N N . LYS B 1 295 ? -15.285 9.057 -25.253 1.00 36.60 293 LYS B N 1
ATOM 5800 C CA . LYS B 1 295 ? -14.478 10.231 -24.970 1.00 39.80 293 LYS B CA 1
ATOM 5801 C C . LYS B 1 295 ? -14.765 10.736 -23.556 1.00 37.40 293 LYS B C 1
ATOM 5802 O O . LYS B 1 295 ? -13.858 11.131 -22.813 1.00 33.33 293 LYS B O 1
ATOM 5808 N N . ARG B 1 296 ? -16.039 10.735 -23.200 1.00 43.37 294 ARG B N 1
ATOM 5809 C CA . ARG B 1 296 ? -16.448 11.180 -21.875 1.00 44.59 294 ARG B CA 1
ATOM 5810 C C . ARG B 1 296 ? -15.869 10.265 -20.787 1.00 38.26 294 ARG B C 1
ATOM 5811 O O . ARG B 1 296 ? -15.415 10.740 -19.742 1.00 40.25 294 ARG B O 1
ATOM 5819 N N . ILE B 1 297 ? -15.840 8.963 -21.060 1.00 31.90 295 ILE B N 1
ATOM 5820 C CA . ILE B 1 297 ? -15.323 7.984 -20.094 1.00 34.84 295 ILE B CA 1
ATOM 5821 C C . ILE B 1 297 ? -13.811 8.122 -19.925 1.00 31.37 295 ILE B C 1
ATOM 5822 O O . ILE B 1 297 ? -13.288 8.024 -18.808 1.00 32.58 295 ILE B O 1
ATOM 5827 N N . ALA B 1 298 ? -13.113 8.407 -21.019 1.00 33.22 296 ALA B N 1
ATOM 5828 C CA . ALA B 1 298 ? -11.680 8.661 -20.940 1.00 43.18 296 ALA B CA 1
ATOM 5829 C C . ALA B 1 298 ? -11.363 9.876 -20.060 1.00 37.84 296 ALA B C 1
ATOM 5830 O O . ALA B 1 298 ? -10.463 9.832 -19.224 1.00 35.46 296 ALA B O 1
ATOM 5832 N N . SER B 1 299 ? -12.118 10.949 -20.248 1.00 33.34 297 SER B N 1
ATOM 5833 C CA . SER B 1 299 ? -11.934 12.158 -19.464 1.00 41.66 297 SER B CA 1
ATOM 5834 C C . SER B 1 299 ? -12.135 11.912 -17.982 1.00 46.46 297 SER B C 1
ATOM 5835 O O . SER B 1 299 ? -11.360 12.376 -17.141 1.00 45.15 297 SER B O 1
ATOM 5838 N N . ARG B 1 300 ? -13.185 11.162 -17.677 1.00 46.66 298 ARG B N 1
ATOM 5839 C CA . ARG B 1 300 ? -13.535 10.854 -16.313 1.00 47.66 298 ARG B CA 1
ATOM 5840 C C . ARG B 1 300 ? -12.502 9.902 -15.695 1.00 44.89 298 ARG B C 1
ATOM 5841 O O . ARG B 1 300 ? -12.171 10.023 -14.517 1.00 38.76 298 ARG B O 1
ATOM 5849 N N . LEU B 1 301 ? -11.968 8.979 -16.497 1.00 38.30 299 LEU B N 1
ATOM 5850 C CA . LEU B 1 301 ? -10.977 8.018 -15.995 1.00 44.66 299 LEU B CA 1
ATOM 5851 C C . LEU B 1 301 ? -9.682 8.711 -15.545 1.00 46.31 299 LEU B C 1
ATOM 5852 O O . LEU B 1 301 ? -8.996 8.219 -14.649 1.00 48.28 299 LEU B O 1
ATOM 5857 N N . ASN B 1 302 ? -9.370 9.861 -16.141 1.00 45.92 300 ASN B N 1
ATOM 5858 C CA . ASN B 1 302 ? -8.198 10.649 -15.748 1.00 45.13 300 ASN B CA 1
ATOM 5859 C C . ASN B 1 302 ? -8.324 11.287 -14.359 1.00 43.77 300 ASN B C 1
ATOM 5860 O O . ASN B 1 302 ? -7.328 11.695 -13.767 1.00 41.99 300 ASN B O 1
ATOM 5865 N N . LYS B 1 303 ? -9.543 11.347 -13.836 1.00 46.15 301 LYS B N 1
ATOM 5866 C CA . LYS B 1 303 ? -9.811 11.986 -12.547 1.00 44.04 301 LYS B CA 1
ATOM 5867 C C . LYS B 1 303 ? -9.922 11.009 -11.372 1.00 48.39 301 LYS B C 1
ATOM 5868 O O . LYS B 1 303 ? -9.957 11.457 -10.224 1.00 47.77 301 LYS B O 1
ATOM 5874 N N . VAL B 1 304 ? -9.977 9.695 -11.639 1.00 38.00 302 VAL B N 1
ATOM 5875 C CA . VAL B 1 304 ? -10.276 8.721 -10.583 1.00 36.94 302 VAL B CA 1
ATOM 5876 C C . VAL B 1 304 ? -9.119 8.603 -9.590 1.00 41.17 302 VAL B C 1
ATOM 5877 O O . VAL B 1 304 ? -7.989 8.336 -9.981 1.00 47.95 302 VAL B O 1
ATOM 5881 N N . ASN B 1 305 ? -9.395 8.835 -8.309 1.00 37.33 303 ASN B N 1
ATOM 5882 C CA . ASN B 1 305 ? -8.363 8.715 -7.280 1.00 41.33 303 ASN B CA 1
ATOM 5883 C C . ASN B 1 305 ? -8.820 8.006 -6.021 1.00 41.46 303 ASN B C 1
ATOM 5884 O O . ASN B 1 305 ? -8.053 7.903 -5.066 1.00 53.66 303 ASN B O 1
ATOM 5889 N N . THR B 1 306 ? -10.061 7.529 -6.010 1.00 42.22 304 THR B N 1
ATOM 5890 C CA . THR B 1 306 ? -10.587 6.800 -4.857 1.00 41.14 304 THR B CA 1
ATOM 5891 C C . THR B 1 306 ? -11.694 5.822 -5.255 1.00 40.24 304 THR B C 1
ATOM 5892 O O . THR B 1 306 ? -12.151 5.807 -6.391 1.00 42.24 304 THR B O 1
ATOM 5896 N N . ALA B 1 307 ? -12.100 4.972 -4.326 1.00 39.28 305 ALA B N 1
ATOM 5897 C CA . ALA B 1 307 ? -13.123 3.993 -4.637 1.00 34.84 305 ALA B CA 1
ATOM 5898 C C . ALA B 1 307 ? -14.068 3.775 -3.462 1.00 29.65 305 ALA B C 1
ATOM 5899 O O . ALA B 1 307 ? -13.731 4.098 -2.320 1.00 33.63 305 ALA B O 1
ATOM 5901 N N . THR B 1 308 ? -15.248 3.237 -3.747 1.00 29.61 306 THR B N 1
ATOM 5902 C CA . THR B 1 308 ? -16.234 2.917 -2.720 1.00 35.05 306 THR B CA 1
ATOM 5903 C C . THR B 1 308 ? -15.982 1.536 -2.140 1.00 37.21 306 THR B C 1
ATOM 5904 O O . THR B 1 308 ? -16.776 1.047 -1.370 1.00 49.64 306 THR B O 1
ATOM 5908 N N . ALA B 1 309 ? -14.893 0.898 -2.527 1.00 37.93 307 ALA B N 1
ATOM 5909 C CA . ALA B 1 309 ? -14.584 -0.417 -2.000 1.00 37.53 307 ALA B CA 1
ATOM 5910 C C . ALA B 1 309 ? -13.088 -0.572 -1.880 1.00 39.35 307 ALA B C 1
ATOM 5911 O O . ALA B 1 309 ? -12.325 0.232 -2.422 1.00 45.17 307 ALA B O 1
ATOM 5913 N N . LEU B 1 310 ? -12.663 -1.615 -1.176 1.00 37.36 308 LEU B N 1
ATOM 5914 C CA . LEU B 1 310 ? -11.249 -1.930 -1.090 1.00 39.24 308 LEU B CA 1
ATOM 5915 C C . LEU B 1 310 ? -10.793 -2.623 -2.378 1.00 39.11 308 LEU B C 1
ATOM 5916 O O . LEU B 1 310 ? -10.694 -3.844 -2.413 1.00 44.85 308 LEU B O 1
ATOM 5921 N N . ILE B 1 311 ? -10.539 -1.852 -3.428 1.00 34.87 309 ILE B N 1
ATOM 5922 C CA . ILE B 1 311 ? -10.047 -2.416 -4.680 1.00 36.65 309 ILE B CA 1
ATOM 5923 C C . ILE B 1 311 ? -8.733 -1.812 -5.134 1.00 40.75 309 ILE B C 1
ATOM 5924 O O . ILE B 1 311 ? -8.289 -0.790 -4.630 1.00 49.06 309 ILE B O 1
ATOM 5929 N N . ASN B 1 312 ? -8.096 -2.471 -6.086 1.00 44.36 310 ASN B N 1
ATOM 5930 C CA . ASN B 1 312 ? -6.882 -1.940 -6.662 1.00 46.11 310 ASN B CA 1
ATOM 5931 C C . ASN B 1 312 ? -7.231 -0.972 -7.779 1.00 43.47 310 ASN B C 1
ATOM 5932 O O . ASN B 1 312 ? -7.577 -1.398 -8.878 1.00 48.89 310 ASN B O 1
ATOM 5937 N N . ILE B 1 313 ? -7.168 0.326 -7.502 1.00 40.71 311 ILE B N 1
ATOM 5938 C CA . ILE B 1 313 ? -7.538 1.329 -8.497 1.00 40.41 311 ILE B CA 1
ATOM 5939 C C . ILE B 1 313 ? -6.713 1.248 -9.797 1.00 46.78 311 ILE B C 1
ATOM 5940 O O . ILE B 1 313 ? -7.261 1.366 -10.899 1.00 44.59 311 ILE B O 1
ATOM 5945 N N . ASP B 1 314 ? -5.404 1.054 -9.678 1.00 52.27 312 ASP B N 1
ATOM 5946 C CA . ASP B 1 314 ? -4.552 1.009 -10.867 1.00 49.76 312 ASP B CA 1
ATOM 5947 C C . ASP B 1 314 ? -4.855 -0.213 -11.729 1.00 43.73 312 ASP B C 1
ATOM 5948 O O . ASP B 1 314 ? -4.827 -0.144 -12.960 1.00 45.04 312 ASP B O 1
ATOM 5953 N N . GLU B 1 315 ? -5.163 -1.331 -11.084 1.00 47.56 313 GLU B N 1
ATOM 5954 C CA . GLU B 1 315 ? -5.542 -2.526 -11.829 1.00 46.55 313 GLU B CA 1
ATOM 5955 C C . GLU B 1 315 ? -6.849 -2.339 -12.592 1.00 42.66 313 GLU B C 1
ATOM 5956 O O . GLU B 1 315 ? -6.974 -2.828 -13.714 1.00 42.20 313 GLU B O 1
ATOM 5962 N N . PHE B 1 316 ? -7.824 -1.646 -11.996 1.00 44.29 314 PHE B N 1
ATOM 5963 C CA . PHE B 1 316 ? -9.068 -1.375 -12.714 1.00 37.42 314 PHE B CA 1
ATOM 5964 C C . PHE B 1 316 ? -8.868 -0.359 -13.844 1.00 32.73 314 PHE B C 1
ATOM 5965 O O . PHE B 1 316 ? -9.456 -0.517 -14.907 1.00 38.39 314 PHE B O 1
ATOM 5973 N N . LYS B 1 317 ? -8.008 0.637 -13.647 1.00 32.40 315 LYS B N 1
ATOM 5974 C CA . LYS B 1 317 ? -7.680 1.576 -14.725 1.00 36.82 315 LYS B CA 1
ATOM 5975 C C . LYS B 1 317 ? -7.025 0.871 -15.944 1.00 39.68 315 LYS B C 1
ATOM 5976 O O . LYS B 1 317 ? -7.338 1.196 -17.100 1.00 37.69 315 LYS B O 1
ATOM 5982 N N . ASN B 1 318 ? -6.123 -0.077 -15.693 1.00 41.09 316 ASN B N 1
ATOM 5983 C CA . ASN B 1 318 ? -5.540 -0.872 -16.785 1.00 48.34 316 ASN B CA 1
ATOM 5984 C C . ASN B 1 318 ? -6.612 -1.639 -17.536 1.00 45.16 316 ASN B C 1
ATOM 5985 O O . ASN B 1 318 ? -6.560 -1.794 -18.769 1.00 42.15 316 ASN B O 1
ATOM 5990 N N . LEU B 1 319 ? -7.573 -2.138 -16.768 1.00 39.44 317 LEU B N 1
ATOM 5991 C CA . LEU B 1 319 ? -8.657 -2.920 -17.310 1.00 35.27 317 LEU B CA 1
ATOM 5992 C C . LEU B 1 319 ? -9.548 -2.076 -18.243 1.00 33.49 317 LEU B C 1
ATOM 5993 O O . LEU B 1 319 ? -9.954 -2.549 -19.311 1.00 37.39 317 LEU B O 1
ATOM 5998 N N . TYR B 1 320 ? -9.855 -0.839 -17.850 1.00 32.23 318 TYR B N 1
ATOM 5999 C CA . TYR B 1 320 ? -10.707 0.021 -18.675 1.00 30.10 318 TYR B CA 1
ATOM 6000 C C . TYR B 1 320 ? -9.932 0.590 -19.872 1.00 40.51 318 TYR B C 1
ATOM 6001 O O . TYR B 1 320 ? -10.523 0.926 -20.901 1.00 39.90 318 TYR B O 1
ATOM 6010 N N . GLU B 1 321 ? -8.618 0.708 -19.734 1.00 41.22 319 GLU B N 1
ATOM 6011 C CA . GLU B 1 321 ? -7.790 1.106 -20.863 1.00 46.08 319 GLU B CA 1
ATOM 6012 C C . GLU B 1 321 ? -7.921 0.065 -21.985 1.00 43.20 319 GLU B C 1
ATOM 6013 O O . GLU B 1 321 ? -8.143 0.419 -23.147 1.00 42.53 319 GLU B O 1
ATOM 6019 N N . TRP B 1 322 ? -7.823 -1.213 -21.614 1.00 35.97 320 TRP B N 1
ATOM 6020 C CA A TRP B 1 322 ? -7.990 -2.300 -22.572 0.45 40.42 320 TRP B CA 1
ATOM 6021 C CA B TRP B 1 322 ? -7.890 -2.300 -22.572 0.55 41.06 320 TRP B CA 1
ATOM 6022 C C . TRP B 1 322 ? -9.404 -2.377 -23.098 1.00 40.85 320 TRP B C 1
ATOM 6023 O O . TRP B 1 322 ? -9.589 -2.453 -24.311 1.00 37.14 320 TRP B O 1
ATOM 6044 N N . LYS B 1 323 ? -10.392 -2.344 -22.200 1.00 35.03 321 LYS B N 1
ATOM 6045 C CA . LYS B 1 323 ? -11.788 -2.496 -22.597 1.00 36.13 321 LYS B CA 1
ATOM 6046 C C . LYS B 1 323 ? -12.176 -1.475 -23.661 1.00 32.69 321 LYS B C 1
ATOM 6047 O O . LYS B 1 323 ? -12.755 -1.826 -24.709 1.00 30.58 321 LYS B O 1
ATOM 6053 N N . TYR B 1 324 ? -11.850 -0.215 -23.406 1.00 32.28 322 TYR B N 1
ATOM 6054 C CA . TYR B 1 324 ? -12.276 0.847 -24.312 1.00 28.03 322 TYR B CA 1
ATOM 6055 C C . TYR B 1 324 ? -11.217 1.182 -25.345 1.00 35.93 322 TYR B C 1
ATOM 6056 O O . TYR B 1 324 ? -11.418 2.079 -26.179 1.00 36.16 322 TYR B O 1
ATOM 6065 N N . GLN B 1 325 ? -10.107 0.446 -25.309 1.00 40.33 323 GLN B N 1
ATOM 6066 C CA . GLN B 1 325 ? -9.001 0.642 -26.251 1.00 39.83 323 GLN B CA 1
ATOM 6067 C C . GLN B 1 325 ? -8.546 2.087 -26.300 1.00 43.78 323 GLN B C 1
ATOM 6068 O O . GLN B 1 325 ? -8.260 2.631 -27.381 1.00 45.28 323 GLN B O 1
ATOM 6074 N N . PHE B 1 326 ? -8.458 2.703 -25.122 1.00 41.07 324 PHE B N 1
ATOM 6075 C CA . PHE B 1 326 ? -7.994 4.082 -25.009 1.00 44.42 324 PHE B CA 1
ATOM 6076 C C . PHE B 1 326 ? -6.507 4.175 -25.303 1.00 49.15 324 PHE B C 1
ATOM 6077 O O . PHE B 1 326 ? -5.751 3.236 -25.032 1.00 45.75 324 PHE B O 1
ATOM 6085 N N . ALA B 1 327 ? -6.092 5.327 -25.830 1.00 53.00 325 ALA B N 1
ATOM 6086 C CA . ALA B 1 327 ? -4.680 5.719 -25.846 1.00 51.98 325 ALA B CA 1
ATOM 6087 C C . ALA B 1 327 ? -4.292 6.248 -24.463 1.00 53.40 325 ALA B C 1
ATOM 6088 O O . ALA B 1 327 ? -5.113 6.855 -23.768 1.00 49.58 325 ALA B O 1
ATOM 6090 N N . LYS B 1 328 ? -3.047 5.992 -24.078 1.00 53.39 326 LYS B N 1
ATOM 6091 C CA . LYS B 1 328 ? -2.462 6.500 -22.844 1.00 53.32 326 LYS B CA 1
ATOM 6092 C C . LYS B 1 328 ? -1.169 7.228 -23.184 1.00 63.51 326 LYS B C 1
ATOM 6093 O O . LYS B 1 328 ? -0.196 6.598 -23.600 1.00 63.12 326 LYS B O 1
ATOM 6099 N N . ASP B 1 329 ? -1.133 8.544 -22.978 1.00 68.36 327 ASP B N 1
ATOM 6100 C CA . ASP B 1 329 ? 0.040 9.292 -23.423 1.00 69.22 327 ASP B CA 1
ATOM 6101 C C . ASP B 1 329 ? 1.182 9.220 -22.416 1.00 70.20 327 ASP B C 1
ATOM 6102 O O . ASP B 1 329 ? 1.092 8.536 -21.387 1.00 60.40 327 ASP B O 1
ATOM 6107 N N . SER B 1 330 ? 2.262 9.916 -22.750 1.00 78.86 328 SER B N 1
ATOM 6108 C CA . SER B 1 330 ? 3.501 9.878 -21.990 1.00 84.96 328 SER B CA 1
ATOM 6109 C C . SER B 1 330 ? 3.342 10.465 -20.584 1.00 79.76 328 SER B C 1
ATOM 6110 O O . SER B 1 330 ? 4.222 10.304 -19.753 1.00 80.88 328 SER B O 1
ATOM 6113 N N . ASN B 1 331 ? 2.264 11.210 -20.353 1.00 77.75 329 ASN B N 1
ATOM 6114 C CA . ASN B 1 331 ? 1.934 11.711 -19.011 1.00 77.98 329 ASN B CA 1
ATOM 6115 C C . ASN B 1 331 ? 0.864 10.895 -18.271 1.00 76.69 329 ASN B C 1
ATOM 6116 O O . ASN B 1 331 ? 0.401 11.292 -17.197 1.00 75.17 329 ASN B O 1
ATOM 6121 N N . GLY B 1 332 ? 0.467 9.766 -18.847 1.00 72.20 330 GLY B N 1
ATOM 6122 C CA . GLY B 1 332 ? -0.521 8.903 -18.222 1.00 65.47 330 GLY B CA 1
ATOM 6123 C C . GLY B 1 332 ? -1.950 9.354 -18.460 1.00 60.72 330 GLY B C 1
ATOM 6124 O O . GLY B 1 332 ? -2.879 8.860 -17.828 1.00 63.62 330 GLY B O 1
ATOM 6125 N N . VAL B 1 333 ? -2.138 10.286 -19.386 1.00 60.11 331 VAL B N 1
ATOM 6126 C CA . VAL B 1 333 ? -3.472 10.790 -19.685 1.00 56.31 331 VAL B CA 1
ATOM 6127 C C . VAL B 1 333 ? -4.174 9.945 -20.755 1.00 59.59 331 VAL B C 1
ATOM 6128 O O . VAL B 1 333 ? -3.618 9.664 -21.827 1.00 58.19 331 VAL B O 1
ATOM 6132 N N . TYR B 1 334 ? -5.398 9.532 -20.442 1.00 54.86 332 TYR B N 1
ATOM 6133 C CA . TYR B 1 334 ? -6.187 8.713 -21.351 1.00 51.53 332 TYR B CA 1
ATOM 6134 C C . TYR B 1 334 ? -6.957 9.582 -22.325 1.00 47.14 332 TYR B C 1
ATOM 6135 O O . TYR B 1 334 ? -7.439 10.655 -21.965 1.00 53.19 332 TYR B O 1
ATOM 6144 N N . SER B 1 335 ? -7.069 9.104 -23.558 1.00 38.77 333 SER B N 1
ATOM 6145 C CA . SER B 1 335 ? -7.910 9.736 -24.562 1.00 45.61 333 SER B CA 1
ATOM 6146 C C . SER B 1 335 ? -8.324 8.692 -25.583 1.00 44.24 333 SER B C 1
ATOM 6147 O O . SER B 1 335 ? -7.796 7.573 -25.578 1.00 40.11 333 SER B O 1
ATOM 6150 N N . VAL B 1 336 ? -9.261 9.061 -26.456 1.00 46.03 334 VAL B N 1
ATOM 6151 C CA . VAL B 1 336 ? -9.674 8.179 -27.540 1.00 48.27 334 VAL B CA 1
ATOM 6152 C C . VAL B 1 336 ? -8.796 8.360 -28.766 1.00 47.79 334 VAL B C 1
ATOM 6153 O O . VAL B 1 336 ? -8.669 9.453 -29.305 1.00 43.59 334 VAL B O 1
ATOM 6157 N N . ASP B 1 337 ? -8.184 7.264 -29.186 1.00 49.80 335 ASP B N 1
ATOM 6158 C CA . ASP B 1 337 ? -7.489 7.180 -30.463 1.00 48.23 335 ASP B CA 1
ATOM 6159 C C . ASP B 1 337 ? -8.480 6.708 -31.520 1.00 48.93 335 ASP B C 1
ATOM 6160 O O . ASP B 1 337 ? -9.042 5.622 -31.387 1.00 44.03 335 ASP B O 1
ATOM 6165 N N . LEU B 1 338 ? -8.693 7.520 -32.559 1.00 48.05 336 LEU B N 1
ATOM 6166 C CA . LEU B 1 338 ? -9.775 7.279 -33.516 1.00 43.59 336 LEU B CA 1
ATOM 6167 C C . LEU B 1 338 ? -9.637 5.961 -34.279 1.00 47.77 336 LEU B C 1
ATOM 6168 O O . LEU B 1 338 ? -10.641 5.359 -34.651 1.00 49.25 336 LEU B O 1
ATOM 6173 N N . ASN B 1 339 ? -8.406 5.519 -34.528 1.00 49.87 337 ASN B N 1
ATOM 6174 C CA . ASN B 1 339 ? -8.177 4.270 -35.260 1.00 55.36 337 ASN B CA 1
ATOM 6175 C C . ASN B 1 339 ? -8.474 3.042 -34.400 1.00 50.59 337 ASN B C 1
ATOM 6176 O O . ASN B 1 339 ? -9.065 2.062 -34.867 1.00 42.87 337 ASN B O 1
ATOM 6181 N N . LYS B 1 340 ? -8.043 3.090 -33.147 1.00 47.13 338 LYS B N 1
ATOM 6182 C CA . LYS B 1 340 ? -8.346 2.016 -32.213 1.00 45.38 338 LYS B CA 1
ATOM 6183 C C . LYS B 1 340 ? -9.841 1.970 -31.935 1.00 42.45 338 LYS B C 1
ATOM 6184 O O . LYS B 1 340 ? -10.408 0.899 -31.762 1.00 39.98 338 LYS B O 1
ATOM 6190 N N . PHE B 1 341 ? -10.484 3.138 -31.903 1.00 44.23 339 PHE B N 1
ATOM 6191 C CA . PHE B 1 341 ? -11.930 3.191 -31.741 1.00 36.54 339 PHE B CA 1
ATOM 6192 C C . PHE B 1 341 ? -12.627 2.545 -32.936 1.00 40.42 339 PHE B C 1
ATOM 6193 O O . PHE B 1 341 ? -13.582 1.781 -32.764 1.00 34.16 339 PHE B O 1
ATOM 6201 N N . GLU B 1 342 ? -12.165 2.857 -34.144 1.00 37.81 340 GLU B N 1
ATOM 6202 C CA . GLU B 1 342 ? -12.801 2.284 -35.322 1.00 42.13 340 GLU B CA 1
ATOM 6203 C C . GLU B 1 342 ? -12.710 0.752 -35.284 1.00 37.66 340 GLU B C 1
ATOM 6204 O O . GLU B 1 342 ? -13.671 0.071 -35.622 1.00 40.74 340 GLU B O 1
ATOM 6210 N N . GLN B 1 343 ? -11.566 0.228 -34.848 1.00 39.64 341 GLN B N 1
ATOM 6211 C CA . GLN B 1 343 ? -11.348 -1.219 -34.751 1.00 43.01 341 GLN B CA 1
ATOM 6212 C C . GLN B 1 343 ? -12.199 -1.853 -33.653 1.00 36.90 341 GLN B C 1
ATOM 6213 O O . GLN B 1 343 ? -12.700 -2.964 -33.796 1.00 37.59 341 GLN B O 1
ATOM 6219 N N . LEU B 1 344 ? -12.345 -1.153 -32.541 1.00 35.13 342 LEU B N 1
ATOM 6220 C CA . LEU B 1 344 ? -13.175 -1.636 -31.440 1.00 31.97 342 LEU B CA 1
ATOM 6221 C C . LEU B 1 344 ? -14.657 -1.665 -31.832 1.00 31.68 342 LEU B C 1
ATOM 6222 O O . LEU B 1 344 ? -15.374 -2.602 -31.507 1.00 34.99 342 LEU B O 1
ATOM 6227 N N . TYR B 1 345 ? -15.127 -0.611 -32.492 1.00 28.99 343 TYR B N 1
ATOM 6228 C CA . TYR B 1 345 ? -16.520 -0.545 -32.897 1.00 26.89 343 TYR B CA 1
ATOM 6229 C C . TYR B 1 345 ? -16.798 -1.713 -33.837 1.00 32.25 343 TYR B C 1
ATOM 6230 O O . TYR B 1 345 ? -17.848 -2.346 -33.769 1.00 30.35 343 TYR B O 1
ATOM 6239 N N . LYS B 1 346 ? -15.828 -2.001 -34.698 1.00 35.20 344 LYS B N 1
ATOM 6240 C CA . LYS B 1 346 ? -15.948 -3.110 -35.645 1.00 38.13 344 LYS B CA 1
ATOM 6241 C C . LYS B 1 346 ? -15.973 -4.468 -34.926 1.00 36.26 344 LYS B C 1
ATOM 6242 O O . LYS B 1 346 ? -16.748 -5.353 -35.270 1.00 38.41 344 LYS B O 1
ATOM 6248 N N . LYS B 1 347 ? -15.115 -4.616 -33.927 1.00 38.84 345 LYS B N 1
ATOM 6249 C CA . LYS B 1 347 ? -15.053 -5.842 -33.137 1.00 31.36 345 LYS B CA 1
ATOM 6250 C C . LYS B 1 347 ? -16.396 -6.081 -32.430 1.00 34.40 345 LYS B C 1
ATOM 6251 O O . LYS B 1 347 ? -16.938 -7.186 -32.481 1.00 35.04 345 LYS B O 1
ATOM 6257 N N . ILE B 1 348 ? -16.916 -5.063 -31.747 1.00 28.90 346 ILE B N 1
ATOM 6258 C CA . ILE B 1 348 ? -18.221 -5.182 -31.090 1.00 36.04 346 ILE B CA 1
ATOM 6259 C C . ILE B 1 348 ? -19.333 -5.631 -32.055 1.00 39.58 346 ILE B C 1
ATOM 6260 O O . ILE B 1 348 ? -20.146 -6.517 -31.731 1.00 29.07 346 ILE B O 1
ATOM 6265 N N . TYR B 1 349 ? -19.357 -5.051 -33.255 1.00 36.35 347 TYR B N 1
ATOM 6266 C CA . TYR B 1 349 ? -20.453 -5.350 -34.171 1.00 35.31 347 TYR B CA 1
ATOM 6267 C C . TYR B 1 349 ? -20.085 -6.462 -35.142 1.00 32.18 347 TYR B C 1
ATOM 6268 O O . TYR B 1 349 ? -20.867 -6.793 -36.040 1.00 35.71 347 TYR B O 1
ATOM 6277 N N . SER B 1 350 ? -18.938 -7.104 -34.909 1.00 35.79 348 SER B N 1
ATOM 6278 C CA . SER B 1 350 ? -18.569 -8.314 -35.668 1.00 38.63 348 SER B CA 1
ATOM 6279 C C . SER B 1 350 ? -19.308 -9.562 -35.157 1.00 38.56 348 SER B C 1
ATOM 6280 O O . SER B 1 350 ? -19.413 -10.571 -35.865 1.00 32.01 348 SER B O 1
ATOM 6283 N N . PHE B 1 351 ? -19.809 -9.514 -33.925 1.00 27.89 349 PHE B N 1
ATOM 6284 C CA . PHE B 1 351 ? -20.564 -10.649 -33.400 1.00 24.07 349 PHE B CA 1
ATOM 6285 C C . PHE B 1 351 ? -22.000 -10.637 -33.885 1.00 26.45 349 PHE B C 1
ATOM 6286 O O . PHE B 1 351 ? -22.791 -9.847 -33.416 1.00 26.01 349 PHE B O 1
ATOM 6294 N N . THR B 1 352 ? -22.347 -11.522 -34.825 1.00 24.15 350 THR B N 1
ATOM 6295 C CA . THR B 1 352 ? -23.699 -11.516 -35.356 1.00 23.84 350 THR B CA 1
ATOM 6296 C C . THR B 1 352 ? -24.256 -12.903 -35.489 1.00 23.53 350 THR B C 1
ATOM 6297 O O . THR B 1 352 ? -23.508 -13.860 -35.577 1.00 28.56 350 THR B O 1
ATOM 6301 N N . GLU B 1 353 ? -25.583 -13.005 -35.506 1.00 23.02 351 GLU B N 1
ATOM 6302 C CA . GLU B 1 353 ? -26.217 -14.292 -35.707 1.00 26.57 351 GLU B CA 1
ATOM 6303 C C . GLU B 1 353 ? -25.790 -14.901 -37.039 1.00 31.47 351 GLU B C 1
ATOM 6304 O O . GLU B 1 353 ? -25.443 -16.070 -37.113 1.00 29.16 351 GLU B O 1
ATOM 6310 N N . PHE B 1 354 ? -25.770 -14.085 -38.085 1.00 32.54 352 PHE B N 1
ATOM 6311 C CA . PHE B 1 354 ? -25.401 -14.568 -39.402 1.00 28.23 352 PHE B CA 1
ATOM 6312 C C . PHE B 1 354 ? -24.001 -15.147 -39.435 1.00 30.81 352 PHE B C 1
ATOM 6313 O O . PHE B 1 354 ? -23.783 -16.230 -39.977 1.00 27.62 352 PHE B O 1
ATOM 6321 N N . ASN B 1 355 ? -23.037 -14.414 -38.884 1.00 27.00 353 ASN B N 1
ATOM 6322 C CA . ASN B 1 355 ? -21.673 -14.923 -38.920 1.00 33.52 353 ASN B CA 1
ATOM 6323 C C . ASN B 1 355 ? -21.499 -16.142 -37.991 1.00 32.47 353 ASN B C 1
ATOM 6324 O O . ASN B 1 355 ? -20.817 -17.106 -38.342 1.00 32.01 353 ASN B O 1
ATOM 6329 N N . LEU B 1 356 ? -22.120 -16.099 -36.829 1.00 23.77 354 LEU B N 1
ATOM 6330 C CA . LEU B 1 356 ? -21.983 -17.234 -35.878 1.00 26.78 354 LEU B CA 1
ATOM 6331 C C . LEU B 1 356 ? -22.643 -18.510 -36.432 1.00 22.72 354 LEU B C 1
ATOM 6332 O O . LEU B 1 356 ? -22.112 -19.604 -36.278 1.00 28.86 354 LEU B O 1
ATOM 6337 N N . ALA B 1 357 ? -23.772 -18.375 -37.114 1.00 28.13 355 ALA B N 1
ATOM 6338 C CA . ALA B 1 357 ? -24.413 -19.538 -37.707 1.00 32.37 355 ALA B CA 1
ATOM 6339 C C . ALA B 1 357 ? -23.494 -20.174 -38.756 1.00 27.81 355 ALA B C 1
ATOM 6340 O O . ALA B 1 357 ? -23.400 -21.385 -38.852 1.00 31.33 355 ALA B O 1
ATOM 6342 N N . TYR B 1 358 ? -22.819 -19.337 -39.536 1.00 31.02 356 TYR B N 1
ATOM 6343 C CA . TYR B 1 358 ? -21.897 -19.809 -40.568 1.00 36.72 356 TYR B CA 1
ATOM 6344 C C . TYR B 1 358 ? -20.708 -20.534 -39.932 1.00 37.82 356 TYR B C 1
ATOM 6345 O O . TYR B 1 358 ? -20.347 -21.644 -40.348 1.00 32.46 356 TYR B O 1
ATOM 6354 N N . GLU B 1 359 ? -20.138 -19.918 -38.891 1.00 32.02 357 GLU B N 1
ATOM 6355 C CA . GLU B 1 359 ? -18.997 -20.493 -38.182 1.00 30.50 357 GLU B CA 1
ATOM 6356 C C . GLU B 1 359 ? -19.323 -21.817 -37.502 1.00 31.84 357 GLU B C 1
ATOM 6357 O O . GLU B 1 359 ? -18.453 -22.675 -37.397 1.00 36.01 357 GLU B O 1
ATOM 6363 N N . PHE B 1 360 ? -20.556 -21.964 -37.012 1.00 30.58 358 PHE B N 1
ATOM 6364 C CA . PHE B 1 360 ? -20.992 -23.173 -36.319 1.00 29.17 358 PHE B CA 1
ATOM 6365 C C . PHE B 1 360 ? -21.648 -24.188 -37.256 1.00 33.07 358 PHE B C 1
ATOM 6366 O O . PHE B 1 360 ? -22.083 -25.238 -36.793 1.00 31.16 358 PHE B O 1
ATOM 6374 N N . LYS B 1 361 ? -21.749 -23.866 -38.549 1.00 31.83 359 LYS B N 1
ATOM 6375 C CA . LYS B 1 361 ? -22.443 -24.755 -39.487 1.00 33.78 359 LYS B CA 1
ATOM 6376 C C . LYS B 1 361 ? -23.840 -25.092 -38.966 1.00 28.41 359 LYS B C 1
ATOM 6377 O O . LYS B 1 361 ? -24.275 -26.242 -38.934 1.00 28.03 359 LYS B O 1
ATOM 6383 N N . ILE B 1 362 ? -24.500 -24.046 -38.504 1.00 29.47 360 ILE B N 1
ATOM 6384 C CA . ILE B 1 362 ? -25.904 -24.062 -38.133 1.00 25.06 360 ILE B CA 1
ATOM 6385 C C . ILE B 1 362 ? -26.747 -23.324 -39.186 1.00 32.18 360 ILE B C 1
ATOM 6386 O O . ILE B 1 362 ? -26.447 -22.174 -39.484 1.00 26.75 360 ILE B O 1
ATOM 6391 N N . LYS B 1 363 ? -27.832 -23.919 -39.678 1.00 28.01 361 LYS B N 1
ATOM 6392 C CA . LYS B 1 363 ? -28.721 -23.174 -40.566 1.00 33.16 361 LYS B CA 1
ATOM 6393 C C . LYS B 1 363 ? -29.571 -22.198 -39.743 1.00 34.19 361 LYS B C 1
ATOM 6394 O O . LYS B 1 363 ? -30.003 -22.515 -38.626 1.00 31.69 361 LYS B O 1
ATOM 6400 N N . THR B 1 364 ? -29.757 -20.987 -40.259 1.00 27.27 362 THR B N 1
ATOM 6401 C CA . THR B 1 364 ? -30.648 -20.007 -39.615 1.00 39.88 362 THR B CA 1
ATOM 6402 C C . THR B 1 364 ? -31.534 -19.314 -40.662 1.00 42.89 362 THR B C 1
ATOM 6403 O O . THR B 1 364 ? -31.404 -19.554 -41.875 1.00 38.52 362 THR B O 1
ATOM 6407 N N . ARG B 1 365 ? -32.457 -18.501 -40.165 1.00 39.94 363 ARG B N 1
ATOM 6408 C CA . ARG B 1 365 ? -33.444 -17.769 -40.949 1.00 37.49 363 ARG B CA 1
ATOM 6409 C C . ARG B 1 365 ? -32.806 -16.802 -41.950 1.00 35.84 363 ARG B C 1
ATOM 6410 O O . ARG B 1 365 ? -31.634 -16.439 -41.821 1.00 33.39 363 ARG B O 1
ATOM 6418 N N . LEU B 1 366 ? -33.582 -16.389 -42.950 1.00 42.87 364 LEU B N 1
ATOM 6419 C CA . LEU B 1 366 ? -33.081 -15.508 -44.005 1.00 39.61 364 LEU B CA 1
ATOM 6420 C C . LEU B 1 366 ? -32.751 -14.098 -43.515 1.00 47.47 364 LEU B C 1
ATOM 6421 O O . LEU B 1 366 ? -31.974 -13.386 -44.154 1.00 50.51 364 LEU B O 1
ATOM 6426 N N . GLY B 1 367 ? -33.369 -13.686 -42.406 1.00 38.16 365 GLY B N 1
ATOM 6427 C CA . GLY B 1 367 ? -33.141 -12.371 -41.823 1.00 31.83 365 GLY B CA 1
ATOM 6428 C C . GLY B 1 367 ? -34.018 -12.171 -40.595 1.00 32.09 365 GLY B C 1
ATOM 6429 O O . GLY B 1 367 ? -34.884 -12.988 -40.317 1.00 33.01 365 GLY B O 1
ATOM 6430 N N . TYR B 1 368 ? -33.824 -11.081 -39.860 1.00 35.39 366 TYR B N 1
ATOM 6431 C CA . TYR B 1 368 ? -34.612 -10.875 -38.638 1.00 33.43 366 TYR B CA 1
ATOM 6432 C C . TYR B 1 368 ? -36.140 -10.886 -38.874 1.00 35.94 366 TYR B C 1
ATOM 6433 O O . TYR B 1 368 ? -36.922 -11.372 -38.048 1.00 34.39 366 TYR B O 1
ATOM 6442 N N . LEU B 1 369 ? -36.567 -10.370 -40.019 1.00 36.93 367 LEU B N 1
ATOM 6443 C CA . LEU B 1 369 ? -37.987 -10.248 -40.276 1.00 39.26 367 LEU B CA 1
ATOM 6444 C C . LEU B 1 369 ? -38.618 -11.515 -40.856 1.00 37.76 367 LEU B C 1
ATOM 6445 O O . LEU B 1 369 ? -39.778 -11.494 -41.255 1.00 47.76 367 LEU B O 1
ATOM 6450 N N . ALA B 1 370 ? -37.869 -12.607 -40.922 1.00 41.82 368 ALA B N 1
ATOM 6451 C CA . ALA B 1 370 ? -38.422 -13.876 -41.414 1.00 41.39 368 ALA B CA 1
ATOM 6452 C C . ALA B 1 370 ? -39.511 -14.404 -40.492 1.00 41.25 368 ALA B C 1
ATOM 6453 O O . ALA B 1 370 ? -39.480 -14.178 -39.283 1.00 37.00 368 ALA B O 1
ATOM 6455 N N . GLU B 1 371 ? -40.449 -15.149 -41.061 1.00 43.24 369 GLU B N 1
ATOM 6456 C CA . GLU B 1 371 ? -41.565 -15.693 -40.299 1.00 50.96 369 GLU B CA 1
ATOM 6457 C C . GLU B 1 371 ? -41.134 -16.801 -39.320 1.00 48.46 369 GLU B C 1
ATOM 6458 O O . GLU B 1 371 ? -40.345 -17.678 -39.676 1.00 50.06 369 GLU B O 1
ATOM 6464 N N . ASN B 1 372 ? -41.685 -16.760 -38.106 1.00 44.88 370 ASN B N 1
ATOM 6465 C CA . ASN B 1 372 ? -41.512 -17.821 -37.119 1.00 37.81 370 ASN B CA 1
ATOM 6466 C C . ASN B 1 372 ? -42.637 -18.834 -37.250 1.00 46.43 370 ASN B C 1
ATOM 6467 O O . ASN B 1 372 ? -43.794 -18.454 -37.432 1.00 53.23 370 ASN B O 1
ATOM 6472 N N . PHE B 1 373 ? -42.299 -20.122 -37.163 1.00 45.94 371 PHE B N 1
ATOM 6473 C CA . PHE B 1 373 ? -43.288 -21.189 -37.247 1.00 39.12 371 PHE B CA 1
ATOM 6474 C C . PHE B 1 373 ? -43.282 -22.034 -35.987 1.00 40.28 371 PHE B C 1
ATOM 6475 O O . PHE B 1 373 ? -42.228 -22.257 -35.392 1.00 45.17 371 PHE B O 1
ATOM 6483 N N . GLY B 1 374 ? -44.451 -22.526 -35.593 1.00 44.62 372 GLY B N 1
ATOM 6484 C CA . GLY B 1 374 ? -44.543 -23.399 -34.434 1.00 48.06 372 GLY B CA 1
ATOM 6485 C C . GLY B 1 374 ? -45.567 -22.927 -33.418 1.00 42.72 372 GLY B C 1
ATOM 6486 O O . GLY B 1 374 ? -46.685 -22.600 -33.782 1.00 45.83 372 GLY B O 1
ATOM 6487 N N . PRO B 1 375 ? -45.187 -22.893 -32.134 1.00 46.99 373 PRO B N 1
ATOM 6488 C CA . PRO B 1 375 ? -43.847 -23.215 -31.631 1.00 47.39 373 PRO B CA 1
ATOM 6489 C C . PRO B 1 375 ? -43.653 -24.699 -31.311 1.00 43.68 373 PRO B C 1
ATOM 6490 O O . PRO B 1 375 ? -44.602 -25.480 -31.367 1.00 47.25 373 PRO B O 1
ATOM 6494 N N . PHE B 1 376 ? -42.425 -25.087 -30.987 1.00 36.90 374 PHE B N 1
ATOM 6495 C CA . PHE B 1 376 ? -42.117 -26.483 -30.700 1.00 37.54 374 PHE B CA 1
ATOM 6496 C C . PHE B 1 376 ? -41.480 -26.675 -29.326 1.00 34.93 374 PHE B C 1
ATOM 6497 O O . PHE B 1 376 ? -40.713 -25.833 -28.866 1.00 39.18 374 PHE B O 1
ATOM 6505 N N . TYR B 1 377 ? -41.798 -27.792 -28.689 1.00 32.74 375 TYR B N 1
ATOM 6506 C CA . TYR B 1 377 ? -41.072 -28.255 -27.507 1.00 30.88 375 TYR B CA 1
ATOM 6507 C C . TYR B 1 377 ? -39.943 -29.200 -27.951 1.00 30.32 375 TYR B C 1
ATOM 6508 O O . TYR B 1 377 ? -40.167 -30.072 -28.806 1.00 28.66 375 TYR B O 1
ATOM 6517 N N . LEU B 1 378 ? -38.737 -29.011 -27.403 1.00 29.97 376 LEU B N 1
ATOM 6518 C CA . LEU B 1 378 ? -37.585 -29.869 -27.716 1.00 30.64 376 LEU B CA 1
ATOM 6519 C C . LEU B 1 378 ? -37.202 -30.765 -26.527 1.00 33.58 376 LEU B C 1
ATOM 6520 O O . LEU B 1 378 ? -36.335 -30.396 -25.728 1.00 34.37 376 LEU B O 1
ATOM 6525 N N . PRO B 1 379 ? -37.806 -31.957 -26.436 1.00 30.45 377 PRO B N 1
ATOM 6526 C CA . PRO B 1 379 ? -37.708 -32.757 -25.208 1.00 34.44 377 PRO B CA 1
ATOM 6527 C C . PRO B 1 379 ? -36.359 -33.397 -24.907 1.00 36.03 377 PRO B C 1
ATOM 6528 O O . PRO B 1 379 ? -36.115 -33.699 -23.734 1.00 39.14 377 PRO B O 1
ATOM 6532 N N . ASN B 1 380 ? -35.481 -33.554 -25.890 1.00 31.79 378 ASN B N 1
ATOM 6533 C CA . ASN B 1 380 ? -34.286 -34.343 -25.673 1.00 36.63 378 ASN B CA 1
ATOM 6534 C C . ASN B 1 380 ? -32.949 -33.666 -26.020 1.00 30.98 378 ASN B C 1
ATOM 6535 O O . ASN B 1 380 ? -32.055 -34.297 -26.553 1.00 28.88 378 ASN B O 1
ATOM 6540 N N . LEU B 1 381 ? -32.783 -32.403 -25.642 1.00 25.28 379 LEU B N 1
ATOM 6541 C CA . LEU B 1 381 ? -31.532 -31.709 -25.892 1.00 22.30 379 LEU B CA 1
ATOM 6542 C C . LEU B 1 381 ? -30.385 -32.379 -25.136 1.00 27.99 379 LEU B C 1
ATOM 6543 O O . LEU B 1 381 ? -29.256 -32.378 -25.605 1.00 23.84 379 LEU B O 1
ATOM 6548 N N . LEU B 1 382 ? -30.679 -32.994 -23.982 1.00 20.92 380 LEU B N 1
ATOM 6549 C CA . LEU B 1 382 ? -29.630 -33.642 -23.183 1.00 22.36 380 LEU B CA 1
ATOM 6550 C C . LEU B 1 382 ? -29.194 -35.024 -23.753 1.00 25.75 380 LEU B C 1
ATOM 6551 O O . LEU B 1 382 ? -28.197 -35.570 -23.342 1.00 23.77 380 LEU B O 1
ATOM 6556 N N . ASP B 1 383 ? -29.930 -35.545 -24.729 1.00 17.66 381 ASP B N 1
ATOM 6557 C CA . ASP B 1 383 ? -29.623 -36.851 -25.351 1.00 21.44 381 ASP B CA 1
ATOM 6558 C C . ASP B 1 383 ? -28.604 -36.706 -26.491 1.00 24.98 381 ASP B C 1
ATOM 6559 O O . ASP B 1 383 ? -28.910 -36.101 -27.524 1.00 26.91 381 ASP B O 1
ATOM 6564 N N . ASP B 1 384 ? -27.408 -37.243 -26.311 1.00 27.42 382 ASP B N 1
ATOM 6565 C CA . ASP B 1 384 ? -26.331 -37.029 -27.287 1.00 24.17 382 ASP B CA 1
ATOM 6566 C C . ASP B 1 384 ? -26.594 -37.748 -28.623 1.00 24.20 382 ASP B C 1
ATOM 6567 O O . ASP B 1 384 ? -25.860 -37.508 -29.573 1.00 25.84 382 ASP B O 1
ATOM 6572 N N . SER B 1 385 ? -27.608 -38.613 -28.688 1.00 21.14 383 SER B N 1
ATOM 6573 C CA . SER B 1 385 ? -27.964 -39.259 -29.975 1.00 26.49 383 SER B CA 1
ATOM 6574 C C . SER B 1 385 ? -28.868 -38.310 -30.769 1.00 30.83 383 SER B C 1
ATOM 6575 O O . SER B 1 385 ? -29.189 -38.567 -31.938 1.00 24.96 383 SER B O 1
ATOM 6578 N N . ILE B 1 386 ? -29.287 -37.217 -30.125 1.00 23.41 384 ILE B N 1
ATOM 6579 C CA . ILE B 1 386 ? -30.157 -36.234 -30.760 1.00 24.38 384 ILE B CA 1
ATOM 6580 C C . ILE B 1 386 ? -29.455 -34.889 -30.985 1.00 29.96 384 ILE B C 1
ATOM 6581 O O . ILE B 1 386 ? -29.569 -34.275 -32.057 1.00 28.45 384 ILE B O 1
ATOM 6586 N N . TYR B 1 387 ? -28.751 -34.423 -29.950 1.00 25.32 385 TYR B N 1
ATOM 6587 C CA . TYR B 1 387 ? -28.158 -33.081 -29.927 1.00 25.89 385 TYR B CA 1
ATOM 6588 C C . TYR B 1 387 ? -26.835 -33.132 -29.146 1.00 24.77 385 TYR B C 1
ATOM 6589 O O . TYR B 1 387 ? -26.821 -33.577 -27.988 1.00 24.38 385 TYR B O 1
ATOM 6598 N N . THR B 1 388 ? -25.728 -32.736 -29.771 1.00 20.67 386 THR B N 1
ATOM 6599 C CA . THR B 1 388 ? -24.419 -32.806 -29.124 1.00 22.81 386 THR B CA 1
ATOM 6600 C C . THR B 1 388 ? -23.842 -31.424 -28.926 1.00 27.51 386 THR B C 1
ATOM 6601 O O . THR B 1 388 ? -24.266 -30.455 -29.597 1.00 23.38 386 THR B O 1
ATOM 6605 N N . GLU B 1 389 ? -22.920 -31.329 -27.969 1.00 22.82 387 GLU B N 1
ATOM 6606 C CA . GLU B 1 389 ? -22.144 -30.103 -27.761 1.00 21.76 387 GLU B CA 1
ATOM 6607 C C . GLU B 1 389 ? -21.433 -29.697 -29.077 1.00 26.66 387 GLU B C 1
ATOM 6608 O O . GLU B 1 389 ? -21.420 -28.520 -29.472 1.00 24.56 387 GLU B O 1
ATOM 6614 N N . VAL B 1 390 ? -20.823 -30.681 -29.731 1.00 26.75 388 VAL B N 1
ATOM 6615 C CA . VAL B 1 390 ? -19.945 -30.413 -30.882 1.00 24.10 388 VAL B CA 1
ATOM 6616 C C . VAL B 1 390 ? -20.715 -30.092 -32.175 1.00 27.05 388 VAL B C 1
ATOM 6617 O O . VAL B 1 390 ? -20.270 -29.242 -32.992 1.00 30.23 388 VAL B O 1
ATOM 6621 N N . ASP B 1 391 ? -21.865 -30.731 -32.375 1.00 24.88 389 ASP B N 1
ATOM 6622 C CA . ASP B 1 391 ? -22.554 -30.633 -33.681 1.00 25.60 389 ASP B CA 1
ATOM 6623 C C . ASP B 1 391 ? -24.002 -30.166 -33.640 1.00 28.06 389 ASP B C 1
ATOM 6624 O O . ASP B 1 391 ? -24.631 -30.003 -34.694 1.00 21.25 389 ASP B O 1
ATOM 6629 N N . GLY B 1 392 ? -24.568 -30.007 -32.446 1.00 21.93 390 GLY B N 1
ATOM 6630 C CA . GLY B 1 392 ? -25.973 -29.688 -32.356 1.00 26.02 390 GLY B CA 1
ATOM 6631 C C . GLY B 1 392 ? -26.843 -30.834 -32.912 1.00 32.02 390 GLY B C 1
ATOM 6632 O O . GLY B 1 392 ? -26.603 -32.001 -32.617 1.00 22.66 390 GLY B O 1
ATOM 6633 N N . PHE B 1 393 ? -27.855 -30.501 -33.723 1.00 31.40 391 PHE B N 1
ATOM 6634 C CA . PHE B 1 393 ? -28.719 -31.531 -34.307 1.00 25.48 391 PHE B CA 1
ATOM 6635 C C . PHE B 1 393 ? -28.027 -32.219 -35.492 1.00 28.73 391 PHE B C 1
ATOM 6636 O O . PHE B 1 393 ? -28.399 -33.369 -35.887 1.00 32.73 391 PHE B O 1
ATOM 6644 N N . ASN B 1 394 ? -27.035 -31.540 -36.066 1.00 22.89 392 ASN B N 1
ATOM 6645 C CA . ASN B 1 394 ? -26.479 -32.013 -37.363 1.00 27.68 392 ASN B CA 1
ATOM 6646 C C . ASN B 1 394 ? -25.310 -33.006 -37.173 1.00 27.66 392 ASN B C 1
ATOM 6647 O O . ASN B 1 394 ? -24.147 -32.739 -37.539 1.00 28.15 392 ASN B O 1
ATOM 6652 N N . ILE B 1 395 ? -25.635 -34.156 -36.569 1.00 22.04 393 ILE B N 1
ATOM 6653 C CA . ILE B 1 395 ? -24.690 -35.207 -36.276 1.00 21.52 393 ILE B CA 1
ATOM 6654 C C . ILE B 1 395 ? -24.423 -36.079 -37.507 1.00 25.36 393 ILE B C 1
ATOM 6655 O O . ILE B 1 395 ? -25.365 -36.549 -38.146 1.00 29.29 393 ILE B O 1
ATOM 6660 N N . GLY B 1 396 ? -23.150 -36.305 -37.816 1.00 26.00 394 GLY B N 1
ATOM 6661 C CA . GLY B 1 396 ? -22.756 -37.178 -38.913 1.00 27.24 394 GLY B CA 1
ATOM 6662 C C . GLY B 1 396 ? -23.299 -36.640 -40.223 1.00 34.07 394 GLY B C 1
ATOM 6663 O O . GLY B 1 396 ? -23.224 -35.449 -40.458 1.00 28.65 394 GLY B O 1
ATOM 6664 N N . ALA B 1 397 ? -23.848 -37.515 -41.073 1.00 35.69 395 ALA B N 1
ATOM 6665 C CA . ALA B 1 397 ? -24.293 -37.077 -42.404 1.00 31.90 395 ALA B CA 1
ATOM 6666 C C . ALA B 1 397 ? -25.535 -36.156 -42.358 1.00 37.51 395 ALA B C 1
ATOM 6667 O O . ALA B 1 397 ? -25.909 -35.564 -43.373 1.00 29.42 395 ALA B O 1
ATOM 6669 N N . LEU B 1 398 ? -26.131 -35.961 -41.168 1.00 32.73 396 LEU B N 1
ATOM 6670 C CA . LEU B 1 398 ? -27.254 -35.055 -41.042 1.00 33.61 396 LEU B CA 1
ATOM 6671 C C . LEU B 1 398 ? -26.794 -33.606 -41.274 1.00 34.15 396 LEU B C 1
ATOM 6672 O O . LEU B 1 398 ? -27.610 -32.711 -41.457 1.00 33.58 396 LEU B O 1
ATOM 6677 N N . SER B 1 399 ? -25.479 -33.393 -41.289 1.00 28.71 397 SER B N 1
ATOM 6678 C CA . SER B 1 399 ? -24.925 -32.078 -41.574 1.00 31.18 397 SER B CA 1
ATOM 6679 C C . SER B 1 399 ? -25.157 -31.696 -43.042 1.00 32.96 397 SER B C 1
ATOM 6680 O O . SER B 1 399 ? -25.134 -30.525 -43.391 1.00 32.69 397 SER B O 1
ATOM 6683 N N . ILE B 1 400 ? -25.339 -32.695 -43.906 1.00 34.46 398 ILE B N 1
ATOM 6684 C CA . ILE B 1 400 ? -25.546 -32.425 -45.336 1.00 37.41 398 ILE B CA 1
ATOM 6685 C C . ILE B 1 400 ? -26.909 -31.799 -45.580 1.00 36.40 398 ILE B C 1
ATOM 6686 O O . ILE B 1 400 ? -27.945 -32.396 -45.241 1.00 38.34 398 ILE B O 1
ATOM 6691 N N . ASN B 1 401 ? -26.905 -30.600 -46.164 1.00 44.03 399 ASN B N 1
ATOM 6692 C CA . ASN B 1 401 ? -28.104 -29.777 -46.297 1.00 47.34 399 ASN B CA 1
ATOM 6693 C C . ASN B 1 401 ? -28.835 -29.531 -44.954 1.00 39.78 399 ASN B C 1
ATOM 6694 O O . ASN B 1 401 ? -30.036 -29.259 -44.930 1.00 37.31 399 ASN B O 1
ATOM 6699 N N . TYR B 1 402 ? -28.097 -29.599 -43.850 1.00 34.80 400 TYR B N 1
ATOM 6700 C CA . TYR B 1 402 ? -28.667 -29.366 -42.518 1.00 41.49 400 TYR B CA 1
ATOM 6701 C C . TYR B 1 402 ? -29.882 -30.247 -42.274 1.00 39.02 400 TYR B C 1
ATOM 6702 O O . TYR B 1 402 ? -30.843 -29.819 -41.645 1.00 30.94 400 TYR B O 1
ATOM 6711 N N . GLN B 1 403 ? -29.818 -31.490 -42.750 1.00 33.79 401 GLN B N 1
ATOM 6712 C CA . GLN B 1 403 ? -30.930 -32.419 -42.565 1.00 33.05 401 GLN B CA 1
ATOM 6713 C C . GLN B 1 403 ? -31.266 -32.626 -41.088 1.00 34.59 401 GLN B C 1
ATOM 6714 O O . GLN B 1 403 ? -32.424 -32.851 -40.731 1.00 35.10 401 GLN B O 1
ATOM 6720 N N . GLY B 1 404 ? -30.267 -32.511 -40.225 1.00 30.41 402 GLY B N 1
ATOM 6721 C CA . GLY B 1 404 ? -30.506 -32.673 -38.799 1.00 27.75 402 GLY B CA 1
ATOM 6722 C C . GLY B 1 404 ? -31.505 -31.663 -38.246 1.00 31.92 402 GLY B C 1
ATOM 6723 O O . GLY B 1 404 ? -32.179 -31.955 -37.269 1.00 35.47 402 GLY B O 1
ATOM 6724 N N . GLN B 1 405 ? -31.618 -30.484 -38.862 1.00 35.49 403 GLN B N 1
ATOM 6725 C CA . GLN B 1 405 ? -32.596 -29.480 -38.414 1.00 31.71 403 GLN B CA 1
ATOM 6726 C C . GLN B 1 405 ? -33.931 -29.574 -39.164 1.00 39.48 403 GLN B C 1
ATOM 6727 O O . GLN B 1 405 ? -34.897 -28.890 -38.834 1.00 33.66 403 GLN B O 1
ATOM 6733 N N . ASN B 1 406 ? -33.970 -30.375 -40.223 1.00 33.52 404 ASN B N 1
ATOM 6734 C CA . ASN B 1 406 ? -35.177 -30.466 -41.052 1.00 35.96 404 ASN B CA 1
ATOM 6735 C C . ASN B 1 406 ? -36.312 -31.241 -40.363 1.00 35.74 404 ASN B C 1
ATOM 6736 O O . ASN B 1 406 ? -36.186 -32.437 -40.122 1.00 39.27 404 ASN B O 1
ATOM 6741 N N . ILE B 1 407 ? -37.432 -30.587 -40.075 1.00 39.99 405 ILE B N 1
ATOM 6742 C CA . ILE B 1 407 ? -38.468 -31.255 -39.298 1.00 42.11 405 ILE B CA 1
ATOM 6743 C C . ILE B 1 407 ? -39.737 -31.557 -40.079 1.00 41.40 405 ILE B C 1
ATOM 6744 O O . ILE B 1 407 ? -40.681 -32.102 -39.517 1.00 44.31 405 ILE B O 1
ATOM 6749 N N . GLY B 1 408 ? -39.764 -31.213 -41.363 1.00 52.49 406 GLY B N 1
ATOM 6750 C CA . GLY B 1 408 ? -40.928 -31.489 -42.202 1.00 60.49 406 GLY B CA 1
ATOM 6751 C C . GLY B 1 408 ? -41.155 -30.423 -43.261 1.00 63.09 406 GLY B C 1
ATOM 6752 O O . GLY B 1 408 ? -40.435 -29.420 -43.309 1.00 59.05 406 GLY B O 1
ATOM 6753 N N . SER B 1 409 ? -42.163 -30.623 -44.108 1.00 69.27 407 SER B N 1
ATOM 6754 C CA . SER B 1 409 ? -42.412 -29.697 -45.211 1.00 72.59 407 SER B CA 1
ATOM 6755 C C . SER B 1 409 ? -43.060 -28.399 -44.724 1.00 74.36 407 SER B C 1
ATOM 6756 O O . SER B 1 409 ? -42.597 -27.299 -45.046 1.00 71.33 407 SER B O 1
ATOM 6759 N N . ASP B 1 410 ? -44.136 -28.529 -43.958 1.00 74.12 408 ASP B N 1
ATOM 6760 C CA . ASP B 1 410 ? -44.779 -27.373 -43.349 1.00 74.97 408 ASP B CA 1
ATOM 6761 C C . ASP B 1 410 ? -45.594 -27.779 -42.122 1.00 66.57 408 ASP B C 1
ATOM 6762 O O . ASP B 1 410 ? -45.670 -28.962 -41.779 1.00 63.22 408 ASP B O 1
ATOM 6767 N N . ILE B 1 411 ? -46.214 -26.795 -41.478 1.00 61.33 409 ILE B N 1
ATOM 6768 C CA . ILE B 1 411 ? -46.875 -27.020 -40.199 1.00 54.68 409 ILE B CA 1
ATOM 6769 C C . ILE B 1 411 ? -48.019 -28.030 -40.237 1.00 60.68 409 ILE B C 1
ATOM 6770 O O . ILE B 1 411 ? -48.028 -28.989 -39.462 1.00 60.54 409 ILE B O 1
ATOM 6775 N N . ASN B 1 412 ? -48.961 -27.834 -41.153 1.00 72.98 410 ASN B N 1
ATOM 6776 C CA . ASN B 1 412 ? -50.084 -28.755 -41.304 1.00 79.26 410 ASN B CA 1
ATOM 6777 C C . ASN B 1 412 ? -49.658 -30.210 -41.478 1.00 75.05 410 ASN B C 1
ATOM 6778 O O . ASN B 1 412 ? -50.241 -31.102 -40.864 1.00 66.35 410 ASN B O 1
ATOM 6783 N N . SER B 1 413 ? -48.655 -30.448 -42.319 1.00 78.67 411 SER B N 1
ATOM 6784 C CA . SER B 1 413 ? -48.156 -31.807 -42.539 1.00 81.11 411 SER B CA 1
ATOM 6785 C C . SER B 1 413 ? -47.654 -32.410 -41.225 1.00 77.87 411 SER B C 1
ATOM 6786 O O . SER B 1 413 ? -47.890 -33.593 -40.947 1.00 81.23 411 SER B O 1
ATOM 6789 N N . ILE B 1 414 ? -46.942 -31.603 -40.438 1.00 71.59 412 ILE B N 1
ATOM 6790 C CA . ILE B 1 414 ? -46.456 -32.021 -39.126 1.00 56.77 412 ILE B CA 1
ATOM 6791 C C . ILE B 1 414 ? -47.609 -32.392 -38.190 1.00 58.18 412 ILE B C 1
ATOM 6792 O O . ILE B 1 414 ? -47.562 -33.430 -37.525 1.00 52.86 412 ILE B O 1
ATOM 6797 N N . LYS B 1 415 ? -48.645 -31.552 -38.152 1.00 73.09 413 LYS B N 1
ATOM 6798 C CA . LYS B 1 415 ? -49.795 -31.782 -37.272 1.00 80.77 413 LYS B CA 1
ATOM 6799 C C . LYS B 1 415 ? -50.501 -33.113 -37.562 1.00 83.39 413 LYS B C 1
ATOM 6800 O O . LYS B 1 415 ? -50.923 -33.810 -36.636 1.00 74.86 413 LYS B O 1
ATOM 6806 N N . LYS B 1 416 ? -50.648 -33.459 -38.839 1.00 89.87 414 LYS B N 1
ATOM 6807 C CA . LYS B 1 416 ? -51.267 -34.736 -39.190 1.00 87.79 414 LYS B CA 1
ATOM 6808 C C . LYS B 1 416 ? -50.481 -35.895 -38.623 1.00 77.48 414 LYS B C 1
ATOM 6809 O O . LYS B 1 416 ? -51.054 -36.792 -38.007 1.00 86.01 414 LYS B O 1
ATOM 6815 N N . LEU B 1 417 ? -49.167 -35.859 -38.804 1.00 63.63 415 LEU B N 1
ATOM 6816 C CA . LEU B 1 417 ? -48.327 -36.946 -38.329 1.00 60.83 415 LEU B CA 1
ATOM 6817 C C . LEU B 1 417 ? -48.420 -37.139 -36.819 1.00 64.66 415 LEU B C 1
ATOM 6818 O O . LEU B 1 417 ? -48.509 -38.274 -36.334 1.00 53.85 415 LEU B O 1
ATOM 6823 N N . GLN B 1 418 ? -48.418 -36.035 -36.079 1.00 64.55 416 GLN B N 1
ATOM 6824 C CA . GLN B 1 418 ? -48.491 -36.115 -34.631 1.00 68.62 416 GLN B CA 1
ATOM 6825 C C . GLN B 1 418 ? -49.848 -36.681 -34.214 1.00 75.45 416 GLN B C 1
ATOM 6826 O O . GLN B 1 418 ? -49.933 -37.455 -33.258 1.00 76.93 416 GLN B O 1
ATOM 6832 N N . GLY B 1 419 ? -50.894 -36.305 -34.950 1.00 74.26 417 GLY B N 1
ATOM 6833 C CA . GLY B 1 419 ? -52.229 -36.845 -34.757 1.00 70.01 417 GLY B CA 1
ATOM 6834 C C . GLY B 1 419 ? -52.298 -38.338 -35.024 1.00 76.02 417 GLY B C 1
ATOM 6835 O O . GLY B 1 419 ? -52.971 -39.076 -34.307 1.00 73.41 417 GLY B O 1
ATOM 6836 N N . GLN B 1 420 ? -51.630 -38.777 -36.085 1.00 67.96 418 GLN B N 1
ATOM 6837 C CA . GLN B 1 420 ? -51.577 -40.195 -36.447 1.00 75.08 418 GLN B CA 1
ATOM 6838 C C . GLN B 1 420 ? -50.710 -41.020 -35.498 1.00 67.19 418 GLN B C 1
ATOM 6839 O O . GLN B 1 420 ? -50.674 -42.250 -35.586 1.00 64.42 418 GLN B O 1
ATOM 6845 N N . GLY B 1 421 ? -50.003 -40.340 -34.599 1.00 61.21 419 GLY B N 1
ATOM 6846 C CA . GLY B 1 421 ? -49.207 -41.020 -33.597 1.00 59.57 419 GLY B CA 1
ATOM 6847 C C . GLY B 1 421 ? -47.735 -41.130 -33.925 1.00 59.01 419 GLY B C 1
ATOM 6848 O O . GLY B 1 421 ? -46.990 -41.791 -33.209 1.00 56.20 419 GLY B O 1
ATOM 6849 N N . VAL B 1 422 ? -47.315 -40.487 -35.009 1.00 63.89 420 VAL B N 1
ATOM 6850 C CA . VAL B 1 422 ? -45.902 -40.432 -35.367 1.00 69.50 420 VAL B CA 1
ATOM 6851 C C . VAL B 1 422 ? -45.141 -39.459 -34.470 1.00 71.53 420 VAL B C 1
ATOM 6852 O O . VAL B 1 422 ? -45.323 -38.245 -34.559 1.00 68.73 420 VAL B O 1
ATOM 6856 N N . VAL B 1 423 ? -44.300 -39.987 -33.592 1.00 67.08 421 VAL B N 1
ATOM 6857 C CA . VAL B 1 423 ? -43.560 -39.123 -32.684 1.00 70.53 421 VAL B CA 1
ATOM 6858 C C . VAL B 1 423 ? -42.186 -38.787 -33.256 1.00 67.28 421 VAL B C 1
ATOM 6859 O O . VAL B 1 423 ? -41.537 -39.623 -33.898 1.00 71.44 421 VAL B O 1
ATOM 6863 N N . SER B 1 424 ? -41.777 -37.541 -33.061 1.00 56.61 422 SER B N 1
ATOM 6864 C CA . SER B 1 424 ? -40.398 -37.145 -33.288 1.00 52.72 422 SER B CA 1
ATOM 6865 C C . SER B 1 424 ? -39.701 -37.034 -31.935 1.00 49.07 422 SER B C 1
ATOM 6866 O O . SER B 1 424 ? -40.334 -36.656 -30.945 1.00 52.56 422 SER B O 1
ATOM 6869 N N . ARG B 1 425 ? -38.421 -37.393 -31.878 1.00 47.97 423 ARG B N 1
ATOM 6870 C CA . ARG B 1 425 ? -37.637 -37.214 -30.651 1.00 45.72 423 ARG B CA 1
ATOM 6871 C C . ARG B 1 425 ? -36.850 -35.902 -30.705 1.00 37.69 423 ARG B C 1
ATOM 6872 O O . ARG B 1 425 ? -36.090 -35.575 -29.793 1.00 33.71 423 ARG B O 1
ATOM 6880 N N . VAL B 1 426 ? -37.034 -35.168 -31.797 1.00 36.74 424 VAL B N 1
ATOM 6881 C CA . VAL B 1 426 ? -36.387 -33.878 -31.989 1.00 41.40 424 VAL B CA 1
ATOM 6882 C C . VAL B 1 426 ? -37.321 -32.733 -31.565 1.00 43.33 424 VAL B C 1
ATOM 6883 O O . VAL B 1 426 ? -36.943 -31.889 -30.760 1.00 39.50 424 VAL B O 1
ATOM 6887 N N . VAL B 1 427 ? -38.533 -32.714 -32.110 1.00 42.61 425 VAL B N 1
ATOM 6888 C CA . VAL B 1 427 ? -39.520 -31.687 -31.787 1.00 39.58 425 VAL B CA 1
ATOM 6889 C C . VAL B 1 427 ? -40.901 -32.264 -31.525 1.00 39.60 425 VAL B C 1
ATOM 6890 O O . VAL B 1 427 ? -41.297 -33.301 -32.088 1.00 41.51 425 VAL B O 1
ATOM 6894 N N . ARG B 1 428 ? -41.648 -31.562 -30.693 1.00 34.68 426 ARG B N 1
ATOM 6895 C CA . ARG B 1 428 ? -43.079 -31.778 -30.555 1.00 37.31 426 ARG B CA 1
ATOM 6896 C C . ARG B 1 428 ? -43.786 -30.458 -30.815 1.00 41.06 426 ARG B C 1
ATOM 6897 O O . ARG B 1 428 ? -43.482 -29.434 -30.162 1.00 34.27 426 ARG B O 1
ATOM 6905 N N . LEU B 1 429 ? -44.713 -30.465 -31.772 1.00 39.12 427 LEU B N 1
ATOM 6906 C CA . LEU B 1 429 ? -45.516 -29.284 -32.069 1.00 47.86 427 LEU B CA 1
ATOM 6907 C C . LEU B 1 429 ? -46.411 -28.993 -30.881 1.00 47.44 427 LEU B C 1
ATOM 6908 O O . LEU B 1 429 ? -47.108 -29.887 -30.404 1.00 53.02 427 LEU B O 1
ATOM 6913 N N . CYS B 1 430 ? -46.376 -27.751 -30.397 1.00 52.09 428 CYS B N 1
ATOM 6914 C CA . CYS B 1 430 ? -47.155 -27.333 -29.232 1.00 58.38 428 CYS B CA 1
ATOM 6915 C C . CYS B 1 430 ? -48.616 -27.071 -29.534 1.00 62.18 428 CYS B C 1
ATOM 6916 O O . CYS B 1 430 ? -48.950 -26.629 -30.625 1.00 61.60 428 CYS B O 1
ATOM 6919 N N . SER B 1 431 ? -49.471 -27.282 -28.537 1.00 65.41 429 SER B N 1
ATOM 6920 C CA . SER B 1 431 ? -50.906 -27.030 -28.661 1.00 74.05 429 SER B CA 1
ATOM 6921 C C . SER B 1 431 ? -51.215 -25.596 -29.096 1.00 76.99 429 SER B C 1
ATOM 6922 O O . SER B 1 431 ? -51.392 -24.705 -28.254 1.00 77.15 429 SER B O 1
#

B-factor: mean 36.61, std 17.77, range [9.57, 155.63]

Nearest PDB structures (foldseek):
  6bvd-assembly1_A  TM=1.002E+00  e=8.566E-90  Clostridium botulinum
  6bvd-assembly1_B  TM=9.995E-01  e=2.046E-85  Clostridium botulinum
  3fie-assembly2_B  TM=9.481E-01  e=1.173E-49  Clostridium botulinum
  7t5f-assembly2_D  TM=9.169E-01  e=1.508E-45  Clostridium botulinum
  1f31-assembly1_A  TM=8.817E-01  e=2.156E-42  Clostridium botulinum

CATH classification: 3.90.1240.10

InterPro domains:
  IPR000395 Botulinum/Tetanus toxin, catalytic chain [PF01742] (6-407)
  IPR000395 Botulinum/Tetanus toxin, catalytic chain [PR00760] (9-25)
  IPR000395 Botulinum/Tetanus toxin, catalytic chain [PR00760] (36-52)
  IPR000395 Botulinum/Tetanus toxin, catalytic chain [PR00760] (74-90)
  IPR000395 Botulinum/Tetanus toxin, catalytic chain [PR00760] (99-121)
  IPR000395 Botulinum/Tetanus toxin, catalytic chain [PR00760] (218-230)
  IPR000395 Botulinum/Tetanus toxin, catalytic chain [PR00760] (263-279)

Sequence (854 aa):
MPVVINSFNYDDPVNDNTIIYIRPPYYETSNTYFKAFQIMDDNVWIIPERYRLGIDPSLFNPPVSLKAGSDGYFDPNYLSTNTEKNKYLQIMIKLFKRINSKPAGQILLEEIKNAIPYLGNSYTQEEQFTTNNRTVSFNVKLANGNIVQQMANLIIWGPGPDLTTNKTGGIIYSPYQSMEATPYKDGFGSIMTVEFSPEYATAFNNDISIASHSPSLFIKDPALILMHELIHVLHGLYGTYITEYKITPNVVQSYMKVTKPITSAEFLTFGGRDRNIVPQSIQSQLYNKVLSDYKRIASRLNKVNTATALINIDEFKNLYEWWKYQFAKDSNGVYSVDLNKFEQLYKKIYSFTEFNLAYEFKIKTRLGYLAENFGPFYLPNLLDDSIYTEVDGFNIGALSINYQGQNIGSDINSIKKLQGQGVVSRVVRLCSMPVVINSFNYDDPVNDNTIIYIRPPYYETSNTYFKAFQIMDDNVWIIPERYRLGIDPSLFNPPVSLKAGSDGYFDPNYLSTNTEKNKYLQIMIKLFKRINSKPAGQILLEEIKNAIPYLGNSYTQEEQFTTNNRTVSFNVKLANGNIVQQMANLIIWGPGPDLTTNKTGGIIYSPYQSMEATPYKDGFGSIMTVEFSPEYATAFNDISSPSLFIKDPALILMHELIHVLHGLYGTYITEYKITPNVVQSYMKVTKPITSAEFLTFGGRDRNIVPQSIQSQLYNKVLSDYKRIASRLNKVNTATALINIDEFKNLYEWWKYQFAKDSNGVYSVDLNKFEQLYKKIYSFTEFNLAYEFKIKTRLGYLAENFGPFYLPNLLDDSIYTEVDGFNIGALSINYQGQNIGSDINSIKKLQGQGVVSRVVRLCS

Solvent-accessible surface area: 37985 Å² total; per-residue (Å²): 202,70,11,112,30,34,28,1,20,24,108,12,88,36,72,73,100,22,1,4,82,0,42,1,13,72,28,49,140,78,89,51,37,30,26,0,0,22,0,0,74,40,0,1,0,0,0,39,9,36,121,54,82,45,80,106,74,81,8,95,5,89,127,103,98,80,86,70,48,115,16,51,29,44,53,104,8,4,70,77,81,114,46,25,35,56,1,0,5,1,0,6,2,0,0,43,1,0,26,46,52,96,23,0,39,88,0,0,36,23,0,65,85,2,20,1,1,0,4,2,63,100,15,114,76,81,42,0,8,7,90,22,69,2,3,8,11,25,0,77,45,70,115,38,85,94,64,108,58,53,3,1,0,3,0,10,0,0,5,20,29,0,30,54,34,106,19,24,15,3,48,39,51,37,128,162,104,49,114,4,34,2,20,56,48,0,12,1,0,0,0,20,0,20,0,3,3,1,24,10,29,0,2,50,34,95,44,183,101,82,153,46,74,21,2,14,0,15,3,3,0,5,41,0,0,13,14,0,0,19,0,0,5,0,0,7,1,4,31,19,53,99,66,116,20,76,15,155,92,92,95,128,54,22,114,43,114,130,68,30,20,0,9,30,0,16,0,4,0,23,203,3,89,113,38,2,57,134,82,25,51,56,103,6,64,84,52,3,24,48,19,0,107,169,1,3,53,18,0,64,93,4,110,57,22,50,47,193,46,78,49,96,112,35,39,81,65,0,47,191,8,4,43,4,32,101,77,124,130,32,70,13,56,30,52,113,114,98,5,92,106,4,31,138,75,1,28,51,15,3,5,108,61,3,5,159,75,5,151,6,40,26,30,101,0,53,11,13,74,86,46,34,13,0,44,1,11,36,4,12,21,6,25,26,0,7,21,57,46,0,4,10,3,19,33,62,61,115,115,73,90,9,1,40,30,22,57,62,36,91,37,15,103,115,85,81,69,136,53,82,119,46,116,38,8,112,24,22,139,171,73,11,110,28,42,32,3,21,22,105,12,96,40,73,69,97,27,3,4,86,0,41,2,12,76,26,45,138,80,83,53,30,33,25,0,0,19,0,0,70,26,0,0,0,0,0,38,7,36,121,54,84,48,77,106,75,92,8,98,18,73,119,95,120,80,88,75,53,118,14,49,41,42,46,105,7,6,69,74,81,113,44,24,33,52,1,0,6,0,0,6,2,0,0,42,1,0,27,43,45,98,25,0,41,82,0,0,15,20,0,65,68,3,28,8,1,3,4,2,65,100,20,117,75,72,49,0,10,9,102,22,64,2,8,12,10,23,2,84,43,77,111,45,92,84,63,118,59,71,2,2,0,2,0,7,0,0,5,20,32,0,30,52,37,106,21,25,15,2,45,40,49,39,134,156,103,55,110,4,34,2,22,55,46,0,6,1,0,0,0,20,0,18,0,2,3,1,22,10,29,0,1,54,30,123,116,84,88,17,1,15,0,16,3,3,0,5,44,0,0,17,11,0,0,21,0,0,6,0,0,6,1,2,30,18,56,96,68,116,19,68,13,151,104,97,92,127,50,25,108,57,105,136,70,25,22,0,10,30,0,16,0,4,0,20,202,3,89,118,30,3,56,133,78,24,52,51,102,5,64,84,54,3,22,53,8,1,104,130,1,3,54,16,0,58,94,4,110,61,23,44,44,186,38,78,42,97,113,36,38,82,64,0,45,186,6,4,37,2,32,103,76,122,132,32,69,14,57,26,53,110,112,94,4,94,112,3,30,140,68,1,28,50,16,2,8,106,59,2,5,159,74,5,156,6,40,24,33,91,0,56,12,15,78,84,40,35,11,0,41,1,10,35,2,10,19,6,25,28,0,6,19,55,44,0,5,11,3,18,27,62,56,109,118,71,88,10,1,46,30,25,63,74,41,96,41,16,111,123,86,80,70,136,58,84,112,45,111,39,9,110,22,20,136

Secondary structure (DSSP, 8-state):
-PPPPP---TTSPP-SSSEEEE--TT-TTTT--EEEEEEETTEEEE-S---TT--GGGGS--HHHHHH-SS-B-TTTT-SHHHHHHHHHHHHHHHHHHTTSHHHHHHHHHHHH-PPPS--TTS-TTEE---STTTEEEEE-TTS-EEEEE-SEEEE---SBTT--EEEE--B--STT--B-GGGTTS---EEEE--TTEEEEEEEE-TTT--EEEEEPPHHHHHHHHHHHHHHHHTT---S--EE--SS--TTB---S-EEHHHHHHH-GGGGGGS-HHHHHHHHHHHHHHHHHHHHHHTT--EESSS--HHHHHHHHHHHTT-EE-TTS-EE--HHHHHHHHHHHTT--HHHHHHHHT----SSTTBPPEEEEE-TTTTBTTT-BTTTBT--GGGGGGGGGGEEES-HHHHHHHHHTT---SS-EE--/-PPPPP---TTSPP-SSSEEEE--TT-TTTT--EEEEEEETTEEEEEEE--TT--GGGGS--HHHHHT-SS-B-TTTT-SHHHHHHHHHHHHHHHHHHTTSHHHHHHHHHHHH-PPPS--TTS-TTEE---STTTEEEEE-TTS-EEEEE-SEEEEE--SBTT--EEE---B--STT--B-GGGTTS---EEEE--TTEEEEEEEE--EEEEEPPHHHHHHHHHHHHHHHHTT---S--EE--SS--TTB---S-EEHHHHHHH-GGGGGGS-HHHHHHHHHHHHHHHHHHHHHHTT--EESSS--HHHHHHHHHHHHT-EE-TTS-EE--HHHHHHHHHHHHH--HHHHHHHTT----SSTTBPPEEEEE-TTTTBTTT-BTTTBT--GGGGGGGGGGEEES-HHHHHHHHHHT---SS-EE--